Protein 8VL3 (pdb70)

Nearest PDB structures (foldseek):
  8vl3-assembly1_A  TM=9.322E-01  e=5.181E-13  synthetic construct
  8vl4-assembly1_A  TM=5.342E-01  e=2.304E-03  synthetic construct
  3eb8-assembly3_B-2  TM=5.459E-01  e=5.769E-01  Shigella flexneri
  6pnq-assembly1_A  TM=6.330E-01  e=2.896E+00  Mus musculus
  3sr2-assembly3_C  TM=3.954E-01  e=6.489E+00  Homo sapiens

Foldseek 3Di:
DVVLVVLVVVVVVVPDDPVRSCVVVVVVVVAWDWQDWDADVQWTWTWIDHDHWIWIWIDHDPDIDIGTCVVPDLVRQLVVVVVRPDDSVRSVVVVVSVVVD

Structure (mmCIF, N/CA/C/O backbone):
data_8VL3
#
_entry.id   8VL3
#
loop_
_atom_site.group_PDB
_atom_site.id
_atom_site.type_symbol
_atom_site.label_atom_id
_atom_site.label_alt_id
_atom_site.label_comp_id
_atom_site.label_asym_id
_atom_site.label_entity_id
_atom_site.label_seq_id
_atom_site.pdbx_PDB_ins_code
_atom_site.Cartn_x
_atom_site.Cartn_y
_atom_site.Cartn_z
_atom_site.occupancy
_atom_site.B_iso_or_equiv
_atom_site.auth_seq_id
_atom_site.auth_comp_id
_atom_site.auth_asym_id
_atom_site.auth_atom_id
_atom_site.pdbx_PDB_model_num
ATOM 1 N N . ASP A 1 1 ? 3.548 -4.214 -0.132 1.00 0.00 1 ASP A N 1
ATOM 2 C CA . ASP A 1 1 ? 3.550 -3.319 -1.284 1.00 0.00 1 ASP A CA 1
ATOM 3 C C . ASP A 1 1 ? 3.651 -1.863 -0.850 1.00 0.00 1 ASP A C 1
ATOM 4 O O . ASP A 1 1 ? 3.238 -0.958 -1.576 1.00 0.00 1 ASP A O 1
ATOM 15 N N . GLU A 1 2 ? 4.202 -1.642 0.339 1.00 0.00 2 GLU A N 1
ATOM 16 C CA . GLU A 1 2 ? 4.306 -0.299 0.897 1.00 0.00 2 GLU A CA 1
ATOM 17 C C . GLU A 1 2 ? 5.324 0.538 0.134 1.00 0.00 2 GLU A C 1
ATOM 18 O O . GLU A 1 2 ? 5.167 1.751 -0.003 1.00 0.00 2 GLU A O 1
ATOM 30 N N . ARG A 1 3 ? 6.369 -0.117 -0.361 1.00 0.00 3 ARG A N 1
ATOM 31 C CA . ARG A 1 3 ? 7.369 0.549 -1.187 1.00 0.00 3 ARG A CA 1
ATOM 32 C C . ARG A 1 3 ? 6.780 0.980 -2.524 1.00 0.00 3 ARG A C 1
ATOM 33 O O . ARG A 1 3 ? 7.115 2.042 -3.048 1.00 0.00 3 ARG A O 1
ATOM 54 N N . LYS A 1 4 ? 5.901 0.148 -3.073 1.00 0.00 4 LYS A N 1
ATOM 55 C CA . LYS A 1 4 ? 5.176 0.494 -4.290 1.00 0.00 4 LYS A CA 1
ATOM 56 C C . LYS A 1 4 ? 4.301 1.723 -4.080 1.00 0.00 4 LYS A C 1
ATOM 57 O O . LYS A 1 4 ? 4.183 2.571 -4.965 1.00 0.00 4 LYS A O 1
ATOM 76 N N . LYS A 1 5 ? 3.690 1.814 -2.904 1.00 0.00 5 LYS A N 1
ATOM 77 C CA . LYS A 1 5 ? 2.919 2.994 -2.531 1.00 0.00 5 LYS A CA 1
ATOM 78 C C . LYS A 1 5 ? 3.798 4.237 -2.489 1.00 0.00 5 LYS A C 1
ATOM 79 O O . LYS A 1 5 ? 3.388 5.314 -2.922 1.00 0.00 5 LYS A O 1
ATOM 98 N N . GLU A 1 6 ? 5.010 4.081 -1.966 1.00 0.00 6 GLU A N 1
ATOM 99 C CA . GLU A 1 6 ? 5.969 5.177 -1.915 1.00 0.00 6 GLU A CA 1
ATOM 100 C C . GLU A 1 6 ? 6.349 5.642 -3.315 1.00 0.00 6 GLU A C 1
ATOM 101 O O . GLU A 1 6 ? 6.483 6.840 -3.567 1.00 0.00 6 GLU A O 1
ATOM 113 N N . LEU A 1 7 ? 6.522 4.688 -4.223 1.00 0.00 7 LEU A N 1
ATOM 114 C CA . LEU A 1 7 ? 6.855 5.000 -5.608 1.00 0.00 7 LEU A CA 1
ATOM 115 C C . LEU A 1 7 ? 5.742 5.799 -6.275 1.00 0.00 7 LEU A C 1
ATOM 116 O O . LEU A 1 7 ? 6.003 6.758 -7.002 1.00 0.00 7 LEU A O 1
ATOM 132 N N . VAL A 1 8 ? 4.501 5.399 -6.023 1.00 0.00 8 VAL A N 1
ATOM 133 C CA . VAL A 1 8 ? 3.344 6.123 -6.535 1.00 0.00 8 VAL A CA 1
ATOM 134 C C . VAL A 1 8 ? 3.273 7.530 -5.955 1.00 0.00 8 VAL A C 1
ATOM 135 O O . VAL A 1 8 ? 3.000 8.494 -6.670 1.00 0.00 8 VAL A O 1
ATOM 148 N N . ALA A 1 9 ? 3.522 7.641 -4.655 1.00 0.00 9 ALA A N 1
ATOM 149 C CA . ALA A 1 9 ? 3.542 8.937 -3.987 1.00 0.00 9 ALA A CA 1
ATOM 150 C C . ALA A 1 9 ? 4.583 9.860 -4.608 1.00 0.00 9 ALA A C 1
ATOM 151 O O . ALA A 1 9 ? 4.345 11.057 -4.773 1.00 0.00 9 ALA A O 1
ATOM 158 N N . GLN A 1 10 ? 5.736 9.298 -4.950 1.00 0.00 10 GLN A N 1
ATOM 159 C CA . GLN A 1 10 ? 6.793 10.056 -5.610 1.00 0.00 10 GLN A CA 1
ATOM 160 C C . GLN A 1 10 ? 6.349 10.537 -6.985 1.00 0.00 10 GLN A C 1
ATOM 161 O O . GLN A 1 10 ? 6.633 11.668 -7.380 1.00 0.00 10 GLN A O 1
ATOM 175 N N . LEU A 1 11 ? 5.650 9.671 -7.712 1.00 0.00 11 LEU A N 1
ATOM 176 C CA . LEU A 1 11 ? 5.135 10.019 -9.031 1.00 0.00 11 LEU A CA 1
ATOM 177 C C . LEU A 1 11 ? 4.146 11.174 -8.949 1.00 0.00 11 LEU A C 1
ATOM 178 O O . LEU A 1 11 ? 4.105 12.033 -9.830 1.00 0.00 11 LEU A O 1
ATOM 194 N N . LYS A 1 12 ? 3.349 11.190 -7.886 1.00 0.00 12 LYS A N 1
ATOM 195 C CA . LYS A 1 12 ? 2.431 12.294 -7.633 1.00 0.00 12 LYS A CA 1
ATOM 196 C C . LYS A 1 12 ? 3.189 13.589 -7.365 1.00 0.00 12 LYS A C 1
ATOM 197 O O . LYS A 1 12 ? 2.763 14.666 -7.782 1.00 0.00 12 LYS A O 1
ATOM 216 N N . GLU A 1 13 ? 4.313 13.477 -6.667 1.00 0.00 13 GLU A N 1
ATOM 217 C CA . GLU A 1 13 ? 5.172 14.626 -6.407 1.00 0.00 13 GLU A CA 1
ATOM 218 C C . GLU A 1 13 ? 5.869 15.092 -7.679 1.00 0.00 13 GLU A C 1
ATOM 219 O O . GLU A 1 13 ? 6.106 16.285 -7.867 1.00 0.00 13 GLU A O 1
ATOM 231 N N . GLU A 1 14 ? 6.195 14.143 -8.550 1.00 0.00 14 GLU A N 1
ATOM 232 C CA . GLU A 1 14 ? 6.807 14.460 -9.834 1.00 0.00 14 GLU A CA 1
ATOM 233 C C . GLU A 1 14 ? 5.814 15.149 -10.762 1.00 0.00 14 GLU A C 1
ATOM 234 O O . GLU A 1 14 ? 6.192 15.997 -11.571 1.00 0.00 14 GLU A O 1
ATOM 246 N N . GLY A 1 15 ? 4.544 14.781 -10.640 1.00 0.00 15 GLY A N 1
ATOM 247 C CA . GLY A 1 15 ? 3.479 15.443 -11.383 1.00 0.00 15 GLY A CA 1
ATOM 248 C C . GLY A 1 15 ? 2.971 14.565 -12.519 1.00 0.00 15 GLY A C 1
ATOM 249 O O . GLY A 1 15 ? 2.609 15.060 -13.586 1.00 0.00 15 GLY A O 1
ATOM 253 N N . PHE A 1 16 ? 2.946 13.257 -12.283 1.00 0.00 16 PHE A N 1
ATOM 254 C CA . PHE A 1 16 ? 2.398 12.315 -13.251 1.00 0.00 16 PHE A CA 1
ATOM 255 C C . PHE A 1 16 ? 0.895 12.146 -13.066 1.00 0.00 16 PHE A C 1
ATOM 256 O O . PHE A 1 16 ? 0.392 12.163 -11.942 1.00 0.00 16 PHE A O 1
ATOM 273 N N . SER A 1 17 ? 0.182 11.984 -14.175 1.00 0.00 17 SER A N 1
ATOM 274 C CA . SER A 1 17 ? -1.266 11.814 -14.138 1.00 0.00 17 SER A CA 1
ATOM 275 C C . SER A 1 17 ? -1.644 10.409 -13.690 1.00 0.00 17 SER A C 1
ATOM 276 O O . SER A 1 17 ? -0.787 9.533 -13.571 1.00 0.00 17 SER A O 1
ATOM 284 N N . GLU A 1 18 ? -2.933 10.198 -13.443 1.00 0.00 18 GLU A N 1
ATOM 285 C CA . GLU A 1 18 ? -3.431 8.891 -13.034 1.00 0.00 18 GLU A CA 1
ATOM 286 C C . GLU A 1 18 ? -3.032 7.812 -14.033 1.00 0.00 18 GLU A C 1
ATOM 287 O O . GLU A 1 18 ? -2.580 6.733 -13.649 1.00 0.00 18 GLU A O 1
ATOM 299 N N . ARG A 1 19 ? -3.201 8.110 -15.317 1.00 0.00 19 ARG A N 1
ATOM 300 C CA . ARG A 1 19 ? -2.870 7.161 -16.373 1.00 0.00 19 ARG A CA 1
ATOM 301 C C . ARG A 1 19 ? -1.369 6.910 -16.438 1.00 0.00 19 ARG A C 1
ATOM 302 O O . ARG A 1 19 ? -0.928 5.779 -16.646 1.00 0.00 19 ARG A O 1
ATOM 323 N N . ASP A 1 20 ? -0.589 7.970 -16.259 1.00 0.00 20 ASP A N 1
ATOM 324 C CA . ASP A 1 20 ? 0.865 7.858 -16.249 1.00 0.00 20 ASP A CA 1
ATOM 325 C C . ASP A 1 20 ? 1.340 6.961 -15.112 1.00 0.00 20 ASP A C 1
ATOM 326 O O . ASP A 1 20 ? 2.203 6.105 -15.304 1.00 0.00 20 ASP A O 1
ATOM 335 N N . ILE A 1 21 ? 0.771 7.163 -13.929 1.00 0.00 21 ILE A N 1
ATOM 336 C CA . ILE A 1 21 ? 1.087 6.330 -12.775 1.00 0.00 21 ILE A CA 1
ATOM 337 C C . ILE A 1 21 ? 0.657 4.887 -13.003 1.00 0.00 21 ILE A C 1
ATOM 338 O O . ILE A 1 21 ? 1.378 3.952 -12.655 1.00 0.00 21 ILE A O 1
ATOM 354 N N . ALA A 1 22 ? -0.523 4.712 -13.589 1.00 0.00 22 ALA A N 1
ATOM 355 C CA . ALA A 1 22 ? -1.041 3.382 -13.884 1.00 0.00 22 ALA A CA 1
ATOM 356 C C . ALA A 1 22 ? -0.096 2.613 -14.798 1.00 0.00 22 ALA A C 1
ATOM 357 O O . ALA A 1 22 ? 0.113 1.412 -14.623 1.00 0.00 22 ALA A O 1
ATOM 364 N N . GLU A 1 23 ? 0.473 3.311 -15.775 1.00 0.00 23 GLU A N 1
ATOM 365 C CA . GLU A 1 23 ? 1.431 2.705 -16.692 1.00 0.00 23 GLU A CA 1
ATOM 366 C C . GLU A 1 23 ? 2.691 2.261 -15.960 1.00 0.00 23 GLU A C 1
ATOM 367 O O . GLU A 1 23 ? 3.155 1.134 -16.131 1.00 0.00 23 GLU A O 1
ATOM 379 N N . ILE A 1 24 ? 3.240 3.154 -15.144 1.00 0.00 24 ILE A N 1
ATOM 380 C CA . ILE A 1 24 ? 4.461 2.865 -14.402 1.00 0.00 24 ILE A CA 1
ATOM 381 C C . ILE A 1 24 ? 4.227 1.781 -13.358 1.00 0.00 24 ILE A C 1
ATOM 382 O O . ILE A 1 24 ? 4.978 0.809 -13.279 1.00 0.00 24 ILE A O 1
ATOM 398 N N . LEU A 1 25 ? 3.182 1.955 -12.556 1.00 0.00 25 LEU A N 1
ATOM 399 C CA . LEU A 1 25 ? 2.820 0.969 -11.545 1.00 0.00 25 LEU A CA 1
ATOM 400 C C . LEU A 1 25 ? 2.484 -0.374 -12.180 1.00 0.00 25 LEU A C 1
ATOM 401 O O . LEU A 1 25 ? 2.790 -1.429 -11.623 1.00 0.00 25 LEU A O 1
ATOM 417 N N . GLY A 1 26 ? 1.852 -0.329 -13.348 1.00 0.00 26 GLY A N 1
ATOM 418 C CA . GLY A 1 26 ? 1.550 -1.539 -14.103 1.00 0.00 26 GLY A CA 1
ATOM 419 C C . GLY A 1 26 ? 2.809 -2.357 -14.359 1.00 0.00 26 GLY A C 1
ATOM 420 O O . GLY A 1 26 ? 2.828 -3.569 -14.141 1.00 0.00 26 GLY A O 1
ATOM 424 N N . LYS A 1 27 ? 3.859 -1.689 -14.823 1.00 0.00 27 LYS A N 1
ATOM 425 C CA . LYS A 1 27 ? 5.135 -2.346 -15.075 1.00 0.00 27 LYS A CA 1
ATOM 426 C C . LYS A 1 27 ? 5.764 -2.844 -13.780 1.00 0.00 27 LYS A C 1
ATOM 427 O O . LYS A 1 27 ? 6.386 -3.906 -13.749 1.00 0.00 27 LYS A O 1
ATOM 446 N N . ILE A 1 28 ? 5.597 -2.072 -12.712 1.00 0.00 28 ILE A N 1
ATOM 447 C CA . ILE A 1 28 ? 6.068 -2.477 -11.393 1.00 0.00 28 ILE A CA 1
ATOM 448 C C . ILE A 1 28 ? 5.387 -3.760 -10.935 1.00 0.00 28 ILE A C 1
ATOM 449 O O . ILE A 1 28 ? 6.029 -4.649 -10.375 1.00 0.00 28 ILE A O 1
ATOM 465 N N . SER A 1 29 ? 4.084 -3.852 -11.177 1.00 0.00 29 SER A N 1
ATOM 466 C CA . SER A 1 29 ? 3.320 -5.041 -10.821 1.00 0.00 29 SER A CA 1
ATOM 467 C C . SER A 1 29 ? 3.708 -6.227 -11.695 1.00 0.00 29 SER A C 1
ATOM 468 O O . SER A 1 29 ? 3.496 -7.381 -11.321 1.00 0.00 29 SER A O 1
ATOM 476 N N . GLN A 1 30 ? 4.278 -5.937 -12.859 1.00 0.00 30 GLN A N 1
ATOM 477 C CA . GLN A 1 30 ? 4.791 -6.977 -13.742 1.00 0.00 30 GLN A CA 1
ATOM 478 C C . GLN A 1 30 ? 6.181 -7.429 -13.312 1.00 0.00 30 GLN A C 1
ATOM 479 O O . GLN A 1 30 ? 6.733 -8.381 -13.864 1.00 0.00 30 GLN A O 1
ATOM 493 N N . GLY A 1 31 ? 6.742 -6.741 -12.324 1.00 0.00 31 GLY A N 1
ATOM 494 C CA . GLY A 1 31 ? 8.032 -7.121 -11.761 1.00 0.00 31 GLY A CA 1
ATOM 495 C C . GLY A 1 31 ? 9.069 -6.025 -11.969 1.00 0.00 31 GLY A C 1
ATOM 496 O O . GLY A 1 31 ? 10.124 -6.027 -11.335 1.00 0.00 31 GLY A O 1
ATOM 500 N N . TYR A 1 32 ? 8.762 -5.090 -12.862 1.00 0.00 32 TYR A N 1
ATOM 501 C CA . TYR A 1 32 ? 9.707 -4.042 -13.229 1.00 0.00 32 TYR A CA 1
ATOM 502 C C . TYR A 1 32 ? 9.656 -2.884 -12.241 1.00 0.00 32 TYR A C 1
ATOM 503 O O . TYR A 1 32 ? 9.088 -1.831 -12.533 1.00 0.00 32 TYR A O 1
ATOM 521 N N . SER A 1 33 ? 10.254 -3.084 -11.071 1.00 0.00 33 SER A N 1
ATOM 522 C CA . SER A 1 33 ? 10.273 -2.057 -10.036 1.00 0.00 33 SER A CA 1
ATOM 523 C C . SER A 1 33 ? 10.943 -0.784 -10.534 1.00 0.00 33 SER A C 1
ATOM 524 O O . SER A 1 33 ? 11.979 -0.835 -11.197 1.00 0.00 33 SER A O 1
ATOM 532 N N . LEU A 1 34 ? 10.346 0.358 -10.212 1.00 0.00 34 LEU A N 1
ATOM 533 C CA . LEU A 1 34 ? 10.889 1.648 -10.620 1.00 0.00 34 LEU A CA 1
ATOM 534 C C . LEU A 1 34 ? 12.194 1.951 -9.897 1.00 0.00 34 LEU A C 1
ATOM 535 O O . LEU A 1 34 ? 12.236 2.006 -8.668 1.00 0.00 34 LEU A O 1
ATOM 551 N N . ILE A 1 35 ? 13.260 2.147 -10.666 1.00 0.00 35 ILE A N 1
ATOM 552 C CA . ILE A 1 35 ? 14.587 2.354 -10.099 1.00 0.00 35 ILE A CA 1
ATOM 553 C C . ILE A 1 35 ? 14.983 3.824 -10.145 1.00 0.00 35 ILE A C 1
ATOM 554 O O . ILE A 1 35 ? 15.392 4.398 -9.136 1.00 0.00 35 ILE A O 1
ATOM 570 N N . GLU A 1 36 ? 14.860 4.428 -11.322 1.00 0.00 36 GLU A N 1
ATOM 571 C CA . GLU A 1 36 ? 15.300 5.803 -11.527 1.00 0.00 36 GLU A CA 1
ATOM 572 C C . GLU A 1 36 ? 14.366 6.545 -12.474 1.00 0.00 36 GLU A C 1
ATOM 573 O O . GLU A 1 36 ? 13.803 5.955 -13.395 1.00 0.00 36 GLU A O 1
ATOM 585 N N . LEU A 1 37 ? 14.204 7.843 -12.240 1.00 0.00 37 LEU A N 1
ATOM 586 C CA . LEU A 1 37 ? 13.287 8.656 -13.030 1.00 0.00 37 LEU A CA 1
ATOM 587 C C . LEU A 1 37 ? 13.745 10.107 -13.087 1.00 0.00 37 LEU A C 1
ATOM 588 O O . LEU A 1 37 ? 13.819 10.786 -12.063 1.00 0.00 37 LEU A O 1
ATOM 604 N N . GLU A 1 38 ? 14.053 10.578 -14.291 1.00 0.00 38 GLU A N 1
ATOM 605 C CA . GLU A 1 38 ? 14.539 11.939 -14.480 1.00 0.00 38 GLU A CA 1
ATOM 606 C C . GLU A 1 38 ? 14.109 12.495 -15.831 1.00 0.00 38 GLU A C 1
ATOM 607 O O . GLU A 1 38 ? 14.213 11.817 -16.854 1.00 0.00 38 GLU A O 1
ATOM 619 N N . ARG A 1 39 ? 13.627 13.733 -15.830 1.00 0.00 39 ARG A N 1
ATOM 620 C CA . ARG A 1 39 ? 13.172 14.379 -17.056 1.00 0.00 39 ARG A CA 1
ATOM 621 C C . ARG A 1 39 ? 14.321 15.083 -17.766 1.00 0.00 39 ARG A C 1
ATOM 622 O O . ARG A 1 39 ? 14.995 15.934 -17.184 1.00 0.00 39 ARG A O 1
ATOM 643 N N . LEU A 1 40 ? 14.540 14.724 -19.026 1.00 0.00 40 LEU A N 1
ATOM 644 C CA . LEU A 1 40 ? 15.540 15.393 -19.851 1.00 0.00 40 LEU A CA 1
ATOM 645 C C . LEU A 1 40 ? 14.884 16.268 -20.911 1.00 0.00 40 LEU A C 1
ATOM 646 O O . LEU A 1 40 ? 14.456 15.779 -21.956 1.00 0.00 40 LEU A O 1
ATOM 662 N N . ASN A 1 41 ? 14.807 17.566 -20.635 1.00 0.00 41 ASN A N 1
ATOM 663 C CA . ASN A 1 41 ? 14.092 18.493 -21.504 1.00 0.00 41 ASN A CA 1
ATOM 664 C C . ASN A 1 41 ? 12.634 18.082 -21.666 1.00 0.00 41 ASN A C 1
ATOM 665 O O . ASN A 1 41 ? 11.872 18.067 -20.699 1.00 0.00 41 ASN A O 1
ATOM 676 N N . ASN A 1 42 ? 12.251 17.751 -22.895 1.00 0.00 42 ASN A N 1
ATOM 677 C CA . ASN A 1 42 ? 10.859 17.451 -23.209 1.00 0.00 42 ASN A CA 1
ATOM 678 C C . ASN A 1 42 ? 10.610 15.949 -23.225 1.00 0.00 42 ASN A C 1
ATOM 679 O O . ASN A 1 42 ? 9.532 15.493 -23.607 1.00 0.00 42 ASN A O 1
ATOM 690 N N . ALA A 1 43 ? 11.612 15.183 -22.807 1.00 0.00 43 ALA A N 1
ATOM 691 C CA . ALA A 1 43 ? 11.497 13.730 -22.756 1.00 0.00 43 ALA A CA 1
ATOM 692 C C . ALA A 1 43 ? 11.797 13.203 -21.359 1.00 0.00 43 ALA A C 1
ATOM 693 O O . ALA A 1 43 ? 12.886 13.414 -20.826 1.00 0.00 43 ALA A O 1
ATOM 700 N N . ILE A 1 44 ? 10.824 12.515 -20.770 1.00 0.00 44 ILE A N 1
ATOM 701 C CA . ILE A 1 44 ? 10.980 11.964 -19.429 1.00 0.00 44 ILE A CA 1
ATOM 702 C C . ILE A 1 44 ? 11.548 10.551 -19.477 1.00 0.00 44 ILE A C 1
ATOM 703 O O . ILE A 1 44 ? 11.005 9.676 -20.151 1.00 0.00 44 ILE A O 1
ATOM 719 N N . ILE A 1 45 ? 12.645 10.335 -18.759 1.00 0.00 45 ILE A N 1
ATOM 720 C CA . ILE A 1 45 ? 13.306 9.036 -18.741 1.00 0.00 45 ILE A CA 1
ATOM 721 C C . ILE A 1 45 ? 12.898 8.227 -17.516 1.00 0.00 45 ILE A C 1
ATOM 722 O O . ILE A 1 45 ? 13.227 8.587 -16.385 1.00 0.00 45 ILE A O 1
ATOM 738 N N . ILE A 1 46 ? 12.180 7.133 -17.747 1.00 0.00 46 ILE A N 1
ATOM 739 C CA . ILE A 1 46 ? 11.693 6.293 -16.660 1.00 0.00 46 ILE A CA 1
ATOM 740 C C . ILE A 1 46 ? 12.335 4.912 -16.701 1.00 0.00 46 ILE A C 1
ATOM 741 O O . ILE A 1 46 ? 12.077 4.124 -17.611 1.00 0.00 46 ILE A O 1
ATOM 757 N N . ILE A 1 47 ? 13.172 4.625 -15.710 1.00 0.00 47 ILE A N 1
ATOM 758 C CA . ILE A 1 47 ? 13.965 3.402 -15.707 1.00 0.00 47 ILE A CA 1
ATOM 759 C C . ILE A 1 47 ? 13.417 2.392 -14.707 1.00 0.00 47 ILE A C 1
ATOM 760 O O . ILE A 1 47 ? 13.330 2.673 -13.511 1.00 0.00 47 ILE A O 1
ATOM 776 N N . LEU A 1 48 ? 13.049 1.215 -15.202 1.00 0.00 48 LEU A N 1
ATOM 777 C CA . LEU A 1 48 ? 12.523 0.156 -14.350 1.00 0.00 48 LEU A CA 1
ATOM 778 C C . LEU A 1 48 ? 13.315 -1.133 -14.521 1.00 0.00 48 LEU A C 1
ATOM 779 O O . LEU A 1 48 ? 13.866 -1.398 -15.589 1.00 0.00 48 LEU A O 1
ATOM 795 N N . ARG A 1 49 ? 13.369 -1.933 -13.461 1.00 0.00 49 ARG A N 1
ATOM 796 C CA . ARG A 1 49 ? 14.221 -3.117 -13.438 1.00 0.00 49 ARG A CA 1
ATOM 797 C C . ARG A 1 49 ? 13.474 -4.322 -12.880 1.00 0.00 49 ARG A C 1
ATOM 798 O O . ARG A 1 49 ? 12.928 -4.270 -11.778 1.00 0.00 49 ARG A O 1
ATOM 819 N N . LYS A 1 50 ? 13.454 -5.406 -13.647 1.00 0.00 50 LYS A N 1
ATOM 820 C CA . LYS A 1 50 ? 12.978 -6.690 -13.146 1.00 0.00 50 LYS A CA 1
ATOM 821 C C . LYS A 1 50 ? 14.098 -7.723 -13.127 1.00 0.00 50 LYS A C 1
ATOM 822 O O . LYS A 1 50 ? 14.498 -8.239 -14.170 1.00 0.00 50 LYS A O 1
ATOM 841 N N . GLU A 1 51 ? 14.601 -8.020 -11.933 1.00 0.00 51 GLU A N 1
ATOM 842 C CA . GLU A 1 51 ? 15.750 -8.905 -11.785 1.00 0.00 51 GLU A CA 1
ATOM 843 C C . GLU A 1 51 ? 16.975 -8.341 -12.494 1.00 0.00 51 GLU A C 1
ATOM 844 O O . GLU A 1 51 ? 17.592 -7.386 -12.022 1.00 0.00 51 GLU A O 1
ATOM 856 N N . THR A 1 52 ? 17.321 -8.937 -13.630 1.00 0.00 52 THR A N 1
ATOM 857 C CA . THR A 1 52 ? 18.484 -8.507 -14.397 1.00 0.00 52 THR A CA 1
ATOM 858 C C . THR A 1 52 ? 18.068 -7.835 -15.699 1.00 0.00 52 THR A C 1
ATOM 859 O O . THR A 1 52 ? 18.912 -7.454 -16.510 1.00 0.00 52 THR A O 1
ATOM 870 N N . GLU A 1 53 ? 16.761 -7.693 -15.894 1.00 0.00 53 GLU A N 1
ATOM 871 C CA . GLU A 1 53 ? 16.230 -7.073 -17.101 1.00 0.00 53 GLU A CA 1
ATOM 872 C C . GLU A 1 53 ? 15.762 -5.649 -16.829 1.00 0.00 53 GLU A C 1
ATOM 873 O O . GLU A 1 53 ? 14.870 -5.425 -16.010 1.00 0.00 53 GLU A O 1
ATOM 885 N N . ILE A 1 54 ? 16.369 -4.690 -17.519 1.00 0.00 54 ILE A N 1
ATOM 886 C CA . ILE A 1 54 ? 16.046 -3.282 -17.320 1.00 0.00 54 ILE A CA 1
ATOM 887 C C . ILE A 1 54 ? 15.366 -2.693 -18.549 1.00 0.00 54 ILE A C 1
ATOM 888 O O . ILE A 1 54 ? 15.801 -2.918 -19.679 1.00 0.00 54 ILE A O 1
ATOM 904 N N . ILE A 1 55 ? 14.296 -1.939 -18.323 1.00 0.00 55 ILE A N 1
ATOM 905 C CA . ILE A 1 55 ? 13.587 -1.270 -19.407 1.00 0.00 55 ILE A CA 1
ATOM 906 C C . ILE A 1 55 ? 13.538 0.237 -19.186 1.00 0.00 55 ILE A C 1
ATOM 907 O O . ILE A 1 55 ? 13.508 0.706 -18.048 1.00 0.00 55 ILE A O 1
ATOM 923 N N . ILE A 1 56 ? 13.530 0.990 -20.280 1.00 0.00 56 ILE A N 1
ATOM 924 C CA . ILE A 1 56 ? 13.443 2.444 -20.208 1.00 0.00 56 ILE A CA 1
ATOM 925 C C . ILE A 1 56 ? 12.222 2.961 -20.958 1.00 0.00 56 ILE A C 1
ATOM 926 O O . ILE A 1 56 ? 12.112 2.794 -22.173 1.00 0.00 56 ILE A O 1
ATOM 942 N N . LEU A 1 57 ? 11.307 3.589 -20.228 1.00 0.00 57 LEU A N 1
ATOM 943 C CA . LEU A 1 57 ? 10.168 4.261 -20.840 1.00 0.00 57 LEU A CA 1
ATOM 944 C C . LEU A 1 57 ? 10.459 5.738 -21.071 1.00 0.00 57 LEU A C 1
ATOM 945 O O . LEU A 1 57 ? 10.641 6.501 -20.122 1.00 0.00 57 LEU A O 1
ATOM 961 N N . VAL A 1 58 ? 10.503 6.136 -22.338 1.00 0.00 58 VAL A N 1
ATOM 962 C CA . VAL A 1 58 ? 10.749 7.528 -22.696 1.00 0.00 58 VAL A CA 1
ATOM 963 C C . VAL A 1 58 ? 9.456 8.234 -23.084 1.00 0.00 58 VAL A C 1
ATOM 964 O O . VAL A 1 58 ? 8.824 7.887 -24.081 1.00 0.00 58 VAL A O 1
ATOM 977 N N . ALA A 1 59 ? 9.068 9.226 -22.290 1.00 0.00 59 ALA A N 1
ATOM 978 C CA . ALA A 1 59 ? 7.832 9.960 -22.529 1.00 0.00 59 ALA A CA 1
ATOM 979 C C . ALA A 1 59 ? 8.114 11.346 -23.095 1.00 0.00 59 ALA A C 1
ATOM 980 O O . ALA A 1 59 ? 8.318 12.302 -22.347 1.00 0.00 59 ALA A O 1
ATOM 987 N N . LYS A 1 60 ? 8.125 11.448 -24.420 1.00 0.00 60 LYS A N 1
ATOM 988 C CA . LYS A 1 60 ? 8.411 12.711 -25.088 1.00 0.00 60 LYS A CA 1
ATOM 989 C C . LYS A 1 60 ? 7.149 13.313 -25.693 1.00 0.00 60 LYS A C 1
ATOM 990 O O . LYS A 1 60 ? 6.832 13.072 -26.858 1.00 0.00 60 LYS A O 1
ATOM 1009 N N . GLY A 1 61 ? 6.432 14.096 -24.895 1.00 0.00 61 GLY A N 1
ATOM 1010 C CA . GLY A 1 61 ? 5.169 14.681 -25.329 1.00 0.00 61 GLY A CA 1
ATOM 1011 C C . GLY A 1 61 ? 4.088 13.617 -25.469 1.00 0.00 61 GLY A C 1
ATOM 1012 O O . GLY A 1 61 ? 3.638 13.041 -24.479 1.00 0.00 61 GLY A O 1
ATOM 1016 N N . GLU A 1 62 ? 3.675 13.360 -26.706 1.00 0.00 62 GLU A N 1
ATOM 1017 C CA . GLU A 1 62 ? 2.680 12.332 -26.983 1.00 0.00 62 GLU A CA 1
ATOM 1018 C C . GLU A 1 62 ? 3.340 11.029 -27.417 1.00 0.00 62 GLU A C 1
ATOM 1019 O O . GLU A 1 62 ? 2.663 10.029 -27.656 1.00 0.00 62 GLU A O 1
ATOM 1031 N N . LYS A 1 63 ? 4.665 11.048 -27.517 1.00 0.00 63 LYS A N 1
ATOM 1032 C CA . LYS A 1 63 ? 5.416 9.880 -27.962 1.00 0.00 63 LYS A CA 1
ATOM 1033 C C . LYS A 1 63 ? 5.987 9.109 -26.780 1.00 0.00 63 LYS A C 1
ATOM 1034 O O . LYS A 1 63 ? 6.849 9.610 -26.057 1.00 0.00 63 LYS A O 1
ATOM 1053 N N . LYS A 1 64 ? 5.503 7.887 -26.587 1.00 0.00 64 LYS A N 1
ATOM 1054 C CA . LYS A 1 64 ? 6.021 7.013 -25.541 1.00 0.00 64 LYS A CA 1
ATOM 1055 C C . LYS A 1 64 ? 6.607 5.736 -26.130 1.00 0.00 64 LYS A C 1
ATOM 1056 O O . LYS A 1 64 ? 5.953 5.043 -26.909 1.00 0.00 64 LYS A O 1
ATOM 1075 N N . ARG A 1 65 ? 7.844 5.431 -25.754 1.00 0.00 65 ARG A N 1
ATOM 1076 C CA . ARG A 1 65 ? 8.523 4.239 -26.248 1.00 0.00 65 ARG A CA 1
ATOM 1077 C C . ARG A 1 65 ? 9.263 3.521 -25.127 1.00 0.00 65 ARG A C 1
ATOM 1078 O O . ARG A 1 65 ? 9.818 4.156 -24.231 1.00 0.00 65 ARG A O 1
ATOM 1099 N N . ILE A 1 66 ? 9.267 2.193 -25.182 1.00 0.00 66 ILE A N 1
ATOM 1100 C CA . ILE A 1 66 ? 9.934 1.386 -24.168 1.00 0.00 66 ILE A CA 1
ATOM 1101 C C . ILE A 1 66 ? 11.108 0.617 -24.761 1.00 0.00 66 ILE A C 1
ATOM 1102 O O . ILE A 1 66 ? 10.946 -0.141 -25.717 1.00 0.00 66 ILE A O 1
ATOM 1118 N N . LEU A 1 67 ? 12.290 0.817 -24.188 1.00 0.00 67 LEU A N 1
ATOM 1119 C CA . LEU A 1 67 ? 13.490 0.126 -24.645 1.00 0.00 67 LEU A CA 1
ATOM 1120 C C . LEU A 1 67 ? 13.980 -0.872 -23.604 1.00 0.00 67 LEU A C 1
ATOM 1121 O O . LEU A 1 67 ? 14.360 -0.493 -22.497 1.00 0.00 67 LEU A O 1
ATOM 1137 N N . SER A 1 68 ? 13.970 -2.150 -23.967 1.00 0.00 68 SER A N 1
ATOM 1138 C CA . SER A 1 68 ? 14.612 -3.181 -23.160 1.00 0.00 68 SER A CA 1
ATOM 1139 C C . SER A 1 68 ? 16.121 -3.179 -23.362 1.00 0.00 68 SER A C 1
ATOM 1140 O O . SER A 1 68 ? 16.606 -3.076 -24.489 1.00 0.00 68 SER A O 1
ATOM 1148 N N . LEU A 1 69 ? 16.861 -3.294 -22.264 1.00 0.00 69 LEU A N 1
ATOM 1149 C CA . LEU A 1 69 ? 18.317 -3.240 -22.311 1.00 0.00 69 LEU A CA 1
ATOM 1150 C C . LEU A 1 69 ? 18.922 -4.637 -22.261 1.00 0.00 69 LEU A C 1
ATOM 1151 O O . LEU A 1 69 ? 20.143 -4.795 -22.268 1.00 0.00 69 LEU A O 1
ATOM 1167 N N . ARG A 1 70 ? 18.061 -5.647 -22.212 1.00 0.00 70 ARG A N 1
ATOM 1168 C CA . ARG A 1 70 ? 18.508 -7.028 -22.067 1.00 0.00 70 ARG A CA 1
ATOM 1169 C C . ARG A 1 70 ? 19.265 -7.494 -23.304 1.00 0.00 70 ARG A C 1
ATOM 1170 O O . ARG A 1 70 ? 18.663 -7.801 -24.333 1.00 0.00 70 ARG A O 1
ATOM 1191 N N . GLY A 1 71 ? 20.589 -7.545 -23.197 1.00 0.00 71 GLY A N 1
ATOM 1192 C CA . GLY A 1 71 ? 21.429 -8.000 -24.298 1.00 0.00 71 GLY A CA 1
ATOM 1193 C C . GLY A 1 71 ? 21.797 -6.846 -25.223 1.00 0.00 71 GLY A C 1
ATOM 1194 O O . GLY A 1 71 ? 22.274 -7.060 -26.337 1.00 0.00 71 GLY A O 1
ATOM 1198 N N . MET A 1 72 ? 21.571 -5.624 -24.755 1.00 0.00 72 MET A N 1
ATOM 1199 C CA . MET A 1 72 ? 21.860 -4.434 -25.546 1.00 0.00 72 MET A CA 1
ATOM 1200 C C . MET A 1 72 ? 23.148 -3.765 -25.084 1.00 0.00 72 MET A C 1
ATOM 1201 O O . MET A 1 72 ? 23.350 -3.542 -23.891 1.00 0.00 72 MET A O 1
ATOM 1215 N N . SER A 1 73 ? 24.019 -3.447 -26.037 1.00 0.00 73 SER A N 1
ATOM 1216 C CA . SER A 1 73 ? 25.223 -2.678 -25.749 1.00 0.00 73 SER A CA 1
ATOM 1217 C C . SER A 1 73 ? 24.927 -1.184 -25.714 1.00 0.00 73 SER A C 1
ATOM 1218 O O . SER A 1 73 ? 23.887 -0.736 -26.196 1.00 0.00 73 SER A O 1
ATOM 1226 N N . LYS A 1 74 ? 25.849 -0.417 -25.142 1.00 0.00 74 LYS A N 1
ATOM 1227 C CA . LYS A 1 74 ? 25.659 1.020 -24.985 1.00 0.00 74 LYS A CA 1
ATOM 1228 C C . LYS A 1 74 ? 25.508 1.708 -26.336 1.00 0.00 74 LYS A C 1
ATOM 1229 O O . LYS A 1 74 ? 24.774 2.687 -26.466 1.00 0.00 74 LYS A O 1
ATOM 1248 N N . LYS A 1 75 ? 26.208 1.189 -27.339 1.00 0.00 75 LYS A N 1
ATOM 1249 C CA . LYS A 1 75 ? 26.101 1.709 -28.697 1.00 0.00 75 LYS A CA 1
ATOM 1250 C C . LYS A 1 75 ? 24.734 1.407 -29.297 1.00 0.00 75 LYS A C 1
ATOM 1251 O O . LYS A 1 75 ? 24.123 2.263 -29.937 1.00 0.00 75 LYS A O 1
ATOM 1270 N N . GLU A 1 76 ? 24.259 0.184 -29.087 1.00 0.00 76 GLU A N 1
ATOM 1271 C CA . GLU A 1 76 ? 22.931 -0.210 -29.542 1.00 0.00 76 GLU A CA 1
ATOM 1272 C C . GLU A 1 76 ? 21.844 0.554 -28.798 1.00 0.00 76 GLU A C 1
ATOM 1273 O O . GLU A 1 76 ? 20.837 0.951 -29.385 1.00 0.00 76 GLU A O 1
ATOM 1285 N N . ILE A 1 77 ? 22.052 0.757 -27.501 1.00 0.00 77 ILE A N 1
ATOM 1286 C CA . ILE A 1 77 ? 21.129 1.541 -26.690 1.00 0.00 77 ILE A CA 1
ATOM 1287 C C . ILE A 1 77 ? 21.029 2.974 -27.198 1.00 0.00 77 ILE A C 1
ATOM 1288 O O . ILE A 1 77 ? 19.935 3.528 -27.310 1.00 0.00 77 ILE A O 1
ATOM 1304 N N . LYS A 1 78 ? 22.176 3.568 -27.505 1.00 0.00 78 LYS A N 1
ATOM 1305 C CA . LYS A 1 78 ? 22.215 4.900 -28.097 1.00 0.00 78 LYS A CA 1
ATOM 1306 C C . LYS A 1 78 ? 21.342 4.975 -29.344 1.00 0.00 78 LYS A C 1
ATOM 1307 O O . LYS A 1 78 ? 20.550 5.903 -29.504 1.00 0.00 78 LYS A O 1
ATOM 1326 N N . LYS A 1 79 ? 21.493 3.991 -30.224 1.00 0.00 79 LYS A N 1
ATOM 1327 C CA . LYS A 1 79 ? 20.746 3.963 -31.476 1.00 0.00 79 LYS A CA 1
ATOM 1328 C C . LYS A 1 79 ? 19.245 3.919 -31.221 1.00 0.00 79 LYS A C 1
ATOM 1329 O O . LYS A 1 79 ? 18.468 4.578 -31.913 1.00 0.00 79 LYS A O 1
ATOM 1348 N N . LYS A 1 80 ? 18.841 3.139 -30.224 1.00 0.00 80 LYS A N 1
ATOM 1349 C CA . LYS A 1 80 ? 17.427 2.940 -29.931 1.00 0.00 80 LYS A CA 1
ATOM 1350 C C . LYS A 1 80 ? 16.846 4.134 -29.184 1.00 0.00 80 LYS A C 1
ATOM 1351 O O . LYS A 1 80 ? 15.676 4.477 -29.357 1.00 0.00 80 LYS A O 1
ATOM 1370 N N . LEU A 1 81 ? 17.670 4.763 -28.353 1.00 0.00 81 LEU A N 1
ATOM 1371 C CA . LEU A 1 81 ? 17.275 5.986 -27.663 1.00 0.00 81 LEU A CA 1
ATOM 1372 C C . LEU A 1 81 ? 17.178 7.157 -28.631 1.00 0.00 81 LEU A C 1
ATOM 1373 O O . LEU A 1 81 ? 16.404 8.090 -28.416 1.00 0.00 81 LEU A O 1
ATOM 1389 N N . ARG A 1 82 ? 17.968 7.104 -29.698 1.00 0.00 82 ARG A N 1
ATOM 1390 C CA . ARG A 1 82 ? 17.857 8.072 -30.783 1.00 0.00 82 ARG A CA 1
ATOM 1391 C C . ARG A 1 82 ? 16.540 7.913 -31.531 1.00 0.00 82 ARG A C 1
ATOM 1392 O O . ARG A 1 82 ? 15.920 8.899 -31.932 1.00 0.00 82 ARG A O 1
ATOM 1413 N N . GLU A 1 83 ? 16.116 6.668 -31.715 1.00 0.00 83 GLU A N 1
ATOM 1414 C CA . GLU A 1 83 ? 14.802 6.381 -32.279 1.00 0.00 83 GLU A CA 1
ATOM 1415 C C . GLU A 1 83 ? 13.689 6.878 -31.365 1.00 0.00 83 GLU A C 1
ATOM 1416 O O . GLU A 1 83 ? 12.661 7.367 -31.833 1.00 0.00 83 GLU A O 1
ATOM 1428 N N . ALA A 1 84 ? 13.901 6.749 -30.060 1.00 0.00 84 ALA A N 1
ATOM 1429 C CA . ALA A 1 84 ? 12.969 7.288 -29.076 1.00 0.00 84 ALA A CA 1
ATOM 1430 C C . ALA A 1 84 ? 12.851 8.801 -29.201 1.00 0.00 84 ALA A C 1
ATOM 1431 O O . ALA A 1 84 ? 11.773 9.366 -29.017 1.00 0.00 84 ALA A O 1
ATOM 1438 N N . GLY A 1 85 ? 13.965 9.453 -29.516 1.00 0.00 85 GLY A N 1
ATOM 1439 C CA . GLY A 1 85 ? 13.957 10.876 -29.832 1.00 0.00 85 GLY A C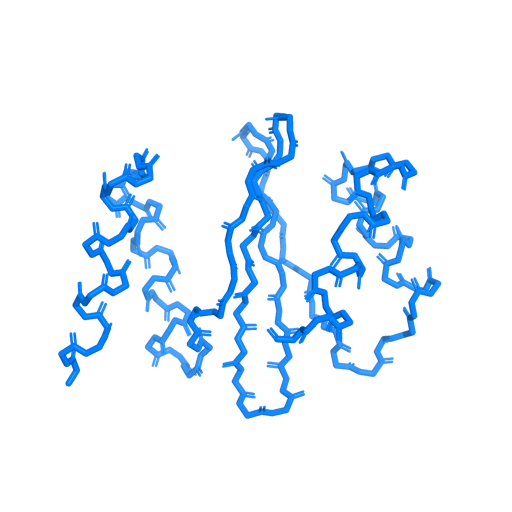A 1
ATOM 1440 C C . GLY A 1 85 ? 14.864 11.656 -28.889 1.00 0.00 85 GLY A C 1
ATOM 1441 O O . GLY A 1 85 ? 14.576 12.801 -28.540 1.00 0.00 85 GLY A O 1
ATOM 1445 N N . LEU A 1 86 ? 15.961 11.029 -28.478 1.00 0.00 86 LEU A N 1
ATOM 1446 C CA . LEU A 1 86 ? 16.958 11.694 -27.649 1.00 0.00 86 LEU A CA 1
ATOM 1447 C C . LEU A 1 86 ? 18.187 12.076 -28.464 1.00 0.00 86 LEU A C 1
ATOM 1448 O O . LEU A 1 86 ? 18.551 11.386 -29.416 1.00 0.00 86 LEU A O 1
ATOM 1464 N N . ASP A 1 87 ? 18.822 13.181 -28.086 1.00 0.00 87 ASP A N 1
ATOM 1465 C CA . ASP A 1 87 ? 20.037 13.632 -28.753 1.00 0.00 87 ASP A CA 1
ATOM 1466 C C . ASP A 1 87 ? 21.280 13.102 -28.048 1.00 0.00 87 ASP A C 1
ATOM 1467 O O . ASP A 1 87 ? 21.183 12.329 -27.095 1.00 0.00 87 ASP A O 1
ATOM 1476 N N . GLU A 1 88 ? 22.448 13.523 -28.523 1.00 0.00 88 GLU A N 1
ATOM 1477 C CA . GLU A 1 88 ? 23.712 12.992 -28.029 1.00 0.00 88 GLU A CA 1
ATOM 1478 C C . GLU A 1 88 ? 23.824 13.155 -26.518 1.00 0.00 88 GLU A C 1
ATOM 1479 O O . GLU A 1 88 ? 24.139 12.203 -25.803 1.00 0.00 88 GLU A O 1
ATOM 1491 N N . LYS A 1 89 ? 23.565 14.366 -26.038 1.00 0.00 89 LYS A N 1
ATOM 1492 C CA . LYS A 1 89 ? 23.740 14.684 -24.626 1.00 0.00 89 LYS A CA 1
ATOM 1493 C C . LYS A 1 89 ? 22.695 13.981 -23.769 1.00 0.00 89 LYS A C 1
ATOM 1494 O O . LYS A 1 89 ? 23.001 13.474 -22.690 1.00 0.00 89 LYS A O 1
ATOM 1513 N N . GLU A 1 90 ? 21.459 13.954 -24.256 1.00 0.00 90 GLU A N 1
ATOM 1514 C CA . GLU A 1 90 ? 20.365 13.315 -23.535 1.00 0.00 90 GLU A CA 1
ATOM 1515 C C . GLU A 1 90 ? 20.611 11.820 -23.374 1.00 0.00 90 GLU A C 1
ATOM 1516 O O . GLU A 1 90 ? 20.392 11.258 -22.301 1.00 0.00 90 GLU A O 1
ATOM 1528 N N . ILE A 1 91 ? 21.067 11.182 -24.446 1.00 0.00 91 ILE A N 1
ATOM 1529 C CA . ILE A 1 91 ? 21.393 9.761 -24.411 1.00 0.00 91 ILE A CA 1
ATOM 1530 C C . ILE A 1 91 ? 22.531 9.481 -23.438 1.00 0.00 91 ILE A C 1
ATOM 1531 O O . ILE A 1 91 ? 22.472 8.533 -22.655 1.00 0.00 91 ILE A O 1
ATOM 1547 N N . GLU A 1 92 ? 23.567 10.311 -23.493 1.00 0.00 92 GLU A N 1
ATOM 1548 C CA . GLU A 1 92 ? 24.683 10.205 -22.561 1.00 0.00 92 GLU A CA 1
ATOM 1549 C C . GLU A 1 92 ? 24.198 10.212 -21.117 1.00 0.00 92 GLU A C 1
ATOM 1550 O O . GLU A 1 92 ? 24.619 9.385 -20.307 1.00 0.00 92 GLU A O 1
ATOM 1562 N N . LYS A 1 93 ? 23.311 11.148 -20.800 1.00 0.00 93 LYS A N 1
ATOM 1563 C CA . LYS A 1 93 ? 22.776 11.272 -19.450 1.00 0.00 93 LYS A CA 1
ATOM 1564 C C . LYS A 1 93 ? 22.052 10.001 -19.025 1.00 0.00 93 LYS A C 1
ATOM 1565 O O . LYS A 1 93 ? 22.182 9.552 -17.887 1.00 0.00 93 LYS A O 1
ATOM 1584 N N . VAL A 1 94 ? 21.288 9.425 -19.948 1.00 0.00 94 VAL A N 1
ATOM 1585 C CA . VAL A 1 94 ? 20.595 8.169 -19.693 1.00 0.00 94 VAL A CA 1
ATOM 1586 C C . VAL A 1 94 ? 21.581 7.041 -19.416 1.00 0.00 94 VAL A C 1
ATOM 1587 O O . VAL A 1 94 ? 21.402 6.262 -18.480 1.00 0.00 94 VAL A O 1
ATOM 1600 N N . LEU A 1 95 ? 22.623 6.960 -20.236 1.00 0.00 95 LEU A N 1
ATOM 1601 C CA . LEU A 1 95 ? 23.645 5.932 -20.077 1.00 0.00 95 LEU A CA 1
ATOM 1602 C C . LEU A 1 95 ? 24.379 6.086 -18.751 1.00 0.00 95 LEU A C 1
ATOM 1603 O O . LEU A 1 95 ? 24.729 5.098 -18.105 1.00 0.00 95 LEU A O 1
ATOM 1619 N N . ARG A 1 96 ? 24.610 7.331 -18.349 1.00 0.00 96 ARG A N 1
ATOM 1620 C CA . ARG A 1 96 ? 25.250 7.618 -17.072 1.00 0.00 96 ARG A CA 1
ATOM 1621 C C . ARG A 1 96 ? 24.386 7.156 -15.906 1.00 0.00 96 ARG A C 1
ATOM 1622 O O . ARG A 1 96 ? 24.892 6.624 -14.918 1.00 0.00 96 ARG A O 1
ATOM 1643 N N . LEU A 1 97 ? 23.079 7.363 -16.027 1.00 0.00 97 LEU A N 1
ATOM 1644 C CA . LEU A 1 97 ? 22.131 6.879 -15.030 1.00 0.00 97 LEU A CA 1
ATOM 1645 C C . LEU A 1 97 ? 22.164 5.360 -14.931 1.00 0.00 97 LEU A C 1
ATOM 1646 O O . LEU A 1 97 ? 22.062 4.797 -13.841 1.00 0.00 97 LEU A O 1
ATOM 1662 N N . LEU A 1 98 ? 22.307 4.700 -16.075 1.00 0.00 98 LEU A N 1
ATOM 1663 C CA . LEU A 1 98 ? 22.409 3.246 -16.113 1.00 0.00 98 LEU A CA 1
ATOM 1664 C C . LEU A 1 98 ? 23.710 2.768 -15.483 1.00 0.00 98 LEU A C 1
ATOM 1665 O O . LEU A 1 98 ? 23.745 1.733 -14.816 1.00 0.00 98 LEU A O 1
ATOM 1681 N N . GLU A 1 99 ? 24.780 3.526 -15.698 1.00 0.00 99 GLU A N 1
ATOM 1682 C CA . GLU A 1 99 ? 26.071 3.218 -15.096 1.00 0.00 99 GLU A CA 1
ATOM 1683 C C . GLU A 1 99 ? 26.025 3.375 -13.582 1.00 0.00 99 GLU A C 1
ATOM 1684 O O . GLU A 1 99 ? 26.646 2.606 -12.849 1.00 0.00 99 GLU A O 1
ATOM 1696 N N . LYS A 1 100 ? 25.285 4.377 -13.119 1.00 0.00 100 LYS A N 1
ATOM 1697 C CA . LYS A 1 100 ? 25.068 4.572 -11.690 1.00 0.00 100 LYS A CA 1
ATOM 1698 C C . LYS A 1 100 ? 24.273 3.420 -11.090 1.00 0.00 100 LYS A C 1
ATOM 1699 O O . LYS A 1 100 ? 24.584 2.939 -10.001 1.00 0.00 100 LYS A O 1
ATOM 1718 N N . GLU A 1 101 ? 23.244 2.982 -11.808 1.00 0.00 101 GLU A N 1
ATOM 1719 C CA . GLU A 1 101 ? 22.450 1.834 -11.387 1.00 0.00 101 GLU A CA 1
ATOM 1720 C C . GLU A 1 101 ? 21.599 2.169 -10.169 1.00 0.00 101 GLU A C 1
ATOM 1721 O O . GLU A 1 101 ? 20.569 2.770 -10.304 1.00 0.00 101 GLU A O 1
ATOM 1733 N N . ASP A 1 1 ? 0.253 -1.260 -2.710 1.00 0.00 1 ASP A N 2
ATOM 1734 C CA . ASP A 1 1 ? 0.866 -0.968 -1.420 1.00 0.00 1 ASP A CA 2
ATOM 1735 C C . ASP A 1 1 ? 1.234 0.506 -1.307 1.00 0.00 1 ASP A C 2
ATOM 1736 O O . ASP A 1 1 ? 0.949 1.298 -2.205 1.00 0.00 1 ASP A O 2
ATOM 1747 N N . GLU A 1 2 ? 1.869 0.868 -0.197 1.00 0.00 2 GLU A N 2
ATOM 1748 C CA . GLU A 1 2 ? 2.164 2.266 0.095 1.00 0.00 2 GLU A CA 2
ATOM 1749 C C . GLU A 1 2 ? 3.231 2.811 -0.844 1.00 0.00 2 GLU A C 2
ATOM 1750 O O . GLU A 1 2 ? 3.243 4.001 -1.162 1.00 0.00 2 GLU A O 2
ATOM 1762 N N . ARG A 1 3 ? 4.128 1.935 -1.285 1.00 0.00 3 ARG A N 2
ATOM 1763 C CA . ARG A 1 3 ? 5.192 2.324 -2.202 1.00 0.00 3 ARG A CA 2
ATOM 1764 C C . ARG A 1 3 ? 4.632 2.703 -3.567 1.00 0.00 3 ARG A C 2
ATOM 1765 O O . ARG A 1 3 ? 5.093 3.656 -4.196 1.00 0.00 3 ARG A O 2
ATOM 1786 N N . LYS A 1 4 ? 3.636 1.951 -4.022 1.00 0.00 4 LYS A N 2
ATOM 1787 C CA . LYS A 1 4 ? 2.937 2.271 -5.260 1.00 0.00 4 LYS A CA 2
ATOM 1788 C C . LYS A 1 4 ? 2.204 3.602 -5.150 1.00 0.00 4 LYS A C 2
ATOM 1789 O O . LYS A 1 4 ? 2.160 4.379 -6.104 1.00 0.00 4 LYS A O 2
ATOM 1808 N N . LYS A 1 5 ? 1.628 3.860 -3.981 1.00 0.00 5 LYS A N 2
ATOM 1809 C CA . LYS A 1 5 ? 0.987 5.141 -3.708 1.00 0.00 5 LYS A CA 2
ATOM 1810 C C . LYS A 1 5 ? 1.973 6.293 -3.854 1.00 0.00 5 LYS A C 2
ATOM 1811 O O . LYS A 1 5 ? 1.632 7.352 -4.380 1.00 0.00 5 LYS A O 2
ATOM 1830 N N . GLU A 1 6 ? 3.198 6.079 -3.385 1.00 0.00 6 GLU A N 2
ATOM 1831 C CA . GLU A 1 6 ? 4.263 7.061 -3.549 1.00 0.00 6 GLU A CA 2
ATOM 1832 C C . GLU A 1 6 ? 4.593 7.274 -5.021 1.00 0.00 6 GLU A C 2
ATOM 1833 O O . GLU A 1 6 ? 4.822 8.402 -5.459 1.00 0.00 6 GLU A O 2
ATOM 1845 N N . LEU A 1 7 ? 4.615 6.184 -5.781 1.00 0.00 7 LEU A N 2
ATOM 1846 C CA . LEU A 1 7 ? 4.881 6.254 -7.213 1.00 0.00 7 LEU A CA 2
ATOM 1847 C C . LEU A 1 7 ? 3.799 7.045 -7.936 1.00 0.00 7 LEU A C 2
ATOM 1848 O O . LEU A 1 7 ? 4.089 7.839 -8.831 1.00 0.00 7 LEU A O 2
ATOM 1864 N N . VAL A 1 8 ? 2.549 6.823 -7.543 1.00 0.00 8 VAL A N 2
ATOM 1865 C CA . VAL A 1 8 ? 1.426 7.564 -8.106 1.00 0.00 8 VAL A CA 2
ATOM 1866 C C . VAL A 1 8 ? 1.581 9.061 -7.871 1.00 0.00 8 VAL A C 2
ATOM 1867 O O . VAL A 1 8 ? 1.408 9.865 -8.787 1.00 0.00 8 VAL A O 2
ATOM 1880 N N . ALA A 1 9 ? 1.908 9.431 -6.637 1.00 0.00 9 ALA A N 2
ATOM 1881 C CA . ALA A 1 9 ? 2.070 10.834 -6.275 1.00 0.00 9 ALA A CA 2
ATOM 1882 C C . ALA A 1 9 ? 3.200 11.480 -7.067 1.00 0.00 9 ALA A C 2
ATOM 1883 O O . ALA A 1 9 ? 3.052 12.585 -7.588 1.00 0.00 9 ALA A O 2
ATOM 1890 N N . GLN A 1 10 ? 4.328 10.784 -7.153 1.00 0.00 10 GLN A N 2
ATOM 1891 C CA . GLN A 1 10 ? 5.500 11.308 -7.844 1.00 0.00 10 GLN A CA 2
ATOM 1892 C C . GLN A 1 10 ? 5.235 11.467 -9.336 1.00 0.00 10 GLN A C 2
ATOM 1893 O O . GLN A 1 10 ? 5.549 12.501 -9.925 1.00 0.00 10 GLN A O 2
ATOM 1907 N N . LEU A 1 11 ? 4.654 10.437 -9.941 1.00 0.00 11 LEU A N 2
ATOM 1908 C CA . LEU A 1 11 ? 4.384 10.443 -11.374 1.00 0.00 11 LEU A CA 2
ATOM 1909 C C . LEU A 1 11 ? 3.346 11.498 -11.735 1.00 0.00 11 LEU A C 2
ATOM 1910 O O . LEU A 1 11 ? 3.411 12.106 -12.803 1.00 0.00 11 LEU A O 2
ATOM 1926 N N . LYS A 1 12 ? 2.390 11.712 -10.837 1.00 0.00 12 LYS A N 2
ATOM 1927 C CA . LYS A 1 12 ? 1.440 12.809 -10.976 1.00 0.00 12 LYS A CA 2
ATOM 1928 C C . LYS A 1 12 ? 2.155 14.153 -11.036 1.00 0.00 12 LYS A C 2
ATOM 1929 O O . LYS A 1 12 ? 1.818 15.010 -11.852 1.00 0.00 12 LYS A O 2
ATOM 1948 N N . GLU A 1 13 ? 3.143 14.330 -10.166 1.00 0.00 13 GLU A N 2
ATOM 1949 C CA . GLU A 1 13 ? 3.946 15.547 -10.156 1.00 0.00 13 GLU A CA 2
ATOM 1950 C C . GLU A 1 13 ? 4.802 15.652 -11.412 1.00 0.00 13 GLU A C 2
ATOM 1951 O O . GLU A 1 13 ? 5.036 16.746 -11.926 1.00 0.00 13 GLU A O 2
ATOM 1963 N N . GLU A 1 14 ? 5.268 14.508 -11.902 1.00 0.00 14 GLU A N 2
ATOM 1964 C CA . GLU A 1 14 ? 6.081 14.467 -13.111 1.00 0.00 14 GLU A CA 2
ATOM 1965 C C . GLU A 1 14 ? 5.271 14.881 -14.334 1.00 0.00 14 GLU A C 2
ATOM 1966 O O . GLU A 1 14 ? 5.781 15.553 -15.230 1.00 0.00 14 GLU A O 2
ATOM 1978 N N . GLY A 1 15 ? 4.006 14.475 -14.364 1.00 0.00 15 GLY A N 2
ATOM 1979 C CA . GLY A 1 15 ? 3.089 14.904 -15.413 1.00 0.00 15 GLY A CA 2
ATOM 1980 C C . GLY A 1 15 ? 2.538 13.712 -16.185 1.00 0.00 15 GLY A C 2
ATOM 1981 O O . GLY A 1 15 ? 2.331 13.786 -17.396 1.00 0.00 15 GLY A O 2
ATOM 1985 N N . PHE A 1 16 ? 2.301 12.613 -15.476 1.00 0.00 16 PHE A N 2
ATOM 1986 C CA . PHE A 1 16 ? 1.731 11.417 -16.084 1.00 0.00 16 PHE A CA 2
ATOM 1987 C C . PHE A 1 16 ? 0.242 11.302 -15.783 1.00 0.00 16 PHE A C 2
ATOM 1988 O O . PHE A 1 16 ? -0.209 11.658 -14.694 1.00 0.00 16 PHE A O 2
ATOM 2005 N N . SER A 1 17 ? -0.516 10.804 -16.753 1.00 0.00 17 SER A N 2
ATOM 2006 C CA . SER A 1 17 ? -1.952 10.614 -16.583 1.00 0.00 17 SER A CA 2
ATOM 2007 C C . SER A 1 17 ? -2.251 9.335 -15.812 1.00 0.00 17 SER A C 2
ATOM 2008 O O . SER A 1 17 ? -1.350 8.549 -15.521 1.00 0.00 17 SER A O 2
ATOM 2016 N N . GLU A 1 18 ? -3.522 9.132 -15.483 1.00 0.00 18 GLU A N 2
ATOM 2017 C CA . GLU A 1 18 ? -3.945 7.941 -14.757 1.00 0.00 18 GLU A CA 2
ATOM 2018 C C . GLU A 1 18 ? -3.516 6.672 -15.484 1.00 0.00 18 GLU A C 2
ATOM 2019 O O . GLU A 1 18 ? -2.933 5.769 -14.884 1.00 0.00 18 GLU A O 2
ATOM 2031 N N . ARG A 1 19 ? -3.809 6.610 -16.778 1.00 0.00 19 ARG A N 2
ATOM 2032 C CA . ARG A 1 19 ? -3.412 5.473 -17.600 1.00 0.00 19 ARG A CA 2
ATOM 2033 C C . ARG A 1 19 ? -1.899 5.298 -17.602 1.00 0.00 19 ARG A C 2
ATOM 2034 O O . ARG A 1 19 ? -1.392 4.190 -17.424 1.00 0.00 19 ARG A O 2
ATOM 2055 N N . ASP A 1 20 ? -1.181 6.397 -17.805 1.00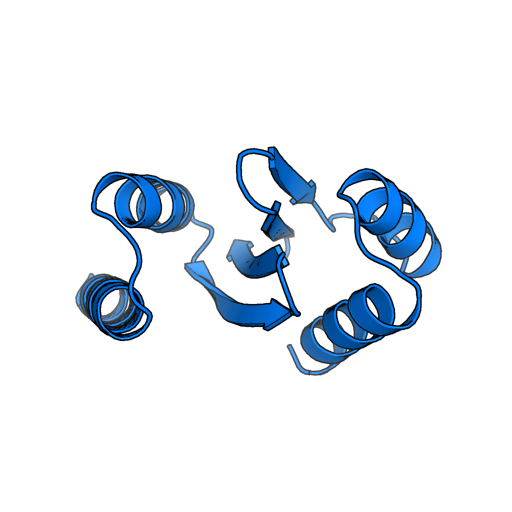 0.00 20 ASP A N 2
ATOM 2056 C CA . ASP A 1 20 ? 0.276 6.365 -17.841 1.00 0.00 20 ASP A CA 2
ATOM 2057 C C . ASP A 1 20 ? 0.846 5.778 -16.557 1.00 0.00 20 ASP A C 2
ATOM 2058 O O . ASP A 1 20 ? 1.733 4.925 -16.593 1.00 0.00 20 ASP A O 2
ATOM 2067 N N . ILE A 1 21 ? 0.332 6.239 -15.422 1.00 0.00 21 ILE A N 2
ATOM 2068 C CA . ILE A 1 21 ? 0.778 5.748 -14.123 1.00 0.00 21 ILE A CA 2
ATOM 2069 C C . ILE A 1 21 ? 0.486 4.262 -13.966 1.00 0.00 21 ILE A C 2
ATOM 2070 O O . ILE A 1 21 ? 1.330 3.500 -13.492 1.00 0.00 21 ILE A O 2
ATOM 2086 N N . ALA A 1 22 ? -0.713 3.854 -14.366 1.00 0.00 22 ALA A N 2
ATOM 2087 C CA . ALA A 1 22 ? -1.113 2.454 -14.286 1.00 0.00 22 ALA A CA 2
ATOM 2088 C C . ALA A 1 22 ? -0.181 1.568 -15.103 1.00 0.00 22 ALA A C 2
ATOM 2089 O O . ALA A 1 22 ? 0.187 0.474 -14.673 1.00 0.00 22 ALA A O 2
ATOM 2096 N N . GLU A 1 23 ? 0.199 2.046 -16.283 1.00 0.00 23 GLU A N 2
ATOM 2097 C CA . GLU A 1 23 ? 1.100 1.304 -17.156 1.00 0.00 23 GLU A CA 2
ATOM 2098 C C . GLU A 1 23 ? 2.494 1.201 -16.550 1.00 0.00 23 GLU A C 2
ATOM 2099 O O . GLU A 1 23 ? 3.140 0.156 -16.627 1.00 0.00 23 GLU A O 2
ATOM 2111 N N . ILE A 1 24 ? 2.953 2.292 -15.945 1.00 0.00 24 ILE A N 2
ATOM 2112 C CA . ILE A 1 24 ? 4.252 2.313 -15.285 1.00 0.00 24 ILE A CA 2
ATOM 2113 C C . ILE A 1 24 ? 4.278 1.371 -14.089 1.00 0.00 24 ILE A C 2
ATOM 2114 O O . ILE A 1 24 ? 5.209 0.582 -13.928 1.00 0.00 24 ILE A O 2
ATOM 2130 N N . LEU A 1 25 ? 3.250 1.458 -13.251 1.00 0.00 25 LEU A N 2
ATOM 2131 C CA . LEU A 1 25 ? 3.137 0.590 -12.085 1.00 0.00 25 LEU A CA 2
ATOM 2132 C C . LEU A 1 25 ? 2.817 -0.842 -12.492 1.00 0.00 25 LEU A C 2
ATOM 2133 O O . LEU A 1 25 ? 3.042 -1.780 -11.728 1.00 0.00 25 LEU A O 2
ATOM 2149 N N . GLY A 1 26 ? 2.292 -1.005 -13.702 1.00 0.00 26 GLY A N 2
ATOM 2150 C CA . GLY A 1 26 ? 2.152 -2.324 -14.306 1.00 0.00 26 GLY A CA 2
ATOM 2151 C C . GLY A 1 26 ? 3.501 -3.022 -14.423 1.00 0.00 26 GLY A C 2
ATOM 2152 O O . GLY A 1 26 ? 3.647 -4.182 -14.036 1.00 0.00 26 GLY A O 2
ATOM 2156 N N . LYS A 1 27 ? 4.486 -2.309 -14.959 1.00 0.00 27 LYS A N 2
ATOM 2157 C CA . LYS A 1 27 ? 5.840 -2.838 -15.075 1.00 0.00 27 LYS A CA 2
ATOM 2158 C C . LYS A 1 27 ? 6.448 -3.103 -13.704 1.00 0.00 27 LYS A C 2
ATOM 2159 O O . LYS A 1 27 ? 7.185 -4.071 -13.517 1.00 0.00 27 LYS A O 2
ATOM 2178 N N . ILE A 1 28 ? 6.134 -2.237 -12.746 1.00 0.00 28 ILE A N 2
ATOM 2179 C CA . ILE A 1 28 ? 6.550 -2.440 -11.364 1.00 0.00 28 ILE A CA 2
ATOM 2180 C C . ILE A 1 28 ? 6.044 -3.772 -10.826 1.00 0.00 28 ILE A C 2
ATOM 2181 O O . ILE A 1 28 ? 6.784 -4.512 -10.177 1.00 0.00 28 ILE A O 2
ATOM 2197 N N . SER A 1 29 ? 4.779 -4.073 -11.100 1.00 0.00 29 SER A N 2
ATOM 2198 C CA . SER A 1 29 ? 4.168 -5.312 -10.632 1.00 0.00 29 SER A CA 2
ATOM 2199 C C . SER A 1 29 ? 4.692 -6.512 -11.409 1.00 0.00 29 SER A C 2
ATOM 2200 O O . SER A 1 29 ? 4.620 -7.648 -10.939 1.00 0.00 29 SER A O 2
ATOM 2208 N N . GLN A 1 30 ? 5.220 -6.255 -12.601 1.00 0.00 30 GLN A N 2
ATOM 2209 C CA . GLN A 1 30 ? 5.804 -7.307 -13.424 1.00 0.00 30 GLN A CA 2
ATOM 2210 C C . GLN A 1 30 ? 7.210 -7.658 -12.952 1.00 0.00 30 GLN A C 2
ATOM 2211 O O . GLN A 1 30 ? 7.823 -8.604 -13.448 1.00 0.00 30 GLN A O 2
ATOM 2225 N N . GLY A 1 31 ? 7.715 -6.891 -11.992 1.00 0.00 31 GLY A N 2
ATOM 2226 C CA . GLY A 1 31 ? 8.972 -7.220 -11.331 1.00 0.00 31 GLY A CA 2
ATOM 2227 C C . GLY A 1 31 ? 10.103 -6.324 -11.820 1.00 0.00 31 GLY A C 2
ATOM 2228 O O . GLY A 1 31 ? 11.271 -6.559 -11.512 1.00 0.00 31 GLY A O 2
ATOM 2232 N N . TYR A 1 32 ? 9.749 -5.297 -12.584 1.00 0.00 32 TYR A N 2
ATOM 2233 C CA . TYR A 1 32 ? 10.724 -4.323 -13.059 1.00 0.00 32 TYR A CA 2
ATOM 2234 C C . TYR A 1 32 ? 10.925 -3.205 -12.043 1.00 0.00 32 TYR A C 2
ATOM 2235 O O . TYR A 1 32 ? 10.156 -2.245 -12.002 1.00 0.00 32 TYR A O 2
ATOM 2253 N N . SER A 1 33 ? 11.964 -3.335 -11.226 1.00 0.00 33 SER A N 2
ATOM 2254 C CA . SER A 1 33 ? 12.147 -2.461 -10.073 1.00 0.00 33 SER A CA 2
ATOM 2255 C C . SER A 1 33 ? 12.633 -1.081 -10.499 1.00 0.00 33 SER A C 2
ATOM 2256 O O . SER A 1 33 ? 13.376 -0.948 -11.472 1.00 0.00 33 SER A O 2
ATOM 2264 N N . LEU A 1 34 ? 12.209 -0.058 -9.766 1.00 0.00 34 LEU A N 2
ATOM 2265 C CA . LEU A 1 34 ? 12.649 1.307 -10.029 1.00 0.00 34 LEU A CA 2
ATOM 2266 C C . LEU A 1 34 ? 14.134 1.473 -9.735 1.00 0.00 34 LEU A C 2
ATOM 2267 O O . LEU A 1 34 ? 14.581 1.261 -8.607 1.00 0.00 34 LEU A O 2
ATOM 2283 N N . ILE A 1 35 ? 14.896 1.855 -10.754 1.00 0.00 35 ILE A N 2
ATOM 2284 C CA . ILE A 1 35 ? 16.340 2.003 -10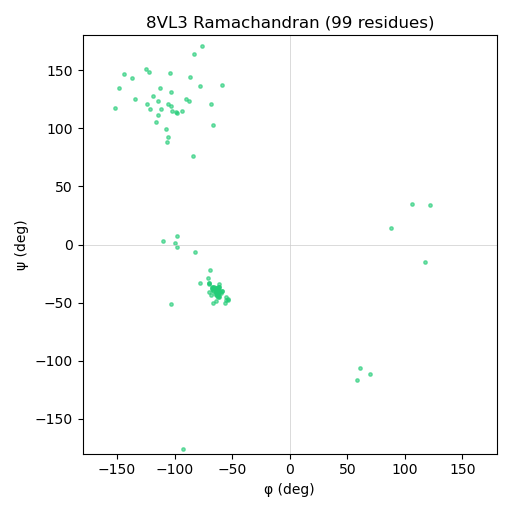.619 1.00 0.00 35 ILE A CA 2
ATOM 2285 C C . ILE A 1 35 ? 16.736 3.470 -10.513 1.00 0.00 35 ILE A C 2
ATOM 2286 O O . ILE A 1 35 ? 17.443 3.866 -9.586 1.00 0.00 35 ILE A O 2
ATOM 2302 N N . GLU A 1 36 ? 16.275 4.272 -11.466 1.00 0.00 36 GLU A N 2
ATOM 2303 C CA . GLU A 1 36 ? 16.626 5.686 -11.513 1.00 0.00 36 GLU A CA 2
ATOM 2304 C C . GLU A 1 36 ? 15.506 6.512 -12.132 1.00 0.00 36 GLU A C 2
ATOM 2305 O O . GLU A 1 36 ? 14.800 6.047 -13.026 1.00 0.00 36 GLU A O 2
ATOM 2317 N N . LEU A 1 37 ? 15.347 7.740 -11.650 1.00 0.00 37 LEU A N 2
ATOM 2318 C CA . LEU A 1 37 ? 14.296 8.625 -12.137 1.00 0.00 37 LEU A CA 2
ATOM 2319 C C . LEU A 1 37 ? 14.802 10.054 -12.284 1.00 0.00 37 LEU A C 2
ATOM 2320 O O . LEU A 1 37 ? 15.186 10.690 -11.302 1.00 0.00 37 LEU A O 2
ATOM 2336 N N . GLU A 1 38 ? 14.799 10.554 -13.515 1.00 0.00 38 GLU A N 2
ATOM 2337 C CA . GLU A 1 38 ? 15.247 11.914 -13.790 1.00 0.00 38 GLU A CA 2
ATOM 2338 C C . GLU A 1 38 ? 14.636 12.444 -15.080 1.00 0.00 38 GLU A C 2
ATOM 2339 O O . GLU A 1 38 ? 14.544 11.726 -16.076 1.00 0.00 38 GLU A O 2
ATOM 2351 N N . ARG A 1 39 ? 14.218 13.705 -15.057 1.00 0.00 39 ARG A N 2
ATOM 2352 C CA . ARG A 1 39 ? 13.692 14.361 -16.248 1.00 0.00 39 ARG A CA 2
ATOM 2353 C C . ARG A 1 39 ? 14.781 15.141 -16.974 1.00 0.00 39 ARG A C 2
ATOM 2354 O O . ARG A 1 39 ? 15.423 16.016 -16.392 1.00 0.00 39 ARG A O 2
ATOM 2375 N N . LEU A 1 40 ? 14.985 14.819 -18.247 1.00 0.00 40 LEU A N 2
ATOM 2376 C CA . LEU A 1 40 ? 15.960 15.525 -19.069 1.00 0.00 40 LEU A CA 2
ATOM 2377 C C . LEU A 1 40 ? 15.278 16.501 -20.018 1.00 0.00 40 LEU A C 2
ATOM 2378 O O . LEU A 1 40 ? 14.841 16.122 -21.105 1.00 0.00 40 LEU A O 2
ATOM 2394 N N . ASN A 1 41 ? 15.188 17.760 -19.601 1.00 0.00 41 ASN A N 2
ATOM 2395 C CA . ASN A 1 41 ? 14.507 18.781 -20.388 1.00 0.00 41 ASN A CA 2
ATOM 2396 C C . ASN A 1 41 ? 12.998 18.578 -20.366 1.00 0.00 41 ASN A C 2
ATOM 2397 O O . ASN A 1 41 ? 12.345 18.817 -19.351 1.00 0.00 41 ASN A O 2
ATOM 2408 N N . ASN A 1 42 ? 12.449 18.136 -21.492 1.00 0.00 42 ASN A N 2
ATOM 2409 C CA . ASN A 1 42 ? 11.040 17.768 -21.565 1.00 0.00 42 ASN A CA 2
ATOM 2410 C C . ASN A 1 42 ? 10.872 16.263 -21.728 1.00 0.00 42 ASN A C 2
ATOM 2411 O O . ASN A 1 42 ? 9.770 15.775 -21.982 1.00 0.00 42 ASN A O 2
ATOM 2422 N N . ALA A 1 43 ? 11.970 15.530 -21.580 1.00 0.00 43 ALA A N 2
ATOM 2423 C CA . ALA A 1 43 ? 11.951 14.080 -21.731 1.00 0.00 43 ALA A CA 2
ATOM 2424 C C . ALA A 1 43 ? 12.157 13.384 -20.393 1.00 0.00 43 ALA A C 2
ATOM 2425 O O . ALA A 1 43 ? 13.282 13.284 -19.901 1.00 0.00 43 ALA A O 2
ATOM 2432 N N . ILE A 1 44 ? 11.066 12.902 -19.807 1.00 0.00 44 ILE A N 2
ATOM 2433 C CA . ILE A 1 44 ? 11.123 12.232 -18.513 1.00 0.00 44 ILE A CA 2
ATOM 2434 C C . ILE A 1 44 ? 11.643 10.807 -18.653 1.00 0.00 44 ILE A C 2
ATOM 2435 O O . ILE A 1 44 ? 11.078 10.000 -19.391 1.00 0.00 44 ILE A O 2
ATOM 2451 N N . ILE A 1 45 ? 12.723 10.504 -17.940 1.00 0.00 45 ILE A N 2
ATOM 2452 C CA . ILE A 1 45 ? 13.372 9.203 -18.048 1.00 0.00 45 ILE A CA 2
ATOM 2453 C C . ILE A 1 45 ? 13.051 8.326 -16.845 1.00 0.00 45 ILE A C 2
ATOM 2454 O O . ILE A 1 45 ? 13.456 8.625 -15.721 1.00 0.00 45 ILE A O 2
ATOM 2470 N N . ILE A 1 46 ? 12.322 7.242 -17.087 1.00 0.00 46 ILE A N 2
ATOM 2471 C CA . ILE A 1 46 ? 12.074 6.240 -16.057 1.00 0.00 46 ILE A CA 2
ATOM 2472 C C . ILE A 1 46 ? 12.813 4.944 -16.360 1.00 0.00 46 ILE A C 2
ATOM 2473 O O . ILE A 1 46 ? 12.531 4.275 -17.354 1.00 0.00 46 ILE A O 2
ATOM 2489 N N . ILE A 1 47 ? 13.761 4.593 -15.498 1.00 0.00 47 ILE A N 2
ATOM 2490 C CA . ILE A 1 47 ? 14.581 3.405 -15.701 1.00 0.00 47 ILE A CA 2
ATOM 2491 C C . ILE A 1 47 ? 14.179 2.288 -14.746 1.00 0.00 47 ILE A C 2
ATOM 2492 O O . ILE A 1 47 ? 14.376 2.393 -13.535 1.00 0.00 47 ILE A O 2
ATOM 2508 N N . LEU A 1 48 ? 13.614 1.219 -15.297 1.00 0.00 48 LEU A N 2
ATOM 2509 C CA . LEU A 1 48 ? 13.334 0.016 -14.523 1.00 0.00 48 LEU A CA 2
ATOM 2510 C C . LEU A 1 48 ? 14.251 -1.129 -14.935 1.00 0.00 48 LEU A C 2
ATOM 2511 O O . LEU A 1 48 ? 14.826 -1.116 -16.023 1.00 0.00 48 LEU A O 2
ATOM 2527 N N . ARG A 1 49 ? 14.382 -2.119 -14.059 1.00 0.00 49 ARG A N 2
ATOM 2528 C CA . ARG A 1 49 ? 15.265 -3.253 -14.311 1.00 0.00 49 ARG A CA 2
ATOM 2529 C C . ARG A 1 49 ? 14.682 -4.541 -13.744 1.00 0.00 49 ARG A C 2
ATOM 2530 O O . ARG A 1 49 ? 14.190 -4.567 -12.616 1.00 0.00 49 ARG A O 2
ATOM 2551 N N . LYS A 1 50 ? 14.740 -5.608 -14.533 1.00 0.00 50 LYS A N 2
ATOM 2552 C CA . LYS A 1 50 ? 14.442 -6.946 -14.036 1.00 0.00 50 LYS A CA 2
ATOM 2553 C C . LYS A 1 50 ? 15.399 -7.977 -14.622 1.00 0.00 50 LYS A C 2
ATOM 2554 O O . LYS A 1 50 ? 15.438 -8.182 -15.835 1.00 0.00 50 LYS A O 2
ATOM 2573 N N . GLU A 1 51 ? 16.168 -8.623 -13.753 1.00 0.00 51 GLU A N 2
ATOM 2574 C CA . GLU A 1 51 ? 17.176 -9.583 -14.187 1.00 0.00 51 GLU A CA 2
ATOM 2575 C C . GLU A 1 51 ? 18.211 -8.924 -15.089 1.00 0.00 51 GLU A C 2
ATOM 2576 O O . GLU A 1 51 ? 19.064 -8.169 -14.623 1.00 0.00 51 GLU A O 2
ATOM 2588 N N . THR A 1 52 ? 18.132 -9.215 -16.383 1.00 0.00 52 THR A N 2
ATOM 2589 C CA . THR A 1 52 ? 19.096 -8.695 -17.346 1.00 0.00 52 THR A CA 2
ATOM 2590 C C . THR A 1 52 ? 18.423 -7.777 -18.358 1.00 0.00 52 THR A C 2
ATOM 2591 O O . THR A 1 52 ? 19.050 -7.330 -19.318 1.00 0.00 52 THR A O 2
ATOM 2602 N N . GLU A 1 53 ? 17.142 -7.500 -18.138 1.00 0.00 53 GLU A N 2
ATOM 2603 C CA . GLU A 1 53 ? 16.380 -6.639 -19.034 1.00 0.00 53 GLU A CA 2
ATOM 2604 C C . GLU A 1 53 ? 16.105 -5.284 -18.394 1.00 0.00 53 GLU A C 2
ATOM 2605 O O . GLU A 1 53 ? 15.589 -5.206 -17.279 1.00 0.00 53 GLU A O 2
ATOM 2617 N N . ILE A 1 54 ? 16.453 -4.217 -19.106 1.00 0.00 54 ILE A N 2
ATOM 2618 C CA . ILE A 1 54 ? 16.211 -2.862 -18.625 1.00 0.00 54 ILE A CA 2
ATOM 2619 C C . ILE A 1 54 ? 15.082 -2.196 -19.401 1.00 0.00 54 ILE A C 2
ATOM 2620 O O . ILE A 1 54 ? 15.085 -2.183 -20.632 1.00 0.00 54 ILE A O 2
ATOM 2636 N N . ILE A 1 55 ? 14.117 -1.643 -18.674 1.00 0.00 55 ILE A N 2
ATOM 2637 C CA . ILE A 1 55 ? 13.001 -0.938 -19.292 1.00 0.00 55 ILE A CA 2
ATOM 2638 C C . ILE A 1 55 ? 13.126 0.568 -19.098 1.00 0.00 55 ILE A C 2
ATOM 2639 O O . ILE A 1 55 ? 13.130 1.061 -17.970 1.00 0.00 55 ILE A O 2
ATOM 2655 N N . ILE A 1 56 ? 13.228 1.295 -20.206 1.00 0.00 56 ILE A N 2
ATOM 2656 C CA . ILE A 1 56 ? 13.355 2.747 -20.160 1.00 0.00 56 ILE A CA 2
ATOM 2657 C C . ILE A 1 56 ? 12.152 3.425 -20.803 1.00 0.00 56 ILE A C 2
ATOM 2658 O O . ILE A 1 56 ? 11.868 3.219 -21.983 1.00 0.00 56 ILE A O 2
ATOM 2674 N N . LEU A 1 57 ? 11.447 4.235 -20.020 1.00 0.00 57 LEU A N 2
ATOM 2675 C CA . LEU A 1 57 ? 10.301 4.982 -20.524 1.00 0.00 57 LEU A CA 2
ATOM 2676 C C . LEU A 1 57 ? 10.649 6.451 -20.728 1.00 0.00 57 LEU A C 2
ATOM 2677 O O . LEU A 1 57 ? 11.062 7.137 -19.793 1.00 0.00 57 LEU A O 2
ATOM 2693 N N . VAL A 1 58 ? 10.478 6.929 -21.956 1.00 0.00 58 VAL A N 2
ATOM 2694 C CA . VAL A 1 58 ? 10.770 8.320 -22.285 1.00 0.00 58 VAL A CA 2
ATOM 2695 C C . VAL A 1 58 ? 9.497 9.084 -22.626 1.00 0.00 58 VAL A C 2
ATOM 2696 O O . VAL A 1 58 ? 8.920 8.901 -23.697 1.00 0.00 58 VAL A O 2
ATOM 2709 N N . ALA A 1 59 ? 9.064 9.941 -21.708 1.00 0.00 59 ALA A N 2
ATOM 2710 C CA . ALA A 1 59 ? 7.823 10.687 -21.881 1.00 0.00 59 ALA A CA 2
ATOM 2711 C C . ALA A 1 59 ? 8.099 12.129 -22.289 1.00 0.00 59 ALA A C 2
ATOM 2712 O O . ALA A 1 59 ? 8.959 12.794 -21.711 1.00 0.00 59 ALA A O 2
ATOM 2719 N N . LYS A 1 60 ? 7.365 12.607 -23.288 1.00 0.00 60 LYS A N 2
ATOM 2720 C CA . LYS A 1 60 ? 7.529 13.971 -23.774 1.00 0.00 60 LYS A CA 2
ATOM 2721 C C . LYS A 1 60 ? 6.236 14.498 -24.384 1.00 0.00 60 LYS A C 2
ATOM 2722 O O . LYS A 1 60 ? 5.751 13.971 -25.386 1.00 0.00 60 LYS A O 2
ATOM 2741 N N . GLY A 1 61 ? 5.682 15.540 -23.774 1.00 0.00 61 GLY A N 2
ATOM 2742 C CA . GLY A 1 61 ? 4.418 16.109 -24.226 1.00 0.00 61 GLY A CA 2
ATOM 2743 C C . GLY A 1 61 ? 3.248 15.196 -23.881 1.00 0.00 61 GLY A C 2
ATOM 2744 O O . GLY A 1 61 ? 2.963 14.951 -22.709 1.00 0.00 61 GLY A O 2
ATOM 2748 N N . GLU A 1 62 ? 2.573 14.694 -24.910 1.00 0.00 62 GLU A N 2
ATOM 2749 C CA . GLU A 1 62 ? 1.432 13.807 -24.718 1.00 0.00 62 GLU A CA 2
ATOM 2750 C C . GLU A 1 62 ? 1.767 12.380 -25.135 1.00 0.00 62 GLU A C 2
ATOM 2751 O O . GLU A 1 62 ? 0.914 11.494 -25.091 1.00 0.00 62 GLU A O 2
ATOM 2763 N N . LYS A 1 63 ? 3.014 12.166 -25.541 1.00 0.00 63 LYS A N 2
ATOM 2764 C CA . LYS A 1 63 ? 3.445 10.864 -26.037 1.00 0.00 63 LYS A CA 2
ATOM 2765 C C . LYS A 1 63 ? 4.584 10.303 -25.195 1.00 0.00 63 LYS A C 2
ATOM 2766 O O . LYS A 1 63 ? 5.177 11.014 -24.384 1.00 0.00 63 LYS A O 2
ATOM 2785 N N . LYS A 1 64 ? 4.884 9.024 -25.393 1.00 0.00 64 LYS A N 2
ATOM 2786 C CA . LYS A 1 64 ? 6.000 8.385 -24.706 1.00 0.00 64 LYS A CA 2
ATOM 2787 C C . LYS A 1 64 ? 6.440 7.119 -25.430 1.00 0.00 64 LYS A C 2
ATOM 2788 O O . LYS A 1 64 ? 5.690 6.556 -26.228 1.00 0.00 64 LYS A O 2
ATOM 2807 N N . ARG A 1 65 ? 7.660 6.675 -25.147 1.00 0.00 65 ARG A N 2
ATOM 2808 C CA . ARG A 1 65 ? 8.177 5.437 -25.720 1.00 0.00 65 ARG A CA 2
ATOM 2809 C C . ARG A 1 65 ? 8.806 4.556 -24.649 1.00 0.00 65 ARG A C 2
ATOM 2810 O O . ARG A 1 65 ? 9.462 5.049 -23.731 1.00 0.00 65 ARG A O 2
ATOM 2831 N N . ILE A 1 66 ? 8.602 3.248 -24.771 1.00 0.00 66 ILE A N 2
ATOM 2832 C CA . ILE A 1 66 ? 9.139 2.296 -23.807 1.00 0.00 66 ILE A CA 2
ATOM 2833 C C . ILE A 1 66 ? 10.110 1.327 -24.472 1.00 0.00 66 ILE A C 2
ATOM 2834 O O . ILE A 1 66 ? 9.758 0.643 -25.433 1.00 0.00 66 ILE A O 2
ATOM 2850 N N . LEU A 1 67 ? 11.332 1.274 -23.954 1.00 0.00 67 LEU A N 2
ATOM 2851 C CA . LEU A 1 67 ? 12.375 0.437 -24.536 1.00 0.00 67 LEU A CA 2
ATOM 2852 C C . LEU A 1 67 ? 12.522 -0.872 -23.770 1.00 0.00 67 LEU A C 2
ATOM 2853 O O . LEU A 1 67 ? 12.533 -0.884 -22.539 1.00 0.00 67 LEU A O 2
ATOM 2869 N N . SER A 1 68 ? 12.634 -1.972 -24.506 1.00 0.00 68 SER A N 2
ATOM 2870 C CA . SER A 1 68 ? 12.965 -3.261 -23.911 1.00 0.00 68 SER A CA 2
ATOM 2871 C C . SER A 1 68 ? 14.414 -3.640 -24.187 1.00 0.00 68 SER A C 2
ATOM 2872 O O . SER A 1 68 ? 14.763 -4.027 -25.302 1.00 0.00 68 SER A O 2
ATOM 2880 N N . LEU A 1 69 ? 15.255 -3.527 -23.165 1.00 0.00 69 LEU A N 2
ATOM 2881 C CA . LEU A 1 69 ? 16.688 -3.747 -23.323 1.00 0.00 69 LEU A CA 2
ATOM 2882 C C . LEU A 1 69 ? 17.115 -5.066 -22.691 1.00 0.00 69 LEU A C 2
ATOM 2883 O O . LEU A 1 69 ? 17.784 -5.083 -21.658 1.00 0.00 69 LEU A O 2
ATOM 2899 N N . ARG A 1 70 ? 16.725 -6.171 -23.319 1.00 0.00 70 ARG A N 2
ATOM 2900 C CA . ARG A 1 70 ? 16.992 -7.496 -22.774 1.00 0.00 70 ARG A CA 2
ATOM 2901 C C . ARG A 1 70 ? 18.408 -7.952 -23.103 1.00 0.00 70 ARG A C 2
ATOM 2902 O O . ARG A 1 70 ? 18.631 -8.656 -24.087 1.00 0.00 70 ARG A O 2
ATOM 2923 N N . GLY A 1 71 ? 19.363 -7.546 -22.273 1.00 0.00 71 GLY A N 2
ATOM 2924 C CA . GLY A 1 71 ? 20.755 -7.939 -22.455 1.00 0.00 71 GLY A CA 2
ATOM 2925 C C . GLY A 1 71 ? 21.413 -7.136 -23.569 1.00 0.00 71 GLY A C 2
ATOM 2926 O O . GLY A 1 71 ? 22.325 -7.619 -24.240 1.00 0.00 71 GLY A O 2
ATOM 2930 N N . MET A 1 72 ? 20.944 -5.908 -23.763 1.00 0.00 72 MET A N 2
ATOM 2931 C CA . MET A 1 72 ? 21.479 -5.039 -24.804 1.00 0.00 72 MET A CA 2
ATOM 2932 C C . MET A 1 72 ? 22.773 -4.372 -24.355 1.00 0.00 72 MET A C 2
ATOM 2933 O O . MET A 1 72 ? 22.905 -3.966 -23.200 1.00 0.00 72 MET A O 2
ATOM 2947 N N . SER A 1 73 ? 23.726 -4.262 -25.274 1.00 0.00 73 SER A N 2
ATOM 2948 C CA . SER A 1 73 ? 24.984 -3.581 -24.995 1.00 0.00 73 SER A CA 2
ATOM 2949 C C . SER A 1 73 ? 24.807 -2.068 -25.007 1.00 0.00 73 SER A C 2
ATOM 2950 O O . SER A 1 73 ? 23.813 -1.554 -25.520 1.00 0.00 73 SER A O 2
ATOM 2958 N N . LYS A 1 74 ? 25.777 -1.359 -24.438 1.00 0.00 74 LYS A N 2
ATOM 2959 C CA . LYS A 1 74 ? 25.707 0.094 -24.340 1.00 0.00 74 LYS A CA 2
ATOM 2960 C C . LYS A 1 74 ? 25.497 0.729 -25.708 1.00 0.00 74 LYS A C 2
ATOM 2961 O O . LYS A 1 74 ? 24.717 1.671 -25.853 1.00 0.00 74 LYS A O 2
ATOM 2980 N N . LYS A 1 75 ? 26.197 0.208 -26.710 1.00 0.00 75 LYS A N 2
ATOM 2981 C CA . LYS A 1 75 ? 26.052 0.692 -28.078 1.00 0.00 75 LYS A CA 2
ATOM 2982 C C . LYS A 1 75 ? 24.630 0.489 -28.587 1.00 0.00 75 LYS A C 2
ATOM 2983 O O . LYS A 1 75 ? 24.032 1.397 -29.164 1.00 0.00 75 LYS A O 2
ATOM 3002 N N . GLU A 1 76 ? 24.095 -0.707 -28.369 1.00 0.00 76 GLU A N 2
ATOM 3003 C CA . GLU A 1 76 ? 22.731 -1.022 -28.780 1.00 0.00 76 GLU A CA 2
ATOM 3004 C C . GLU A 1 76 ? 21.720 -0.155 -28.042 1.00 0.00 76 GLU A C 2
ATOM 3005 O O . GLU A 1 76 ? 20.737 0.303 -28.626 1.00 0.00 76 GLU A O 2
ATOM 3017 N N . ILE A 1 77 ? 21.965 0.069 -26.756 1.00 0.00 77 ILE A N 2
ATOM 3018 C CA . ILE A 1 77 ? 21.093 0.909 -25.944 1.00 0.00 77 ILE A CA 2
ATOM 3019 C C . ILE A 1 77 ? 21.075 2.343 -26.458 1.00 0.00 77 ILE A C 2
ATOM 3020 O O . ILE A 1 77 ? 20.017 2.964 -26.557 1.00 0.00 77 ILE A O 2
ATOM 3036 N N . LYS A 1 78 ? 22.253 2.864 -26.784 1.00 0.00 78 LYS A N 2
ATOM 3037 C CA . LYS A 1 78 ? 22.366 4.189 -27.382 1.00 0.00 78 LYS A CA 2
ATOM 3038 C C . LYS A 1 78 ? 21.415 4.343 -28.562 1.00 0.00 78 LYS A C 2
ATOM 3039 O O . LYS A 1 78 ? 20.683 5.329 -28.657 1.00 0.00 78 LYS A O 2
ATOM 3058 N N . LYS A 1 79 ? 21.429 3.363 -29.459 1.00 0.00 79 LYS A N 2
ATOM 3059 C CA . LYS A 1 79 ? 20.545 3.374 -30.619 1.00 0.00 79 LYS A CA 2
ATOM 3060 C C . LYS A 1 79 ? 19.082 3.412 -30.197 1.00 0.00 79 LYS A C 2
ATOM 3061 O O . LYS A 1 79 ? 18.291 4.185 -30.737 1.00 0.00 79 LYS A O 2
ATOM 3080 N N . LYS A 1 80 ? 18.729 2.574 -29.228 1.00 0.00 80 LYS A N 2
ATOM 3081 C CA . LYS A 1 80 ? 17.347 2.462 -28.778 1.00 0.00 80 LYS A CA 2
ATOM 3082 C C . LYS A 1 80 ? 16.867 3.762 -28.145 1.00 0.00 80 LYS A C 2
ATOM 3083 O O . LYS A 1 80 ? 15.704 4.140 -28.287 1.00 0.00 80 LYS A O 2
ATOM 3102 N N . LEU A 1 81 ? 17.769 4.443 -27.447 1.00 0.00 81 LEU A N 2
ATOM 3103 C CA . LEU A 1 81 ? 17.450 5.721 -26.824 1.00 0.00 81 LEU A CA 2
ATOM 3104 C C . LEU A 1 81 ? 17.194 6.797 -27.872 1.00 0.00 81 LEU A C 2
ATOM 3105 O O . LEU A 1 81 ? 16.372 7.691 -27.670 1.00 0.00 81 LEU A O 2
ATOM 3121 N N . ARG A 1 82 ? 17.903 6.705 -28.992 1.00 0.00 82 ARG A N 2
ATOM 3122 C CA . ARG A 1 82 ? 17.647 7.574 -30.134 1.00 0.00 82 ARG A CA 2
ATOM 3123 C C . ARG A 1 82 ? 16.289 7.278 -30.757 1.00 0.00 82 ARG A C 2
ATOM 3124 O O . ARG A 1 82 ? 15.579 8.188 -31.184 1.00 0.00 82 ARG A O 2
ATOM 3145 N N . GLU A 1 83 ? 15.933 5.999 -30.807 1.00 0.00 83 GLU A N 2
ATOM 3146 C CA . GLU A 1 83 ? 14.622 5.587 -31.296 1.00 0.00 83 GLU A CA 2
ATOM 3147 C C . GLU A 1 83 ? 13.511 6.090 -30.383 1.00 0.00 83 GLU A C 2
ATOM 3148 O O . GLU A 1 83 ? 12.430 6.454 -30.847 1.00 0.00 83 GLU A O 2
ATOM 3160 N N . ALA A 1 84 ? 13.783 6.109 -29.083 1.00 0.00 84 ALA A N 2
ATOM 3161 C CA . ALA A 1 84 ? 12.838 6.643 -28.110 1.00 0.00 84 ALA A CA 2
ATOM 3162 C C . ALA A 1 84 ? 12.545 8.114 -28.376 1.00 0.00 84 ALA A C 2
ATOM 3163 O O . ALA A 1 84 ? 11.418 8.575 -28.193 1.00 0.00 84 ALA A O 2
ATOM 3170 N N . GLY A 1 85 ? 13.565 8.846 -28.809 1.00 0.00 85 GLY A N 2
ATOM 3171 C CA . GLY A 1 85 ? 13.392 10.233 -29.224 1.00 0.00 85 GLY A CA 2
ATOM 3172 C C . GLY A 1 85 ? 14.270 11.168 -28.403 1.00 0.00 85 GLY A C 2
ATOM 3173 O O . GLY A 1 85 ? 13.884 12.301 -28.111 1.00 0.00 85 GLY A O 2
ATOM 3177 N N . LEU A 1 86 ? 15.452 10.688 -28.031 1.00 0.00 86 LEU A N 2
ATOM 3178 C CA . LEU A 1 86 ? 16.430 11.515 -27.336 1.00 0.00 86 LEU A CA 2
ATOM 3179 C C . LEU A 1 86 ? 17.539 11.966 -28.277 1.00 0.00 86 LEU A C 2
ATOM 3180 O O . LEU A 1 86 ? 17.850 11.288 -29.256 1.00 0.00 86 LEU A O 2
ATOM 3196 N N . ASP A 1 87 ? 18.133 13.116 -27.976 1.00 0.00 87 ASP A N 2
ATOM 3197 C CA . ASP A 1 87 ? 19.273 13.612 -28.737 1.00 0.00 87 ASP A CA 2
ATOM 3198 C C . ASP A 1 87 ? 20.588 13.127 -28.140 1.00 0.00 87 ASP A C 2
ATOM 3199 O O . ASP A 1 87 ? 20.599 12.406 -27.142 1.00 0.00 87 ASP A O 2
ATOM 3208 N N . GLU A 1 88 ? 21.695 13.526 -28.757 1.00 0.00 88 GLU A N 2
ATOM 3209 C CA . GLU A 1 88 ? 23.003 12.979 -28.414 1.00 0.00 88 GLU A CA 2
ATOM 3210 C C . GLU A 1 88 ? 23.305 13.161 -26.933 1.00 0.00 88 GLU A C 2
ATOM 3211 O O . GLU A 1 88 ? 23.765 12.235 -26.264 1.00 0.00 88 GLU A O 2
ATOM 3223 N N . LYS A 1 89 ? 23.044 14.361 -26.424 1.00 0.00 89 LYS A N 2
ATOM 3224 C CA . LYS A 1 89 ? 23.347 14.687 -25.036 1.00 0.00 89 LYS A CA 2
ATOM 3225 C C . LYS A 1 89 ? 22.408 13.960 -24.082 1.00 0.00 89 LYS A C 2
ATOM 3226 O O . LYS A 1 89 ? 22.838 13.420 -23.062 1.00 0.00 89 LYS A O 2
ATOM 3245 N N . GLU A 1 90 ? 21.123 13.950 -24.418 1.00 0.00 90 GLU A N 2
ATOM 3246 C CA . GLU A 1 90 ? 20.122 13.277 -23.600 1.00 0.00 90 GLU A CA 2
ATOM 3247 C C . GLU A 1 90 ? 20.387 11.779 -23.527 1.00 0.00 90 GLU A C 2
ATOM 3248 O O . GLU A 1 90 ? 20.251 11.165 -22.468 1.00 0.00 90 GLU A O 2
ATOM 3260 N N . ILE A 1 91 ? 20.768 11.194 -24.658 1.00 0.00 91 ILE A N 2
ATOM 3261 C CA . ILE A 1 91 ? 21.114 9.779 -24.710 1.00 0.00 91 ILE A CA 2
ATOM 3262 C C . ILE A 1 91 ? 22.299 9.468 -23.805 1.00 0.00 91 ILE A C 2
ATOM 3263 O O . ILE A 1 91 ? 22.259 8.523 -23.017 1.00 0.00 91 ILE A O 2
ATOM 3279 N N . GLU A 1 92 ? 23.353 10.268 -23.923 1.00 0.00 92 GLU A N 2
ATOM 3280 C CA . GLU A 1 92 ? 24.536 10.105 -23.086 1.00 0.00 92 GLU A CA 2
ATOM 3281 C C . GLU A 1 92 ? 24.173 10.136 -21.607 1.00 0.00 92 GLU A C 2
ATOM 3282 O O . GLU A 1 92 ? 24.627 9.296 -20.830 1.00 0.00 92 GLU A O 2
ATOM 3294 N N . LYS A 1 93 ? 23.353 11.108 -21.224 1.00 0.00 93 LYS A N 2
ATOM 3295 C CA . LYS A 1 93 ? 22.972 11.283 -19.828 1.00 0.00 93 LYS A CA 2
ATOM 3296 C C . LYS A 1 93 ? 22.278 10.040 -19.287 1.00 0.00 93 LYS A C 2
ATOM 3297 O O . LYS A 1 93 ? 22.554 9.600 -18.171 1.00 0.00 93 LYS A O 2
ATOM 3316 N N . VAL A 1 94 ? 21.376 9.477 -20.084 1.00 0.00 94 VAL A N 2
ATOM 3317 C CA . VAL A 1 94 ? 20.669 8.260 -19.702 1.00 0.00 94 VAL A CA 2
ATOM 3318 C C . VAL A 1 94 ? 21.626 7.082 -19.580 1.00 0.00 94 VAL A C 2
ATOM 3319 O O . VAL A 1 94 ? 21.525 6.281 -18.651 1.00 0.00 94 VAL A O 2
ATOM 3332 N N . LEU A 1 95 ? 22.556 6.981 -20.524 1.00 0.00 95 LEU A N 2
ATOM 3333 C CA . LEU A 1 95 ? 23.578 5.943 -20.485 1.00 0.00 95 LEU A CA 2
ATOM 3334 C C . LEU A 1 95 ? 24.429 6.054 -19.226 1.00 0.00 95 LEU A C 2
ATOM 3335 O O . LEU A 1 95 ? 24.816 5.046 -18.635 1.00 0.00 95 LEU A O 2
ATOM 3351 N N . ARG A 1 96 ? 24.718 7.286 -18.821 1.00 0.00 96 ARG A N 2
ATOM 3352 C CA . ARG A 1 96 ? 25.464 7.533 -17.592 1.00 0.00 96 ARG A CA 2
ATOM 3353 C C . ARG A 1 96 ? 24.652 7.135 -16.366 1.00 0.00 96 ARG A C 2
ATOM 3354 O O . ARG A 1 96 ? 25.200 6.642 -15.380 1.00 0.00 96 ARG A O 2
ATOM 3375 N N . LEU A 1 97 ? 23.343 7.353 -16.433 1.00 0.00 97 LEU A N 2
ATOM 3376 C CA . LEU A 1 97 ? 22.444 6.950 -15.359 1.00 0.00 97 LEU A CA 2
ATOM 3377 C C . LEU A 1 97 ? 22.361 5.433 -15.249 1.00 0.00 97 LEU A C 2
ATOM 3378 O O . LEU A 1 97 ? 22.229 4.886 -14.154 1.00 0.00 97 LEU A O 2
ATOM 3394 N N . LEU A 1 98 ? 22.440 4.757 -16.390 1.00 0.00 98 LEU A N 2
ATOM 3395 C CA . LEU A 1 98 ? 22.460 3.299 -16.417 1.00 0.00 98 LEU A CA 2
ATOM 3396 C C . LEU A 1 98 ? 23.738 2.755 -15.793 1.00 0.00 98 LEU A C 2
ATOM 3397 O O . LEU A 1 98 ? 23.722 1.721 -15.124 1.00 0.00 98 LEU A O 2
ATOM 3413 N N . GLU A 1 99 ? 24.845 3.456 -16.015 1.00 0.00 99 GLU A N 2
ATOM 3414 C CA . GLU A 1 99 ? 26.109 3.116 -15.373 1.00 0.00 99 GLU A CA 2
ATOM 3415 C C . GLU A 1 99 ? 26.115 3.536 -13.909 1.00 0.00 99 GLU A C 2
ATOM 3416 O O . GLU A 1 99 ? 26.738 2.887 -13.069 1.00 0.00 99 GLU A O 2
ATOM 3428 N N . LYS A 1 100 ? 25.417 4.626 -13.609 1.00 0.00 100 LYS A N 2
ATOM 3429 C CA . LYS A 1 100 ? 25.294 5.104 -12.237 1.00 0.00 100 LYS A CA 2
ATOM 3430 C C . LYS A 1 100 ? 24.589 4.079 -11.358 1.00 0.00 100 LYS A C 2
ATOM 3431 O O . LYS A 1 100 ? 25.077 3.726 -10.285 1.00 0.00 100 LYS A O 2
ATOM 3450 N N . GLU A 1 101 ? 23.437 3.603 -11.820 1.00 0.00 101 GLU A N 2
ATOM 3451 C CA . GLU A 1 101 ? 22.625 2.674 -11.043 1.00 0.00 101 GLU A CA 2
ATOM 3452 C C . GLU A 1 101 ? 22.382 1.380 -11.809 1.00 0.00 101 GLU A C 2
ATOM 3453 O O . GLU A 1 101 ? 23.232 0.534 -11.841 1.00 0.00 101 GLU A O 2
ATOM 3465 N N . ASP A 1 1 ? -0.000 -0.000 0.000 1.00 0.00 1 ASP A N 3
ATOM 3466 C CA . ASP A 1 1 ? 1.458 -0.000 0.000 1.00 0.00 1 ASP A CA 3
ATOM 3467 C C . ASP A 1 1 ? 2.009 1.420 0.000 1.00 0.00 1 ASP A C 3
ATOM 3468 O O . ASP A 1 1 ? 1.782 2.184 -0.938 1.00 0.00 1 ASP A O 3
ATOM 3479 N N . GLU A 1 2 ? 2.734 1.768 1.057 1.00 0.00 2 GLU A N 3
ATOM 3480 C CA . GLU A 1 2 ? 3.267 3.116 1.211 1.00 0.00 2 GLU A CA 3
ATOM 3481 C C . GLU A 1 2 ? 4.333 3.410 0.163 1.00 0.00 2 GLU A C 3
ATOM 3482 O O . GLU A 1 2 ? 4.528 4.560 -0.232 1.00 0.00 2 GLU A O 3
ATOM 3494 N N . ARG A 1 3 ? 5.020 2.365 -0.284 1.00 0.00 3 ARG A N 3
ATOM 3495 C CA . ARG A 1 3 ? 6.058 2.507 -1.298 1.00 0.00 3 ARG A CA 3
ATOM 3496 C C . ARG A 1 3 ? 5.464 2.908 -2.642 1.00 0.00 3 ARG A C 3
ATOM 3497 O O . ARG A 1 3 ? 6.037 3.720 -3.368 1.00 0.00 3 ARG A O 3
ATOM 3518 N N . LYS A 1 4 ? 4.311 2.333 -2.969 1.00 0.00 4 LYS A N 3
ATOM 3519 C CA . LYS A 1 4 ? 3.585 2.706 -4.177 1.00 0.00 4 LYS A CA 3
ATOM 3520 C C . LYS A 1 4 ? 3.105 4.150 -4.108 1.00 0.00 4 LYS A C 3
ATOM 3521 O O . LYS A 1 4 ? 3.115 4.866 -5.110 1.00 0.00 4 LYS A O 3
ATOM 3540 N N . LYS A 1 5 ? 2.685 4.573 -2.921 1.00 0.00 5 LYS A N 3
ATOM 3541 C CA . LYS A 1 5 ? 2.302 5.961 -2.693 1.00 0.00 5 LYS A CA 3
ATOM 3542 C C . LYS A 1 5 ? 3.458 6.908 -2.991 1.00 0.00 5 LYS A C 3
ATOM 3543 O O . LYS A 1 5 ? 3.263 7.978 -3.567 1.00 0.00 5 LYS A O 3
ATOM 3562 N N . GLU A 1 6 ? 4.661 6.507 -2.595 1.00 0.00 6 GLU A N 3
ATOM 3563 C CA . GLU A 1 6 ? 5.863 7.272 -2.905 1.00 0.00 6 GLU A CA 3
ATOM 3564 C C . GLU A 1 6 ? 6.095 7.350 -4.408 1.00 0.00 6 GLU A C 3
ATOM 3565 O O . GLU A 1 6 ? 6.456 8.401 -4.937 1.00 0.00 6 GLU A O 3
ATOM 3577 N N . LEU A 1 7 ? 5.884 6.230 -5.093 1.00 0.00 7 LEU A N 3
ATOM 3578 C CA . LEU A 1 7 ? 6.049 6.176 -6.541 1.00 0.00 7 LEU A CA 3
ATOM 3579 C C . LEU A 1 7 ? 5.061 7.098 -7.243 1.00 0.00 7 LEU A C 3
ATOM 3580 O O . LEU A 1 7 ? 5.404 7.761 -8.222 1.00 0.00 7 LEU A O 3
ATOM 3596 N N . VAL A 1 8 ? 3.833 7.135 -6.738 1.00 0.00 8 VAL A N 3
ATOM 3597 C CA . VAL A 1 8 ? 2.818 8.045 -7.257 1.00 0.00 8 VAL A CA 3
ATOM 3598 C C . VAL A 1 8 ? 3.257 9.497 -7.116 1.00 0.00 8 VAL A C 3
ATOM 3599 O O . VAL A 1 8 ? 3.150 10.282 -8.059 1.00 0.00 8 VAL A O 3
ATOM 3612 N N . ALA A 1 9 ? 3.752 9.849 -5.935 1.00 0.00 9 ALA A N 3
ATOM 3613 C CA . ALA A 1 9 ? 4.206 11.209 -5.668 1.00 0.00 9 ALA A CA 3
ATOM 3614 C C . ALA A 1 9 ? 5.355 11.596 -6.590 1.00 0.00 9 ALA A C 3
ATOM 3615 O O . ALA A 1 9 ? 5.385 12.701 -7.131 1.00 0.00 9 ALA A O 3
ATOM 3622 N N . GLN A 1 10 ? 6.301 10.679 -6.765 1.00 0.00 10 GLN A N 3
ATOM 3623 C CA . GLN A 1 10 ? 7.458 10.925 -7.618 1.00 0.00 10 GLN A CA 3
ATOM 3624 C C . GLN A 1 10 ? 7.038 11.150 -9.065 1.00 0.00 10 GLN A C 3
ATOM 3625 O O . GLN A 1 10 ? 7.496 12.089 -9.715 1.00 0.00 10 GLN A O 3
ATOM 3639 N N . LEU A 1 11 ? 6.164 10.282 -9.563 1.00 0.00 11 LEU A N 3
ATOM 3640 C CA . LEU A 1 11 ? 5.700 10.369 -10.943 1.00 0.00 11 LEU A CA 3
ATOM 3641 C C . LEU A 1 11 ? 4.838 11.606 -11.157 1.00 0.00 11 LEU A C 3
ATOM 3642 O O . LEU A 1 11 ? 4.852 12.206 -12.232 1.00 0.00 11 LEU A O 3
ATOM 3658 N N . LYS A 1 12 ? 4.088 11.985 -10.128 1.00 0.00 12 LYS A N 3
ATOM 3659 C CA . LYS A 1 12 ? 3.336 13.234 -10.146 1.00 0.00 12 LYS A CA 3
ATOM 3660 C C . LYS A 1 12 ? 4.262 14.432 -10.311 1.00 0.00 12 LYS A C 3
ATOM 3661 O O . LYS A 1 12 ? 3.969 15.355 -11.071 1.00 0.00 12 LYS A O 3
ATOM 3680 N N . GLU A 1 13 ? 5.382 14.412 -9.595 1.00 0.00 13 GLU A N 3
ATOM 3681 C CA . GLU A 1 13 ? 6.380 15.468 -9.705 1.00 0.00 13 GLU A CA 3
ATOM 3682 C C . GLU A 1 13 ? 7.016 15.484 -11.089 1.00 0.00 13 GLU A C 3
ATOM 3683 O O . GLU A 1 13 ? 7.346 16.545 -11.619 1.00 0.00 13 GLU A O 3
ATOM 3695 N N . GLU A 1 14 ? 7.185 14.302 -11.670 1.00 0.00 14 GLU A N 3
ATOM 3696 C CA . GLU A 1 14 ? 7.715 14.182 -13.023 1.00 0.00 14 GLU A CA 3
ATOM 3697 C C . GLU A 1 14 ? 6.764 14.794 -14.043 1.00 0.00 14 GLU A C 3
ATOM 3698 O O . GLU A 1 14 ? 7.196 15.397 -15.026 1.00 0.00 14 GLU A O 3
ATOM 3710 N N . GLY A 1 15 ? 5.466 14.637 -13.804 1.00 0.00 15 GLY A N 3
ATOM 3711 C CA . GLY A 1 15 ? 4.452 15.304 -14.611 1.00 0.00 15 GLY A CA 3
ATOM 3712 C C . GLY A 1 15 ? 3.517 14.294 -15.265 1.00 0.00 15 GLY A C 3
ATOM 3713 O O . GLY A 1 15 ? 3.077 14.485 -16.399 1.00 0.00 15 GLY A O 3
ATOM 3717 N N . PHE A 1 16 ? 3.217 13.220 -14.543 1.00 0.00 16 PHE A N 3
ATOM 3718 C CA . PHE A 1 16 ? 2.313 12.190 -15.042 1.00 0.00 16 PHE A CA 3
ATOM 3719 C C . PHE A 1 16 ? 0.919 12.346 -14.447 1.00 0.00 16 PHE A C 3
ATOM 3720 O O . PHE A 1 16 ? 0.768 12.749 -13.293 1.00 0.00 16 PHE A O 3
ATOM 3737 N N . SER A 1 17 ? -0.097 12.025 -15.241 1.00 0.00 17 SER A N 3
ATOM 3738 C CA . SER A 1 17 ? -1.469 11.980 -14.749 1.00 0.00 17 SER A CA 3
ATOM 3739 C C . SER A 1 17 ? -1.745 10.680 -14.006 1.00 0.00 17 SER A C 3
ATOM 3740 O O . SER A 1 17 ? -0.917 9.769 -13.999 1.00 0.00 17 SER A O 3
ATOM 3748 N N . GLU A 1 18 ? -2.915 10.598 -13.381 1.00 0.00 18 GLU A N 3
ATOM 3749 C CA . GLU A 1 18 ? -3.322 9.391 -12.672 1.00 0.00 18 GLU A CA 3
ATOM 3750 C C . GLU A 1 18 ? -3.379 8.193 -13.611 1.00 0.00 18 GLU A C 3
ATOM 3751 O O . GLU A 1 18 ? -2.994 7.084 -13.242 1.00 0.00 18 GLU A O 3
ATOM 3763 N N . ARG A 1 19 ? -3.861 8.424 -14.828 1.00 0.00 19 ARG A N 3
ATOM 3764 C CA . ARG A 1 19 ? -3.845 7.399 -15.865 1.00 0.00 19 ARG A CA 3
ATOM 3765 C C . ARG A 1 19 ? -2.428 6.910 -16.134 1.00 0.00 19 ARG A C 3
ATOM 3766 O O . ARG A 1 19 ? -2.157 5.710 -16.090 1.00 0.00 19 ARG A O 3
ATOM 3787 N N . ASP A 1 20 ? -1.527 7.846 -16.413 1.00 0.00 20 ASP A N 3
ATOM 3788 C CA . ASP A 1 20 ? -0.152 7.507 -16.757 1.00 0.00 20 ASP A CA 3
ATOM 3789 C C . ASP A 1 20 ? 0.545 6.796 -15.604 1.00 0.00 20 ASP A C 3
ATOM 3790 O O . ASP A 1 20 ? 1.260 5.815 -15.809 1.00 0.00 20 ASP A O 3
ATOM 3799 N N . ILE A 1 21 ? 0.332 7.295 -14.391 1.00 0.00 21 ILE A N 3
ATOM 3800 C CA . ILE A 1 21 ? 0.930 6.701 -13.202 1.00 0.00 21 ILE A CA 3
ATOM 3801 C C . ILE A 1 21 ? 0.477 5.258 -13.019 1.00 0.00 21 ILE A C 3
ATOM 3802 O O . ILE A 1 21 ? 1.280 4.380 -12.706 1.00 0.00 21 ILE A O 3
ATOM 3818 N N . ALA A 1 22 ? -0.815 5.020 -13.217 1.00 0.00 22 ALA A N 3
ATOM 3819 C CA . ALA A 1 22 ? -1.377 3.681 -13.082 1.00 0.00 22 ALA A CA 3
ATOM 3820 C C . ALA A 1 22 ? -0.700 2.702 -14.033 1.00 0.00 22 ALA A C 3
ATOM 3821 O O . ALA A 1 22 ? -0.381 1.575 -13.655 1.00 0.00 22 ALA A O 3
ATOM 3828 N N . GLU A 1 23 ? -0.484 3.139 -15.269 1.00 0.00 23 GLU A N 3
ATOM 3829 C CA . GLU A 1 23 ? 0.157 2.302 -16.276 1.00 0.00 23 GLU A CA 3
ATOM 3830 C C . GLU A 1 23 ? 1.607 2.013 -15.910 1.00 0.00 23 GLU A C 3
ATOM 3831 O O . GLU A 1 23 ? 2.089 0.892 -16.079 1.00 0.00 23 GLU A O 3
ATOM 3843 N N . ILE A 1 24 ? 2.300 3.029 -15.407 1.00 0.00 24 ILE A N 3
ATOM 3844 C CA . ILE A 1 24 ? 3.689 2.879 -14.990 1.00 0.00 24 ILE A CA 3
ATOM 3845 C C . ILE A 1 24 ? 3.810 1.914 -13.817 1.00 0.00 24 ILE A C 3
ATOM 3846 O O . ILE A 1 24 ? 4.674 1.037 -13.810 1.00 0.00 24 ILE A O 3
ATOM 3862 N N . LEU A 1 25 ? 2.940 2.082 -12.827 1.00 0.00 25 LEU A N 3
ATOM 3863 C CA . LEU A 1 25 ? 2.907 1.186 -11.677 1.00 0.00 25 LEU A CA 3
ATOM 3864 C C . LEU A 1 25 ? 2.550 -0.234 -12.095 1.00 0.00 25 LEU A C 3
ATOM 3865 O O . LEU A 1 25 ? 3.034 -1.204 -11.511 1.00 0.00 25 LEU A O 3
ATOM 3881 N N . GLY A 1 26 ? 1.701 -0.351 -13.110 1.00 0.00 26 GLY A N 3
ATOM 3882 C CA . GLY A 1 26 ? 1.351 -1.651 -13.670 1.00 0.00 26 GLY A CA 3
ATOM 3883 C C . GLY A 1 26 ? 2.590 -2.394 -14.155 1.00 0.00 26 GLY A C 3
ATOM 3884 O O . GLY A 1 26 ? 2.783 -3.569 -13.843 1.00 0.00 26 GLY A O 3
ATOM 3888 N N . LYS A 1 27 ? 3.426 -1.701 -14.921 1.00 0.00 27 LYS A N 3
ATOM 3889 C CA . LYS A 1 27 ? 4.658 -2.288 -15.435 1.00 0.00 27 LYS A CA 3
ATOM 3890 C C . LYS A 1 27 ? 5.604 -2.666 -14.302 1.00 0.00 27 LYS A C 3
ATOM 3891 O O . LYS A 1 27 ? 6.269 -3.700 -14.355 1.00 0.00 27 LYS A O 3
ATOM 3910 N N . ILE A 1 28 ? 5.659 -1.821 -13.278 1.00 0.00 28 ILE A N 3
ATOM 3911 C CA . ILE A 1 28 ? 6.440 -2.116 -12.083 1.00 0.00 28 ILE A CA 3
ATOM 3912 C C . ILE A 1 28 ? 5.913 -3.356 -11.372 1.00 0.00 28 ILE A C 3
ATOM 3913 O O . ILE A 1 28 ? 6.686 -4.186 -10.896 1.00 0.00 28 ILE A O 3
ATOM 3929 N N . SER A 1 29 ? 4.591 -3.474 -11.303 1.00 0.00 29 SER A N 3
ATOM 3930 C CA . SER A 1 29 ? 3.957 -4.603 -10.633 1.00 0.00 29 SER A CA 3
ATOM 3931 C C . SER A 1 29 ? 4.162 -5.894 -11.415 1.00 0.00 29 SER A C 3
ATOM 3932 O O . SER A 1 29 ? 4.004 -6.990 -10.876 1.00 0.00 29 SER A O 3
ATOM 3940 N N . GLN A 1 30 ? 4.514 -5.758 -12.689 1.00 0.00 30 GLN A N 3
ATOM 3941 C CA . GLN A 1 30 ? 4.841 -6.911 -13.521 1.00 0.00 30 GLN A CA 3
ATOM 3942 C C . GLN A 1 30 ? 6.230 -7.446 -13.199 1.00 0.00 30 GLN A C 3
ATOM 3943 O O . GLN A 1 30 ? 6.637 -8.489 -13.709 1.00 0.00 30 GLN A O 3
ATOM 3957 N N . GLY A 1 31 ? 6.954 -6.724 -12.350 1.00 0.00 31 GLY A N 3
ATOM 3958 C CA . GLY A 1 31 ? 8.250 -7.184 -11.865 1.00 0.00 31 GLY A CA 3
ATOM 3959 C C . GLY A 1 31 ? 9.347 -6.178 -12.187 1.00 0.00 31 GLY A C 3
ATOM 3960 O O . GLY A 1 31 ? 10.477 -6.305 -11.715 1.00 0.00 31 GLY A O 3
ATOM 3964 N N . TYR A 1 32 ? 9.008 -5.177 -12.992 1.00 0.00 32 TYR A N 3
ATOM 3965 C CA . TYR A 1 32 ? 9.988 -4.204 -13.461 1.00 0.00 32 TYR A CA 3
ATOM 3966 C C . TYR A 1 32 ? 10.182 -3.085 -12.445 1.00 0.00 32 TYR A C 3
ATOM 3967 O O . TYR A 1 32 ? 9.705 -1.967 -12.640 1.00 0.00 32 TYR A O 3
ATOM 3985 N N . SER A 1 33 ? 10.885 -3.393 -11.361 1.00 0.00 33 SER A N 3
ATOM 3986 C CA . SER A 1 33 ? 11.070 -2.441 -10.272 1.00 0.00 33 SER A CA 3
ATOM 3987 C C . SER A 1 33 ? 11.807 -1.196 -10.747 1.00 0.00 33 SER A C 3
ATOM 3988 O O . SER A 1 33 ? 12.677 -1.271 -11.615 1.00 0.00 33 SER A O 3
ATOM 3996 N N . LEU A 1 34 ? 11.453 -0.051 -10.174 1.00 0.00 34 LEU A N 3
ATOM 3997 C CA . LEU A 1 34 ? 12.061 1.218 -10.558 1.00 0.00 34 LEU A CA 3
ATOM 3998 C C . LEU A 1 34 ? 13.520 1.282 -10.124 1.00 0.00 34 LEU A C 3
ATOM 3999 O O . LEU A 1 34 ? 13.837 1.100 -8.949 1.00 0.00 34 LEU A O 3
ATOM 4015 N N . ILE A 1 35 ? 14.405 1.543 -11.080 1.00 0.00 35 ILE A N 3
ATOM 4016 C CA . ILE A 1 35 ? 15.825 1.702 -10.788 1.00 0.00 35 ILE A CA 3
ATOM 4017 C C . ILE A 1 35 ? 16.205 3.174 -10.686 1.00 0.00 35 ILE A C 3
ATOM 4018 O O . ILE A 1 35 ? 16.863 3.590 -9.733 1.00 0.00 35 ILE A O 3
ATOM 4034 N N . GLU A 1 36 ? 15.786 3.957 -11.674 1.00 0.00 36 GLU A N 3
ATOM 4035 C CA . GLU A 1 36 ? 16.099 5.381 -11.708 1.00 0.00 36 GLU A CA 3
ATOM 4036 C C . GLU A 1 36 ? 14.989 6.173 -12.386 1.00 0.00 36 GLU A C 3
ATOM 4037 O O . GLU A 1 36 ? 14.351 5.690 -13.322 1.00 0.00 36 GLU A O 3
ATOM 4049 N N . LEU A 1 37 ? 14.762 7.392 -11.908 1.00 0.00 37 LEU A N 3
ATOM 4050 C CA . LEU A 1 37 ? 13.691 8.233 -12.431 1.00 0.00 37 LEU A CA 3
ATOM 4051 C C . LEU A 1 37 ? 14.125 9.691 -12.510 1.00 0.00 37 LEU A C 3
ATOM 4052 O O . LEU A 1 37 ? 14.391 10.326 -11.489 1.00 0.00 37 LEU A O 3
ATOM 4068 N N . GLU A 1 38 ? 14.195 10.217 -13.728 1.00 0.00 38 GLU A N 3
ATOM 4069 C CA . GLU A 1 38 ? 14.609 11.598 -13.943 1.00 0.00 38 GLU A CA 3
ATOM 4070 C C . GLU A 1 38 ? 14.057 12.140 -15.256 1.00 0.00 38 GLU A C 3
ATOM 4071 O O . GLU A 1 38 ? 14.057 11.447 -16.274 1.00 0.00 38 GLU A O 3
ATOM 4083 N N . ARG A 1 39 ? 13.587 13.383 -15.226 1.00 0.00 39 ARG A N 3
ATOM 4084 C CA . ARG A 1 39 ? 13.078 14.038 -16.425 1.00 0.00 39 ARG A CA 3
ATOM 4085 C C . ARG A 1 39 ? 14.170 14.840 -17.121 1.00 0.00 39 ARG A C 3
ATOM 4086 O O . ARG A 1 39 ? 14.807 15.699 -16.510 1.00 0.00 39 ARG A O 3
ATOM 4107 N N . LEU A 1 40 ? 14.381 14.556 -18.401 1.00 0.00 40 LEU A N 3
ATOM 4108 C CA . LEU A 1 40 ? 15.317 15.326 -19.212 1.00 0.00 40 LEU A CA 3
ATOM 4109 C C . LEU A 1 40 ? 14.581 16.217 -20.204 1.00 0.00 40 LEU A C 3
ATOM 4110 O O . LEU A 1 40 ? 14.051 15.741 -21.208 1.00 0.00 40 LEU A O 3
ATOM 4126 N N . ASN A 1 41 ? 14.553 17.515 -19.918 1.00 0.00 41 ASN A N 3
ATOM 4127 C CA . ASN A 1 41 ? 13.753 18.454 -20.696 1.00 0.00 41 ASN A CA 3
ATOM 4128 C C . ASN A 1 41 ? 12.284 18.051 -20.705 1.00 0.00 41 ASN A C 3
ATOM 4129 O O . ASN A 1 41 ? 11.633 18.020 -19.660 1.00 0.00 41 ASN A O 3
ATOM 4140 N N . ASN A 1 42 ? 11.768 17.742 -21.889 1.00 0.00 42 ASN A N 3
ATOM 4141 C CA . ASN A 1 42 ? 10.384 17.304 -22.031 1.00 0.00 42 ASN A CA 3
ATOM 4142 C C . ASN A 1 42 ? 10.305 15.805 -22.288 1.00 0.00 42 ASN A C 3
ATOM 4143 O O . ASN A 1 42 ? 9.285 15.298 -22.756 1.00 0.00 42 ASN A O 3
ATOM 4154 N N . ALA A 1 43 ? 11.387 15.099 -21.979 1.00 0.00 43 ALA A N 3
ATOM 4155 C CA . ALA A 1 43 ? 11.430 13.650 -22.143 1.00 0.00 43 ALA A CA 3
ATOM 4156 C C . ALA A 1 43 ? 11.736 12.955 -20.822 1.00 0.00 43 ALA A C 3
ATOM 4157 O O . ALA A 1 43 ? 12.886 12.904 -20.389 1.00 0.00 43 ALA A O 3
ATOM 4164 N N . ILE A 1 44 ? 10.698 12.421 -20.187 1.00 0.00 44 ILE A N 3
ATOM 4165 C CA . ILE A 1 44 ? 10.841 11.796 -18.878 1.00 0.00 44 ILE A CA 3
ATOM 4166 C C . ILE A 1 44 ? 11.424 10.393 -18.997 1.00 0.00 44 ILE A C 3
ATOM 4167 O O . ILE A 1 44 ? 10.903 9.555 -19.733 1.00 0.00 44 ILE A O 3
ATOM 4183 N N . ILE A 1 45 ? 12.507 10.144 -18.270 1.00 0.00 45 ILE A N 3
ATOM 4184 C CA . ILE A 1 45 ? 13.218 8.875 -18.364 1.00 0.00 45 ILE A CA 3
ATOM 4185 C C . ILE A 1 45 ? 12.857 7.954 -17.205 1.00 0.00 45 ILE A C 3
ATOM 4186 O O . ILE A 1 45 ? 13.204 8.223 -16.055 1.00 0.00 45 ILE A O 3
ATOM 4202 N N . ILE A 1 46 ? 12.159 6.867 -17.515 1.00 0.00 46 ILE A N 3
ATOM 4203 C CA . ILE A 1 46 ? 11.850 5.846 -16.521 1.00 0.00 46 ILE A CA 3
ATOM 4204 C C . ILE A 1 46 ? 12.668 4.583 -16.758 1.00 0.00 46 ILE A C 3
ATOM 4205 O O . ILE A 1 46 ? 12.445 3.860 -17.729 1.00 0.00 46 ILE A O 3
ATOM 4221 N N . ILE A 1 47 ? 13.616 4.322 -15.864 1.00 0.00 47 ILE A N 3
ATOM 4222 C CA . ILE A 1 47 ? 14.476 3.150 -15.979 1.00 0.00 47 ILE A CA 3
ATOM 4223 C C . ILE A 1 47 ? 14.022 2.039 -15.040 1.00 0.00 47 ILE A C 3
ATOM 4224 O O . ILE A 1 47 ? 14.129 2.163 -13.820 1.00 0.00 47 ILE A O 3
ATOM 4240 N N . LEU A 1 48 ? 13.516 0.955 -15.616 1.00 0.00 48 LEU A N 3
ATOM 4241 C CA . LEU A 1 48 ? 13.042 -0.179 -14.831 1.00 0.00 48 LEU A CA 3
ATOM 4242 C C . LEU A 1 48 ? 13.910 -1.410 -15.063 1.00 0.00 48 LEU A C 3
ATOM 4243 O O . LEU A 1 48 ? 14.618 -1.503 -16.066 1.00 0.00 48 LEU A O 3
ATOM 4259 N N . ARG A 1 49 ? 13.851 -2.353 -14.129 1.00 0.00 49 ARG A N 3
ATOM 4260 C CA . ARG A 1 49 ? 14.557 -3.621 -14.275 1.00 0.00 49 ARG A CA 3
ATOM 4261 C C . ARG A 1 49 ? 13.745 -4.773 -13.698 1.00 0.00 49 ARG A C 3
ATOM 4262 O O . ARG A 1 49 ? 13.320 -4.729 -12.544 1.00 0.00 49 ARG A O 3
ATOM 4283 N N . LYS A 1 50 ? 13.533 -5.804 -14.509 1.00 0.00 50 LYS A N 3
ATOM 4284 C CA . LYS A 1 50 ? 13.009 -7.072 -14.015 1.00 0.00 50 LYS A CA 3
ATOM 4285 C C . LYS A 1 50 ? 14.012 -8.200 -14.222 1.00 0.00 50 LYS A C 3
ATOM 4286 O O . LYS A 1 50 ? 14.197 -8.682 -15.339 1.00 0.00 50 LYS A O 3
ATOM 4305 N N . GLU A 1 51 ? 14.657 -8.618 -13.138 1.00 0.00 51 GLU A N 3
ATOM 4306 C CA . GLU A 1 51 ? 15.664 -9.670 -13.204 1.00 0.00 51 GLU A CA 3
ATOM 4307 C C . GLU A 1 51 ? 16.817 -9.273 -14.117 1.00 0.00 51 GLU A C 3
ATOM 4308 O O . GLU A 1 51 ? 17.648 -8.440 -13.756 1.00 0.00 51 GLU A O 3
ATOM 4320 N N . THR A 1 52 ? 16.861 -9.873 -15.301 1.00 0.00 52 THR A N 3
ATOM 4321 C CA . THR A 1 52 ? 17.977 -9.678 -16.218 1.00 0.00 52 THR A CA 3
ATOM 4322 C C . THR A 1 52 ? 17.660 -8.604 -17.251 1.00 0.00 52 THR A C 3
ATOM 4323 O O . THR A 1 52 ? 18.554 -8.098 -17.929 1.00 0.00 52 THR A O 3
ATOM 4334 N N . GLU A 1 53 ? 16.382 -8.260 -17.366 1.00 0.00 53 GLU A N 3
ATOM 4335 C CA . GLU A 1 53 ? 15.929 -7.327 -18.391 1.00 0.00 53 GLU A CA 3
ATOM 4336 C C . GLU A 1 53 ? 15.832 -5.910 -17.841 1.00 0.00 53 GLU A C 3
ATOM 4337 O O . GLU A 1 53 ? 15.096 -5.652 -16.888 1.00 0.00 53 GLU A O 3
ATOM 4349 N N . ILE A 1 54 ? 16.580 -4.993 -18.446 1.00 0.00 54 ILE A N 3
ATOM 4350 C CA . ILE A 1 54 ? 16.451 -3.574 -18.139 1.00 0.00 54 ILE A CA 3
ATOM 4351 C C . ILE A 1 54 ? 15.746 -2.829 -19.265 1.00 0.00 54 ILE A C 3
ATOM 4352 O O . ILE A 1 54 ? 16.148 -2.914 -20.425 1.00 0.00 54 ILE A O 3
ATOM 4368 N N . ILE A 1 55 ? 14.692 -2.099 -18.915 1.00 0.00 55 ILE A N 3
ATOM 4369 C CA . ILE A 1 55 ? 13.903 -1.371 -19.902 1.00 0.00 55 ILE A CA 3
ATOM 4370 C C . ILE A 1 55 ? 13.834 0.113 -19.566 1.00 0.00 55 ILE A C 3
ATOM 4371 O O . ILE A 1 55 ? 13.956 0.503 -18.405 1.00 0.00 55 ILE A O 3
ATOM 4387 N N . ILE A 1 56 ? 13.638 0.937 -20.590 1.00 0.00 56 ILE A N 3
ATOM 4388 C CA . ILE A 1 56 ? 13.527 2.379 -20.402 1.00 0.00 56 ILE A CA 3
ATOM 4389 C C . ILE A 1 56 ? 12.292 2.932 -21.102 1.00 0.00 56 ILE A C 3
ATOM 4390 O O . ILE A 1 56 ? 12.099 2.720 -22.299 1.00 0.00 56 ILE A O 3
ATOM 4406 N N . LEU A 1 57 ? 11.459 3.641 -20.349 1.00 0.00 57 LEU A N 3
ATOM 4407 C CA . LEU A 1 57 ? 10.281 4.290 -20.912 1.00 0.00 57 LEU A CA 3
ATOM 4408 C C . LEU A 1 57 ? 10.482 5.796 -21.024 1.00 0.00 57 LEU A C 3
ATOM 4409 O O . LEU A 1 57 ? 10.554 6.499 -20.016 1.00 0.00 57 LEU A O 3
ATOM 4425 N N . VAL A 1 58 ? 10.573 6.286 -22.256 1.00 0.00 58 VAL A N 3
ATOM 4426 C CA . VAL A 1 58 ? 10.756 7.711 -22.503 1.00 0.00 58 VAL A CA 3
ATOM 4427 C C . VAL A 1 58 ? 9.432 8.386 -22.839 1.00 0.00 58 VAL A C 3
ATOM 4428 O O . VAL A 1 58 ? 8.859 8.154 -23.903 1.00 0.00 58 VAL A O 3
ATOM 4441 N N . ALA A 1 59 ? 8.952 9.223 -21.925 1.00 0.00 59 ALA A N 3
ATOM 4442 C CA . ALA A 1 59 ? 7.632 9.828 -22.059 1.00 0.00 59 ALA A CA 3
ATOM 4443 C C . ALA A 1 59 ? 7.734 11.271 -22.536 1.00 0.00 59 ALA A C 3
ATOM 4444 O O . ALA A 1 59 ? 8.539 12.049 -22.024 1.00 0.00 59 ALA A O 3
ATOM 4451 N N . LYS A 1 60 ? 6.914 11.623 -23.520 1.00 0.00 60 LYS A N 3
ATOM 4452 C CA . LYS A 1 60 ? 6.875 12.987 -24.034 1.00 0.00 60 LYS A CA 3
ATOM 4453 C C . LYS A 1 60 ? 5.453 13.401 -24.393 1.00 0.00 60 LYS A C 3
ATOM 4454 O O . LYS A 1 60 ? 4.974 13.123 -25.492 1.00 0.00 60 LYS A O 3
ATOM 4473 N N . GLY A 1 61 ? 4.783 14.066 -23.458 1.00 0.00 61 GLY A N 3
ATOM 4474 C CA . GLY A 1 61 ? 3.395 14.469 -23.652 1.00 0.00 61 GLY A CA 3
ATOM 4475 C C . GLY A 1 61 ? 2.459 13.269 -23.589 1.00 0.00 61 GLY A C 3
ATOM 4476 O O . GLY A 1 61 ? 2.366 12.595 -22.563 1.00 0.00 61 GLY A O 3
ATOM 4480 N N . GLU A 1 62 ? 1.766 13.008 -24.692 1.00 0.00 62 GLU A N 3
ATOM 4481 C CA . GLU A 1 62 ? 0.864 11.865 -24.777 1.00 0.00 62 GLU A CA 3
ATOM 4482 C C . GLU A 1 62 ? 1.532 10.687 -25.475 1.00 0.00 62 GLU A C 3
ATOM 4483 O O . GLU A 1 62 ? 0.924 9.631 -25.650 1.00 0.00 62 GLU A O 3
ATOM 4495 N N . LYS A 1 63 ? 2.786 10.874 -25.872 1.00 0.00 63 LYS A N 3
ATOM 4496 C CA . LYS A 1 63 ? 3.544 9.823 -26.539 1.00 0.00 63 LYS A CA 3
ATOM 4497 C C . LYS A 1 63 ? 4.605 9.239 -25.615 1.00 0.00 63 LYS A C 3
ATOM 4498 O O . LYS A 1 63 ? 5.006 9.869 -24.637 1.00 0.00 63 LYS A O 3
ATOM 4517 N N . LYS A 1 64 ? 5.058 8.030 -25.932 1.00 0.00 64 LYS A N 3
ATOM 4518 C CA . LYS A 1 64 ? 6.102 7.375 -25.154 1.00 0.00 64 LYS A CA 3
ATOM 4519 C C . LYS A 1 64 ? 6.713 6.210 -25.922 1.00 0.00 64 LYS A C 3
ATOM 4520 O O . LYS A 1 64 ? 6.087 5.653 -26.824 1.00 0.00 64 LYS A O 3
ATOM 4539 N N . ARG A 1 65 ? 7.939 5.847 -25.560 1.00 0.00 65 ARG A N 3
ATOM 4540 C CA . ARG A 1 65 ? 8.615 4.712 -26.177 1.00 0.00 65 ARG A CA 3
ATOM 4541 C C . ARG A 1 65 ? 9.298 3.842 -25.129 1.00 0.00 65 ARG A C 3
ATOM 4542 O O . ARG A 1 65 ? 10.017 4.344 -24.265 1.00 0.00 65 ARG A O 3
ATOM 4563 N N . ILE A 1 66 ? 9.071 2.536 -25.212 1.00 0.00 66 ILE A N 3
ATOM 4564 C CA . ILE A 1 66 ? 9.643 1.596 -24.256 1.00 0.00 66 ILE A CA 3
ATOM 4565 C C . ILE A 1 66 ? 10.753 0.770 -24.892 1.00 0.00 66 ILE A C 3
ATOM 4566 O O . ILE A 1 66 ? 10.537 0.090 -25.895 1.00 0.00 66 ILE A O 3
ATOM 4582 N N . LEU A 1 67 ? 11.943 0.832 -24.303 1.00 0.00 67 LEU A N 3
ATOM 4583 C CA . LEU A 1 67 ? 13.100 0.123 -24.835 1.00 0.00 67 LEU A CA 3
ATOM 4584 C C . LEU A 1 67 ? 13.418 -1.113 -24.004 1.00 0.00 67 LEU A C 3
ATOM 4585 O O . LEU A 1 67 ? 13.343 -1.083 -22.775 1.00 0.00 67 LEU A O 3
ATOM 4601 N N . SER A 1 68 ? 13.775 -2.200 -24.680 1.00 0.00 68 SER A N 3
ATOM 4602 C CA . SER A 1 68 ? 14.314 -3.377 -24.010 1.00 0.00 68 SER A CA 3
ATOM 4603 C C . SER A 1 68 ? 15.797 -3.551 -24.311 1.00 0.00 68 SER A C 3
ATOM 4604 O O . SER A 1 68 ? 16.178 -3.885 -25.433 1.00 0.00 68 SER A O 3
ATOM 4612 N N . LEU A 1 69 ? 16.632 -3.322 -23.303 1.00 0.00 69 LEU A N 3
ATOM 4613 C CA . LEU A 1 69 ? 18.073 -3.239 -23.505 1.00 0.00 69 LEU A CA 3
ATOM 4614 C C . LEU A 1 69 ? 18.783 -4.448 -22.909 1.00 0.00 69 LEU A C 3
ATOM 4615 O O . LEU A 1 69 ? 19.961 -4.377 -22.556 1.00 0.00 69 LEU A O 3
ATOM 4631 N N . ARG A 1 70 ? 18.061 -5.558 -22.800 1.00 0.00 70 ARG A N 3
ATOM 4632 C CA . ARG A 1 70 ? 18.594 -6.760 -22.172 1.00 0.00 70 ARG A CA 3
ATOM 4633 C C . ARG A 1 70 ? 19.748 -7.339 -22.980 1.00 0.00 70 ARG A C 3
ATOM 4634 O O . ARG A 1 70 ? 19.536 -7.979 -24.011 1.00 0.00 70 ARG A O 3
ATOM 4655 N N . GLY A 1 71 ? 20.968 -7.112 -22.507 1.00 0.00 71 GLY A N 3
ATOM 4656 C CA . GLY A 1 71 ? 22.145 -7.750 -23.085 1.00 0.00 71 GLY A CA 3
ATOM 4657 C C . GLY A 1 71 ? 22.747 -6.896 -24.193 1.00 0.00 71 GLY A C 3
ATOM 4658 O O . GLY A 1 71 ? 23.640 -7.338 -24.915 1.00 0.00 71 GLY A O 3
ATOM 4662 N N . MET A 1 72 ? 22.252 -5.669 -24.322 1.00 0.00 72 MET A N 3
ATOM 4663 C CA . MET A 1 72 ? 22.748 -4.746 -25.336 1.00 0.00 72 MET A CA 3
ATOM 4664 C C . MET A 1 72 ? 23.979 -3.997 -24.843 1.00 0.00 72 MET A C 3
ATOM 4665 O O . MET A 1 72 ? 24.134 -3.757 -23.646 1.00 0.00 72 MET A O 3
ATOM 4679 N N . SER A 1 73 ? 24.853 -3.628 -25.774 1.00 0.00 73 SER A N 3
ATOM 4680 C CA . SER A 1 73 ? 26.025 -2.825 -25.449 1.00 0.00 73 SER A CA 3
ATOM 4681 C C . SER A 1 73 ? 25.666 -1.349 -25.330 1.00 0.00 73 SER A C 3
ATOM 4682 O O . SER A 1 73 ? 24.571 -0.935 -25.710 1.00 0.00 73 SER A O 3
ATOM 4690 N N . LYS A 1 74 ? 26.595 -0.560 -24.801 1.00 0.00 74 LYS A N 3
ATOM 4691 C CA . LYS A 1 74 ? 26.356 0.861 -24.578 1.00 0.00 74 LYS A CA 3
ATOM 4692 C C . LYS A 1 74 ? 26.086 1.586 -25.890 1.00 0.00 74 LYS A C 3
ATOM 4693 O O . LYS A 1 74 ? 25.270 2.507 -25.945 1.00 0.00 74 LYS A O 3
ATOM 4712 N N . LYS A 1 75 ? 26.775 1.166 -26.946 1.00 0.00 75 LYS A N 3
ATOM 4713 C CA . LYS A 1 75 ? 26.566 1.734 -28.272 1.00 0.00 75 LYS A CA 3
ATOM 4714 C C . LYS A 1 75 ? 25.174 1.410 -28.797 1.00 0.00 75 LYS A C 3
ATOM 4715 O O . LYS A 1 75 ? 24.510 2.260 -29.390 1.00 0.00 75 LYS A O 3
ATOM 4734 N N . GLU A 1 76 ? 24.736 0.175 -28.575 1.00 0.00 76 GLU A N 3
ATOM 4735 C CA . GLU A 1 76 ? 23.394 -0.243 -28.963 1.00 0.00 76 GLU A CA 3
ATOM 4736 C C . GLU A 1 76 ? 22.333 0.483 -28.147 1.00 0.00 76 GLU A C 3
ATOM 4737 O O . GLU A 1 76 ? 21.275 0.842 -28.665 1.00 0.00 76 GLU A O 3
ATOM 4749 N N . ILE A 1 77 ? 22.621 0.697 -26.868 1.00 0.00 77 ILE A N 3
ATOM 4750 C CA . ILE A 1 77 ? 21.737 1.468 -26.002 1.00 0.00 77 ILE A CA 3
ATOM 4751 C C . ILE A 1 77 ? 21.554 2.887 -26.524 1.00 0.00 77 ILE A C 3
ATOM 4752 O O . ILE A 1 77 ? 20.439 3.407 -26.556 1.00 0.00 77 ILE A O 3
ATOM 4768 N N . LYS A 1 78 ? 22.655 3.508 -26.933 1.00 0.00 78 LYS A N 3
ATOM 4769 C CA . LYS A 1 78 ? 22.608 4.838 -27.529 1.00 0.00 78 LYS A CA 3
ATOM 4770 C C . LYS A 1 78 ? 21.687 4.866 -28.742 1.00 0.00 78 LYS A C 3
ATOM 4771 O O . LYS A 1 78 ? 20.908 5.802 -28.921 1.00 0.00 78 LYS A O 3
ATOM 4790 N N . LYS A 1 79 ? 21.781 3.833 -29.573 1.00 0.00 79 LYS A N 3
ATOM 4791 C CA . LYS A 1 79 ? 20.957 3.739 -30.773 1.00 0.00 79 LYS A CA 3
ATOM 4792 C C . LYS A 1 79 ? 19.480 3.629 -30.419 1.00 0.00 79 LYS A C 3
ATOM 4793 O O . LYS A 1 79 ? 18.630 4.243 -31.065 1.00 0.00 79 LYS A O 3
ATOM 4812 N N . LYS A 1 80 ? 19.179 2.844 -29.391 1.00 0.00 80 LYS A N 3
ATOM 4813 C CA . LYS A 1 80 ? 17.801 2.635 -28.963 1.00 0.00 80 LYS A CA 3
ATOM 4814 C C . LYS A 1 80 ? 17.233 3.886 -28.306 1.00 0.00 80 LYS A C 3
ATOM 4815 O O . LYS A 1 80 ? 16.049 4.191 -28.449 1.00 0.00 80 LYS A O 3
ATOM 4834 N N . LEU A 1 81 ? 18.083 4.608 -27.585 1.00 0.00 81 LEU A N 3
ATOM 4835 C CA . LEU A 1 81 ? 17.685 5.863 -26.959 1.00 0.00 81 LEU A CA 3
ATOM 4836 C C . LEU A 1 81 ? 17.402 6.934 -28.005 1.00 0.00 81 LEU A C 3
ATOM 4837 O O . LEU A 1 81 ? 16.527 7.780 -27.820 1.00 0.00 81 LEU A O 3
ATOM 4853 N N . ARG A 1 82 ? 18.148 6.893 -29.103 1.00 0.00 82 ARG A N 3
ATOM 4854 C CA . ARG A 1 82 ? 17.882 7.762 -30.244 1.00 0.00 82 ARG A CA 3
ATOM 4855 C C . ARG A 1 82 ? 16.565 7.398 -30.917 1.00 0.00 82 ARG A C 3
ATOM 4856 O O . ARG A 1 82 ? 15.803 8.274 -31.327 1.00 0.00 82 ARG A O 3
ATOM 4877 N N . GLU A 1 83 ? 16.302 6.100 -31.029 1.00 0.00 83 GLU A N 3
ATOM 4878 C CA . GLU A 1 83 ? 15.019 5.618 -31.528 1.00 0.00 83 GLU A CA 3
ATOM 4879 C C . GLU A 1 83 ? 13.868 6.131 -30.672 1.00 0.00 83 GLU A C 3
ATOM 4880 O O . GLU A 1 83 ? 12.838 6.560 -31.193 1.00 0.00 83 GLU A O 3
ATOM 4892 N N . ALA A 1 84 ? 14.048 6.084 -29.357 1.00 0.00 84 ALA A N 3
ATOM 4893 C CA . ALA A 1 84 ? 13.047 6.593 -28.427 1.00 0.00 84 ALA A CA 3
ATOM 4894 C C . ALA A 1 84 ? 12.752 8.064 -28.687 1.00 0.00 84 ALA A C 3
ATOM 4895 O O . ALA A 1 84 ? 11.611 8.510 -28.561 1.00 0.00 84 ALA A O 3
ATOM 4902 N N . GLY A 1 85 ? 13.786 8.815 -29.050 1.00 0.00 85 GLY A N 3
ATOM 4903 C CA . GLY A 1 85 ? 13.616 10.198 -29.479 1.00 0.00 85 GLY A CA 3
ATOM 4904 C C . GLY A 1 85 ? 14.419 11.149 -28.601 1.00 0.00 85 GLY A C 3
ATOM 4905 O O . GLY A 1 85 ? 13.990 12.271 -28.331 1.00 0.00 85 GLY A O 3
ATOM 4909 N N . LEU A 1 86 ? 15.586 10.695 -28.158 1.00 0.00 86 LEU A N 3
ATOM 4910 C CA . LEU A 1 86 ? 16.490 11.534 -27.381 1.00 0.00 86 LEU A CA 3
ATOM 4911 C C . LEU A 1 86 ? 17.621 12.074 -28.247 1.00 0.00 86 LEU A C 3
ATOM 4912 O O . LEU A 1 86 ? 18.023 11.443 -29.225 1.00 0.00 86 LEU A O 3
ATOM 4928 N N . ASP A 1 87 ? 18.132 13.245 -27.882 1.00 0.00 87 ASP A N 3
ATOM 4929 C CA . ASP A 1 87 ? 19.250 13.850 -28.597 1.00 0.00 87 ASP A CA 3
ATOM 4930 C C . ASP A 1 87 ? 20.583 13.427 -27.994 1.00 0.00 87 ASP A C 3
ATOM 4931 O O . ASP A 1 87 ? 20.627 12.626 -27.060 1.00 0.00 87 ASP A O 3
ATOM 4940 N N . GLU A 1 88 ? 21.669 13.971 -28.533 1.00 0.00 88 GLU A N 3
ATOM 4941 C CA . GLU A 1 88 ? 23.010 13.539 -28.155 1.00 0.00 88 GLU A CA 3
ATOM 4942 C C . GLU A 1 88 ? 23.200 13.591 -26.645 1.00 0.00 88 GLU A C 3
ATOM 4943 O O . GLU A 1 88 ? 23.601 12.606 -26.026 1.00 0.00 88 GLU A O 3
ATOM 4955 N N . LYS A 1 89 ? 22.910 14.746 -26.056 1.00 0.00 89 LYS A N 3
ATOM 4956 C CA . LYS A 1 89 ? 23.141 14.961 -24.633 1.00 0.00 89 LYS A CA 3
ATOM 4957 C C . LYS A 1 89 ? 22.204 14.108 -23.788 1.00 0.00 89 LYS A C 3
ATOM 4958 O O . LYS A 1 89 ? 22.615 13.524 -22.785 1.00 0.00 89 LYS A O 3
ATOM 4977 N N . GLU A 1 90 ? 20.942 14.039 -24.199 1.00 0.00 90 GLU A N 3
ATOM 4978 C CA . GLU A 1 90 ? 19.942 13.264 -23.475 1.00 0.00 90 GLU A CA 3
ATOM 4979 C C . GLU A 1 90 ? 20.293 11.782 -23.466 1.00 0.00 90 GLU A C 3
ATOM 4980 O O . GLU A 1 90 ? 20.144 11.105 -22.449 1.00 0.00 90 GLU A O 3
ATOM 4992 N N . ILE A 1 91 ? 20.760 11.284 -24.605 1.00 0.00 91 ILE A N 3
ATOM 4993 C CA . ILE A 1 91 ? 21.194 9.896 -24.713 1.00 0.00 91 ILE A CA 3
ATOM 4994 C C . ILE A 1 91 ? 22.334 9.599 -23.747 1.00 0.00 91 ILE A C 3
ATOM 4995 O O . ILE A 1 91 ? 22.309 8.597 -23.032 1.00 0.00 91 ILE A O 3
ATOM 5011 N N . GLU A 1 92 ? 23.333 10.475 -23.731 1.00 0.00 92 GLU A N 3
ATOM 5012 C CA . GLU A 1 92 ? 24.466 10.328 -22.825 1.00 0.00 92 GLU A CA 3
ATOM 5013 C C . GLU A 1 92 ? 24.008 10.287 -21.372 1.00 0.00 92 GLU A C 3
ATOM 5014 O O . GLU A 1 92 ? 24.425 9.420 -20.604 1.00 0.00 92 GLU A O 3
ATOM 5026 N N . LYS A 1 93 ? 23.148 11.230 -21.001 1.00 0.00 93 LYS A N 3
ATOM 5027 C CA . LYS A 1 93 ? 22.696 11.354 -19.621 1.00 0.00 93 LYS A CA 3
ATOM 5028 C C . LYS A 1 93 ? 22.028 10.072 -19.142 1.00 0.00 93 LYS A C 3
ATOM 5029 O O . LYS A 1 93 ? 22.281 9.606 -18.031 1.00 0.00 93 LYS A O 3
ATOM 5048 N N . VAL A 1 94 ? 21.173 9.505 -19.987 1.00 0.00 94 VAL A N 3
ATOM 5049 C CA . VAL A 1 94 ? 20.454 8.283 -19.646 1.00 0.00 94 VAL A CA 3
ATOM 5050 C C . VAL A 1 94 ? 21.410 7.108 -19.491 1.00 0.00 94 VAL A C 3
ATOM 5051 O O . VAL A 1 94 ? 21.284 6.310 -18.562 1.00 0.00 94 VAL A O 3
ATOM 5064 N N . LEU A 1 95 ? 22.367 7.005 -20.407 1.00 0.00 95 LEU A N 3
ATOM 5065 C CA . LEU A 1 95 ? 23.389 5.967 -20.335 1.00 0.00 95 LEU A CA 3
ATOM 5066 C C . LEU A 1 95 ? 24.176 6.059 -19.034 1.00 0.00 95 LEU A C 3
ATOM 5067 O O . LEU A 1 95 ? 24.490 5.042 -18.415 1.00 0.00 95 LEU A O 3
ATOM 5083 N N . ARG A 1 96 ? 24.494 7.282 -18.626 1.00 0.00 96 ARG A N 3
ATOM 5084 C CA . ARG A 1 96 ? 25.185 7.513 -17.363 1.00 0.00 96 ARG A CA 3
ATOM 5085 C C . ARG A 1 96 ? 24.341 7.054 -16.181 1.00 0.00 96 ARG A C 3
ATOM 5086 O O . ARG A 1 96 ? 24.859 6.484 -15.220 1.00 0.00 96 ARG A O 3
ATOM 5107 N N . LEU A 1 97 ? 23.039 7.304 -16.257 1.00 0.00 97 LEU A N 3
ATOM 5108 C CA . LEU A 1 97 ? 22.110 6.857 -15.226 1.00 0.00 97 LEU A CA 3
ATOM 5109 C C . LEU A 1 97 ? 22.101 5.338 -15.115 1.00 0.00 97 LEU A C 3
ATOM 5110 O O . LEU A 1 97 ? 21.974 4.787 -14.021 1.00 0.00 97 LEU A O 3
ATOM 5126 N N . LEU A 1 98 ? 22.236 4.666 -16.252 1.00 0.00 98 LEU A N 3
ATOM 5127 C CA . LEU A 1 98 ? 22.380 3.215 -16.273 1.00 0.00 98 LEU A CA 3
ATOM 5128 C C . LEU A 1 98 ? 23.685 2.781 -15.617 1.00 0.00 98 LEU A C 3
ATOM 5129 O O . LEU A 1 98 ? 23.727 1.784 -14.896 1.00 0.00 98 LEU A O 3
ATOM 5145 N N . GLU A 1 99 ? 24.748 3.536 -15.871 1.00 0.00 99 GLU A N 3
ATOM 5146 C CA . GLU A 1 99 ? 26.053 3.241 -15.291 1.00 0.00 99 GLU A CA 3
ATOM 5147 C C . GLU A 1 99 ? 26.035 3.413 -13.778 1.00 0.00 99 GLU A C 3
ATOM 5148 O O . GLU A 1 99 ? 26.773 2.740 -13.058 1.00 0.00 99 GLU A O 3
ATOM 5160 N N . LYS A 1 100 ? 25.186 4.317 -13.300 1.00 0.00 100 LYS A N 3
ATOM 5161 C CA . LYS A 1 100 ? 25.081 4.589 -11.872 1.00 0.00 100 LYS A CA 3
ATOM 5162 C C . LYS A 1 100 ? 24.456 3.413 -11.132 1.00 0.00 100 LYS A C 3
ATOM 5163 O O . LYS A 1 100 ? 24.601 3.284 -9.916 1.00 0.00 100 LYS A O 3
ATOM 5182 N N . GLU A 1 101 ? 23.760 2.557 -11.873 1.00 0.00 101 GLU A N 3
ATOM 5183 C CA . GLU A 1 101 ? 23.091 1.403 -11.284 1.00 0.00 101 GLU A CA 3
ATOM 5184 C C . GLU A 1 101 ? 24.088 0.475 -10.603 1.00 0.00 101 GLU A C 3
ATOM 5185 O O . GLU A 1 101 ? 24.497 0.736 -9.505 1.00 0.00 101 GLU A O 3
ATOM 5197 N N . ASP A 1 1 ? 1.551 -0.750 -0.300 1.00 0.00 1 ASP A N 4
ATOM 5198 C CA . ASP A 1 1 ? 2.958 -0.375 -0.237 1.00 0.00 1 ASP A CA 4
ATOM 5199 C C . ASP A 1 1 ? 3.127 1.138 -0.264 1.00 0.00 1 ASP A C 4
ATOM 5200 O O . ASP A 1 1 ? 2.758 1.797 -1.236 1.00 0.00 1 ASP A O 4
ATOM 5211 N N . GLU A 1 2 ? 3.688 1.685 0.809 1.00 0.00 2 GLU A N 4
ATOM 5212 C CA . GLU A 1 2 ? 3.851 3.128 0.938 1.00 0.00 2 GLU A CA 4
ATOM 5213 C C . GLU A 1 2 ? 4.860 3.661 -0.071 1.00 0.00 2 GLU A C 4
ATOM 5214 O O . GLU A 1 2 ? 4.783 4.815 -0.491 1.00 0.00 2 GLU A O 4
ATOM 5226 N N . ARG A 1 3 ? 5.808 2.812 -0.457 1.00 0.00 3 ARG A N 4
ATOM 5227 C CA . ARG A 1 3 ? 6.827 3.192 -1.427 1.00 0.00 3 ARG A CA 4
ATOM 5228 C C . ARG A 1 3 ? 6.223 3.396 -2.810 1.00 0.00 3 ARG A C 4
ATOM 5229 O O . ARG A 1 3 ? 6.622 4.298 -3.547 1.00 0.00 3 ARG A O 4
ATOM 5250 N N . LYS A 1 4 ? 5.257 2.552 -3.159 1.00 0.00 4 LYS A N 4
ATOM 5251 C CA . LYS A 1 4 ? 4.514 2.709 -4.403 1.00 0.00 4 LYS A CA 4
ATOM 5252 C C . LYS A 1 4 ? 3.687 3.988 -4.394 1.00 0.00 4 LYS A C 4
ATOM 5253 O O . LYS A 1 4 ? 3.543 4.653 -5.420 1.00 0.00 4 LYS A O 4
ATOM 5272 N N . LYS A 1 5 ? 3.146 4.328 -3.229 1.00 0.00 5 LYS A N 4
ATOM 5273 C CA . LYS A 1 5 ? 2.436 5.590 -3.053 1.00 0.00 5 LYS A CA 4
ATOM 5274 C C . LYS A 1 5 ? 3.355 6.779 -3.302 1.00 0.00 5 LYS A C 4
ATOM 5275 O O . LYS A 1 5 ? 2.954 7.768 -3.915 1.00 0.00 5 LYS A O 4
ATOM 5294 N N . GLU A 1 6 ? 4.590 6.676 -2.821 1.00 0.00 6 GLU A N 4
ATOM 5295 C CA . GLU A 1 6 ? 5.590 7.712 -3.051 1.00 0.00 6 GLU A CA 4
ATOM 5296 C C . GLU A 1 6 ? 5.895 7.864 -4.535 1.00 0.00 6 GLU A C 4
ATOM 5297 O O . GLU A 1 6 ? 6.044 8.978 -5.038 1.00 0.00 6 GLU A O 4
ATOM 5309 N N . LEU A 1 7 ? 5.988 6.737 -5.233 1.00 0.00 7 LEU A N 4
ATOM 5310 C CA . LEU A 1 7 ? 6.196 6.744 -6.676 1.00 0.00 7 LEU A CA 4
ATOM 5311 C C . LEU A 1 7 ? 5.062 7.467 -7.392 1.00 0.00 7 LEU A C 4
ATOM 5312 O O . LEU A 1 7 ? 5.299 8.342 -8.225 1.00 0.00 7 LEU A O 4
ATOM 5328 N N . VAL A 1 8 ? 3.829 7.096 -7.063 1.00 0.00 8 VAL A N 4
ATOM 5329 C CA . VAL A 1 8 ? 2.656 7.730 -7.652 1.00 0.00 8 VAL A CA 4
ATOM 5330 C C . VAL A 1 8 ? 2.689 9.240 -7.455 1.00 0.00 8 VAL A C 4
ATOM 5331 O O . VAL A 1 8 ? 2.436 10.002 -8.388 1.00 0.00 8 VAL A O 4
ATOM 5344 N N . ALA A 1 9 ? 3.003 9.666 -6.237 1.00 0.00 9 ALA A N 4
ATOM 5345 C CA . ALA A 1 9 ? 3.101 11.087 -5.924 1.00 0.00 9 ALA A CA 4
ATOM 5346 C C . ALA A 1 9 ? 4.171 11.764 -6.771 1.00 0.00 9 ALA A C 4
ATOM 5347 O O . ALA A 1 9 ? 3.972 12.871 -7.271 1.00 0.00 9 ALA A O 4
ATOM 5354 N N . GLN A 1 10 ? 5.307 11.093 -6.928 1.00 0.00 10 GLN A N 4
ATOM 5355 C CA . GLN A 1 10 ? 6.400 11.615 -7.740 1.00 0.00 10 GLN A CA 4
ATOM 5356 C C . GLN A 1 10 ? 5.994 11.723 -9.205 1.00 0.00 10 GLN A C 4
ATOM 5357 O O . GLN A 1 10 ? 6.329 12.696 -9.881 1.00 0.00 10 GLN A O 4
ATOM 5371 N N . LEU A 1 11 ? 5.273 10.718 -9.689 1.00 0.00 11 LEU A N 4
ATOM 5372 C CA . LEU A 1 11 ? 4.835 10.690 -11.080 1.00 0.00 11 LEU A CA 4
ATOM 5373 C C . LEU A 1 11 ? 3.854 11.818 -11.372 1.00 0.00 11 LEU A C 4
ATOM 5374 O O . LEU A 1 11 ? 3.838 12.370 -12.472 1.00 0.00 11 LEU A O 4
ATOM 5390 N N . LYS A 1 12 ? 3.038 12.157 -10.380 1.00 0.00 12 LYS A N 4
ATOM 5391 C CA . LYS A 1 12 ? 2.168 13.323 -10.468 1.00 0.00 12 LYS A CA 4
ATOM 5392 C C . LYS A 1 12 ? 2.978 14.607 -10.593 1.00 0.00 12 LYS A C 4
ATOM 5393 O O . LYS A 1 12 ? 2.602 15.522 -11.325 1.00 0.00 12 LYS A O 4
ATOM 5412 N N . GLU A 1 13 ? 4.093 14.669 -9.873 1.00 0.00 13 GLU A N 4
ATOM 5413 C CA . GLU A 1 13 ? 4.998 15.809 -9.958 1.00 0.00 13 GLU A CA 4
ATOM 5414 C C . GLU A 1 13 ? 5.735 15.829 -11.291 1.00 0.00 13 GLU A C 4
ATOM 5415 O O . GLU A 1 13 ? 6.045 16.894 -11.824 1.00 0.00 13 GLU A O 4
ATOM 5427 N N . GLU A 1 14 ? 6.013 14.644 -11.825 1.00 0.00 14 GLU A N 4
ATOM 5428 C CA . GLU A 1 14 ? 6.669 14.524 -13.122 1.00 0.00 14 GLU A CA 4
ATOM 5429 C C . GLU A 1 14 ? 5.763 15.012 -14.245 1.00 0.00 14 GLU A C 4
ATOM 5430 O O . GLU A 1 14 ? 6.224 15.638 -15.199 1.00 0.00 14 GLU A O 4
ATOM 5442 N N . GLY A 1 15 ? 4.472 14.722 -14.125 1.00 0.00 15 GLY A N 4
ATOM 5443 C CA . GLY A 1 15 ? 3.480 15.242 -15.059 1.00 0.00 15 GLY A CA 4
ATOM 5444 C C . GLY A 1 15 ? 2.740 14.111 -15.762 1.00 0.00 15 GLY A C 4
ATOM 5445 O O . GLY A 1 15 ? 2.396 14.219 -16.939 1.00 0.00 15 GLY A O 4
ATOM 5449 N N . PHE A 1 16 ? 2.498 13.027 -15.034 1.00 0.00 16 PHE A N 4
ATOM 5450 C CA . PHE A 1 16 ? 1.784 11.879 -15.582 1.00 0.00 16 PHE A CA 4
ATOM 5451 C C . PHE A 1 16 ? 0.317 11.896 -15.174 1.00 0.00 16 PHE A C 4
ATOM 5452 O O . PHE A 1 16 ? -0.024 12.304 -14.063 1.00 0.00 16 PHE A O 4
ATOM 5469 N N . SER A 1 17 ? -0.549 11.452 -16.078 1.00 0.00 17 SER A N 4
ATOM 5470 C CA . SER A 1 17 ? -1.974 11.345 -15.787 1.00 0.00 17 SER A CA 4
ATOM 5471 C C . SER A 1 17 ? -2.282 10.075 -15.004 1.00 0.00 17 SER A C 4
ATOM 5472 O O . SER A 1 17 ? -1.404 9.240 -14.786 1.00 0.00 17 SER A O 4
ATOM 5480 N N . GLU A 1 18 ? -3.535 9.935 -14.583 1.00 0.00 18 GLU A N 4
ATOM 5481 C CA . GLU A 1 18 ? -3.963 8.763 -13.828 1.00 0.00 18 GLU A CA 4
ATOM 5482 C C . GLU A 1 18 ? -3.652 7.478 -14.584 1.00 0.00 18 GLU A C 4
ATOM 5483 O O . GLU A 1 18 ? -3.064 6.548 -14.031 1.00 0.00 18 GLU A O 4
ATOM 5495 N N . ARG A 1 19 ? -4.050 7.431 -15.850 1.00 0.00 19 ARG A N 4
ATOM 5496 C CA . ARG A 1 19 ? -3.784 6.272 -16.695 1.00 0.00 19 ARG A CA 4
ATOM 5497 C C . ARG A 1 19 ? -2.287 6.027 -16.837 1.00 0.00 19 ARG A C 4
ATOM 5498 O O . ARG A 1 19 ? -1.819 4.895 -16.715 1.00 0.00 19 ARG A O 4
ATOM 5519 N N . ASP A 1 20 ? -1.539 7.095 -17.096 1.00 0.00 20 ASP A N 4
ATOM 5520 C CA . ASP A 1 20 ? -0.094 6.996 -17.264 1.00 0.00 20 ASP A CA 4
ATOM 5521 C C . ASP A 1 20 ? 0.561 6.376 -16.036 1.00 0.00 20 ASP A C 4
ATOM 5522 O O . ASP A 1 20 ? 1.417 5.499 -16.154 1.00 0.00 20 ASP A O 4
ATOM 5531 N N . ILE A 1 21 ? 0.154 6.836 -14.858 1.00 0.00 21 ILE A N 4
ATOM 5532 C CA . ILE A 1 21 ? 0.664 6.291 -13.606 1.00 0.00 21 ILE A CA 4
ATOM 5533 C C . ILE A 1 21 ? 0.308 4.817 -13.460 1.00 0.00 21 ILE A C 4
ATOM 5534 O O . ILE A 1 21 ? 1.139 4.005 -13.055 1.00 0.00 21 ILE A O 4
ATOM 5550 N N . ALA A 1 22 ? -0.933 4.478 -13.793 1.00 0.00 22 ALA A N 4
ATOM 5551 C CA . ALA A 1 22 ? -1.393 3.096 -13.726 1.00 0.00 22 ALA A CA 4
ATOM 5552 C C . ALA A 1 22 ? -0.559 2.194 -14.626 1.00 0.00 22 ALA A C 4
ATOM 5553 O O . ALA A 1 22 ? -0.242 1.061 -14.264 1.00 0.00 22 ALA A O 4
ATOM 5560 N N . GLU A 1 23 ? -0.207 2.702 -15.802 1.00 0.00 23 GLU A N 4
ATOM 5561 C CA . GLU A 1 23 ? 0.622 1.957 -16.742 1.00 0.00 23 GLU A CA 4
ATOM 5562 C C . GLU A 1 23 ? 2.028 1.751 -16.194 1.00 0.00 23 GLU A C 4
ATOM 5563 O O . GLU A 1 23 ? 2.603 0.670 -16.325 1.00 0.00 23 GLU A O 4
ATOM 5575 N N . ILE A 1 24 ? 2.576 2.792 -15.578 1.00 0.00 24 ILE A N 4
ATOM 5576 C CA . ILE A 1 24 ? 3.906 2.719 -14.985 1.00 0.00 24 ILE A CA 4
ATOM 5577 C C . ILE A 1 24 ? 3.931 1.758 -13.804 1.00 0.00 24 ILE A C 4
ATOM 5578 O O . ILE A 1 24 ? 4.817 0.909 -13.701 1.00 0.00 24 ILE A O 4
ATOM 5594 N N . LEU A 1 25 ? 2.954 1.896 -12.914 1.00 0.00 25 LEU A N 4
ATOM 5595 C CA . LEU A 1 25 ? 2.828 1.001 -11.770 1.00 0.00 25 LEU A CA 4
ATOM 5596 C C . LEU A 1 25 ? 2.468 -0.411 -12.212 1.00 0.00 25 LEU A C 4
ATOM 5597 O O . LEU A 1 25 ? 2.768 -1.384 -11.520 1.00 0.00 25 LEU A O 4
ATOM 5613 N N . GLY A 1 26 ? 1.824 -0.517 -13.369 1.00 0.00 26 GLY A N 4
ATOM 5614 C CA . GLY A 1 26 ? 1.597 -1.810 -14.004 1.00 0.00 26 GLY A CA 4
ATOM 5615 C C . GLY A 1 26 ? 2.912 -2.536 -14.260 1.00 0.00 26 GLY A C 4
ATOM 5616 O O . GLY A 1 26 ? 3.051 -3.718 -13.946 1.00 0.00 26 GLY A O 4
ATOM 5620 N N . LYS A 1 27 ? 3.875 -1.821 -14.832 1.00 0.00 27 LYS A N 4
ATOM 5621 C CA . LYS A 1 27 ? 5.199 -2.379 -15.080 1.00 0.00 27 LYS A CA 4
ATOM 5622 C C . LYS A 1 27 ? 5.890 -2.758 -13.776 1.00 0.00 27 LYS A C 4
ATOM 5623 O O . LYS A 1 27 ? 6.600 -3.761 -13.708 1.00 0.00 27 LYS A O 4
ATOM 5642 N N . ILE A 1 28 ? 5.677 -1.951 -12.743 1.00 0.00 28 ILE A N 4
ATOM 5643 C CA . ILE A 1 28 ? 6.185 -2.260 -11.412 1.00 0.00 28 ILE A CA 4
ATOM 5644 C C . ILE A 1 28 ? 5.645 -3.594 -10.912 1.00 0.00 28 ILE A C 4
ATOM 5645 O O . ILE A 1 28 ? 6.387 -4.407 -10.361 1.00 0.00 28 ILE A O 4
ATOM 5661 N N . SER A 1 29 ? 4.349 -3.812 -11.108 1.00 0.00 29 SER A N 4
ATOM 5662 C CA . SER A 1 29 ? 3.704 -5.042 -10.663 1.00 0.00 29 SER A CA 4
ATOM 5663 C C . SER A 1 29 ? 4.120 -6.226 -11.527 1.00 0.00 29 SER A C 4
ATOM 5664 O O . SER A 1 29 ? 4.014 -7.379 -11.109 1.00 0.00 29 SER A O 4
ATOM 5672 N N . GLN A 1 30 ? 4.595 -5.934 -12.733 1.00 0.00 30 GLN A N 4
ATOM 5673 C CA . GLN A 1 30 ? 5.082 -6.970 -13.636 1.00 0.00 30 GLN A CA 4
ATOM 5674 C C . GLN A 1 30 ? 6.491 -7.409 -13.261 1.00 0.00 30 GLN A C 4
ATOM 5675 O O . GLN A 1 30 ? 7.027 -8.361 -13.830 1.00 0.00 30 GLN A O 4
ATOM 5689 N N . GLY A 1 31 ? 7.087 -6.711 -12.301 1.00 0.00 31 GLY A N 4
ATOM 5690 C CA . GLY A 1 31 ? 8.373 -7.116 -11.744 1.00 0.00 31 GLY A CA 4
ATOM 5691 C C . GLY A 1 31 ? 9.495 -6.208 -12.231 1.00 0.00 31 GLY A C 4
ATOM 5692 O O . GLY A 1 31 ? 10.670 -6.465 -11.972 1.00 0.00 31 GLY A O 4
ATOM 5696 N N . TYR A 1 32 ? 9.125 -5.145 -12.937 1.00 0.00 32 TYR A N 4
ATOM 5697 C CA . TYR A 1 32 ? 10.100 -4.198 -13.464 1.00 0.00 32 TYR A CA 4
ATOM 5698 C C . TYR A 1 32 ? 10.327 -3.045 -12.494 1.00 0.00 32 TYR A C 4
ATOM 5699 O O . TYR A 1 32 ? 9.731 -1.977 -12.634 1.00 0.00 32 TYR A O 4
ATOM 5717 N N . SER A 1 33 ? 11.193 -3.267 -11.512 1.00 0.00 33 SER A N 4
ATOM 5718 C CA . SER A 1 33 ? 11.372 -2.318 -10.419 1.00 0.00 33 SER A CA 4
ATOM 5719 C C . SER A 1 33 ? 12.096 -1.063 -10.893 1.00 0.00 33 SER A C 4
ATOM 5720 O O . SER A 1 33 ? 12.973 -1.129 -11.753 1.00 0.00 33 SER A O 4
ATOM 5728 N N . LEU A 1 34 ? 11.722 0.078 -10.325 1.00 0.00 34 LEU A N 4
ATOM 5729 C CA . LEU A 1 34 ? 12.339 1.350 -10.684 1.00 0.00 34 LEU A CA 4
ATOM 5730 C C . LEU A 1 34 ? 13.771 1.432 -10.171 1.00 0.00 34 LEU A C 4
ATOM 5731 O O . LEU A 1 34 ? 14.023 1.269 -8.978 1.00 0.00 34 LEU A O 4
ATOM 5747 N N . ILE A 1 35 ? 14.706 1.685 -11.081 1.00 0.00 35 ILE A N 4
ATOM 5748 C CA . ILE A 1 35 ? 16.107 1.853 -10.713 1.00 0.00 35 ILE A CA 4
ATOM 5749 C C . ILE A 1 35 ? 16.477 3.328 -10.612 1.00 0.00 35 ILE A C 4
ATOM 5750 O O . ILE A 1 35 ? 17.036 3.770 -9.609 1.00 0.00 35 ILE A O 4
ATOM 5766 N N . GLU A 1 36 ? 16.161 4.085 -11.658 1.00 0.00 36 GLU A N 4
ATOM 5767 C CA . GLU A 1 36 ? 16.420 5.519 -11.671 1.00 0.00 36 GLU A CA 4
ATOM 5768 C C . GLU A 1 36 ? 15.279 6.279 -12.335 1.00 0.00 36 GLU A C 4
ATOM 5769 O O . GLU A 1 36 ? 14.632 5.771 -13.250 1.00 0.00 36 GLU A O 4
ATOM 5781 N N . LEU A 1 37 ? 15.037 7.499 -11.867 1.00 0.00 37 LEU A N 4
ATOM 5782 C CA . LEU A 1 37 ? 13.976 8.334 -12.418 1.00 0.00 37 LEU A CA 4
ATOM 5783 C C . LEU A 1 37 ? 14.426 9.783 -12.546 1.00 0.00 37 LEU A C 4
ATOM 5784 O O . LEU A 1 37 ? 14.699 10.449 -11.548 1.00 0.00 37 LEU A O 4
ATOM 5800 N N . GLU A 1 38 ? 14.501 10.267 -13.782 1.00 0.00 38 GLU A N 4
ATOM 5801 C CA . GLU A 1 38 ? 14.941 11.632 -14.044 1.00 0.00 38 GLU A CA 4
ATOM 5802 C C . GLU A 1 38 ? 14.329 12.170 -15.331 1.00 0.00 38 GLU A C 4
ATOM 5803 O O . GLU A 1 38 ? 14.289 11.477 -16.348 1.00 0.00 38 GLU A O 4
ATOM 5815 N N . ARG A 1 39 ? 13.853 13.410 -15.281 1.00 0.00 39 ARG A N 4
ATOM 5816 C CA . ARG A 1 39 ? 13.310 14.070 -16.462 1.00 0.00 39 ARG A CA 4
ATOM 5817 C C . ARG A 1 39 ? 14.383 14.874 -17.185 1.00 0.00 39 ARG A C 4
ATOM 5818 O O . ARG A 1 39 ? 15.015 15.752 -16.599 1.00 0.00 39 ARG A O 4
ATOM 5839 N N . LEU A 1 40 ? 14.584 14.568 -18.463 1.00 0.00 40 LEU A N 4
ATOM 5840 C CA . LEU A 1 40 ? 15.542 15.297 -19.284 1.00 0.00 40 LEU A CA 4
ATOM 5841 C C . LEU A 1 40 ? 14.837 16.271 -20.219 1.00 0.00 40 LEU A C 4
ATOM 5842 O O . LEU A 1 40 ? 14.421 15.901 -21.317 1.00 0.00 40 LEU A O 4
ATOM 5858 N N . ASN A 1 41 ? 14.707 17.518 -19.778 1.00 0.00 41 ASN A N 4
ATOM 5859 C CA . ASN A 1 41 ? 13.996 18.532 -20.548 1.00 0.00 41 ASN A CA 4
ATOM 5860 C C . ASN A 1 41 ? 12.494 18.279 -20.539 1.00 0.00 41 ASN A C 4
ATOM 5861 O O . ASN A 1 41 ? 11.827 18.483 -19.525 1.00 0.00 41 ASN A O 4
ATOM 5872 N N . ASN A 1 42 ? 11.967 17.833 -21.674 1.00 0.00 42 ASN A N 4
ATOM 5873 C CA . ASN A 1 42 ? 10.567 17.438 -21.766 1.00 0.00 42 ASN A CA 4
ATOM 5874 C C . ASN A 1 42 ? 10.430 15.932 -21.949 1.00 0.00 42 ASN A C 4
ATOM 5875 O O . ASN A 1 42 ? 9.334 15.422 -22.182 1.00 0.00 42 ASN A O 4
ATOM 5886 N N . ALA A 1 43 ? 11.550 15.224 -21.844 1.00 0.00 43 ALA A N 4
ATOM 5887 C CA . ALA A 1 43 ? 11.560 13.776 -22.017 1.00 0.00 43 ALA A CA 4
ATOM 5888 C C . ALA A 1 43 ? 11.848 13.066 -20.700 1.00 0.00 43 ALA A C 4
ATOM 5889 O O . ALA A 1 43 ? 12.993 13.009 -20.252 1.00 0.00 43 ALA A O 4
ATOM 5896 N N . ILE A 1 44 ? 10.802 12.527 -20.084 1.00 0.00 44 ILE A N 4
ATOM 5897 C CA . ILE A 1 44 ? 10.935 11.847 -18.801 1.00 0.00 44 ILE A CA 4
ATOM 5898 C C . ILE A 1 44 ? 11.492 10.441 -18.978 1.00 0.00 44 ILE A C 4
ATOM 5899 O O . ILE A 1 44 ? 10.937 9.632 -19.722 1.00 0.00 44 ILE A O 4
ATOM 5915 N N . ILE A 1 45 ? 12.592 10.155 -18.290 1.00 0.00 45 ILE A N 4
ATOM 5916 C CA . ILE A 1 45 ? 13.253 8.860 -18.405 1.00 0.00 45 ILE A CA 4
ATOM 5917 C C . ILE A 1 45 ? 12.941 7.974 -17.205 1.00 0.00 45 ILE A C 4
ATOM 5918 O O . ILE A 1 45 ? 13.350 8.268 -16.082 1.00 0.00 45 ILE A O 4
ATOM 5934 N N . ILE A 1 46 ? 12.215 6.889 -17.449 1.00 0.00 46 ILE A N 4
ATOM 5935 C CA . ILE A 1 46 ? 11.935 5.905 -16.411 1.00 0.00 46 ILE A CA 4
ATOM 5936 C C . ILE A 1 46 ? 12.728 4.624 -16.637 1.00 0.00 46 ILE A C 4
ATOM 5937 O O . ILE A 1 46 ? 12.448 3.865 -17.564 1.00 0.00 46 ILE A O 4
ATOM 5953 N N . ILE A 1 47 ? 13.720 4.390 -15.784 1.00 0.00 47 ILE A N 4
ATOM 5954 C CA . ILE A 1 47 ? 14.594 3.232 -15.925 1.00 0.00 47 ILE A CA 4
ATOM 5955 C C . ILE A 1 47 ? 14.141 2.088 -15.027 1.00 0.00 47 ILE A C 4
ATOM 5956 O O . ILE A 1 47 ? 14.307 2.139 -13.808 1.00 0.00 47 ILE A O 4
ATOM 5972 N N . LEU A 1 48 ? 13.567 1.055 -15.636 1.00 0.00 48 LEU A N 4
ATOM 5973 C CA . LEU A 1 48 ? 13.092 -0.106 -14.893 1.00 0.00 48 LEU A CA 4
ATOM 5974 C C . LEU A 1 48 ? 13.994 -1.312 -15.121 1.00 0.00 48 LEU A C 4
ATOM 5975 O O . LEU A 1 48 ? 14.687 -1.399 -16.135 1.00 0.00 48 LEU A O 4
ATOM 5991 N N . ARG A 1 49 ? 13.980 -2.242 -14.172 1.00 0.00 49 ARG A N 4
ATOM 5992 C CA . ARG A 1 49 ? 14.751 -3.473 -14.295 1.00 0.00 49 ARG A CA 4
ATOM 5993 C C . ARG A 1 49 ? 14.003 -4.654 -13.690 1.00 0.00 49 ARG A C 4
ATOM 5994 O O . ARG A 1 49 ? 13.560 -4.600 -12.543 1.00 0.00 49 ARG A O 4
ATOM 6015 N N . LYS A 1 50 ? 13.865 -5.722 -14.469 1.00 0.00 50 LYS A N 4
ATOM 6016 C CA . LYS A 1 50 ? 13.430 -7.008 -13.937 1.00 0.00 50 LYS A CA 4
ATOM 6017 C C . LYS A 1 50 ? 14.497 -8.077 -14.137 1.00 0.00 50 LYS A C 4
ATOM 6018 O O . LYS A 1 50 ? 14.714 -8.550 -15.252 1.00 0.00 50 LYS A O 4
ATOM 6037 N N . GLU A 1 51 ? 15.161 -8.453 -13.049 1.00 0.00 51 GLU A N 4
ATOM 6038 C CA . GLU A 1 51 ? 16.302 -9.357 -13.123 1.00 0.00 51 GLU A CA 4
ATOM 6039 C C . GLU A 1 51 ? 17.424 -8.761 -13.964 1.00 0.00 51 GLU A C 4
ATOM 6040 O O . GLU A 1 51 ? 18.123 -7.847 -13.525 1.00 0.00 51 GLU A O 4
ATOM 6052 N N . THR A 1 52 ? 17.590 -9.282 -15.174 1.00 0.00 52 THR A N 4
ATOM 6053 C CA . THR A 1 52 ? 18.626 -8.800 -16.080 1.00 0.00 52 THR A CA 4
ATOM 6054 C C . THR A 1 52 ? 18.018 -8.090 -17.284 1.00 0.00 52 THR A C 4
ATOM 6055 O O . THR A 1 52 ? 18.721 -7.747 -18.234 1.00 0.00 52 THR A O 4
ATOM 6066 N N . GLU A 1 53 ? 16.708 -7.874 -17.237 1.00 0.00 53 GLU A N 4
ATOM 6067 C CA . GLU A 1 53 ? 16.003 -7.207 -18.325 1.00 0.00 53 GLU A CA 4
ATOM 6068 C C . GLU A 1 53 ? 15.748 -5.741 -17.999 1.00 0.00 53 GLU A C 4
ATOM 6069 O O . GLU A 1 53 ? 15.039 -5.421 -17.046 1.00 0.00 53 GLU A O 4
ATOM 6081 N N . ILE A 1 54 ? 16.331 -4.853 -18.798 1.00 0.00 54 ILE A N 4
ATOM 6082 C CA . ILE A 1 54 ? 16.198 -3.418 -18.575 1.00 0.00 54 ILE A CA 4
ATOM 6083 C C . ILE A 1 54 ? 15.153 -2.812 -19.502 1.00 0.00 54 ILE A C 4
ATOM 6084 O O . ILE A 1 54 ? 15.268 -2.900 -20.725 1.00 0.00 54 ILE A O 4
ATOM 6100 N N . ILE A 1 55 ? 14.133 -2.196 -18.914 1.00 0.00 55 ILE A N 4
ATOM 6101 C CA . ILE A 1 55 ? 13.064 -1.575 -19.687 1.00 0.00 55 ILE A CA 4
ATOM 6102 C C . ILE A 1 55 ? 13.023 -0.069 -19.459 1.00 0.00 55 ILE A C 4
ATOM 6103 O O . ILE A 1 55 ? 12.929 0.394 -18.322 1.00 0.00 55 ILE A O 4
ATOM 6119 N N . ILE A 1 56 ? 13.094 0.691 -20.546 1.00 0.00 56 ILE A N 4
ATOM 6120 C CA . ILE A 1 56 ? 13.091 2.147 -20.465 1.00 0.00 56 ILE A CA 4
ATOM 6121 C C . ILE A 1 56 ? 11.770 2.724 -20.958 1.00 0.00 56 ILE A C 4
ATOM 6122 O O . ILE A 1 56 ? 11.388 2.527 -22.112 1.00 0.00 56 ILE A O 4
ATOM 6138 N N . LEU A 1 57 ? 11.076 3.436 -20.078 1.00 0.00 57 LEU A N 4
ATOM 6139 C CA . LEU A 1 57 ? 9.867 4.157 -20.458 1.00 0.00 57 LEU A CA 4
ATOM 6140 C C . LEU A 1 57 ? 10.154 5.637 -20.676 1.00 0.00 57 LEU A C 4
ATOM 6141 O O . LEU A 1 57 ? 10.484 6.360 -19.736 1.00 0.00 57 LEU A O 4
ATOM 6157 N N . VAL A 1 58 ? 10.026 6.083 -21.921 1.00 0.00 58 VAL A N 4
ATOM 6158 C CA . VAL A 1 58 ? 10.294 7.473 -22.269 1.00 0.00 58 VAL A CA 4
ATOM 6159 C C . VAL A 1 58 ? 9.005 8.220 -22.585 1.00 0.00 58 VAL A C 4
ATOM 6160 O O . VAL A 1 58 ? 8.247 7.823 -23.470 1.00 0.00 58 VAL A O 4
ATOM 6173 N N . ALA A 1 59 ? 8.761 9.303 -21.855 1.00 0.00 59 ALA A N 4
ATOM 6174 C CA . ALA A 1 59 ? 7.539 10.081 -22.023 1.00 0.00 59 ALA A CA 4
ATOM 6175 C C . ALA A 1 59 ? 7.851 11.518 -22.422 1.00 0.00 59 ALA A C 4
ATOM 6176 O O . ALA A 1 59 ? 8.613 12.209 -21.745 1.00 0.00 59 ALA A O 4
ATOM 6183 N N . LYS A 1 60 ? 7.259 11.962 -23.525 1.00 0.00 60 LYS A N 4
ATOM 6184 C CA . LYS A 1 60 ? 7.433 13.333 -23.989 1.00 0.00 60 LYS A CA 4
ATOM 6185 C C . LYS A 1 60 ? 6.137 13.890 -24.564 1.00 0.00 60 LYS A C 4
ATOM 6186 O O . LYS A 1 60 ? 5.831 13.690 -25.739 1.00 0.00 60 LYS A O 4
ATOM 6205 N N . GLY A 1 61 ? 5.377 14.589 -23.727 1.00 0.00 61 GLY A N 4
ATOM 6206 C CA . GLY A 1 61 ? 4.066 15.090 -24.120 1.00 0.00 61 GLY A CA 4
ATOM 6207 C C . GLY A 1 61 ? 3.055 13.956 -24.236 1.00 0.00 61 GLY A C 4
ATOM 6208 O O . GLY A 1 61 ? 2.677 13.344 -23.237 1.00 0.00 61 GLY A O 4
ATOM 6212 N N . GLU A 1 62 ? 2.621 13.680 -25.461 1.00 0.00 62 GLU A N 4
ATOM 6213 C CA . GLU A 1 62 ? 1.725 12.561 -25.722 1.00 0.00 62 GLU A CA 4
ATOM 6214 C C . GLU A 1 62 ? 2.491 11.351 -26.241 1.00 0.00 62 GLU A C 4
ATOM 6215 O O . GLU A 1 62 ? 1.917 10.281 -26.445 1.00 0.00 62 GLU A O 4
ATOM 6227 N N . LYS A 1 63 ? 3.792 11.526 -26.451 1.00 0.00 63 LYS A N 4
ATOM 6228 C CA . LYS A 1 63 ? 4.630 10.464 -26.995 1.00 0.00 63 LYS A CA 4
ATOM 6229 C C . LYS A 1 63 ? 5.149 9.552 -25.891 1.00 0.00 63 LYS A C 4
ATOM 6230 O O . LYS A 1 63 ? 5.768 10.012 -24.932 1.00 0.00 63 LYS A O 4
ATOM 6249 N N . LYS A 1 64 ? 4.892 8.256 -26.032 1.00 0.00 64 LYS A N 4
ATOM 6250 C CA . LYS A 1 64 ? 5.406 7.266 -25.094 1.00 0.00 64 LYS A CA 4
ATOM 6251 C C . LYS A 1 64 ? 6.061 6.101 -25.825 1.00 0.00 64 LYS A C 4
ATOM 6252 O O . LYS A 1 64 ? 5.484 5.536 -26.754 1.00 0.00 64 LYS A O 4
ATOM 6271 N N . ARG A 1 65 ? 7.269 5.747 -25.401 1.00 0.00 65 ARG A N 4
ATOM 6272 C CA . ARG A 1 65 ? 8.008 4.652 -26.020 1.00 0.00 65 ARG A CA 4
ATOM 6273 C C . ARG A 1 65 ? 8.623 3.739 -24.967 1.00 0.00 65 ARG A C 4
ATOM 6274 O O . ARG A 1 65 ? 9.056 4.198 -23.910 1.00 0.00 65 ARG A O 4
ATOM 6295 N N . ILE A 1 66 ? 8.660 2.444 -25.263 1.00 0.00 66 ILE A N 4
ATOM 6296 C CA . ILE A 1 66 ? 9.237 1.466 -24.349 1.00 0.00 66 ILE A CA 4
ATOM 6297 C C . ILE A 1 66 ? 10.395 0.719 -25.000 1.00 0.00 66 ILE A C 4
ATOM 6298 O O . ILE A 1 66 ? 10.229 0.083 -26.041 1.00 0.00 66 ILE A O 4
ATOM 6314 N N . LEU A 1 67 ? 11.568 0.801 -24.381 1.00 0.00 67 LEU A N 4
ATOM 6315 C CA . LEU A 1 67 ? 12.772 0.199 -24.940 1.00 0.00 67 LEU A CA 4
ATOM 6316 C C . LEU A 1 67 ? 13.161 -1.063 -24.181 1.00 0.00 67 LEU A C 4
ATOM 6317 O O . LEU A 1 67 ? 13.086 -1.109 -22.953 1.00 0.00 67 LEU A O 4
ATOM 6333 N N . SER A 1 68 ? 13.577 -2.087 -24.919 1.00 0.00 68 SER A N 4
ATOM 6334 C CA . SER A 1 68 ? 14.123 -3.296 -24.314 1.00 0.00 68 SER A CA 4
ATOM 6335 C C . SER A 1 68 ? 15.637 -3.353 -24.469 1.00 0.00 68 SER A C 4
ATOM 6336 O O . SER A 1 68 ? 16.151 -3.582 -25.564 1.00 0.00 68 SER A O 4
ATOM 6344 N N . LEU A 1 69 ? 16.348 -3.143 -23.366 1.00 0.00 69 LEU A N 4
ATOM 6345 C CA . LEU A 1 69 ? 17.804 -3.061 -23.396 1.00 0.00 69 LEU A CA 4
ATOM 6346 C C . LEU A 1 69 ? 18.438 -4.291 -22.760 1.00 0.00 69 LEU A C 4
ATOM 6347 O O . LEU A 1 69 ? 19.554 -4.229 -22.244 1.00 0.00 69 LEU A O 4
ATOM 6363 N N . ARG A 1 70 ? 17.720 -5.409 -22.800 1.00 0.00 70 ARG A N 4
ATOM 6364 C CA . ARG A 1 70 ? 18.184 -6.640 -22.172 1.00 0.00 70 ARG A CA 4
ATOM 6365 C C . ARG A 1 70 ? 19.426 -7.180 -22.870 1.00 0.00 70 ARG A C 4
ATOM 6366 O O . ARG A 1 70 ? 19.331 -7.836 -23.907 1.00 0.00 70 ARG A O 4
ATOM 6387 N N . GLY A 1 71 ? 20.590 -6.900 -22.294 1.00 0.00 71 GLY A N 4
ATOM 6388 C CA . GLY A 1 71 ? 21.846 -7.438 -22.804 1.00 0.00 71 GLY A CA 4
ATOM 6389 C C . GLY A 1 71 ? 22.417 -6.553 -23.905 1.00 0.00 71 GLY A C 4
ATOM 6390 O O . GLY A 1 71 ? 23.324 -6.958 -24.632 1.00 0.00 71 GLY A O 4
ATOM 6394 N N . MET A 1 72 ? 21.880 -5.343 -24.023 1.00 0.00 72 MET A N 4
ATOM 6395 C CA . MET A 1 72 ? 22.327 -4.404 -25.045 1.00 0.00 72 MET A CA 4
ATOM 6396 C C . MET A 1 72 ? 23.531 -3.603 -24.568 1.00 0.00 72 MET A C 4
ATOM 6397 O O . MET A 1 72 ? 23.562 -3.125 -23.433 1.00 0.00 72 MET A O 4
ATOM 6411 N N . SER A 1 73 ? 24.523 -3.458 -25.440 1.00 0.00 73 SER A N 4
ATOM 6412 C CA . SER A 1 73 ? 25.672 -2.605 -25.160 1.00 0.00 73 SER A CA 4
ATOM 6413 C C . SER A 1 73 ? 25.287 -1.132 -25.205 1.00 0.00 73 SER A C 4
ATOM 6414 O O . SER A 1 73 ? 24.220 -0.774 -25.703 1.00 0.00 73 SER A O 4
ATOM 6422 N N . LYS A 1 74 ? 26.164 -0.281 -24.683 1.00 0.00 74 LYS A N 4
ATOM 6423 C CA . LYS A 1 74 ? 25.899 1.152 -24.625 1.00 0.00 74 LYS A CA 4
ATOM 6424 C C . LYS A 1 74 ? 25.694 1.731 -26.019 1.00 0.00 74 LYS A C 4
ATOM 6425 O O . LYS A 1 74 ? 24.952 2.698 -26.196 1.00 0.00 74 LYS A O 4
ATOM 6444 N N . LYS A 1 75 ? 26.355 1.136 -27.005 1.00 0.00 75 LYS A N 4
ATOM 6445 C CA . LYS A 1 75 ? 26.168 1.525 -28.397 1.00 0.00 75 LYS A CA 4
ATOM 6446 C C . LYS A 1 75 ? 24.766 1.179 -28.883 1.00 0.00 75 LYS A C 4
ATOM 6447 O O . LYS A 1 75 ? 24.115 1.980 -29.552 1.00 0.00 75 LYS A O 4
ATOM 6466 N N . GLU A 1 76 ? 24.307 -0.021 -28.542 1.00 0.00 76 GLU A N 4
ATOM 6467 C CA . GLU A 1 76 ? 22.964 -0.458 -28.903 1.00 0.00 76 GLU A CA 4
ATOM 6468 C C . GLU A 1 76 ? 21.907 0.292 -28.102 1.00 0.00 76 GLU A C 4
ATOM 6469 O O . GLU A 1 76 ? 20.816 0.569 -28.602 1.00 0.00 76 GLU A O 4
ATOM 6481 N N . ILE A 1 77 ? 22.236 0.618 -26.857 1.00 0.00 77 ILE A N 4
ATOM 6482 C CA . ILE A 1 77 ? 21.361 1.432 -26.021 1.00 0.00 77 ILE A CA 4
ATOM 6483 C C . ILE A 1 77 ? 21.182 2.827 -26.607 1.00 0.00 77 ILE A C 4
ATOM 6484 O O . ILE A 1 77 ? 20.070 3.354 -26.651 1.00 0.00 77 ILE A O 4
ATOM 6500 N N . LYS A 1 78 ? 22.283 3.420 -27.057 1.00 0.00 78 LYS A N 4
ATOM 6501 C CA . LYS A 1 78 ? 22.233 4.702 -27.750 1.00 0.00 78 LYS A CA 4
ATOM 6502 C C . LYS A 1 78 ? 21.274 4.652 -28.932 1.00 0.00 78 LYS A C 4
ATOM 6503 O O . LYS A 1 78 ? 20.490 5.576 -29.147 1.00 0.00 78 LYS A O 4
ATOM 6522 N N . LYS A 1 79 ? 21.342 3.568 -29.697 1.00 0.00 79 LYS A N 4
ATOM 6523 C CA . LYS A 1 79 ? 20.463 3.385 -30.846 1.00 0.00 79 LYS A CA 4
ATOM 6524 C C . LYS A 1 79 ? 18.998 3.406 -30.428 1.00 0.00 79 LYS A C 4
ATOM 6525 O O . LYS A 1 79 ? 18.162 4.019 -31.092 1.00 0.00 79 LYS A O 4
ATOM 6544 N N . LYS A 1 80 ? 18.693 2.733 -29.324 1.00 0.00 80 LYS A N 4
ATOM 6545 C CA . LYS A 1 80 ? 17.317 2.609 -28.857 1.00 0.00 80 LYS A CA 4
ATOM 6546 C C . LYS A 1 80 ? 16.830 3.908 -28.229 1.00 0.00 80 LYS A C 4
ATOM 6547 O O . LYS A 1 80 ? 15.667 4.284 -28.380 1.00 0.00 80 LYS A O 4
ATOM 6566 N N . LEU A 1 81 ? 17.725 4.591 -27.524 1.00 0.00 81 LEU A N 4
ATOM 6567 C CA . LEU A 1 81 ? 17.401 5.874 -26.910 1.00 0.00 81 LEU A CA 4
ATOM 6568 C C . LEU A 1 81 ? 17.187 6.951 -27.966 1.00 0.00 81 LEU A C 4
ATOM 6569 O O . LEU A 1 81 ? 16.362 7.848 -27.793 1.00 0.00 81 LEU A O 4
ATOM 6585 N N . ARG A 1 82 ? 17.935 6.856 -29.060 1.00 0.00 82 ARG A N 4
ATOM 6586 C CA . ARG A 1 82 ? 17.732 7.736 -30.205 1.00 0.00 82 ARG A CA 4
ATOM 6587 C C . ARG A 1 82 ? 16.409 7.440 -30.899 1.00 0.00 82 ARG A C 4
ATOM 6588 O O . ARG A 1 82 ? 15.710 8.353 -31.338 1.00 0.00 82 ARG A O 4
ATOM 6609 N N . GLU A 1 83 ? 16.071 6.159 -30.996 1.00 0.00 83 GLU A N 4
ATOM 6610 C CA . GLU A 1 83 ? 14.766 5.747 -31.498 1.00 0.00 83 GLU A CA 4
ATOM 6611 C C . GLU A 1 83 ? 13.640 6.360 -30.674 1.00 0.00 83 GLU A C 4
ATOM 6612 O O . GLU A 1 83 ? 12.655 6.855 -31.223 1.00 0.00 83 GLU A O 4
ATOM 6624 N N . ALA A 1 84 ? 13.792 6.324 -29.355 1.00 0.00 84 ALA A N 4
ATOM 6625 C CA . ALA A 1 84 ? 12.829 6.949 -28.455 1.00 0.00 84 ALA A CA 4
ATOM 6626 C C . ALA A 1 84 ? 12.689 8.437 -28.746 1.00 0.00 84 ALA A C 4
ATOM 6627 O O . ALA A 1 84 ? 11.594 8.994 -28.669 1.00 0.00 84 ALA A O 4
ATOM 6634 N N . GLY A 1 85 ? 13.805 9.077 -29.080 1.00 0.00 85 GLY A N 4
ATOM 6635 C CA . GLY A 1 85 ? 13.786 10.459 -29.543 1.00 0.00 85 GLY A CA 4
ATOM 6636 C C . GLY A 1 85 ? 14.638 11.352 -28.650 1.00 0.00 85 GLY A C 4
ATOM 6637 O O . GLY A 1 85 ? 14.306 12.515 -28.421 1.00 0.00 85 GLY A O 4
ATOM 6641 N N . LEU A 1 86 ? 15.737 10.801 -28.147 1.00 0.00 86 LEU A N 4
ATOM 6642 C CA . LEU A 1 86 ? 16.688 11.572 -27.356 1.00 0.00 86 LEU A CA 4
ATOM 6643 C C . LEU A 1 86 ? 17.876 12.016 -28.201 1.00 0.00 86 LEU A C 4
ATOM 6644 O O . LEU A 1 86 ? 18.263 11.335 -29.151 1.00 0.00 86 LEU A O 4
ATOM 6660 N N . ASP A 1 87 ? 18.451 13.160 -27.849 1.00 0.00 87 ASP A N 4
ATOM 6661 C CA . ASP A 1 87 ? 19.640 13.661 -28.529 1.00 0.00 87 ASP A CA 4
ATOM 6662 C C . ASP A 1 87 ? 20.911 13.169 -27.848 1.00 0.00 87 ASP A C 4
ATOM 6663 O O . ASP A 1 87 ? 20.856 12.404 -26.886 1.00 0.00 87 ASP A O 4
ATOM 6672 N N . GLU A 1 88 ? 22.057 13.613 -28.354 1.00 0.00 88 GLU A N 4
ATOM 6673 C CA . GLU A 1 88 ? 23.344 13.091 -27.911 1.00 0.00 88 GLU A CA 4
ATOM 6674 C C . GLU A 1 88 ? 23.526 13.275 -26.410 1.00 0.00 88 GLU A C 4
ATOM 6675 O O . GLU A 1 88 ? 23.946 12.355 -25.708 1.00 0.00 88 GLU A O 4
ATOM 6687 N N . LYS A 1 89 ? 23.208 14.470 -25.923 1.00 0.00 89 LYS A N 4
ATOM 6688 C CA . LYS A 1 89 ? 23.404 14.801 -24.517 1.00 0.00 89 LYS A CA 4
ATOM 6689 C C . LYS A 1 89 ? 22.420 14.047 -23.631 1.00 0.00 89 LYS A C 4
ATOM 6690 O O . LYS A 1 89 ? 22.788 13.538 -22.572 1.00 0.00 89 LYS A O 4
ATOM 6709 N N . GLU A 1 90 ? 21.168 13.978 -24.071 1.00 0.00 90 GLU A N 4
ATOM 6710 C CA . GLU A 1 90 ? 20.134 13.265 -23.331 1.00 0.00 90 GLU A CA 4
ATOM 6711 C C . GLU A 1 90 ? 20.455 11.779 -23.231 1.00 0.00 90 GLU A C 4
ATOM 6712 O O . GLU A 1 90 ? 20.282 11.167 -22.177 1.00 0.00 90 GLU A O 4
ATOM 6724 N N . ILE A 1 91 ? 20.922 11.204 -24.334 1.00 0.00 91 ILE A N 4
ATOM 6725 C CA . ILE A 1 91 ? 21.332 9.805 -24.353 1.00 0.00 91 ILE A CA 4
ATOM 6726 C C . ILE A 1 91 ? 22.474 9.552 -23.377 1.00 0.00 91 ILE A C 4
ATOM 6727 O O . ILE A 1 91 ? 22.446 8.589 -22.611 1.00 0.00 91 ILE A O 4
ATOM 6743 N N . GLU A 1 92 ? 23.478 10.422 -23.410 1.00 0.00 92 GLU A N 4
ATOM 6744 C CA . GLU A 1 92 ? 24.606 10.325 -22.492 1.00 0.00 92 GLU A CA 4
ATOM 6745 C C . GLU A 1 92 ? 24.136 10.291 -21.043 1.00 0.00 92 GLU A C 4
ATOM 6746 O O . GLU A 1 92 ? 24.586 9.461 -20.254 1.00 0.00 92 GLU A O 4
ATOM 6758 N N . LYS A 1 93 ? 23.229 11.199 -20.700 1.00 0.00 93 LYS A N 4
ATOM 6759 C CA . LYS A 1 93 ? 22.742 11.315 -19.330 1.00 0.00 93 LYS A CA 4
ATOM 6760 C C . LYS A 1 93 ? 22.062 10.029 -18.876 1.00 0.00 93 LYS A C 4
ATOM 6761 O O . LYS A 1 93 ? 22.217 9.604 -17.732 1.00 0.00 93 LYS A O 4
ATOM 6780 N N . VAL A 1 94 ? 21.309 9.413 -19.781 1.00 0.00 94 VAL A N 4
ATOM 6781 C CA . VAL A 1 94 ? 20.665 8.135 -19.500 1.00 0.00 94 VAL A CA 4
ATOM 6782 C C . VAL A 1 94 ? 21.694 7.028 -19.317 1.00 0.00 94 VAL A C 4
ATOM 6783 O O . VAL A 1 94 ? 21.570 6.193 -18.420 1.00 0.00 94 VAL A O 4
ATOM 6796 N N . LEU A 1 95 ? 22.712 7.025 -20.171 1.00 0.00 95 LEU A N 4
ATOM 6797 C CA . LEU A 1 95 ? 23.795 6.055 -20.070 1.00 0.00 95 LEU A CA 4
ATOM 6798 C C . LEU A 1 95 ? 24.547 6.205 -18.754 1.00 0.00 95 LEU A C 4
ATOM 6799 O O . LEU A 1 95 ? 25.008 5.220 -18.176 1.00 0.00 95 LEU A O 4
ATOM 6815 N N . ARG A 1 96 ? 24.669 7.442 -18.285 1.00 0.00 96 ARG A N 4
ATOM 6816 C CA . ARG A 1 96 ? 25.305 7.716 -17.002 1.00 0.00 96 ARG A CA 4
ATOM 6817 C C . ARG A 1 96 ? 24.475 7.168 -15.848 1.00 0.00 96 ARG A C 4
ATOM 6818 O O . ARG A 1 96 ? 25.019 6.668 -14.863 1.00 0.00 96 ARG A O 4
ATOM 6839 N N . LEU A 1 97 ? 23.156 7.265 -15.975 1.00 0.00 97 LEU A N 4
ATOM 6840 C CA . LEU A 1 97 ? 22.247 6.659 -15.011 1.00 0.00 97 LEU A CA 4
ATOM 6841 C C . LEU A 1 97 ? 22.362 5.140 -15.024 1.00 0.00 97 LEU A C 4
ATOM 6842 O O . LEU A 1 97 ? 22.312 4.495 -13.977 1.00 0.00 97 LEU A O 4
ATOM 6858 N N . LEU A 1 98 ? 22.516 4.574 -16.216 1.00 0.00 98 LEU A N 4
ATOM 6859 C CA . LEU A 1 98 ? 22.690 3.134 -16.364 1.00 0.00 98 LEU A CA 4
ATOM 6860 C C . LEU A 1 98 ? 24.071 2.695 -15.892 1.00 0.00 98 LEU A C 4
ATOM 6861 O O . LEU A 1 98 ? 24.253 1.564 -15.442 1.00 0.00 98 LEU A O 4
ATOM 6877 N N . GLU A 1 99 ? 25.041 3.597 -15.998 1.00 0.00 99 GLU A N 4
ATOM 6878 C CA . GLU A 1 99 ? 26.374 3.354 -15.461 1.00 0.00 99 GLU A CA 4
ATOM 6879 C C . GLU A 1 99 ? 26.366 3.369 -13.938 1.00 0.00 99 GLU A C 4
ATOM 6880 O O . GLU A 1 99 ? 27.025 2.551 -13.296 1.00 0.00 99 GLU A O 4
ATOM 6892 N N . LYS A 1 100 ? 25.616 4.303 -13.364 1.00 0.00 100 LYS A N 4
ATOM 6893 C CA . LYS A 1 100 ? 25.435 4.360 -11.919 1.00 0.00 100 LYS A CA 4
ATOM 6894 C C . LYS A 1 100 ? 24.925 3.032 -11.375 1.00 0.00 100 LYS A C 4
ATOM 6895 O O . LYS A 1 100 ? 25.478 2.489 -10.418 1.00 0.00 100 LYS A O 4
ATOM 6914 N N . GLU A 1 101 ? 23.868 2.513 -11.989 1.00 0.00 101 GLU A N 4
ATOM 6915 C CA . GLU A 1 101 ? 23.304 1.228 -11.592 1.00 0.00 101 GLU A CA 4
ATOM 6916 C C . GLU A 1 101 ? 22.500 0.606 -12.726 1.00 0.00 101 GLU A C 4
ATOM 6917 O O . GLU A 1 101 ? 23.063 0.029 -13.615 1.00 0.00 101 GLU A O 4
ATOM 6929 N N . ASP A 1 1 ? 1.855 -1.029 -1.346 1.00 0.00 1 ASP A N 5
ATOM 6930 C CA . ASP A 1 1 ? 3.136 -0.627 -0.779 1.00 0.00 1 ASP A CA 5
ATOM 6931 C C . ASP A 1 1 ? 3.211 0.884 -0.604 1.00 0.00 1 ASP A C 5
ATOM 6932 O O . ASP A 1 1 ? 2.794 1.642 -1.480 1.00 0.00 1 ASP A O 5
ATOM 6943 N N . GLU A 1 2 ? 3.745 1.318 0.533 1.00 0.00 2 GLU A N 5
ATOM 6944 C CA . GLU A 1 2 ? 3.828 2.739 0.848 1.00 0.00 2 GLU A CA 5
ATOM 6945 C C . GLU A 1 2 ? 4.853 3.440 -0.034 1.00 0.00 2 GLU A C 5
ATOM 6946 O O . GLU A 1 2 ? 4.706 4.618 -0.359 1.00 0.00 2 GLU A O 5
ATOM 6958 N N . ARG A 1 3 ? 5.894 2.708 -0.418 1.00 0.00 3 ARG A N 5
ATOM 6959 C CA . ARG A 1 3 ? 6.918 3.241 -1.309 1.00 0.00 3 ARG A CA 5
ATOM 6960 C C . ARG A 1 3 ? 6.360 3.484 -2.706 1.00 0.00 3 ARG A C 5
ATOM 6961 O O . ARG A 1 3 ? 6.732 4.449 -3.374 1.00 0.00 3 ARG A O 5
ATOM 6982 N N . LYS A 1 4 ? 5.465 2.604 -3.142 1.00 0.00 4 LYS A N 5
ATOM 6983 C CA . LYS A 1 4 ? 4.796 2.765 -4.427 1.00 0.00 4 LYS A CA 5
ATOM 6984 C C . LYS A 1 4 ? 3.832 3.944 -4.403 1.00 0.00 4 LYS A C 5
ATOM 6985 O O . LYS A 1 4 ? 3.642 4.624 -5.411 1.00 0.00 4 LYS A O 5
ATOM 7004 N N . LYS A 1 5 ? 3.225 4.181 -3.245 1.00 0.00 5 LYS A N 5
ATOM 7005 C CA . LYS A 1 5 ? 2.409 5.372 -3.038 1.00 0.00 5 LYS A CA 5
ATOM 7006 C C . LYS A 1 5 ? 3.238 6.641 -3.189 1.00 0.00 5 LYS A C 5
ATOM 7007 O O . LYS A 1 5 ? 2.785 7.623 -3.777 1.00 0.00 5 LYS A O 5
ATOM 7026 N N . GLU A 1 6 ? 4.455 6.614 -2.656 1.00 0.00 6 GLU A N 5
ATOM 7027 C CA . GLU A 1 6 ? 5.385 7.726 -2.813 1.00 0.00 6 GLU A CA 5
ATOM 7028 C C . GLU A 1 6 ? 5.751 7.936 -4.276 1.00 0.00 6 GLU A C 5
ATOM 7029 O O . GLU A 1 6 ? 5.858 9.070 -4.743 1.00 0.00 6 GLU A O 5
ATOM 7041 N N . LEU A 1 7 ? 5.941 6.836 -4.997 1.00 0.00 7 LEU A N 5
ATOM 7042 C CA . LEU A 1 7 ? 6.214 6.896 -6.428 1.00 0.00 7 LEU A CA 5
ATOM 7043 C C . LEU A 1 7 ? 5.077 7.580 -7.177 1.00 0.00 7 LEU A C 5
ATOM 7044 O O . LEU A 1 7 ? 5.305 8.490 -7.975 1.00 0.00 7 LEU A O 5
ATOM 7060 N N . VAL A 1 8 ? 3.852 7.137 -6.916 1.00 0.00 8 VAL A N 5
ATOM 7061 C CA . VAL A 1 8 ? 2.675 7.723 -7.546 1.00 0.00 8 VAL A CA 5
ATOM 7062 C C . VAL A 1 8 ? 2.626 9.230 -7.328 1.00 0.00 8 VAL A C 5
ATOM 7063 O O . VAL A 1 8 ? 2.370 9.993 -8.259 1.00 0.00 8 VAL A O 5
ATOM 7076 N N . ALA A 1 9 ? 2.873 9.652 -6.093 1.00 0.00 9 ALA A N 5
ATOM 7077 C CA . ALA A 1 9 ? 2.917 11.071 -5.763 1.00 0.00 9 ALA A CA 5
ATOM 7078 C C . ALA A 1 9 ? 3.989 11.792 -6.571 1.00 0.00 9 ALA A C 5
ATOM 7079 O O . ALA A 1 9 ? 3.766 12.894 -7.072 1.00 0.00 9 ALA A O 5
ATOM 7086 N N . GLN A 1 10 ? 5.153 11.163 -6.694 1.00 0.00 10 GLN A N 5
ATOM 7087 C CA . GLN A 1 10 ? 6.249 11.725 -7.473 1.00 0.00 10 GLN A CA 5
ATOM 7088 C C . GLN A 1 10 ? 5.886 11.817 -8.949 1.00 0.00 10 GLN A C 5
ATOM 7089 O O . GLN A 1 10 ? 6.204 12.801 -9.617 1.00 0.00 10 GLN A O 5
ATOM 7103 N N . LEU A 1 11 ? 5.218 10.785 -9.454 1.00 0.00 11 LEU A N 5
ATOM 7104 C CA . LEU A 1 11 ? 4.831 10.736 -10.859 1.00 0.00 11 LEU A CA 5
ATOM 7105 C C . LEU A 1 11 ? 3.824 11.829 -11.191 1.00 0.00 11 LEU A C 5
ATOM 7106 O O . LEU A 1 11 ? 3.834 12.382 -12.291 1.00 0.00 11 LEU A O 5
ATOM 7122 N N . LYS A 1 12 ? 2.955 12.137 -10.235 1.00 0.00 12 LYS A N 5
ATOM 7123 C CA . LYS A 1 12 ? 2.044 13.268 -10.362 1.00 0.00 12 LYS A CA 5
ATOM 7124 C C . LYS A 1 12 ? 2.807 14.584 -10.436 1.00 0.00 12 LYS A C 5
ATOM 7125 O O . LYS A 1 12 ? 2.428 15.492 -11.176 1.00 0.00 12 LYS A O 5
ATOM 7144 N N . GLU A 1 13 ? 3.883 14.682 -9.663 1.00 0.00 13 GLU A N 5
ATOM 7145 C CA . GLU A 1 13 ? 4.749 15.854 -9.701 1.00 0.00 13 GLU A CA 5
ATOM 7146 C C . GLU A 1 13 ? 5.543 15.911 -11.000 1.00 0.00 13 GLU A C 5
ATOM 7147 O O . GLU A 1 13 ? 5.839 16.991 -11.511 1.00 0.00 13 GLU A O 5
ATOM 7159 N N . GLU A 1 14 ? 5.886 14.742 -11.530 1.00 0.00 14 GLU A N 5
ATOM 7160 C CA . GLU A 1 14 ? 6.589 14.654 -12.804 1.00 0.00 14 GLU A CA 5
ATOM 7161 C C . GLU A 1 14 ? 5.704 15.119 -13.954 1.00 0.00 14 GLU A C 5
ATOM 7162 O O . GLU A 1 14 ? 6.174 15.771 -14.887 1.00 0.00 14 GLU A O 5
ATOM 7174 N N . GLY A 1 15 ? 4.421 14.782 -13.881 1.00 0.00 15 GLY A N 5
ATOM 7175 C CA . GLY A 1 15 ? 3.445 15.265 -14.850 1.00 0.00 15 GLY A CA 5
ATOM 7176 C C . GLY A 1 15 ? 2.767 14.109 -15.572 1.00 0.00 15 GLY A C 5
ATOM 7177 O O . GLY A 1 15 ? 2.457 14.202 -16.760 1.00 0.00 15 GLY A O 5
ATOM 7181 N N . PHE A 1 16 ? 2.537 13.019 -14.848 1.00 0.00 16 PHE A N 5
ATOM 7182 C CA . PHE A 1 16 ? 1.844 11.862 -15.403 1.00 0.00 16 PHE A CA 5
ATOM 7183 C C . PHE A 1 16 ? 0.381 11.842 -14.982 1.00 0.00 16 PHE A C 5
ATOM 7184 O O . PHE A 1 16 ? 0.043 12.214 -13.858 1.00 0.00 16 PHE A O 5
ATOM 7201 N N . SER A 1 17 ? -0.485 11.406 -15.890 1.00 0.00 17 SER A N 5
ATOM 7202 C CA . SER A 1 17 ? -1.899 11.233 -15.580 1.00 0.00 17 SER A CA 5
ATOM 7203 C C . SER A 1 17 ? -2.149 9.909 -14.869 1.00 0.00 17 SER A C 5
ATOM 7204 O O . SER A 1 17 ? -1.245 9.085 -14.735 1.00 0.00 17 SER A O 5
ATOM 7212 N N . GLU A 1 18 ? -3.382 9.711 -14.415 1.00 0.00 18 GLU A N 5
ATOM 7213 C CA . GLU A 1 18 ? -3.761 8.474 -13.742 1.00 0.00 18 GLU A CA 5
ATOM 7214 C C . GLU A 1 18 ? -3.458 7.260 -14.610 1.00 0.00 18 GLU A C 5
ATOM 7215 O O . GLU A 1 18 ? -2.895 6.272 -14.138 1.00 0.00 18 GLU A O 5
ATOM 7227 N N . ARG A 1 19 ? -3.834 7.339 -15.882 1.00 0.00 19 ARG A N 5
ATOM 7228 C CA . ARG A 1 19 ? -3.623 6.238 -16.814 1.00 0.00 19 ARG A CA 5
ATOM 7229 C C . ARG A 1 19 ? -2.139 6.019 -17.080 1.00 0.00 19 ARG A C 5
ATOM 7230 O O . ARG A 1 19 ? -1.681 4.882 -17.196 1.00 0.00 19 ARG A O 5
ATOM 7251 N N . ASP A 1 20 ? -1.392 7.113 -17.175 1.00 0.00 20 ASP A N 5
ATOM 7252 C CA . ASP A 1 20 ? 0.050 7.042 -17.377 1.00 0.00 20 ASP A CA 5
ATOM 7253 C C . ASP A 1 20 ? 0.737 6.355 -16.204 1.00 0.00 20 ASP A C 5
ATOM 7254 O O . ASP A 1 20 ? 1.607 5.504 -16.393 1.00 0.00 20 ASP A O 5
ATOM 7263 N N . ILE A 1 21 ? 0.342 6.729 -14.992 1.00 0.00 21 ILE A N 5
ATOM 7264 C CA . ILE A 1 21 ? 0.881 6.111 -13.786 1.00 0.00 21 ILE A CA 5
ATOM 7265 C C . ILE A 1 21 ? 0.541 4.627 -13.728 1.00 0.00 21 ILE A C 5
ATOM 7266 O O . ILE A 1 21 ? 1.371 3.805 -13.342 1.00 0.00 21 ILE A O 5
ATOM 7282 N N . ALA A 1 22 ? -0.685 4.291 -14.115 1.00 0.00 22 ALA A N 5
ATOM 7283 C CA . ALA A 1 22 ? -1.121 2.900 -14.156 1.00 0.00 22 ALA A CA 5
ATOM 7284 C C . ALA A 1 22 ? -0.238 2.074 -15.083 1.00 0.00 22 ALA A C 5
ATOM 7285 O O . ALA A 1 22 ? 0.120 0.939 -14.766 1.00 0.00 22 ALA A O 5
ATOM 7292 N N . GLU A 1 23 ? 0.110 2.649 -16.229 1.00 0.00 23 GLU A N 5
ATOM 7293 C CA . GLU A 1 23 ? 1.005 1.992 -17.175 1.00 0.00 23 GLU A CA 5
ATOM 7294 C C . GLU A 1 23 ? 2.387 1.783 -16.571 1.00 0.00 23 GLU A C 5
ATOM 7295 O O . GLU A 1 23 ? 2.993 0.724 -16.736 1.00 0.00 23 GLU A O 5
ATOM 7307 N N . ILE A 1 24 ? 2.882 2.798 -15.871 1.00 0.00 24 ILE A N 5
ATOM 7308 C CA . ILE A 1 24 ? 4.176 2.712 -15.206 1.00 0.00 24 ILE A CA 5
ATOM 7309 C C . ILE A 1 24 ? 4.174 1.629 -14.134 1.00 0.00 24 ILE A C 5
ATOM 7310 O O . ILE A 1 24 ? 5.086 0.806 -14.068 1.00 0.00 24 ILE A O 5
ATOM 7326 N N . LEU A 1 25 ? 3.142 1.635 -13.297 1.00 0.00 25 LEU A N 5
ATOM 7327 C CA . LEU A 1 25 ? 3.008 0.640 -12.239 1.00 0.00 25 LEU A CA 5
ATOM 7328 C C . LEU A 1 25 ? 2.775 -0.750 -12.816 1.00 0.00 25 LEU A C 5
ATOM 7329 O O . LEU A 1 25 ? 3.176 -1.753 -12.227 1.00 0.00 25 LEU A O 5
ATOM 7345 N 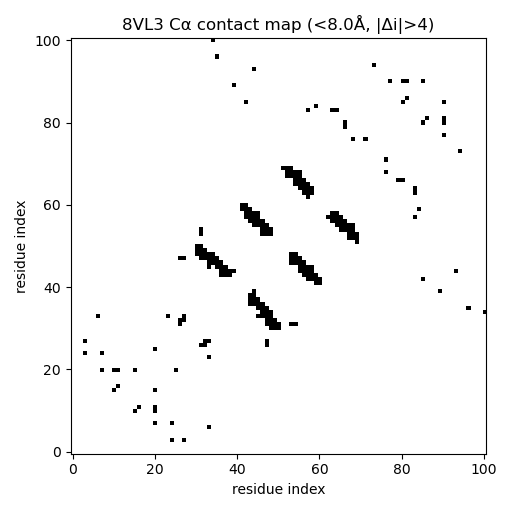N . GLY A 1 26 ? 2.123 -0.803 -13.973 1.00 0.00 26 GLY A N 5
ATOM 7346 C CA . GLY A 1 26 ? 1.873 -2.068 -14.654 1.00 0.00 26 GLY A CA 5
ATOM 7347 C C . GLY A 1 26 ? 3.176 -2.800 -14.953 1.00 0.00 26 GLY A C 5
ATOM 7348 O O . GLY A 1 26 ? 3.318 -3.983 -14.646 1.00 0.00 26 GLY A O 5
ATOM 7352 N N . LYS A 1 27 ? 4.124 -2.088 -15.552 1.00 0.00 27 LYS A N 5
ATOM 7353 C CA . LYS A 1 27 ? 5.424 -2.664 -15.875 1.00 0.00 27 LYS A CA 5
ATOM 7354 C C . LYS A 1 27 ? 6.184 -3.053 -14.614 1.00 0.00 27 LYS A C 5
ATOM 7355 O O . LYS A 1 27 ? 6.872 -4.073 -14.581 1.00 0.00 27 LYS A O 5
ATOM 7374 N N . ILE A 1 28 ? 6.055 -2.234 -13.575 1.00 0.00 28 ILE A N 5
ATOM 7375 C CA . ILE A 1 28 ? 6.648 -2.541 -12.279 1.00 0.00 28 ILE A CA 5
ATOM 7376 C C . ILE A 1 28 ? 6.046 -3.808 -11.685 1.00 0.00 28 ILE A C 5
ATOM 7377 O O . ILE A 1 28 ? 6.756 -4.636 -11.115 1.00 0.00 28 ILE A O 5
ATOM 7393 N N . SER A 1 29 ? 4.732 -3.953 -11.821 1.00 0.00 29 SER A N 5
ATOM 7394 C CA . SER A 1 29 ? 4.027 -5.104 -11.270 1.00 0.00 29 SER A CA 5
ATOM 7395 C C . SER A 1 29 ? 4.385 -6.380 -12.021 1.00 0.00 29 SER A C 5
ATOM 7396 O O . SER A 1 29 ? 4.179 -7.485 -11.520 1.00 0.00 29 SER A O 5
ATOM 7404 N N . GLN A 1 30 ? 4.923 -6.220 -13.225 1.00 0.00 30 GLN A N 5
ATOM 7405 C CA . GLN A 1 30 ? 5.402 -7.354 -14.007 1.00 0.00 30 GLN A CA 5
ATOM 7406 C C . GLN A 1 30 ? 6.738 -7.862 -13.479 1.00 0.00 30 GLN A C 5
ATOM 7407 O O . GLN A 1 30 ? 7.239 -8.896 -13.923 1.00 0.00 30 GLN A O 5
ATOM 7421 N N . GLY A 1 31 ? 7.310 -7.130 -12.530 1.00 0.00 31 GLY A N 5
ATOM 7422 C CA . GLY A 1 31 ? 8.499 -7.589 -11.821 1.00 0.00 31 GLY A CA 5
ATOM 7423 C C . GLY A 1 31 ? 9.701 -6.707 -12.133 1.00 0.00 31 GLY A C 5
ATOM 7424 O O . GLY A 1 31 ? 10.838 -7.056 -11.815 1.00 0.00 31 GLY A O 5
ATOM 7428 N N . TYR A 1 32 ? 9.443 -5.563 -12.757 1.00 0.00 32 TYR A N 5
ATOM 7429 C CA . TYR A 1 32 ? 10.506 -4.638 -13.131 1.00 0.00 32 TYR A CA 5
ATOM 7430 C C . TYR A 1 32 ? 10.691 -3.555 -12.075 1.00 0.00 32 TYR A C 5
ATOM 7431 O O . TYR A 1 32 ? 9.888 -2.627 -11.977 1.00 0.00 32 TYR A O 5
ATOM 7449 N N . SER A 1 33 ? 11.753 -3.680 -11.286 1.00 0.00 33 SER A N 5
ATOM 7450 C CA . SER A 1 33 ? 11.938 -2.835 -10.113 1.00 0.00 33 SER A CA 5
ATOM 7451 C C . SER A 1 33 ? 12.369 -1.429 -10.508 1.00 0.00 33 SER A C 5
ATOM 7452 O O . SER A 1 33 ? 13.074 -1.241 -11.500 1.00 0.00 33 SER A O 5
ATOM 7460 N N . LEU A 1 34 ? 11.940 -0.442 -9.728 1.00 0.00 34 LEU A N 5
ATOM 7461 C CA . LEU A 1 34 ? 12.324 0.944 -9.965 1.00 0.00 34 LEU A CA 5
ATOM 7462 C C . LEU A 1 34 ? 13.803 1.164 -9.671 1.00 0.00 34 LEU A C 5
ATOM 7463 O O . LEU A 1 34 ? 14.274 0.890 -8.567 1.00 0.00 34 LEU A O 5
ATOM 7479 N N . ILE A 1 35 ? 14.531 1.660 -10.665 1.00 0.00 35 ILE A N 5
ATOM 7480 C CA . ILE A 1 35 ? 15.967 1.870 -10.533 1.00 0.00 35 ILE A CA 5
ATOM 7481 C C . ILE A 1 35 ? 16.293 3.345 -10.335 1.00 0.00 35 ILE A C 5
ATOM 7482 O O . ILE A 1 35 ? 16.938 3.723 -9.357 1.00 0.00 35 ILE A O 5
ATOM 7498 N N . GLU A 1 36 ? 15.843 4.175 -11.270 1.00 0.00 36 GLU A N 5
ATOM 7499 C CA . GLU A 1 36 ? 16.250 5.574 -11.313 1.00 0.00 36 GLU A CA 5
ATOM 7500 C C . GLU A 1 36 ? 15.146 6.452 -11.888 1.00 0.00 36 GLU A C 5
ATOM 7501 O O . GLU A 1 36 ? 14.527 6.108 -12.894 1.00 0.00 36 GLU A O 5
ATOM 7513 N N . LEU A 1 37 ? 14.905 7.588 -11.243 1.00 0.00 37 LEU A N 5
ATOM 7514 C CA . LEU A 1 37 ? 14.015 8.606 -11.790 1.00 0.00 37 LEU A CA 5
ATOM 7515 C C . LEU A 1 37 ? 14.779 9.877 -12.136 1.00 0.00 37 LEU A C 5
ATOM 7516 O O . LEU A 1 37 ? 15.623 10.335 -11.366 1.00 0.00 37 LEU A O 5
ATOM 7532 N N . GLU A 1 38 ? 14.479 10.443 -13.300 1.00 0.00 38 GLU A N 5
ATOM 7533 C CA . GLU A 1 38 ? 15.055 11.721 -13.702 1.00 0.00 38 GLU A CA 5
ATOM 7534 C C . GLU A 1 38 ? 14.378 12.261 -14.955 1.00 0.00 38 GLU A C 5
ATOM 7535 O O . GLU A 1 38 ? 14.062 11.507 -15.875 1.00 0.00 38 GLU A O 5
ATOM 7547 N N . ARG A 1 39 ? 14.158 13.571 -14.985 1.00 0.00 39 ARG A N 5
ATOM 7548 C CA . ARG A 1 39 ? 13.561 14.222 -16.145 1.00 0.00 39 ARG A CA 5
ATOM 7549 C C . ARG A 1 39 ? 14.602 15.007 -16.932 1.00 0.00 39 ARG A C 5
ATOM 7550 O O . ARG A 1 39 ? 15.271 15.886 -16.390 1.00 0.00 39 ARG A O 5
ATOM 7571 N N . LEU A 1 40 ? 14.734 14.683 -18.215 1.00 0.00 40 LEU A N 5
ATOM 7572 C CA . LEU A 1 40 ? 15.671 15.381 -19.088 1.00 0.00 40 LEU A CA 5
ATOM 7573 C C . LEU A 1 40 ? 14.943 16.328 -20.033 1.00 0.00 40 LEU A C 5
ATOM 7574 O O . LEU A 1 40 ? 14.302 15.893 -20.990 1.00 0.00 40 LEU A O 5
ATOM 7590 N N . ASN A 1 41 ? 15.045 17.624 -19.758 1.00 0.00 41 ASN A N 5
ATOM 7591 C CA . ASN A 1 41 ? 14.260 18.622 -20.474 1.00 0.00 41 ASN A CA 5
ATOM 7592 C C . ASN A 1 41 ? 12.767 18.349 -20.343 1.00 0.00 41 ASN A C 5
ATOM 7593 O O . ASN A 1 41 ? 12.216 18.380 -19.243 1.00 0.00 41 ASN A O 5
ATOM 7604 N N . ASN A 1 42 ? 12.118 18.080 -21.470 1.00 0.00 42 ASN A N 5
ATOM 7605 C CA . ASN A 1 42 ? 10.714 17.687 -21.471 1.00 0.00 42 ASN A CA 5
ATOM 7606 C C . ASN A 1 42 ? 10.559 16.196 -21.743 1.00 0.00 42 ASN A C 5
ATOM 7607 O O . ASN A 1 42 ? 9.509 15.745 -22.200 1.00 0.00 42 ASN A O 5
ATOM 7618 N N . ALA A 1 43 ? 11.612 15.436 -21.460 1.00 0.00 43 ALA A N 5
ATOM 7619 C CA . ALA A 1 43 ? 11.586 13.991 -21.650 1.00 0.00 43 ALA A CA 5
ATOM 7620 C C . ALA A 1 43 ? 11.850 13.258 -20.340 1.00 0.00 43 ALA A C 5
ATOM 7621 O O . ALA A 1 43 ? 12.998 13.102 -19.926 1.00 0.00 43 ALA A O 5
ATOM 7628 N N . ILE A 1 44 ? 10.779 12.811 -19.692 1.00 0.00 44 ILE A N 5
ATOM 7629 C CA . ILE A 1 44 ? 10.889 12.145 -18.400 1.00 0.00 44 ILE A CA 5
ATOM 7630 C C . ILE A 1 44 ? 11.377 10.711 -18.559 1.00 0.00 44 ILE A C 5
ATOM 7631 O O . ILE A 1 44 ? 10.788 9.923 -19.299 1.00 0.00 44 ILE A O 5
ATOM 7647 N N . ILE A 1 45 ? 12.457 10.378 -17.861 1.00 0.00 45 ILE A N 5
ATOM 7648 C CA . ILE A 1 45 ? 13.063 9.056 -17.971 1.00 0.00 45 ILE A CA 5
ATOM 7649 C C . ILE A 1 45 ? 12.822 8.233 -16.712 1.00 0.00 45 ILE A C 5
ATOM 7650 O O . ILE A 1 45 ? 13.244 8.614 -15.620 1.00 0.00 45 ILE A O 5
ATOM 7666 N N . ILE A 1 46 ? 12.141 7.103 -16.871 1.00 0.00 46 ILE A N 5
ATOM 7667 C CA . ILE A 1 46 ? 11.969 6.153 -15.779 1.00 0.00 46 ILE A CA 5
ATOM 7668 C C . ILE A 1 46 ? 12.642 4.823 -16.095 1.00 0.00 46 ILE A C 5
ATOM 7669 O O . ILE A 1 46 ? 12.262 4.134 -17.042 1.00 0.00 46 ILE A O 5
ATOM 7685 N N . ILE A 1 47 ? 13.643 4.467 -15.297 1.00 0.00 47 ILE A N 5
ATOM 7686 C CA . ILE A 1 47 ? 14.436 3.270 -15.550 1.00 0.00 47 ILE A CA 5
ATOM 7687 C C . ILE A 1 47 ? 13.999 2.120 -14.651 1.00 0.00 47 ILE A C 5
ATOM 7688 O O . ILE A 1 47 ? 14.094 2.206 -13.426 1.00 0.00 47 ILE A O 5
ATOM 7704 N N . LEU A 1 48 ? 13.521 1.044 -15.266 1.00 0.00 48 LEU A N 5
ATOM 7705 C CA . LEU A 1 48 ? 13.188 -0.172 -14.534 1.00 0.00 48 LEU A CA 5
ATOM 7706 C C . LEU A 1 48 ? 14.112 -1.319 -14.923 1.00 0.00 48 LEU A C 5
ATOM 7707 O O . LEU A 1 48 ? 14.761 -1.279 -15.968 1.00 0.00 48 LEU A O 5
ATOM 7723 N N . ARG A 1 49 ? 14.166 -2.342 -14.077 1.00 0.00 49 ARG A N 5
ATOM 7724 C CA . ARG A 1 49 ? 15.000 -3.509 -14.338 1.00 0.00 49 ARG A CA 5
ATOM 7725 C C . ARG A 1 49 ? 14.341 -4.783 -13.824 1.00 0.00 49 ARG A C 5
ATOM 7726 O O . ARG A 1 49 ? 13.836 -4.823 -12.702 1.00 0.00 49 ARG A O 5
ATOM 7747 N N . LYS A 1 50 ? 14.349 -5.823 -14.652 1.00 0.00 50 LYS A N 5
ATOM 7748 C CA . LYS A 1 50 ? 14.030 -7.169 -14.193 1.00 0.00 50 LYS A CA 5
ATOM 7749 C C . LYS A 1 50 ? 15.045 -8.182 -14.709 1.00 0.00 50 LYS A C 5
ATOM 7750 O O . LYS A 1 50 ? 15.254 -8.305 -15.916 1.00 0.00 50 LYS A O 5
ATOM 7769 N N . GLU A 1 51 ? 15.673 -8.904 -13.788 1.00 0.00 51 GLU A N 5
ATOM 7770 C CA . GLU A 1 51 ? 16.768 -9.803 -14.136 1.00 0.00 51 GLU A CA 5
ATOM 7771 C C . GLU A 1 51 ? 17.928 -9.042 -14.762 1.00 0.00 51 GLU A C 5
ATOM 7772 O O . GLU A 1 51 ? 18.656 -8.325 -14.075 1.00 0.00 51 GLU A O 5
ATOM 7784 N N . THR A 1 52 ? 18.097 -9.202 -16.071 1.00 0.00 52 THR A N 5
ATOM 7785 C CA . THR A 1 52 ? 19.131 -8.482 -16.804 1.00 0.00 52 THR A CA 5
ATOM 7786 C C . THR A 1 52 ? 18.523 -7.557 -17.850 1.00 0.00 52 THR A C 5
ATOM 7787 O O . THR A 1 52 ? 19.237 -6.960 -18.655 1.00 0.00 52 THR A O 5
ATOM 7798 N N . GLU A 1 53 ? 17.199 -7.442 -17.832 1.00 0.00 53 GLU A N 5
ATOM 7799 C CA . GLU A 1 53 ? 16.490 -6.607 -18.795 1.00 0.00 53 GLU A CA 5
ATOM 7800 C C . GLU A 1 53 ? 16.233 -5.215 -18.232 1.00 0.00 53 GLU A C 5
ATOM 7801 O O . GLU A 1 53 ? 15.665 -5.068 -17.149 1.00 0.00 53 GLU A O 5
ATOM 7813 N N . ILE A 1 54 ? 16.654 -4.195 -18.972 1.00 0.00 54 ILE A N 5
ATOM 7814 C CA . ILE A 1 54 ? 16.411 -2.812 -18.581 1.00 0.00 54 ILE A CA 5
ATOM 7815 C C . ILE A 1 54 ? 15.290 -2.195 -19.407 1.00 0.00 54 ILE A C 5
ATOM 7816 O O . ILE A 1 54 ? 15.314 -2.243 -20.637 1.00 0.00 54 ILE A O 5
ATOM 7832 N N . ILE A 1 55 ? 14.309 -1.615 -18.724 1.00 0.00 55 ILE A N 5
ATOM 7833 C CA . ILE A 1 55 ? 13.210 -0.930 -19.394 1.00 0.00 55 ILE A CA 5
ATOM 7834 C C . ILE A 1 55 ? 13.341 0.582 -19.263 1.00 0.00 55 ILE A C 5
ATOM 7835 O O . ILE A 1 55 ? 13.327 1.122 -18.157 1.00 0.00 55 ILE A O 5
ATOM 7851 N N . ILE A 1 56 ? 13.467 1.260 -20.399 1.00 0.00 56 ILE A N 5
ATOM 7852 C CA . ILE A 1 56 ? 13.496 2.718 -20.421 1.00 0.00 56 ILE A CA 5
ATOM 7853 C C . ILE A 1 56 ? 12.145 3.289 -20.832 1.00 0.00 56 ILE A C 5
ATOM 7854 O O . ILE A 1 56 ? 11.709 3.120 -21.971 1.00 0.00 56 ILE A O 5
ATOM 7870 N N . LEU A 1 57 ? 11.486 3.966 -19.898 1.00 0.00 57 LEU A N 5
ATOM 7871 C CA . LEU A 1 57 ? 10.225 4.640 -20.186 1.00 0.00 57 LEU A CA 5
ATOM 7872 C C . LEU A 1 57 ? 10.450 6.108 -20.522 1.00 0.00 57 LEU A C 5
ATOM 7873 O O . LEU A 1 57 ? 10.797 6.908 -19.653 1.00 0.00 57 LEU A O 5
ATOM 7889 N N . VAL A 1 58 ? 10.251 6.457 -21.789 1.00 0.00 58 VAL A N 5
ATOM 7890 C CA .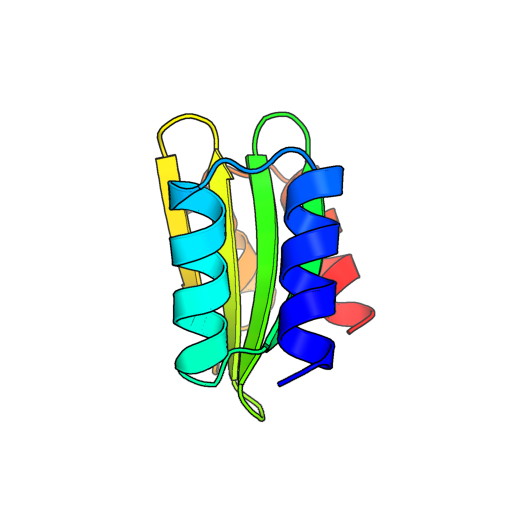 VAL A 1 58 ? 10.490 7.818 -22.255 1.00 0.00 58 VAL A CA 5
ATOM 7891 C C . VAL A 1 58 ? 9.180 8.566 -22.466 1.00 0.00 58 VAL A C 5
ATOM 7892 O O . VAL A 1 58 ? 8.375 8.198 -23.322 1.00 0.00 58 VAL A O 5
ATOM 7905 N N . ALA A 1 59 ? 8.972 9.617 -21.681 1.00 0.00 59 ALA A N 5
ATOM 7906 C CA . ALA A 1 59 ? 7.821 10.494 -21.864 1.00 0.00 59 ALA A CA 5
ATOM 7907 C C . ALA A 1 59 ? 8.248 11.867 -22.367 1.00 0.00 59 ALA A C 5
ATOM 7908 O O . ALA A 1 59 ? 8.479 12.783 -21.578 1.00 0.00 59 ALA A O 5
ATOM 7915 N N . LYS A 1 60 ? 8.352 12.003 -23.684 1.00 0.00 60 LYS A N 5
ATOM 7916 C CA . LYS A 1 60 ? 8.873 13.222 -24.290 1.00 0.00 60 LYS A CA 5
ATOM 7917 C C . LYS A 1 60 ? 7.792 13.952 -25.077 1.00 0.00 60 LYS A C 5
ATOM 7918 O O . LYS A 1 60 ? 7.399 13.518 -26.159 1.00 0.00 60 LYS A O 5
ATOM 7937 N N . GLY A 1 61 ? 7.316 15.064 -24.526 1.00 0.00 61 GLY A N 5
ATOM 7938 C CA . GLY A 1 61 ? 6.197 15.791 -25.114 1.00 0.00 61 GLY A CA 5
ATOM 7939 C C . GLY A 1 61 ? 4.906 14.988 -25.018 1.00 0.00 61 GLY A C 5
ATOM 7940 O O . GLY A 1 61 ? 4.395 14.745 -23.925 1.00 0.00 61 GLY A O 5
ATOM 7944 N N . GLU A 1 62 ? 4.384 14.576 -26.168 1.00 0.00 62 GLU A N 5
ATOM 7945 C CA . GLU A 1 62 ? 3.195 13.734 -26.212 1.00 0.00 62 GLU A CA 5
ATOM 7946 C C . GLU A 1 62 ? 3.538 12.320 -26.665 1.00 0.00 62 GLU A C 5
ATOM 7947 O O . GLU A 1 62 ? 2.651 11.492 -26.870 1.00 0.00 62 GLU A O 5
ATOM 7959 N N . LYS A 1 63 ? 4.830 12.051 -26.821 1.00 0.00 63 LYS A N 5
ATOM 7960 C CA . LYS A 1 63 ? 5.288 10.767 -27.336 1.00 0.00 63 LYS A CA 5
ATOM 7961 C C . LYS A 1 63 ? 5.835 9.888 -26.219 1.00 0.00 63 LYS A C 5
ATOM 7962 O O . LYS A 1 63 ? 6.816 10.239 -25.564 1.00 0.00 63 LYS A O 5
ATOM 7981 N N . LYS A 1 64 ? 5.193 8.744 -26.005 1.00 0.00 64 LYS A N 5
ATOM 7982 C CA . LYS A 1 64 ? 5.678 7.762 -25.043 1.00 0.00 64 LYS A CA 5
ATOM 7983 C C . LYS A 1 64 ? 6.346 6.587 -25.744 1.00 0.00 64 LYS A C 5
ATOM 7984 O O . LYS A 1 64 ? 5.843 6.082 -26.748 1.00 0.00 64 LYS A O 5
ATOM 8003 N N . ARG A 1 65 ? 7.484 6.155 -25.210 1.00 0.00 65 ARG A N 5
ATOM 8004 C CA . ARG A 1 65 ? 8.227 5.041 -25.787 1.00 0.00 65 ARG A CA 5
ATOM 8005 C C . ARG A 1 65 ? 8.713 4.084 -24.707 1.00 0.00 65 ARG A C 5
ATOM 8006 O O . ARG A 1 65 ? 9.079 4.504 -23.610 1.00 0.00 65 ARG A O 5
ATOM 8027 N N . ILE A 1 66 ? 8.713 2.793 -25.024 1.00 0.00 66 ILE A N 5
ATOM 8028 C CA . ILE A 1 66 ? 9.207 1.778 -24.102 1.00 0.00 66 ILE A CA 5
ATOM 8029 C C . ILE A 1 66 ? 10.308 0.942 -24.742 1.00 0.00 66 ILE A C 5
ATOM 8030 O O . ILE A 1 66 ? 10.078 0.250 -25.734 1.00 0.00 66 ILE A O 5
ATOM 8046 N N . LEU A 1 67 ? 11.505 1.011 -24.169 1.00 0.00 67 LEU A N 5
ATOM 8047 C CA . LEU A 1 67 ? 12.655 0.296 -24.710 1.00 0.00 67 LEU A CA 5
ATOM 8048 C C . LEU A 1 67 ? 12.958 -0.956 -23.896 1.00 0.00 67 LEU A C 5
ATOM 8049 O O . LEU A 1 67 ? 13.331 -0.872 -22.726 1.00 0.00 67 LEU A O 5
ATOM 8065 N N . SER A 1 68 ? 12.794 -2.116 -24.523 1.00 0.00 68 SER A N 5
ATOM 8066 C CA . SER A 1 68 ? 13.239 -3.374 -23.934 1.00 0.00 68 SER A CA 5
ATOM 8067 C C . SER A 1 68 ? 14.702 -3.646 -24.255 1.00 0.00 68 SER A C 5
ATOM 8068 O O . SER A 1 68 ? 15.049 -3.965 -25.393 1.00 0.00 68 SER A O 5
ATOM 8076 N N . LEU A 1 69 ? 15.558 -3.517 -23.247 1.00 0.00 69 LEU A N 5
ATOM 8077 C CA . LEU A 1 69 ? 17.000 -3.589 -23.452 1.00 0.00 69 LEU A CA 5
ATOM 8078 C C . LEU A 1 69 ? 17.566 -4.902 -22.928 1.00 0.00 69 LEU A C 5
ATOM 8079 O O . LEU A 1 69 ? 18.656 -4.936 -22.357 1.00 0.00 69 LEU A O 5
ATOM 8095 N N . ARG A 1 70 ? 16.820 -5.983 -23.127 1.00 0.00 70 ARG A N 5
ATOM 8096 C CA . ARG A 1 70 ? 17.206 -7.288 -22.601 1.00 0.00 70 ARG A CA 5
ATOM 8097 C C . ARG A 1 70 ? 18.460 -7.809 -23.290 1.00 0.00 70 ARG A C 5
ATOM 8098 O O . ARG A 1 70 ? 18.391 -8.377 -24.380 1.00 0.00 70 ARG A O 5
ATOM 8119 N N . GLY A 1 71 ? 19.607 -7.614 -22.647 1.00 0.00 71 GLY A N 5
ATOM 8120 C CA . GLY A 1 71 ? 20.867 -8.147 -23.149 1.00 0.00 71 GLY A CA 5
ATOM 8121 C C . GLY A 1 71 ? 21.525 -7.181 -24.125 1.00 0.00 71 GLY A C 5
ATOM 8122 O O . GLY A 1 71 ? 22.431 -7.556 -24.870 1.00 0.00 71 GLY A O 5
ATOM 8126 N N . MET A 1 72 ? 21.064 -5.935 -24.117 1.00 0.00 72 MET A N 5
ATOM 8127 C CA . MET A 1 72 ? 21.604 -4.912 -25.006 1.00 0.00 72 MET A CA 5
ATOM 8128 C C . MET A 1 72 ? 22.848 -4.267 -24.410 1.00 0.00 72 MET A C 5
ATOM 8129 O O . MET A 1 72 ? 22.872 -3.910 -23.233 1.00 0.00 72 MET A O 5
ATOM 8143 N N . SER A 1 73 ? 23.883 -4.120 -25.232 1.00 0.00 73 SER A N 5
ATOM 8144 C CA . SER A 1 73 ? 25.096 -3.426 -24.818 1.00 0.00 73 SER A CA 5
ATOM 8145 C C . SER A 1 73 ? 24.889 -1.917 -24.801 1.00 0.00 73 SER A C 5
ATOM 8146 O O . SER A 1 73 ? 23.894 -1.412 -25.319 1.00 0.00 73 SER A O 5
ATOM 8154 N N . LYS A 1 74 ? 25.836 -1.202 -24.202 1.00 0.00 74 LYS A N 5
ATOM 8155 C CA . LYS A 1 74 ? 25.744 0.249 -24.090 1.00 0.00 74 LYS A CA 5
ATOM 8156 C C . LYS A 1 74 ? 25.540 0.895 -25.455 1.00 0.00 74 LYS A C 5
ATOM 8157 O O . LYS A 1 74 ? 24.760 1.837 -25.596 1.00 0.00 74 LYS A O 5
ATOM 8176 N N . LYS A 1 75 ? 26.245 0.382 -26.458 1.00 0.00 75 LYS A N 5
ATOM 8177 C CA . LYS A 1 75 ? 26.133 0.901 -27.816 1.00 0.00 75 LYS A CA 5
ATOM 8178 C C . LYS A 1 75 ? 24.758 0.614 -28.404 1.00 0.00 75 LYS A C 5
ATOM 8179 O O . LYS A 1 75 ? 24.167 1.465 -29.070 1.00 0.00 75 LYS A O 5
ATOM 8198 N N . GLU A 1 76 ? 24.253 -0.589 -28.155 1.00 0.00 76 GLU A N 5
ATOM 8199 C CA . GLU A 1 76 ? 22.921 -0.970 -28.610 1.00 0.00 76 GLU A CA 5
ATOM 8200 C C . GLU A 1 76 ? 21.843 -0.165 -27.896 1.00 0.00 76 GLU A C 5
ATOM 8201 O O . GLU A 1 76 ? 20.833 0.205 -28.494 1.00 0.00 76 GLU A O 5
ATOM 8213 N N . ILE A 1 77 ? 22.065 0.106 -26.614 1.00 0.00 77 ILE A N 5
ATOM 8214 C CA . ILE A 1 77 ? 21.160 0.946 -25.841 1.00 0.00 77 ILE A CA 5
ATOM 8215 C C . ILE A 1 77 ? 21.144 2.374 -26.372 1.00 0.00 77 ILE A C 5
ATOM 8216 O O . ILE A 1 77 ? 20.081 2.972 -26.540 1.00 0.00 77 ILE A O 5
ATOM 8232 N N . LYS A 1 78 ? 22.328 2.914 -26.637 1.00 0.00 78 LYS A N 5
ATOM 8233 C CA . LYS A 1 78 ? 22.449 4.230 -27.254 1.00 0.00 78 LYS A CA 5
ATOM 8234 C C . LYS A 1 78 ? 21.557 4.346 -28.483 1.00 0.00 78 LYS A C 5
ATOM 8235 O O . LYS A 1 78 ? 20.807 5.311 -28.629 1.00 0.00 78 LYS A O 5
ATOM 8254 N N . LYS A 1 79 ? 21.642 3.356 -29.366 1.00 0.00 79 LYS A N 5
ATOM 8255 C CA . LYS A 1 79 ? 20.821 3.330 -30.570 1.00 0.00 79 LYS A CA 5
ATOM 8256 C C . LYS A 1 79 ? 19.337 3.343 -30.225 1.00 0.00 79 LYS A C 5
ATOM 8257 O O . LYS A 1 79 ? 18.558 4.086 -30.821 1.00 0.00 79 LYS A O 5
ATOM 8276 N N . LYS A 1 80 ? 18.952 2.516 -29.258 1.00 0.00 80 LYS A N 5
ATOM 8277 C CA . LYS A 1 80 ? 17.554 2.397 -28.864 1.00 0.00 80 LYS A CA 5
ATOM 8278 C C . LYS A 1 80 ? 17.028 3.707 -28.293 1.00 0.00 80 LYS A C 5
ATOM 8279 O O . LYS A 1 80 ? 15.869 4.066 -28.501 1.00 0.00 80 LYS A O 5
ATOM 8298 N N . LEU A 1 81 ? 17.887 4.420 -27.572 1.00 0.00 81 LEU A N 5
ATOM 8299 C CA . LEU A 1 81 ? 17.525 5.714 -27.006 1.00 0.00 81 LEU A CA 5
ATOM 8300 C C . LEU A 1 81 ? 17.282 6.745 -28.101 1.00 0.00 81 LEU A C 5
ATOM 8301 O O . LEU A 1 81 ? 16.420 7.614 -27.968 1.00 0.00 81 LEU A O 5
ATOM 8317 N N . ARG A 1 82 ? 18.046 6.643 -29.183 1.00 0.00 82 ARG A N 5
ATOM 8318 C CA . ARG A 1 82 ? 17.827 7.480 -30.357 1.00 0.00 82 ARG A CA 5
ATOM 8319 C C . ARG A 1 82 ? 16.536 7.101 -31.071 1.00 0.00 82 ARG A C 5
ATOM 8320 O O . ARG A 1 82 ? 15.820 7.965 -31.578 1.00 0.00 82 ARG A O 5
ATOM 8341 N N . GLU A 1 83 ? 16.244 5.806 -31.107 1.00 0.00 83 GLU A N 5
ATOM 8342 C CA . GLU A 1 83 ? 15.003 5.316 -31.695 1.00 0.00 83 GLU A CA 5
ATOM 8343 C C . GLU A 1 83 ? 13.791 5.824 -30.925 1.00 0.00 83 GLU A C 5
ATOM 8344 O O . GLU A 1 83 ? 12.754 6.130 -31.513 1.00 0.00 83 GLU A O 5
ATOM 8356 N N . ALA A 1 84 ? 13.928 5.910 -29.606 1.00 0.00 84 ALA A N 5
ATOM 8357 C CA . ALA A 1 84 ? 12.894 6.501 -28.765 1.00 0.00 84 ALA A CA 5
ATOM 8358 C C . ALA A 1 84 ? 12.642 7.955 -29.142 1.00 0.00 84 ALA A C 5
ATOM 8359 O O . ALA A 1 84 ? 11.501 8.418 -29.141 1.00 0.00 84 ALA A O 5
ATOM 8366 N N . GLY A 1 85 ? 13.713 8.672 -29.464 1.00 0.00 85 GLY A N 5
ATOM 8367 C CA . GLY A 1 85 ? 13.599 10.030 -29.982 1.00 0.00 85 GLY A CA 5
ATOM 8368 C C . GLY A 1 85 ? 14.336 11.023 -29.092 1.00 0.00 85 GLY A C 5
ATOM 8369 O O . GLY A 1 85 ? 13.930 12.178 -28.965 1.00 0.00 85 GLY A O 5
ATOM 8373 N N . LEU A 1 86 ? 15.421 10.566 -28.476 1.00 0.00 86 LEU A N 5
ATOM 8374 C CA . LEU A 1 86 ? 16.265 11.434 -27.664 1.00 0.00 86 LEU A CA 5
ATOM 8375 C C . LEU A 1 86 ? 17.429 11.987 -28.476 1.00 0.00 86 LEU A C 5
ATOM 8376 O O . LEU A 1 86 ? 17.886 11.358 -29.432 1.00 0.00 86 LEU A O 5
ATOM 8392 N N . ASP A 1 87 ? 17.907 13.165 -28.091 1.00 0.00 87 ASP A N 5
ATOM 8393 C CA . ASP A 1 87 ? 19.031 13.797 -28.772 1.00 0.00 87 ASP A CA 5
ATOM 8394 C C . ASP A 1 87 ? 20.356 13.389 -28.142 1.00 0.00 87 ASP A C 5
ATOM 8395 O O . ASP A 1 87 ? 20.391 12.578 -27.216 1.00 0.00 87 ASP A O 5
ATOM 8404 N N . GLU A 1 88 ? 21.446 13.955 -28.649 1.00 0.00 88 GLU A N 5
ATOM 8405 C CA . GLU A 1 88 ? 22.784 13.538 -28.247 1.00 0.00 88 GLU A CA 5
ATOM 8406 C C . GLU A 1 88 ? 22.941 13.579 -26.732 1.00 0.00 88 GLU A C 5
ATOM 8407 O O . GLU A 1 88 ? 23.342 12.593 -26.114 1.00 0.00 88 GLU A O 5
ATOM 8419 N N . LYS A 1 89 ? 22.623 14.725 -26.140 1.00 0.00 89 LYS A N 5
ATOM 8420 C CA . LYS A 1 89 ? 22.822 14.929 -24.710 1.00 0.00 89 LYS A CA 5
ATOM 8421 C C . LYS A 1 89 ? 21.867 14.069 -23.893 1.00 0.00 89 LYS A C 5
ATOM 8422 O O . LYS A 1 89 ? 22.257 13.474 -22.888 1.00 0.00 89 LYS A O 5
ATOM 8441 N N . GLU A 1 90 ? 20.614 14.006 -24.329 1.00 0.00 90 GLU A N 5
ATOM 8442 C CA . GLU A 1 90 ? 19.596 13.234 -23.628 1.00 0.00 90 GLU A CA 5
ATOM 8443 C C . GLU A 1 90 ? 19.951 11.753 -23.596 1.00 0.00 90 GLU A C 5
ATOM 8444 O O . GLU A 1 90 ? 19.782 11.086 -22.576 1.00 0.00 90 GLU A O 5
ATOM 8456 N N . ILE A 1 91 ? 20.444 11.245 -24.721 1.00 0.00 91 ILE A N 5
ATOM 8457 C CA . ILE A 1 91 ? 20.888 9.858 -24.804 1.00 0.00 91 ILE A CA 5
ATOM 8458 C C . ILE A 1 91 ? 22.035 9.588 -23.840 1.00 0.00 91 ILE A C 5
ATOM 8459 O O . ILE A 1 91 ? 22.004 8.620 -23.079 1.00 0.00 91 ILE A O 5
ATOM 8475 N N . GLU A 1 92 ? 23.047 10.448 -23.875 1.00 0.00 92 GLU A N 5
ATOM 8476 C CA . GLU A 1 92 ? 24.211 10.299 -23.010 1.00 0.00 92 GLU A CA 5
ATOM 8477 C C . GLU A 1 92 ? 23.805 10.270 -21.542 1.00 0.00 92 GLU A C 5
ATOM 8478 O O . GLU A 1 92 ? 24.264 9.421 -20.778 1.00 0.00 92 GLU A O 5
ATOM 8490 N N . LYS A 1 93 ? 22.942 11.202 -21.153 1.00 0.00 93 LYS A N 5
ATOM 8491 C CA . LYS A 1 93 ? 22.561 11.358 -19.754 1.00 0.00 93 LYS A CA 5
ATOM 8492 C C . LYS A 1 93 ? 21.869 10.107 -19.229 1.00 0.00 93 LYS A C 5
ATOM 8493 O O . LYS A 1 93 ? 22.107 9.682 -18.098 1.00 0.00 93 LYS A O 5
ATOM 8512 N N . VAL A 1 94 ? 21.011 9.520 -20.057 1.00 0.00 94 VAL A N 5
ATOM 8513 C CA . VAL A 1 94 ? 20.336 8.276 -19.705 1.00 0.00 94 VAL A CA 5
ATOM 8514 C C . VAL A 1 94 ? 21.335 7.140 -19.525 1.00 0.00 94 VAL A C 5
ATOM 8515 O O . VAL A 1 94 ? 21.225 6.346 -18.591 1.00 0.00 94 VAL A O 5
ATOM 8528 N N . LEU A 1 95 ? 22.310 7.067 -20.425 1.00 0.00 95 LEU A N 5
ATOM 8529 C CA . LEU A 1 95 ? 23.372 6.074 -20.325 1.00 0.00 95 LEU A CA 5
ATOM 8530 C C . LEU A 1 95 ? 24.172 6.250 -19.041 1.00 0.00 95 LEU A C 5
ATOM 8531 O O . LEU A 1 95 ? 24.591 5.272 -18.420 1.00 0.00 95 LEU A O 5
ATOM 8547 N N . ARG A 1 96 ? 24.380 7.501 -18.646 1.00 0.00 96 ARG A N 5
ATOM 8548 C CA . ARG A 1 96 ? 25.075 7.806 -17.401 1.00 0.00 96 ARG A CA 5
ATOM 8549 C C . ARG A 1 96 ? 24.247 7.389 -16.192 1.00 0.00 96 ARG A C 5
ATOM 8550 O O . ARG A 1 96 ? 24.790 6.952 -15.177 1.00 0.00 96 ARG A O 5
ATOM 8571 N N . LEU A 1 97 ? 22.931 7.527 -16.307 1.00 0.00 97 LEU A N 5
ATOM 8572 C CA . LEU A 1 97 ? 22.020 7.079 -15.261 1.00 0.00 97 LEU A CA 5
ATOM 8573 C C . LEU A 1 97 ? 22.038 5.561 -15.127 1.00 0.00 97 LEU A C 5
ATOM 8574 O O . LEU A 1 97 ? 21.893 5.023 -14.030 1.00 0.00 97 LEU A O 5
ATOM 8590 N N . LEU A 1 98 ? 22.217 4.876 -16.251 1.00 0.00 98 LEU A N 5
ATOM 8591 C CA . LEU A 1 98 ? 22.356 3.424 -16.249 1.00 0.00 98 LEU A CA 5
ATOM 8592 C C . LEU A 1 98 ? 23.677 2.998 -15.623 1.00 0.00 98 LEU A C 5
ATOM 8593 O O . LEU A 1 98 ? 23.759 1.956 -14.973 1.00 0.00 98 LEU A O 5
ATOM 8609 N N . GLU A 1 99 ? 24.710 3.810 -15.822 1.00 0.00 99 GLU A N 5
ATOM 8610 C CA . GLU A 1 99 ? 25.995 3.588 -15.171 1.00 0.00 99 GLU A CA 5
ATOM 8611 C C . GLU A 1 99 ? 25.943 3.984 -13.700 1.00 0.00 99 GLU A C 5
ATOM 8612 O O . GLU A 1 99 ? 26.653 3.416 -12.870 1.00 0.00 99 GLU A O 5
ATOM 8624 N N . LYS A 1 100 ? 25.098 4.960 -13.385 1.00 0.00 100 LYS A N 5
ATOM 8625 C CA . LYS A 1 100 ? 24.869 5.357 -12.001 1.00 0.00 100 LYS A CA 5
ATOM 8626 C C . LYS A 1 100 ? 24.370 4.184 -11.167 1.00 0.00 100 LYS A C 5
ATOM 8627 O O . LYS A 1 100 ? 24.825 3.972 -10.043 1.00 0.00 100 LYS A O 5
ATOM 8646 N N . GLU A 1 101 ? 23.432 3.425 -11.723 1.00 0.00 101 GLU A N 5
ATOM 8647 C CA . GLU A 1 101 ? 22.926 2.227 -11.065 1.00 0.00 101 GLU A CA 5
ATOM 8648 C C . GLU A 1 101 ? 24.058 1.421 -10.442 1.00 0.00 101 GLU A C 5
ATOM 8649 O O . GLU A 1 101 ? 24.517 1.749 -9.383 1.00 0.00 101 GLU A O 5
ATOM 8661 N N . ASP A 1 1 ? 1.295 -0.260 -1.323 1.00 0.00 1 ASP A N 6
ATOM 8662 C CA . ASP A 1 1 ? 1.734 0.248 -0.029 1.00 0.00 1 ASP A CA 6
ATOM 8663 C C . ASP A 1 1 ? 1.950 1.755 -0.073 1.00 0.00 1 ASP A C 6
ATOM 8664 O O . ASP A 1 1 ? 1.695 2.399 -1.091 1.00 0.00 1 ASP A O 6
ATOM 8675 N N . GLU A 1 2 ? 2.423 2.312 1.037 1.00 0.00 2 GLU A N 6
ATOM 8676 C CA . GLU A 1 2 ? 2.554 3.758 1.172 1.00 0.00 2 GLU A CA 6
ATOM 8677 C C . GLU A 1 2 ? 3.663 4.297 0.278 1.00 0.00 2 GLU A C 6
ATOM 8678 O O . GLU A 1 2 ? 3.602 5.435 -0.187 1.00 0.00 2 GLU A O 6
ATOM 8690 N N . ARG A 1 3 ? 4.678 3.472 0.040 1.00 0.00 3 ARG A N 6
ATOM 8691 C CA . ARG A 1 3 ? 5.795 3.858 -0.813 1.00 0.00 3 ARG A CA 6
ATOM 8692 C C . ARG A 1 3 ? 5.357 4.005 -2.264 1.00 0.00 3 ARG A C 6
ATOM 8693 O O . ARG A 1 3 ? 5.808 4.906 -2.971 1.00 0.00 3 ARG A O 6
ATOM 8714 N N . LYS A 1 4 ? 4.474 3.113 -2.703 1.00 0.00 4 LYS A N 6
ATOM 8715 C CA . LYS A 1 4 ? 3.887 3.208 -4.034 1.00 0.00 4 LYS A CA 6
ATOM 8716 C C . LYS A 1 4 ? 3.014 4.450 -4.163 1.00 0.00 4 LYS A C 6
ATOM 8717 O O . LYS A 1 4 ? 2.969 5.082 -5.219 1.00 0.00 4 LYS A O 6
ATOM 8736 N N . LYS A 1 5 ? 2.321 4.795 -3.083 1.00 0.00 5 LYS A N 6
ATOM 8737 C CA . LYS A 1 5 ? 1.543 6.027 -3.033 1.00 0.00 5 LYS A CA 6
ATOM 8738 C C . LYS A 1 5 ? 2.435 7.249 -3.212 1.00 0.00 5 LYS A C 6
ATOM 8739 O O . LYS A 1 5 ? 2.065 8.204 -3.895 1.00 0.00 5 LYS A O 6
ATOM 8758 N N . GLU A 1 6 ? 3.610 7.213 -2.594 1.00 0.00 6 GLU A N 6
ATOM 8759 C CA . GLU A 1 6 ? 4.592 8.279 -2.752 1.00 0.00 6 GLU A CA 6
ATOM 8760 C C . GLU A 1 6 ? 5.059 8.388 -4.198 1.00 0.00 6 GLU A C 6
ATOM 8761 O O . GLU A 1 6 ? 5.223 9.488 -4.726 1.00 0.00 6 GLU A O 6
ATOM 8773 N N . LEU A 1 7 ? 5.271 7.241 -4.834 1.00 0.00 7 LEU A N 6
ATOM 8774 C CA . LEU A 1 7 ? 5.647 7.205 -6.242 1.00 0.00 7 LEU A CA 6
ATOM 8775 C C . LEU A 1 7 ? 4.580 7.855 -7.114 1.00 0.00 7 LEU A C 6
ATOM 8776 O O . LEU A 1 7 ? 4.884 8.692 -7.964 1.00 0.00 7 LEU A O 6
ATOM 8792 N N . VAL A 1 8 ? 3.328 7.465 -6.898 1.00 0.00 8 VAL A N 6
ATOM 8793 C CA . VAL A 1 8 ? 2.209 8.036 -7.637 1.00 0.00 8 VAL A CA 6
ATOM 8794 C C . VAL A 1 8 ? 2.190 9.555 -7.521 1.00 0.00 8 VAL A C 6
ATOM 8795 O O . VAL A 1 8 ? 2.031 10.261 -8.517 1.00 0.00 8 VAL A O 6
ATOM 8808 N N . ALA A 1 9 ? 2.352 10.052 -6.300 1.00 0.00 9 ALA A N 6
ATOM 8809 C CA . ALA A 1 9 ? 2.402 11.489 -6.058 1.00 0.00 9 ALA A CA 6
ATOM 8810 C C . ALA A 1 9 ? 3.554 12.136 -6.815 1.00 0.00 9 ALA A C 6
ATOM 8811 O O . ALA A 1 9 ? 3.403 13.212 -7.393 1.00 0.00 9 ALA A O 6
ATOM 8818 N N . GLN A 1 10 ? 4.705 11.473 -6.809 1.00 0.00 10 GLN A N 6
ATOM 8819 C CA . GLN A 1 10 ? 5.879 11.969 -7.518 1.00 0.00 10 GLN A CA 6
ATOM 8820 C C . GLN A 1 10 ? 5.647 11.989 -9.023 1.00 0.00 10 GLN A C 6
ATOM 8821 O O . GLN A 1 10 ? 6.042 12.932 -9.709 1.00 0.00 10 GLN A O 6
ATOM 8835 N N . LEU A 1 11 ? 5.004 10.944 -9.531 1.00 0.00 11 LEU A N 6
ATOM 8836 C CA . LEU A 1 11 ? 4.727 10.834 -10.958 1.00 0.00 11 LEU A CA 6
ATOM 8837 C C . LEU A 1 11 ? 3.776 11.930 -11.421 1.00 0.00 11 LEU A C 6
ATOM 8838 O O . LEU A 1 11 ? 3.886 12.428 -12.541 1.00 0.00 11 LEU A O 6
ATOM 8854 N N . LYS A 1 12 ? 2.842 12.301 -10.553 1.00 0.00 12 LYS A N 6
ATOM 8855 C CA . LYS A 1 12 ? 1.976 13.447 -10.802 1.00 0.00 12 LYS A CA 6
ATOM 8856 C C . LYS A 1 12 ? 2.780 14.738 -10.882 1.00 0.00 12 LYS A C 6
ATOM 8857 O O . LYS A 1 12 ? 2.487 15.613 -11.697 1.00 0.00 12 LYS A O 6
ATOM 8876 N N . GLU A 1 13 ? 3.795 14.851 -10.032 1.00 0.00 13 GLU A N 6
ATOM 8877 C CA . GLU A 1 13 ? 4.690 16.001 -10.055 1.00 0.00 13 GLU A CA 6
ATOM 8878 C C . GLU A 1 13 ? 5.576 15.985 -11.294 1.00 0.00 13 GLU A C 6
ATOM 8879 O O . GLU A 1 13 ? 5.938 17.035 -11.825 1.00 0.00 13 GLU A O 6
ATOM 8891 N N . GLU A 1 14 ? 5.922 14.786 -11.752 1.00 0.00 14 GLU A N 6
ATOM 8892 C CA . GLU A 1 14 ? 6.705 14.629 -12.971 1.00 0.00 14 GLU A CA 6
ATOM 8893 C C . GLU A 1 14 ? 5.909 15.060 -14.197 1.00 0.00 14 GLU A C 6
ATOM 8894 O O . GLU A 1 14 ? 6.459 15.640 -15.133 1.00 0.00 14 GLU A O 6
ATOM 8906 N N . GLY A 1 15 ? 4.612 14.773 -14.184 1.00 0.00 15 GLY A N 6
ATOM 8907 C CA . GLY A 1 15 ? 3.713 15.243 -15.231 1.00 0.00 15 GLY A CA 6
ATOM 8908 C C . GLY A 1 15 ? 3.023 14.079 -15.929 1.00 0.00 15 GLY A C 6
ATOM 8909 O O . GLY A 1 15 ? 2.789 14.118 -17.137 1.00 0.00 15 GLY A O 6
ATOM 8913 N N . PHE A 1 16 ? 2.700 13.043 -15.163 1.00 0.00 16 PHE A N 6
ATOM 8914 C CA . PHE A 1 16 ? 1.965 11.899 -15.690 1.00 0.00 16 PHE A CA 6
ATOM 8915 C C . PHE A 1 16 ? 0.488 11.980 -15.327 1.00 0.00 16 PHE A C 6
ATOM 8916 O O . PHE A 1 16 ? 0.129 12.445 -14.245 1.00 0.00 16 PHE A O 6
ATOM 8933 N N . SER A 1 17 ? -0.366 11.524 -16.237 1.00 0.00 17 SER A N 6
ATOM 8934 C CA . SER A 1 17 ? -1.794 11.417 -15.963 1.00 0.00 17 SER A CA 6
ATOM 8935 C C . SER A 1 17 ? -2.114 10.138 -15.200 1.00 0.00 17 SER A C 6
ATOM 8936 O O . SER A 1 17 ? -1.245 9.289 -15.002 1.00 0.00 17 SER A O 6
ATOM 8944 N N . GLU A 1 18 ? -3.365 10.007 -14.774 1.00 0.00 18 GLU A N 6
ATOM 8945 C CA . GLU A 1 18 ? -3.813 8.812 -14.069 1.00 0.00 18 GLU A CA 6
ATOM 8946 C C . GLU A 1 18 ? -3.539 7.555 -14.885 1.00 0.00 18 GLU A C 6
ATOM 8947 O O . GLU A 1 18 ? -3.037 6.560 -14.361 1.00 0.00 18 GLU A O 6
ATOM 8959 N N . ARG A 1 19 ? -3.870 7.606 -16.171 1.00 0.00 19 ARG A N 6
ATOM 8960 C CA . ARG A 1 19 ? -3.683 6.464 -17.056 1.00 0.00 19 ARG A CA 6
ATOM 8961 C C . ARG A 1 19 ? -2.203 6.168 -17.268 1.00 0.00 19 ARG A C 6
ATOM 8962 O O . ARG A 1 19 ? -1.796 5.008 -17.334 1.00 0.00 19 ARG A O 6
ATOM 8983 N N . ASP A 1 20 ? -1.403 7.223 -17.374 1.00 0.00 20 ASP A N 6
ATOM 8984 C CA . ASP A 1 20 ? 0.039 7.078 -17.535 1.00 0.00 20 ASP A CA 6
ATOM 8985 C C . ASP A 1 20 ? 0.663 6.402 -16.322 1.00 0.00 20 ASP A C 6
ATOM 8986 O O . ASP A 1 20 ? 1.497 5.506 -16.460 1.00 0.00 20 ASP A O 6
ATOM 8995 N N . ILE A 1 21 ? 0.256 6.835 -15.134 1.00 0.00 21 ILE A N 6
ATOM 8996 C CA . ILE A 1 21 ? 0.738 6.238 -13.894 1.00 0.00 21 ILE A CA 6
ATOM 8997 C C . ILE A 1 21 ? 0.325 4.775 -13.791 1.00 0.00 21 ILE A C 6
ATOM 8998 O O . ILE A 1 21 ? 1.105 3.930 -13.351 1.00 0.00 21 ILE A O 6
ATOM 9014 N N . ALA A 1 22 ? -0.905 4.482 -14.198 1.00 0.00 22 ALA A N 6
ATOM 9015 C CA . ALA A 1 22 ? -1.401 3.111 -14.215 1.00 0.00 22 ALA A CA 6
ATOM 9016 C C . ALA A 1 22 ? -0.531 2.222 -15.094 1.00 0.00 22 ALA A C 6
ATOM 9017 O O . ALA A 1 22 ? -0.239 1.079 -14.741 1.00 0.00 22 ALA A O 6
ATOM 9024 N N . GLU A 1 23 ? -0.120 2.752 -16.241 1.00 0.00 23 GLU A N 6
ATOM 9025 C CA . GLU A 1 23 ? 0.771 2.032 -17.142 1.00 0.00 23 GLU A CA 6
ATOM 9026 C C . GLU A 1 23 ? 2.132 1.798 -16.500 1.00 0.00 23 GLU A C 6
ATOM 9027 O O . GLU A 1 23 ? 2.706 0.715 -16.615 1.00 0.00 23 GLU A O 6
ATOM 9039 N N . ILE A 1 24 ? 2.645 2.820 -15.823 1.00 0.00 24 ILE A N 6
ATOM 9040 C CA . ILE A 1 24 ? 3.925 2.717 -15.133 1.00 0.00 24 ILE A CA 6
ATOM 9041 C C . ILE A 1 24 ? 3.881 1.652 -14.045 1.00 0.00 24 ILE A C 6
ATOM 9042 O O . ILE A 1 24 ? 4.757 0.789 -13.972 1.00 0.00 24 ILE A O 6
ATOM 9058 N N . LEU A 1 25 ? 2.857 1.717 -13.202 1.00 0.00 25 LEU A N 6
ATOM 9059 C CA . LEU A 1 25 ? 2.689 0.748 -12.125 1.00 0.00 25 LEU A CA 6
ATOM 9060 C C . LEU A 1 25 ? 2.389 -0.640 -12.675 1.00 0.00 25 LEU A C 6
ATOM 9061 O O . LEU A 1 25 ? 2.792 -1.649 -12.095 1.00 0.00 25 LEU A O 6
ATOM 9077 N N . GLY A 1 26 ? 1.679 -0.686 -13.797 1.00 0.00 26 GLY A N 6
ATOM 9078 C CA . GLY A 1 26 ? 1.358 -1.950 -14.450 1.00 0.00 26 GLY A CA 6
ATOM 9079 C C . GLY A 1 26 ? 2.622 -2.721 -14.808 1.00 0.00 26 GLY A C 6
ATOM 9080 O O . GLY A 1 26 ? 2.724 -3.920 -14.548 1.00 0.00 26 GLY A O 6
ATOM 9084 N N . LYS A 1 27 ? 3.583 -2.027 -15.407 1.00 0.00 27 LYS A N 6
ATOM 9085 C CA . LYS A 1 27 ? 4.863 -2.632 -15.754 1.00 0.00 27 LYS A CA 6
ATOM 9086 C C . LYS A 1 27 ? 5.639 -3.035 -14.506 1.00 0.00 27 LYS A C 6
ATOM 9087 O O . LYS A 1 27 ? 6.230 -4.113 -14.452 1.00 0.00 27 LYS A O 6
ATOM 9106 N N . ILE A 1 28 ? 5.633 -2.161 -13.505 1.00 0.00 28 ILE A N 6
ATOM 9107 C CA . ILE A 1 28 ? 6.302 -2.442 -12.240 1.00 0.00 28 ILE A CA 6
ATOM 9108 C C . ILE A 1 28 ? 5.736 -3.695 -11.584 1.00 0.00 28 ILE A C 6
ATOM 9109 O O . ILE A 1 28 ? 6.476 -4.496 -11.014 1.00 0.00 28 ILE A O 6
ATOM 9125 N N . SER A 1 29 ? 4.420 -3.858 -11.668 1.00 0.00 29 SER A N 6
ATOM 9126 C CA . SER A 1 29 ? 3.740 -4.959 -10.997 1.00 0.00 29 SER A CA 6
ATOM 9127 C C . SER A 1 29 ? 4.119 -6.299 -11.615 1.00 0.00 29 SER A C 6
ATOM 9128 O O . SER A 1 29 ? 3.846 -7.355 -11.045 1.00 0.00 29 SER A O 6
ATOM 9136 N N . GLN A 1 30 ? 4.749 -6.248 -12.784 1.00 0.00 30 GLN A N 6
ATOM 9137 C CA . GLN A 1 30 ? 5.195 -7.457 -13.466 1.00 0.00 30 GLN A CA 6
ATOM 9138 C C . GLN A 1 30 ? 6.512 -7.961 -12.889 1.00 0.00 30 GLN A C 6
ATOM 9139 O O . GLN A 1 30 ? 7.006 -9.020 -13.277 1.00 0.00 30 GLN A O 6
ATOM 9153 N N . GLY A 1 31 ? 7.077 -7.197 -11.961 1.00 0.00 31 GLY A N 6
ATOM 9154 C CA . GLY A 1 31 ? 8.302 -7.597 -11.280 1.00 0.00 31 GLY A CA 6
ATOM 9155 C C . GLY A 1 31 ? 9.455 -6.663 -11.625 1.00 0.00 31 GLY A C 6
ATOM 9156 O O . GLY A 1 31 ? 10.623 -7.027 -11.491 1.00 0.00 31 GLY A O 6
ATOM 9160 N N . TYR A 1 32 ? 9.119 -5.457 -12.071 1.00 0.00 32 TYR A N 6
ATOM 9161 C CA . TYR A 1 32 ? 10.122 -4.505 -12.532 1.00 0.00 32 TYR A CA 6
ATOM 9162 C C . TYR A 1 32 ? 10.295 -3.363 -11.539 1.00 0.00 32 TYR A C 6
ATOM 9163 O O . TYR A 1 32 ? 9.507 -2.418 -11.521 1.00 0.00 32 TYR A O 6
ATOM 9181 N N . SER A 1 33 ? 11.332 -3.456 -10.713 1.00 0.00 33 SER A N 6
ATOM 9182 C CA . SER A 1 33 ? 11.527 -2.512 -9.619 1.00 0.00 33 SER A CA 6
ATOM 9183 C C . SER A 1 33 ? 12.085 -1.189 -10.126 1.00 0.00 33 SER A C 6
ATOM 9184 O O . SER A 1 33 ? 12.896 -1.160 -11.051 1.00 0.00 33 SER A O 6
ATOM 9192 N N . LEU A 1 34 ? 11.647 -0.094 -9.513 1.00 0.00 34 LEU A N 6
ATOM 9193 C CA . LEU A 1 34 ? 12.120 1.234 -9.886 1.00 0.00 34 LEU A CA 6
ATOM 9194 C C . LEU A 1 34 ? 13.571 1.438 -9.469 1.00 0.00 34 LEU A C 6
ATOM 9195 O O . LEU A 1 34 ? 13.911 1.321 -8.292 1.00 0.00 34 LEU A O 6
ATOM 9211 N N . ILE A 1 35 ? 14.422 1.746 -10.442 1.00 0.00 35 ILE A N 6
ATOM 9212 C CA . ILE A 1 35 ? 15.837 1.977 -10.176 1.00 0.00 35 ILE A CA 6
ATOM 9213 C C . ILE A 1 35 ? 16.170 3.463 -10.221 1.00 0.00 35 ILE A C 6
ATOM 9214 O O . ILE A 1 35 ? 16.729 4.012 -9.272 1.00 0.00 35 ILE A O 6
ATOM 9230 N N . GLU A 1 36 ? 15.822 4.109 -11.329 1.00 0.00 36 GLU A N 6
ATOM 9231 C CA . GLU A 1 36 ? 16.072 5.536 -11.494 1.00 0.00 36 GLU A CA 6
ATOM 9232 C C . GLU A 1 36 ? 14.792 6.283 -11.845 1.00 0.00 36 GLU A C 6
ATOM 9233 O O . GLU A 1 36 ? 13.923 5.754 -12.538 1.00 0.00 36 GLU A O 6
ATOM 9245 N N . LEU A 1 37 ? 14.680 7.515 -11.361 1.00 0.00 37 LEU A N 6
ATOM 9246 C CA . LEU A 1 37 ? 13.523 8.352 -11.655 1.00 0.00 37 LEU A CA 6
ATOM 9247 C C . LEU A 1 37 ? 13.921 9.816 -11.786 1.00 0.00 37 LEU A C 6
ATOM 9248 O O . LEU A 1 37 ? 14.006 10.538 -10.792 1.00 0.00 37 LEU A O 6
ATOM 9264 N N . GLU A 1 38 ? 14.164 10.250 -13.018 1.00 0.00 38 GLU A N 6
ATOM 9265 C CA . GLU A 1 38 ? 14.651 11.600 -13.273 1.00 0.00 38 GLU A CA 6
ATOM 9266 C C . GLU A 1 38 ? 14.152 12.122 -14.614 1.00 0.00 38 GLU A C 6
ATOM 9267 O O . GLU A 1 38 ? 14.161 11.402 -15.613 1.00 0.00 38 GLU A O 6
ATOM 9279 N N . ARG A 1 39 ? 13.718 13.377 -14.630 1.00 0.00 39 ARG A N 6
ATOM 9280 C CA . ARG A 1 39 ? 13.241 14.007 -15.856 1.00 0.00 39 ARG A CA 6
ATOM 9281 C C . ARG A 1 39 ? 14.355 14.787 -16.543 1.00 0.00 39 ARG A C 6
ATOM 9282 O O . ARG A 1 39 ? 14.965 15.674 -15.945 1.00 0.00 39 ARG A O 6
ATOM 9303 N N . LEU A 1 40 ? 14.615 14.452 -17.802 1.00 0.00 40 LEU A N 6
ATOM 9304 C CA . LEU A 1 40 ? 15.614 15.161 -18.593 1.00 0.00 40 LEU A CA 6
ATOM 9305 C C . LEU A 1 40 ? 14.957 16.094 -19.602 1.00 0.00 40 LEU A C 6
ATOM 9306 O O . LEU A 1 40 ? 14.404 15.646 -20.607 1.00 0.00 40 LEU A O 6
ATOM 9322 N N . ASN A 1 41 ? 15.021 17.392 -19.330 1.00 0.00 41 ASN A N 6
ATOM 9323 C CA . ASN A 1 41 ? 14.270 18.375 -20.102 1.00 0.00 41 ASN A CA 6
ATOM 9324 C C . ASN A 1 41 ? 12.777 18.074 -20.074 1.00 0.00 41 ASN A C 6
ATOM 9325 O O . ASN A 1 41 ? 12.149 18.101 -19.016 1.00 0.00 41 ASN A O 6
ATOM 9336 N N . ASN A 1 42 ? 12.215 17.787 -21.243 1.00 0.00 42 ASN A N 6
ATOM 9337 C CA . ASN A 1 42 ? 10.812 17.403 -21.344 1.00 0.00 42 ASN A CA 6
ATOM 9338 C C . ASN A 1 42 ? 10.666 15.902 -21.562 1.00 0.00 42 ASN A C 6
ATOM 9339 O O . ASN A 1 42 ? 9.601 15.423 -21.952 1.00 0.00 42 ASN A O 6
ATOM 9350 N N . ALA A 1 43 ? 11.741 15.165 -21.307 1.00 0.00 43 ALA A N 6
ATOM 9351 C CA . ALA A 1 43 ? 11.742 13.720 -21.495 1.00 0.00 43 ALA A CA 6
ATOM 9352 C C . ALA A 1 43 ? 11.984 12.993 -20.179 1.00 0.00 43 ALA A C 6
ATOM 9353 O O . ALA A 1 43 ? 13.117 12.910 -19.704 1.00 0.00 43 ALA A O 6
ATOM 9360 N N . ILE A 1 44 ? 10.914 12.467 -19.593 1.00 0.00 44 ILE A N 6
ATOM 9361 C CA . ILE A 1 44 ? 11.000 11.794 -18.302 1.00 0.00 44 ILE A CA 6
ATOM 9362 C C . ILE A 1 44 ? 11.565 10.388 -18.450 1.00 0.00 44 ILE A C 6
ATOM 9363 O O . ILE A 1 44 ? 11.053 9.581 -19.226 1.00 0.00 44 ILE A O 6
ATOM 9379 N N . ILE A 1 45 ? 12.624 10.099 -17.701 1.00 0.00 45 ILE A N 6
ATOM 9380 C CA . ILE A 1 45 ? 13.300 8.811 -17.794 1.00 0.00 45 ILE A CA 6
ATOM 9381 C C . ILE A 1 45 ? 12.991 7.938 -16.584 1.00 0.00 45 ILE A C 6
ATOM 9382 O O . ILE A 1 45 ? 13.373 8.261 -15.460 1.00 0.00 45 ILE A O 6
ATOM 9398 N N . ILE A 1 46 ? 12.298 6.830 -16.823 1.00 0.00 46 ILE A N 6
ATOM 9399 C CA . ILE A 1 46 ? 12.022 5.858 -15.771 1.00 0.00 46 ILE A CA 6
ATOM 9400 C C . ILE A 1 46 ? 12.694 4.523 -16.065 1.00 0.00 46 ILE A C 6
ATOM 9401 O O . ILE A 1 46 ? 12.369 3.857 -17.048 1.00 0.00 46 ILE A O 6
ATOM 9417 N N . ILE A 1 47 ? 13.632 4.137 -15.207 1.00 0.00 47 ILE A N 6
ATOM 9418 C CA . ILE A 1 47 ? 14.404 2.917 -15.413 1.00 0.00 47 ILE A CA 6
ATOM 9419 C C . ILE A 1 47 ? 14.001 1.836 -14.418 1.00 0.00 47 ILE A C 6
ATOM 9420 O O . ILE A 1 47 ? 14.134 2.013 -13.207 1.00 0.00 47 ILE A O 6
ATOM 9436 N N . LEU A 1 48 ? 13.508 0.716 -14.936 1.00 0.00 48 LEU A N 6
ATOM 9437 C CA . LEU A 1 48 ? 13.110 -0.407 -14.095 1.00 0.00 48 LEU A CA 6
ATOM 9438 C C . LEU A 1 48 ? 14.056 -1.588 -14.269 1.00 0.00 48 LEU A C 6
ATOM 9439 O O . LEU A 1 48 ? 14.807 -1.657 -15.242 1.00 0.00 48 LEU A O 6
ATOM 9455 N N . ARG A 1 49 ? 14.014 -2.517 -13.320 1.00 0.00 49 ARG A N 6
ATOM 9456 C CA . ARG A 1 49 ? 14.868 -3.698 -13.365 1.00 0.00 49 ARG A CA 6
ATOM 9457 C C . ARG A 1 49 ? 14.101 -4.949 -12.956 1.00 0.00 49 ARG A C 6
ATOM 9458 O O . ARG A 1 49 ? 13.436 -4.970 -11.920 1.00 0.00 49 ARG A O 6
ATOM 9479 N N . LYS A 1 50 ? 14.196 -5.990 -13.776 1.00 0.00 50 LYS A N 6
ATOM 9480 C CA . LYS A 1 50 ? 13.752 -7.321 -13.379 1.00 0.00 50 LYS A CA 6
ATOM 9481 C C . LYS A 1 50 ? 14.767 -8.383 -13.783 1.00 0.00 50 LYS A C 6
ATOM 9482 O O . LYS A 1 50 ? 15.026 -8.588 -14.969 1.00 0.00 50 LYS A O 6
ATOM 9501 N N . GLU A 1 51 ? 15.338 -9.056 -12.790 1.00 0.00 51 GLU A N 6
ATOM 9502 C CA . GLU A 1 51 ? 16.355 -10.071 -13.038 1.00 0.00 51 GLU A CA 6
ATOM 9503 C C . GLU A 1 51 ? 17.563 -9.477 -13.753 1.00 0.00 51 GLU A C 6
ATOM 9504 O O . GLU A 1 51 ? 18.360 -8.758 -13.151 1.00 0.00 51 GLU A O 6
ATOM 9516 N N . THR A 1 52 ? 17.692 -9.782 -15.040 1.00 0.00 52 THR A N 6
ATOM 9517 C CA . THR A 1 52 ? 18.813 -9.295 -15.834 1.00 0.00 52 THR A CA 6
ATOM 9518 C C . THR A 1 52 ? 18.341 -8.351 -16.932 1.00 0.00 52 THR A C 6
ATOM 9519 O O . THR A 1 52 ? 19.130 -7.916 -17.771 1.00 0.00 52 THR A O 6
ATOM 9530 N N . GLU A 1 53 ? 17.050 -8.035 -16.920 1.00 0.00 53 GLU A N 6
ATOM 9531 C CA . GLU A 1 53 ? 16.469 -7.148 -17.920 1.00 0.00 53 GLU A CA 6
ATOM 9532 C C . GLU A 1 53 ? 16.251 -5.750 -17.356 1.00 0.00 53 GLU A C 6
ATOM 9533 O O . GLU A 1 53 ? 15.713 -5.589 -16.260 1.00 0.00 53 GLU A O 6
ATOM 9545 N N . ILE A 1 54 ? 16.672 -4.741 -18.111 1.00 0.00 54 ILE A N 6
ATOM 9546 C CA . ILE A 1 54 ? 16.458 -3.352 -17.722 1.00 0.00 54 ILE A CA 6
ATOM 9547 C C . ILE A 1 54 ? 15.497 -2.655 -18.676 1.00 0.00 54 ILE A C 6
ATOM 9548 O O . ILE A 1 54 ? 15.663 -2.717 -19.895 1.00 0.00 54 ILE A O 6
ATOM 9564 N N . ILE A 1 55 ? 14.491 -1.991 -18.116 1.00 0.00 55 ILE A N 6
ATOM 9565 C CA . ILE A 1 55 ? 13.492 -1.295 -18.917 1.00 0.00 55 ILE A CA 6
ATOM 9566 C C . ILE A 1 55 ? 13.602 0.214 -18.747 1.00 0.00 55 ILE A C 6
ATOM 9567 O O . ILE A 1 55 ? 13.629 0.722 -17.625 1.00 0.00 55 ILE A O 6
ATOM 9583 N N . ILE A 1 56 ? 13.666 0.928 -19.866 1.00 0.00 56 ILE A N 6
ATOM 9584 C CA . ILE A 1 56 ? 13.687 2.386 -19.844 1.00 0.00 56 ILE A CA 6
ATOM 9585 C C . ILE A 1 56 ? 12.448 2.965 -20.514 1.00 0.00 56 ILE A C 6
ATOM 9586 O O . ILE A 1 56 ? 12.248 2.803 -21.718 1.00 0.00 56 ILE A O 6
ATOM 9602 N N . LEU A 1 57 ? 11.617 3.640 -19.727 1.00 0.00 57 LEU A N 6
ATOM 9603 C CA . LEU A 1 57 ? 10.458 4.344 -20.261 1.00 0.00 57 LEU A CA 6
ATOM 9604 C C . LEU A 1 57 ? 10.770 5.816 -20.502 1.00 0.00 57 LEU A C 6
ATOM 9605 O O . LEU A 1 57 ? 11.073 6.557 -19.567 1.00 0.00 57 LEU A O 6
ATOM 9621 N N . VAL A 1 58 ? 10.693 6.233 -21.761 1.00 0.00 58 VAL A N 6
ATOM 9622 C CA . VAL A 1 58 ? 10.942 7.623 -22.123 1.00 0.00 58 VAL A CA 6
ATOM 9623 C C . VAL A 1 58 ? 9.645 8.347 -22.460 1.00 0.00 58 VAL A C 6
ATOM 9624 O O . VAL A 1 58 ? 8.978 8.021 -23.442 1.00 0.00 58 VAL A O 6
ATOM 9637 N N . ALA A 1 59 ? 9.291 9.330 -21.640 1.00 0.00 59 ALA A N 6
ATOM 9638 C CA . ALA A 1 59 ? 8.087 10.120 -21.865 1.00 0.00 59 ALA A CA 6
ATOM 9639 C C . ALA A 1 59 ? 8.432 11.535 -22.312 1.00 0.00 59 ALA A C 6
ATOM 9640 O O . ALA A 1 59 ? 8.602 12.433 -21.487 1.00 0.00 59 ALA A O 6
ATOM 9647 N N . LYS A 1 60 ? 8.535 11.727 -23.623 1.00 0.00 60 LYS A N 6
ATOM 9648 C CA . LYS A 1 60 ? 8.932 13.015 -24.179 1.00 0.00 60 LYS A CA 6
ATOM 9649 C C . LYS A 1 60 ? 7.803 13.636 -24.991 1.00 0.00 60 LYS A C 6
ATOM 9650 O O . LYS A 1 60 ? 7.516 13.203 -26.107 1.00 0.00 60 LYS A O 6
ATOM 9669 N N . GLY A 1 61 ? 7.164 14.654 -24.424 1.00 0.00 61 GLY A N 6
ATOM 9670 C CA . GLY A 1 61 ? 6.010 15.282 -25.057 1.00 0.00 61 GLY A CA 6
ATOM 9671 C C . GLY A 1 61 ? 4.799 14.359 -25.036 1.00 0.00 61 GLY A C 6
ATOM 9672 O O . GLY A 1 61 ? 4.270 14.037 -23.972 1.00 0.00 61 GLY A O 6
ATOM 9676 N N . GLU A 1 62 ? 4.364 13.935 -26.218 1.00 0.00 62 GLU A N 6
ATOM 9677 C CA . GLU A 1 62 ? 3.259 12.991 -26.334 1.00 0.00 62 GLU A CA 6
ATOM 9678 C C . GLU A 1 62 ? 3.752 11.615 -26.763 1.00 0.00 62 GLU A C 6
ATOM 9679 O O . GLU A 1 62 ? 2.956 10.710 -27.013 1.00 0.00 62 GLU A O 6
ATOM 9691 N N . LYS A 1 63 ? 5.070 11.464 -26.847 1.00 0.00 63 LYS A N 6
ATOM 9692 C CA . LYS A 1 63 ? 5.670 10.222 -27.320 1.00 0.00 63 LYS A CA 6
ATOM 9693 C C . LYS A 1 63 ? 6.238 9.410 -26.163 1.00 0.00 63 LYS A C 6
ATOM 9694 O O . LYS A 1 63 ? 7.172 9.844 -25.487 1.00 0.00 63 LYS A O 6
ATOM 9713 N N . LYS A 1 64 ? 5.671 8.230 -25.941 1.00 0.00 64 LYS A N 6
ATOM 9714 C CA . LYS A 1 64 ? 6.198 7.301 -24.948 1.00 0.00 64 LYS A CA 6
ATOM 9715 C C . LYS A 1 64 ? 6.916 6.134 -25.612 1.00 0.00 64 LYS A C 6
ATOM 9716 O O . LYS A 1 64 ? 6.420 5.557 -26.580 1.00 0.00 64 LYS A O 6
ATOM 9735 N N . ARG A 1 65 ? 8.087 5.790 -25.087 1.00 0.00 65 ARG A N 6
ATOM 9736 C CA . ARG A 1 65 ? 8.906 4.732 -25.667 1.00 0.00 65 ARG A CA 6
ATOM 9737 C C . ARG A 1 65 ? 9.448 3.802 -24.590 1.00 0.00 65 ARG A C 6
ATOM 9738 O O . ARG A 1 65 ? 9.844 4.247 -23.513 1.00 0.00 65 ARG A O 6
ATOM 9759 N N . ILE A 1 66 ? 9.464 2.507 -24.887 1.00 0.00 66 ILE A N 6
ATOM 9760 C CA . ILE A 1 66 ? 9.957 1.510 -23.944 1.00 0.00 66 ILE A CA 6
ATOM 9761 C C . ILE A 1 66 ? 11.152 0.756 -24.514 1.00 0.00 66 ILE A C 6
ATOM 9762 O O . ILE A 1 66 ? 11.050 0.110 -25.556 1.00 0.00 66 ILE A O 6
ATOM 9778 N N . LEU A 1 67 ? 12.283 0.843 -23.823 1.00 0.00 67 LEU A N 6
ATOM 9779 C CA . LEU A 1 67 ? 13.510 0.201 -24.279 1.00 0.00 67 LEU A CA 6
ATOM 9780 C C . LEU A 1 67 ? 13.943 -0.903 -23.324 1.00 0.00 67 LEU A C 6
ATOM 9781 O O . LEU A 1 67 ? 14.203 -0.652 -22.147 1.00 0.00 67 LEU A O 6
ATOM 9797 N N . SER A 1 68 ? 14.019 -2.126 -23.837 1.00 0.00 68 SER A N 6
ATOM 9798 C CA . SER A 1 68 ? 14.587 -3.239 -23.084 1.00 0.00 68 SER A CA 6
ATOM 9799 C C . SER A 1 68 ? 16.059 -3.436 -23.421 1.00 0.00 68 SER A C 6
ATOM 9800 O O . SER A 1 68 ? 16.455 -3.370 -24.585 1.00 0.00 68 SER A O 6
ATOM 9808 N N . LEU A 1 69 ? 16.868 -3.677 -22.394 1.00 0.00 69 LEU A N 6
ATOM 9809 C CA . LEU A 1 69 ? 18.307 -3.835 -22.573 1.00 0.00 69 LEU A CA 6
ATOM 9810 C C . LEU A 1 69 ? 18.702 -5.306 -22.584 1.00 0.00 69 LEU A C 6
ATOM 9811 O O . LEU A 1 69 ? 19.878 -5.644 -22.448 1.00 0.00 69 LEU A O 6
ATOM 9827 N N . ARG A 1 70 ? 17.713 -6.179 -22.746 1.00 0.00 70 ARG A N 6
ATOM 9828 C CA . ARG A 1 70 ? 17.953 -7.617 -22.751 1.00 0.00 70 ARG A CA 6
ATOM 9829 C C . ARG A 1 70 ? 18.857 -8.020 -23.909 1.00 0.00 70 ARG A C 6
ATOM 9830 O O . ARG A 1 70 ? 18.396 -8.198 -25.036 1.00 0.00 70 ARG A O 6
ATOM 9851 N N . GLY A 1 71 ? 20.147 -8.161 -23.624 1.00 0.00 71 GLY A N 6
ATOM 9852 C CA . GLY A 1 71 ? 21.108 -8.612 -24.624 1.00 0.00 71 GLY A CA 6
ATOM 9853 C C . GLY A 1 71 ? 21.512 -7.474 -25.552 1.00 0.00 71 GLY A C 6
ATOM 9854 O O . GLY A 1 71 ? 21.960 -7.705 -26.675 1.00 0.00 71 GLY A O 6
ATOM 9858 N N . MET A 1 72 ? 21.351 -6.244 -25.076 1.00 0.00 72 MET A N 6
ATOM 9859 C CA . MET A 1 72 ? 21.649 -5.065 -25.881 1.00 0.00 72 MET A CA 6
ATOM 9860 C C . MET A 1 72 ? 22.931 -4.388 -25.412 1.00 0.00 72 MET A C 6
ATOM 9861 O O . MET A 1 72 ? 23.160 -4.233 -24.213 1.00 0.00 72 MET A O 6
ATOM 9875 N N . SER A 1 73 ? 23.764 -3.985 -26.366 1.00 0.00 73 SER A N 6
ATOM 9876 C CA . SER A 1 73 ? 25.029 -3.332 -26.052 1.00 0.00 73 SER A CA 6
ATOM 9877 C C . SER A 1 73 ? 24.857 -1.822 -25.941 1.00 0.00 73 SER A C 6
ATOM 9878 O O . SER A 1 73 ? 23.854 -1.267 -26.389 1.00 0.00 73 SER A O 6
ATOM 9886 N N . LYS A 1 74 ? 25.842 -1.162 -25.341 1.00 0.00 74 LYS A N 6
ATOM 9887 C CA . LYS A 1 74 ? 25.778 0.278 -25.122 1.00 0.00 74 LYS A CA 6
ATOM 9888 C C . LYS A 1 74 ? 25.627 1.029 -26.439 1.00 0.00 74 LYS A C 6
ATOM 9889 O O . LYS A 1 74 ? 24.856 1.984 -26.535 1.00 0.00 74 LYS A O 6
ATOM 9908 N N . LYS A 1 75 ? 26.368 0.592 -27.451 1.00 0.00 75 LYS A N 6
ATOM 9909 C CA . LYS A 1 75 ? 26.302 1.208 -28.771 1.00 0.00 75 LYS A CA 6
ATOM 9910 C C . LYS A 1 75 ? 24.905 1.087 -29.366 1.00 0.00 75 LYS A C 6
ATOM 9911 O O . LYS A 1 75 ? 24.397 2.026 -29.979 1.00 0.00 75 LYS A O 6
ATOM 9930 N N . GLU A 1 76 ? 24.287 -0.075 -29.182 1.00 0.00 76 GLU A N 6
ATOM 9931 C CA . GLU A 1 76 ? 22.921 -0.298 -29.640 1.00 0.00 76 GLU A CA 6
ATOM 9932 C C . GLU A 1 76 ? 21.934 0.569 -28.869 1.00 0.00 76 GLU A C 6
ATOM 9933 O O . GLU A 1 76 ? 20.976 1.093 -29.439 1.00 0.00 76 GLU A O 6
ATOM 9945 N N . ILE A 1 77 ? 22.172 0.718 -27.571 1.00 0.00 77 ILE A N 6
ATOM 9946 C CA . ILE A 1 77 ? 21.319 1.544 -26.725 1.00 0.00 77 ILE A CA 6
ATOM 9947 C C . ILE A 1 77 ? 21.293 2.987 -27.211 1.00 0.00 77 ILE A C 6
ATOM 9948 O O . ILE A 1 77 ? 20.229 3.597 -27.320 1.00 0.00 77 ILE A O 6
ATOM 9964 N N . LYS A 1 78 ? 22.471 3.529 -27.502 1.00 0.00 78 LYS A N 6
ATOM 9965 C CA . LYS A 1 78 ? 22.579 4.870 -28.065 1.00 0.00 78 LYS A CA 6
ATOM 9966 C C . LYS A 1 78 ? 21.684 5.028 -29.287 1.00 0.00 78 LYS A C 6
ATOM 9967 O O . LYS A 1 78 ? 20.964 6.018 -29.418 1.00 0.00 78 LYS A O 6
ATOM 9986 N N . LYS A 1 79 ? 21.735 4.047 -30.182 1.00 0.00 79 LYS A N 6
ATOM 9987 C CA . LYS A 1 79 ? 20.940 4.083 -31.404 1.00 0.00 79 LYS A CA 6
ATOM 9988 C C . LYS A 1 79 ? 19.449 4.056 -31.092 1.00 0.00 79 LYS A C 6
ATOM 9989 O O . LYS A 1 79 ? 18.662 4.767 -31.716 1.00 0.00 79 LYS A O 6
ATOM 10008 N N . LYS A 1 80 ? 19.067 3.232 -30.122 1.00 0.00 80 LYS A N 6
ATOM 10009 C CA . LYS A 1 80 ? 17.661 3.043 -29.787 1.00 0.00 80 LYS A CA 6
ATOM 10010 C C . LYS A 1 80 ? 17.101 4.256 -29.055 1.00 0.00 80 LYS A C 6
ATOM 10011 O O . LYS A 1 80 ? 15.932 4.605 -29.217 1.00 0.00 80 LYS A O 6
ATOM 10030 N N . LEU A 1 81 ? 17.942 4.894 -28.249 1.00 0.00 81 LEU A N 6
ATOM 10031 C CA . LEU A 1 81 ? 17.553 6.110 -27.544 1.00 0.00 81 LEU A CA 6
ATOM 10032 C C . LEU A 1 81 ? 17.372 7.273 -28.510 1.00 0.00 81 LEU A C 6
ATOM 10033 O O . LEU A 1 81 ? 16.533 8.148 -28.293 1.00 0.00 81 LEU A O 6
ATOM 10049 N N . ARG A 1 82 ? 18.164 7.279 -29.576 1.00 0.00 82 ARG A N 6
ATOM 10050 C CA . ARG A 1 82 ? 17.954 8.206 -30.682 1.00 0.00 82 ARG A CA 6
ATOM 10051 C C . ARG A 1 82 ? 16.607 7.966 -31.353 1.00 0.00 82 ARG A C 6
ATOM 10052 O O . ARG A 1 82 ? 15.875 8.909 -31.653 1.00 0.00 82 ARG A O 6
ATOM 10073 N N . GLU A 1 83 ? 16.286 6.698 -31.587 1.00 0.00 83 GLU A N 6
ATOM 10074 C CA . GLU A 1 83 ? 14.996 6.327 -32.157 1.00 0.00 83 GLU A CA 6
ATOM 10075 C C . GLU A 1 83 ? 13.852 6.720 -31.232 1.00 0.00 83 GLU A C 6
ATOM 10076 O O . GLU A 1 83 ? 12.750 7.026 -31.688 1.00 0.00 83 GLU A O 6
ATOM 10088 N N . ALA A 1 84 ? 14.119 6.708 -29.931 1.00 0.00 84 ALA A N 6
ATOM 10089 C CA . ALA A 1 84 ? 13.126 7.109 -28.941 1.00 0.00 84 ALA A CA 6
ATOM 10090 C C . ALA A 1 84 ? 12.760 8.580 -29.093 1.00 0.00 84 ALA A C 6
ATOM 10091 O O . ALA A 1 84 ? 11.697 9.014 -28.649 1.00 0.00 84 ALA A O 6
ATOM 10098 N N . GLY A 1 85 ? 13.647 9.343 -29.722 1.00 0.00 85 GLY A N 6
ATOM 10099 C CA . GLY A 1 85 ? 13.396 10.757 -29.979 1.00 0.00 85 GLY A CA 6
ATOM 10100 C C . GLY A 1 85 ? 14.280 11.640 -29.109 1.00 0.00 85 GLY A C 6
ATOM 10101 O O . GLY A 1 85 ? 14.037 12.840 -28.977 1.00 0.00 85 GLY A O 6
ATOM 10105 N N . LEU A 1 86 ? 15.307 11.040 -28.517 1.00 0.00 86 LEU A N 6
ATOM 10106 C CA . LEU A 1 86 ? 16.244 11.777 -27.676 1.00 0.00 86 LEU A CA 6
ATOM 10107 C C . LEU A 1 86 ? 17.426 12.291 -28.488 1.00 0.00 86 LEU A C 6
ATOM 10108 O O . LEU A 1 86 ? 17.853 11.654 -29.452 1.00 0.00 86 LEU A O 6
ATOM 10124 N N . ASP A 1 87 ? 17.950 13.446 -28.094 1.00 0.00 87 ASP A N 6
ATOM 10125 C CA . ASP A 1 87 ? 19.132 14.009 -28.735 1.00 0.00 87 ASP A CA 6
ATOM 10126 C C . ASP A 1 87 ? 20.409 13.525 -28.059 1.00 0.00 87 ASP A C 6
ATOM 10127 O O . ASP A 1 87 ? 20.361 12.744 -27.109 1.00 0.00 87 ASP A O 6
ATOM 10136 N N . GLU A 1 88 ? 21.549 13.992 -28.556 1.00 0.00 88 GLU A N 6
ATOM 10137 C CA . GLU A 1 88 ? 22.839 13.429 -28.175 1.00 0.00 88 GLU A CA 6
ATOM 10138 C C . GLU A 1 88 ? 23.105 13.622 -26.687 1.00 0.00 88 GLU A C 6
ATOM 10139 O O . GLU A 1 88 ? 23.669 12.747 -26.029 1.00 0.00 88 GLU A O 6
ATOM 10151 N N . LYS A 1 89 ? 22.698 14.772 -26.162 1.00 0.00 89 LYS A N 6
ATOM 10152 C CA . LYS A 1 89 ? 22.888 15.080 -24.750 1.00 0.00 89 LYS A CA 6
ATOM 10153 C C . LYS A 1 89 ? 21.950 14.258 -23.876 1.00 0.00 89 LYS A C 6
ATOM 10154 O O . LYS A 1 89 ? 22.355 13.728 -22.841 1.00 0.00 89 LYS A O 6
ATOM 10173 N N . GLU A 1 90 ? 20.694 14.155 -24.298 1.00 0.00 90 GLU A N 6
ATOM 10174 C CA . GLU A 1 90 ? 19.701 13.377 -23.567 1.00 0.00 90 GLU A CA 6
ATOM 10175 C C . GLU A 1 90 ? 20.054 11.895 -23.566 1.00 0.00 90 GLU A C 6
ATOM 10176 O O . GLU A 1 90 ? 19.889 11.208 -22.558 1.00 0.00 90 GLU A O 6
ATOM 10188 N N . ILE A 1 91 ? 20.540 11.407 -24.702 1.00 0.00 91 ILE A N 6
ATOM 10189 C CA . ILE A 1 91 ? 20.988 10.024 -24.813 1.00 0.00 91 ILE A CA 6
ATOM 10190 C C . ILE A 1 91 ? 22.131 9.736 -23.848 1.00 0.00 91 ILE A C 6
ATOM 10191 O O . ILE A 1 91 ? 22.106 8.744 -23.120 1.00 0.00 91 ILE A O 6
ATOM 10207 N N . GLU A 1 92 ? 23.132 10.610 -23.847 1.00 0.00 92 GLU A N 6
ATOM 10208 C CA . GLU A 1 92 ? 24.274 10.465 -22.952 1.00 0.00 92 GLU A CA 6
ATOM 10209 C C . GLU A 1 92 ? 23.827 10.379 -21.498 1.00 0.00 92 GLU A C 6
ATOM 10210 O O . GLU A 1 92 ? 24.281 9.514 -20.749 1.00 0.00 92 GLU A O 6
ATOM 10222 N N . LYS A 1 93 ? 22.934 11.281 -21.105 1.00 0.00 93 LYS A N 6
ATOM 10223 C CA . LYS A 1 93 ? 22.484 11.360 -19.720 1.00 0.00 93 LYS A CA 6
ATOM 10224 C C . LYS A 1 93 ? 21.777 10.078 -19.297 1.00 0.00 93 LYS A C 6
ATOM 10225 O O . LYS A 1 93 ? 21.951 9.603 -18.175 1.00 0.00 93 LYS A O 6
ATOM 10244 N N . VAL A 1 94 ? 20.979 9.522 -20.203 1.00 0.00 94 VAL A N 6
ATOM 10245 C CA . VAL A 1 94 ? 20.325 8.242 -19.964 1.00 0.00 94 VAL A CA 6
ATOM 10246 C C . VAL A 1 94 ? 21.345 7.120 -19.819 1.00 0.00 94 VAL A C 6
ATOM 10247 O O . VAL A 1 94 ? 21.223 6.266 -18.941 1.00 0.00 94 VAL A O 6
ATOM 10260 N N . LEU A 1 95 ? 22.351 7.127 -20.687 1.00 0.00 95 LEU A N 6
ATOM 10261 C CA . LEU A 1 95 ? 23.437 6.157 -20.609 1.00 0.00 95 LEU A CA 6
ATOM 10262 C C . LEU A 1 95 ? 24.181 6.269 -19.284 1.00 0.00 95 LEU A C 6
ATOM 10263 O O . LEU A 1 95 ? 24.597 5.263 -18.708 1.00 0.00 95 LEU A O 6
ATOM 10279 N N . ARG A 1 96 ? 24.346 7.497 -18.806 1.00 0.00 96 ARG A N 6
ATOM 10280 C CA . ARG A 1 96 ? 24.993 7.739 -17.522 1.00 0.00 96 ARG A CA 6
ATOM 10281 C C . ARG A 1 96 ? 24.153 7.196 -16.372 1.00 0.00 96 ARG A C 6
ATOM 10282 O O . ARG A 1 96 ? 24.688 6.689 -15.386 1.00 0.00 96 ARG A O 6
ATOM 10303 N N . LEU A 1 97 ? 22.836 7.305 -16.505 1.00 0.00 97 LEU A N 6
ATOM 10304 C CA . LEU A 1 97 ? 21.917 6.734 -15.527 1.00 0.00 97 LEU A CA 6
ATOM 10305 C C . LEU A 1 97 ? 21.985 5.213 -15.530 1.00 0.00 97 LEU A C 6
ATOM 10306 O O . LEU A 1 97 ? 21.863 4.574 -14.484 1.00 0.00 97 LEU A O 6
ATOM 10322 N N . LEU A 1 98 ? 22.180 4.636 -16.711 1.00 0.00 98 LEU A N 6
ATOM 10323 C CA . LEU A 1 98 ? 22.304 3.190 -16.846 1.00 0.00 98 LEU A CA 6
ATOM 10324 C C . LEU A 1 98 ? 23.621 2.693 -16.265 1.00 0.00 98 LEU A C 6
ATOM 10325 O O . LEU A 1 98 ? 23.689 1.601 -15.700 1.00 0.00 98 LEU A O 6
ATOM 10341 N N . GLU A 1 99 ? 24.666 3.500 -16.406 1.00 0.00 99 GLU A N 6
ATOM 10342 C CA . GLU A 1 99 ? 25.959 3.192 -15.806 1.00 0.00 99 GLU A CA 6
ATOM 10343 C C . GLU A 1 99 ? 25.965 3.511 -14.317 1.00 0.00 99 GLU A C 6
ATOM 10344 O O . GLU A 1 99 ? 26.684 2.881 -13.541 1.00 0.00 99 GLU A O 6
ATOM 10356 N N . LYS A 1 100 ? 25.160 4.491 -13.923 1.00 0.00 100 LYS A N 6
ATOM 10357 C CA . LYS A 1 100 ? 24.962 4.801 -12.512 1.00 0.00 100 LYS A CA 6
ATOM 10358 C C . LYS A 1 100 ? 24.478 3.578 -11.743 1.00 0.00 100 LYS A C 6
ATOM 10359 O O . LYS A 1 100 ? 25.066 3.195 -10.732 1.00 0.00 100 LYS A O 6
ATOM 10378 N N . GLU A 1 101 ? 23.401 2.969 -12.228 1.00 0.00 101 GLU A N 6
ATOM 10379 C CA . GLU A 1 101 ? 22.862 1.762 -11.614 1.00 0.00 101 GLU A CA 6
ATOM 10380 C C . GLU A 1 101 ? 21.944 1.017 -12.575 1.00 0.00 101 GLU A C 6
ATOM 10381 O O . GLU A 1 101 ? 22.412 0.315 -13.428 1.00 0.00 101 GLU A O 6
ATOM 10393 N N . ASP A 1 1 ? -1.015 -0.504 -0.884 1.00 0.00 1 ASP A N 7
ATOM 10394 C CA . ASP A 1 1 ? 0.440 -0.569 -0.928 1.00 0.00 1 ASP A CA 7
ATOM 10395 C C . ASP A 1 1 ? 1.057 0.822 -0.854 1.00 0.00 1 ASP A C 7
ATOM 10396 O O . ASP A 1 1 ? 0.870 1.643 -1.752 1.00 0.00 1 ASP A O 7
ATOM 10407 N N . GLU A 1 2 ? 1.792 1.081 0.222 1.00 0.00 2 GLU A N 7
ATOM 10408 C CA . GLU A 1 2 ? 2.412 2.384 0.431 1.00 0.00 2 GLU A CA 7
ATOM 10409 C C . GLU A 1 2 ? 3.494 2.652 -0.607 1.00 0.00 2 GL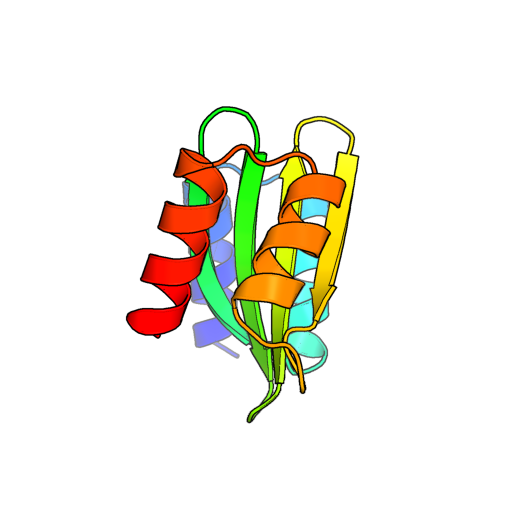U A C 7
ATOM 10410 O O . GLU A 1 2 ? 3.739 3.799 -0.981 1.00 0.00 2 GLU A O 7
ATOM 10422 N N . ARG A 1 3 ? 4.139 1.587 -1.071 1.00 0.00 3 ARG A N 7
ATOM 10423 C CA . ARG A 1 3 ? 5.127 1.693 -2.138 1.00 0.00 3 ARG A CA 7
ATOM 10424 C C . ARG A 1 3 ? 4.518 2.304 -3.393 1.00 0.00 3 ARG A C 7
ATOM 10425 O O . ARG A 1 3 ? 5.101 3.198 -4.006 1.00 0.00 3 ARG A O 7
ATOM 10446 N N . LYS A 1 4 ? 3.342 1.816 -3.772 1.00 0.00 4 LYS A N 7
ATOM 10447 C CA . LYS A 1 4 ? 2.640 2.329 -4.943 1.00 0.00 4 LYS A CA 7
ATOM 10448 C C . LYS A 1 4 ? 2.250 3.789 -4.755 1.00 0.00 4 LYS A C 7
ATOM 10449 O O . LYS A 1 4 ? 2.334 4.589 -5.687 1.00 0.00 4 LYS A O 7
ATOM 10468 N N . LYS A 1 5 ? 1.822 4.131 -3.544 1.00 0.00 5 LYS A N 7
ATOM 10469 C CA . LYS A 1 5 ? 1.484 5.510 -3.212 1.00 0.00 5 LYS A CA 7
ATOM 10470 C C . LYS A 1 5 ? 2.668 6.439 -3.446 1.00 0.00 5 LYS A C 7
ATOM 10471 O O . LYS A 1 5 ? 2.507 7.552 -3.947 1.00 0.00 5 LYS A O 7
ATOM 10490 N N . GLU A 1 6 ? 3.859 5.975 -3.080 1.00 0.00 6 GLU A N 7
ATOM 10491 C CA . GLU A 1 6 ? 5.079 6.742 -3.299 1.00 0.00 6 GLU A CA 7
ATOM 10492 C C . GLU A 1 6 ? 5.396 6.862 -4.784 1.00 0.00 6 GLU A C 7
ATOM 10493 O O . GLU A 1 6 ? 5.808 7.921 -5.258 1.00 0.00 6 GLU A O 7
ATOM 10505 N N . LEU A 1 7 ? 5.201 5.770 -5.516 1.00 0.00 7 LEU A N 7
ATOM 10506 C CA . LEU A 1 7 ? 5.422 5.763 -6.957 1.00 0.00 7 LEU A CA 7
ATOM 10507 C C . LEU A 1 7 ? 4.501 6.751 -7.660 1.00 0.00 7 LEU A C 7
ATOM 10508 O O . LEU A 1 7 ? 4.919 7.461 -8.575 1.00 0.00 7 LEU A O 7
ATOM 10524 N N . VAL A 1 8 ? 3.246 6.793 -7.228 1.00 0.00 8 VAL A N 7
ATOM 10525 C CA . VAL A 1 8 ? 2.285 7.754 -7.757 1.00 0.00 8 VAL A CA 7
ATOM 10526 C C . VAL A 1 8 ? 2.736 9.185 -7.496 1.00 0.00 8 VAL A C 7
ATOM 10527 O O . VAL A 1 8 ? 2.710 10.028 -8.392 1.00 0.00 8 VAL A O 7
ATOM 10540 N N . ALA A 1 9 ? 3.151 9.453 -6.262 1.00 0.00 9 ALA A N 7
ATOM 10541 C CA . ALA A 1 9 ? 3.566 10.795 -5.868 1.00 0.00 9 ALA A CA 7
ATOM 10542 C C . ALA A 1 9 ? 4.753 11.269 -6.697 1.00 0.00 9 ALA A C 7
ATOM 10543 O O . ALA A 1 9 ? 4.764 12.395 -7.195 1.00 0.00 9 ALA A O 7
ATOM 10550 N N . GLN A 1 10 ? 5.752 10.405 -6.840 1.00 0.00 10 GLN A N 7
ATOM 10551 C CA . GLN A 1 10 ? 6.975 10.758 -7.551 1.00 0.00 10 GLN A CA 7
ATOM 10552 C C . GLN A 1 10 ? 6.700 11.012 -9.027 1.00 0.00 10 GLN A C 7
ATOM 10553 O O . GLN A 1 10 ? 7.194 11.983 -9.602 1.00 0.00 10 GLN A O 7
ATOM 10567 N N . LEU A 1 11 ? 5.910 10.135 -9.636 1.00 0.00 11 LEU A N 7
ATOM 10568 C CA . LEU A 1 11 ? 5.574 10.259 -11.050 1.00 0.00 11 LEU A CA 7
ATOM 10569 C C . LEU A 1 11 ? 4.711 11.488 -11.305 1.00 0.00 11 LEU A C 7
ATOM 10570 O O . LEU A 1 11 ? 4.832 12.139 -12.343 1.00 0.00 11 LEU A O 7
ATOM 10586 N N . LYS A 1 12 ? 3.839 11.800 -10.353 1.00 0.00 12 LYS A N 7
ATOM 10587 C CA . LYS A 1 12 ? 3.052 13.026 -10.407 1.00 0.00 12 LYS A CA 7
ATOM 10588 C C . LYS A 1 12 ? 3.948 14.258 -10.408 1.00 0.00 12 LYS A C 7
ATOM 10589 O O . LYS A 1 12 ? 3.710 15.210 -11.150 1.00 0.00 12 LYS A O 7
ATOM 10608 N N . GLU A 1 13 ? 4.980 14.232 -9.571 1.00 0.00 13 GLU A N 7
ATOM 10609 C CA . GLU A 1 13 ? 5.942 15.326 -9.507 1.00 0.00 13 GLU A CA 7
ATOM 10610 C C . GLU A 1 13 ? 6.711 15.461 -10.815 1.00 0.00 13 GLU A C 7
ATOM 10611 O O . GLU A 1 13 ? 7.050 16.567 -11.236 1.00 0.00 13 GLU A O 7
ATOM 10623 N N . GLU A 1 14 ? 6.985 14.328 -11.454 1.00 0.00 14 GLU A N 7
ATOM 10624 C CA . GLU A 1 14 ? 7.652 14.322 -12.750 1.00 0.00 14 GLU A CA 7
ATOM 10625 C C . GLU A 1 14 ? 6.782 14.968 -13.821 1.00 0.00 14 GLU A C 7
ATOM 10626 O O . GLU A 1 14 ? 7.288 15.615 -14.738 1.00 0.00 14 GLU A O 7
ATOM 10638 N N . GLY A 1 15 ? 5.472 14.789 -13.699 1.00 0.00 15 GLY A N 7
ATOM 10639 C CA . GLY A 1 15 ? 4.521 15.476 -14.564 1.00 0.00 15 GLY A CA 7
ATOM 10640 C C . GLY A 1 15 ? 3.650 14.483 -15.324 1.00 0.00 15 GLY A C 7
ATOM 10641 O O . GLY A 1 15 ? 3.294 14.713 -16.480 1.00 0.00 15 GLY A O 7
ATOM 10645 N N . PHE A 1 16 ? 3.312 13.378 -14.668 1.00 0.00 16 PHE A N 7
ATOM 10646 C CA . PHE A 1 16 ? 2.412 12.388 -15.249 1.00 0.00 16 PHE A CA 7
ATOM 10647 C C . PHE A 1 16 ? 0.994 12.555 -14.719 1.00 0.00 16 PHE A C 7
ATOM 10648 O O . PHE A 1 16 ? 0.793 12.909 -13.557 1.00 0.00 16 PHE A O 7
ATOM 10665 N N . SER A 1 17 ? 0.013 12.298 -15.577 1.00 0.00 17 SER A N 7
ATOM 10666 C CA . SER A 1 17 ? -1.383 12.264 -15.158 1.00 0.00 17 SER A CA 7
ATOM 10667 C C . SER A 1 17 ? -1.728 10.934 -14.500 1.00 0.00 17 SER A C 7
ATOM 10668 O O . SER A 1 17 ? -0.907 10.019 -14.460 1.00 0.00 17 SER A O 7
ATOM 10676 N N . GLU A 1 18 ? -2.949 10.834 -13.985 1.00 0.00 18 GLU A N 7
ATOM 10677 C CA . GLU A 1 18 ? -3.411 9.610 -13.341 1.00 0.00 18 GLU A CA 7
ATOM 10678 C C . GLU A 1 18 ? -3.383 8.435 -14.309 1.00 0.00 18 GLU A C 7
ATOM 10679 O O . GLU A 1 18 ? -3.037 7.315 -13.932 1.00 0.00 18 GLU A O 7
ATOM 10691 N N . ARG A 1 19 ? -3.749 8.695 -15.560 1.00 0.00 19 ARG A N 7
ATOM 10692 C CA . ARG A 1 19 ? -3.739 7.665 -16.592 1.00 0.00 19 ARG A CA 7
ATOM 10693 C C . ARG A 1 19 ? -2.315 7.276 -16.968 1.00 0.00 19 ARG A C 7
ATOM 10694 O O . ARG A 1 19 ? -2.023 6.104 -17.205 1.00 0.00 19 ARG A O 7
ATOM 10715 N N . ASP A 1 20 ? -1.432 8.267 -17.022 1.00 0.00 20 ASP A N 7
ATOM 10716 C CA . ASP A 1 20 ? -0.029 8.026 -17.338 1.00 0.00 20 ASP A CA 7
ATOM 10717 C C . ASP A 1 20 ? 0.652 7.217 -16.242 1.00 0.00 20 ASP A C 7
ATOM 10718 O O . ASP A 1 20 ? 1.410 6.288 -16.522 1.00 0.00 20 ASP A O 7
ATOM 10727 N N . ILE A 1 21 ? 0.376 7.574 -14.992 1.00 0.00 21 ILE A N 7
ATOM 10728 C CA . ILE A 1 21 ? 0.927 6.854 -13.850 1.00 0.00 21 ILE A CA 7
ATOM 10729 C C . ILE A 1 21 ? 0.441 5.411 -13.823 1.00 0.00 21 ILE A C 7
ATOM 10730 O O . ILE A 1 21 ? 1.213 4.490 -13.557 1.00 0.00 21 ILE A O 7
ATOM 10746 N N . ALA A 1 22 ? -0.845 5.220 -14.098 1.00 0.00 22 ALA A N 7
ATOM 10747 C CA . ALA A 1 22 ? -1.433 3.886 -14.124 1.00 0.00 22 ALA A CA 7
ATOM 10748 C C . ALA A 1 22 ? -0.720 2.989 -15.127 1.00 0.00 22 ALA A C 7
ATOM 10749 O O . ALA A 1 22 ? -0.444 1.823 -14.844 1.00 0.00 22 ALA A O 7
ATOM 10756 N N . GLU A 1 23 ? -0.424 3.539 -16.299 1.00 0.00 23 GLU A N 7
ATOM 10757 C CA . GLU A 1 23 ? 0.289 2.800 -17.334 1.00 0.00 23 GLU A CA 7
ATOM 10758 C C . GLU A 1 23 ? 1.678 2.392 -16.862 1.00 0.00 23 GLU A C 7
ATOM 10759 O O . GLU A 1 23 ? 2.106 1.256 -17.069 1.00 0.00 23 GLU A O 7
ATOM 10771 N N . ILE A 1 24 ? 2.379 3.325 -16.227 1.00 0.00 24 ILE A N 7
ATOM 10772 C CA . ILE A 1 24 ? 3.718 3.060 -15.713 1.00 0.00 24 ILE A CA 7
ATOM 10773 C C . ILE A 1 24 ? 3.687 2.011 -14.609 1.00 0.00 24 ILE A C 7
ATOM 10774 O O . ILE A 1 24 ? 4.516 1.102 -14.581 1.00 0.00 24 ILE A O 7
ATOM 10790 N N . LEU A 1 25 ? 2.727 2.144 -13.701 1.00 0.00 25 LEU A N 7
ATOM 10791 C CA . LEU A 1 25 ? 2.547 1.173 -12.628 1.00 0.00 25 LEU A CA 7
ATOM 10792 C C . LEU A 1 25 ? 2.213 -0.206 -13.184 1.00 0.00 25 LEU A C 7
ATOM 10793 O O . LEU A 1 25 ? 2.610 -1.225 -12.621 1.00 0.00 25 LEU A O 7
ATOM 10809 N N . GLY A 1 26 ? 1.480 -0.230 -14.292 1.00 0.00 26 GLY A N 7
ATOM 10810 C CA . GLY A 1 26 ? 1.149 -1.480 -14.965 1.00 0.00 26 GLY A CA 7
ATOM 10811 C C . GLY A 1 26 ? 2.406 -2.262 -15.324 1.00 0.00 26 GLY A C 7
ATOM 10812 O O . GLY A 1 26 ? 2.489 -3.467 -15.086 1.00 0.00 26 GLY A O 7
ATOM 10816 N N . LYS A 1 27 ? 3.384 -1.569 -15.898 1.00 0.00 27 LYS A N 7
ATOM 10817 C CA . LYS A 1 27 ? 4.667 -2.180 -16.224 1.00 0.00 27 LYS A CA 7
ATOM 10818 C C . LYS A 1 27 ? 5.428 -2.571 -14.964 1.00 0.00 27 LYS A C 7
ATOM 10819 O O . LYS A 1 27 ? 6.017 -3.649 -14.892 1.00 0.00 27 LYS A O 7
ATOM 10838 N N . ILE A 1 28 ? 5.411 -1.688 -13.971 1.00 0.00 28 ILE A N 7
ATOM 10839 C CA . ILE A 1 28 ? 6.072 -1.953 -12.699 1.00 0.00 28 ILE A CA 7
ATOM 10840 C C . ILE A 1 28 ? 5.500 -3.196 -12.030 1.00 0.00 28 ILE A C 7
ATOM 10841 O O . ILE A 1 28 ? 6.228 -3.966 -11.402 1.00 0.00 28 ILE A O 7
ATOM 10857 N N . SER A 1 29 ? 4.192 -3.388 -12.168 1.00 0.00 29 SER A N 7
ATOM 10858 C CA . SER A 1 29 ? 3.498 -4.465 -11.473 1.00 0.00 29 SER A CA 7
ATOM 10859 C C . SER A 1 29 ? 3.906 -5.827 -12.021 1.00 0.00 29 SER A C 7
ATOM 10860 O O . SER A 1 29 ? 3.583 -6.863 -11.439 1.00 0.00 29 SER A O 7
ATOM 10868 N N . GLN A 1 30 ? 4.616 -5.819 -13.144 1.00 0.00 30 GLN A N 7
ATOM 10869 C CA . GLN A 1 30 ? 5.089 -7.052 -13.760 1.00 0.00 30 GLN A CA 7
ATOM 10870 C C . GLN A 1 30 ? 6.274 -7.630 -12.996 1.00 0.00 30 GLN A C 7
ATOM 10871 O O . GLN A 1 30 ? 6.694 -8.760 -13.245 1.00 0.00 30 GLN A O 7
ATOM 10885 N N . GLY A 1 31 ? 6.810 -6.848 -12.065 1.00 0.00 31 GLY A N 7
ATOM 10886 C CA . GLY A 1 31 ? 7.866 -7.324 -11.180 1.00 0.00 31 GLY A CA 7
ATOM 10887 C C . GLY A 1 31 ? 9.128 -6.483 -11.327 1.00 0.00 31 GLY A C 7
ATOM 10888 O O . GLY A 1 31 ? 10.242 -6.996 -11.223 1.00 0.00 31 GLY A O 7
ATOM 10892 N N . TYR A 1 32 ? 8.946 -5.190 -11.571 1.00 0.00 32 TYR A N 7
ATOM 10893 C CA . TYR A 1 32 ? 10.068 -4.290 -11.811 1.00 0.00 32 TYR A CA 7
ATOM 10894 C C . TYR A 1 32 ? 10.228 -3.293 -10.672 1.00 0.00 32 TYR A C 7
ATOM 10895 O O . TYR A 1 32 ? 9.243 -2.800 -10.122 1.00 0.00 32 TYR A O 7
ATOM 10913 N N . SER A 1 33 ? 11.476 -2.998 -10.320 1.00 0.00 33 SER A N 7
ATOM 10914 C CA . SER A 1 33 ? 11.769 -1.995 -9.304 1.00 0.00 33 SER A CA 7
ATOM 10915 C C . SER A 1 33 ? 12.264 -0.700 -9.936 1.00 0.00 33 SER A C 7
ATOM 10916 O O . SER A 1 33 ? 13.015 -0.721 -10.911 1.00 0.00 33 SER A O 7
ATOM 10924 N N . LEU A 1 34 ? 11.838 0.427 -9.374 1.00 0.00 34 LEU A N 7
ATOM 10925 C CA . LEU A 1 34 ? 12.292 1.733 -9.838 1.00 0.00 34 LEU A CA 7
ATOM 10926 C C . LEU A 1 34 ? 13.721 2.011 -9.389 1.00 0.00 34 LEU A C 7
ATOM 10927 O O . LEU A 1 34 ? 14.011 2.046 -8.193 1.00 0.00 34 LEU A O 7
ATOM 10943 N N . ILE A 1 35 ? 14.611 2.207 -10.356 1.00 0.00 35 ILE A N 7
ATOM 10944 C CA . ILE A 1 35 ? 16.020 2.441 -10.064 1.00 0.00 35 ILE A CA 7
ATOM 10945 C C . ILE A 1 35 ? 16.360 3.924 -10.141 1.00 0.00 35 ILE A C 7
ATOM 10946 O O . ILE A 1 35 ? 16.947 4.485 -9.216 1.00 0.00 35 ILE A O 7
ATOM 10962 N N . GLU A 1 36 ? 15.988 4.554 -11.250 1.00 0.00 36 GLU A N 7
ATOM 10963 C CA . GLU A 1 36 ? 16.216 5.982 -11.433 1.00 0.00 36 GLU A CA 7
ATOM 10964 C C . GLU A 1 36 ? 14.984 6.668 -12.010 1.00 0.00 36 GLU A C 7
ATOM 10965 O O . GLU A 1 36 ? 14.219 6.062 -12.760 1.00 0.00 36 GLU A O 7
ATOM 10977 N N . LEU A 1 37 ? 14.796 7.934 -11.654 1.00 0.00 37 LEU A N 7
ATOM 10978 C CA . LEU A 1 37 ? 13.652 8.702 -12.129 1.00 0.00 37 LEU A CA 7
ATOM 10979 C C . LEU A 1 37 ? 13.987 10.185 -12.230 1.00 0.00 37 LEU A C 7
ATOM 10980 O O . LEU A 1 37 ? 14.255 10.840 -11.223 1.00 0.00 37 LEU A O 7
ATOM 10996 N N . GLU A 1 38 ? 13.969 10.708 -13.451 1.00 0.00 38 GLU A N 7
ATOM 10997 C CA . GLU A 1 38 ? 14.311 12.105 -13.690 1.00 0.00 38 GLU A CA 7
ATOM 10998 C C . GLU A 1 38 ? 13.765 12.584 -15.029 1.00 0.00 38 GLU A C 7
ATOM 10999 O O . GLU A 1 38 ? 13.797 11.855 -16.020 1.00 0.00 38 GLU A O 7
ATOM 11011 N N . ARG A 1 39 ? 13.263 13.814 -15.052 1.00 0.00 39 ARG A N 7
ATOM 11012 C CA . ARG A 1 39 ? 12.720 14.398 -16.272 1.00 0.00 39 ARG A CA 7
ATOM 11013 C C . ARG A 1 39 ? 13.792 15.160 -17.042 1.00 0.00 39 ARG A C 7
ATOM 11014 O O . ARG A 1 39 ? 14.427 16.068 -16.507 1.00 0.00 39 ARG A O 7
ATOM 11035 N N . LEU A 1 40 ? 13.988 14.784 -18.302 1.00 0.00 40 LEU A N 7
ATOM 11036 C CA . LEU A 1 40 ? 14.893 15.508 -19.185 1.00 0.00 40 LEU A CA 7
ATOM 11037 C C . LEU A 1 40 ? 14.123 16.330 -20.210 1.00 0.00 40 LEU A C 7
ATOM 11038 O O . LEU A 1 40 ? 13.655 15.802 -21.219 1.00 0.00 40 LEU A O 7
ATOM 11054 N N . ASN A 1 41 ? 13.993 17.626 -19.946 1.00 0.00 41 ASN A N 7
ATOM 11055 C CA . ASN A 1 41 ? 13.125 18.487 -20.741 1.00 0.00 41 ASN A CA 7
ATOM 11056 C C . ASN A 1 41 ? 11.690 17.976 -20.738 1.00 0.00 41 ASN A C 7
ATOM 11057 O O . ASN A 1 41 ? 11.042 17.924 -19.693 1.00 0.00 41 ASN A O 7
ATOM 11068 N N . ASN A 1 42 ? 11.199 17.600 -21.914 1.00 0.00 42 ASN A N 7
ATOM 11069 C CA . ASN A 1 42 ? 9.844 17.080 -22.047 1.00 0.00 42 ASN A CA 7
ATOM 11070 C C . ASN A 1 42 ? 9.848 15.564 -22.198 1.00 0.00 42 ASN A C 7
ATOM 11071 O O . ASN A 1 42 ? 8.835 14.964 -22.557 1.00 0.00 42 ASN A O 7
ATOM 11082 N N . ALA A 1 43 ? 10.993 14.950 -21.922 1.00 0.00 43 ALA A N 7
ATOM 11083 C CA . ALA A 1 43 ? 11.126 13.501 -22.008 1.00 0.00 43 ALA A CA 7
ATOM 11084 C C . ALA A 1 43 ? 11.527 12.904 -20.665 1.00 0.00 43 ALA A C 7
ATOM 11085 O O . ALA A 1 43 ? 12.694 12.955 -20.276 1.00 0.00 43 ALA A O 7
ATOM 11092 N N . ILE A 1 44 ? 10.553 12.337 -19.961 1.00 0.00 44 ILE A N 7
ATOM 11093 C CA . ILE A 1 44 ? 10.787 11.795 -18.628 1.00 0.00 44 ILE A CA 7
ATOM 11094 C C . ILE A 1 44 ? 11.375 10.391 -18.700 1.00 0.00 44 ILE A C 7
ATOM 11095 O O . ILE A 1 44 ? 10.841 9.519 -19.385 1.00 0.00 44 ILE A O 7
ATOM 11111 N N . ILE A 1 45 ? 12.477 10.180 -17.989 1.00 0.00 45 ILE A N 7
ATOM 11112 C CA . ILE A 1 45 ? 13.191 8.910 -18.042 1.00 0.00 45 ILE A CA 7
ATOM 11113 C C . ILE A 1 45 ? 12.896 8.061 -16.812 1.00 0.00 45 ILE A C 7
ATOM 11114 O O . ILE A 1 45 ? 13.120 8.491 -15.680 1.00 0.00 45 ILE A O 7
ATOM 11130 N N . ILE A 1 46 ? 12.393 6.852 -17.040 1.00 0.00 46 ILE A N 7
ATOM 11131 C CA . ILE A 1 46 ? 12.120 5.918 -15.954 1.00 0.00 46 ILE A CA 7
ATOM 11132 C C . ILE A 1 46 ? 12.922 4.634 -16.118 1.00 0.00 46 ILE A C 7
ATOM 11133 O O . ILE A 1 46 ? 12.721 3.882 -17.072 1.00 0.00 46 ILE A O 7
ATOM 11149 N N . ILE A 1 47 ? 13.832 4.387 -15.182 1.00 0.00 47 ILE A N 7
ATOM 11150 C CA . ILE A 1 47 ? 14.696 3.213 -15.243 1.00 0.00 47 ILE A CA 7
ATOM 11151 C C . ILE A 1 47 ? 14.175 2.099 -14.345 1.00 0.00 47 ILE A C 7
ATOM 11152 O O . ILE A 1 47 ? 14.102 2.254 -13.126 1.00 0.00 47 ILE A O 7
ATOM 11168 N N . LEU A 1 48 ? 13.813 0.975 -14.954 1.00 0.00 48 LEU A N 7
ATOM 11169 C CA . LEU A 1 48 ? 13.260 -0.154 -14.215 1.00 0.00 48 LEU A CA 7
ATOM 11170 C C . LEU A 1 48 ? 14.199 -1.352 -14.255 1.00 0.00 48 LEU A C 7
ATOM 11171 O O . LEU A 1 48 ? 14.947 -1.536 -15.216 1.00 0.00 48 LEU A O 7
ATOM 11187 N N . ARG A 1 49 ? 14.156 -2.166 -13.206 1.00 0.00 49 ARG A N 7
ATOM 11188 C CA . ARG A 1 49 ? 14.988 -3.361 -13.129 1.00 0.00 49 ARG A CA 7
ATOM 11189 C C . ARG A 1 49 ? 14.181 -4.564 -12.658 1.00 0.00 49 ARG A C 7
ATOM 11190 O O . ARG A 1 49 ? 13.457 -4.488 -11.664 1.00 0.00 49 ARG A O 7
ATOM 11211 N N . LYS A 1 50 ? 14.309 -5.675 -13.376 1.00 0.00 50 LYS A N 7
ATOM 11212 C CA . LYS A 1 50 ? 13.837 -6.964 -12.885 1.00 0.00 50 LYS A CA 7
ATOM 11213 C C . LYS A 1 50 ? 14.904 -8.039 -13.049 1.00 0.00 50 LYS A C 7
ATOM 11214 O O . LYS A 1 50 ? 15.261 -8.407 -14.168 1.00 0.00 50 LYS A O 7
ATOM 11233 N N . GLU A 1 51 ? 15.409 -8.540 -11.927 1.00 0.00 51 GLU A N 7
ATOM 11234 C CA . GLU A 1 51 ? 16.533 -9.468 -11.940 1.00 0.00 51 GLU A CA 7
ATOM 11235 C C . GLU A 1 51 ? 17.762 -8.836 -12.581 1.00 0.00 51 GLU A C 7
ATOM 11236 O O . GLU A 1 51 ? 18.412 -7.978 -11.985 1.00 0.00 51 GLU A O 7
ATOM 11248 N N . THR A 1 52 ? 18.075 -9.266 -13.798 1.00 0.00 52 THR A N 7
ATOM 11249 C CA . THR A 1 52 ? 19.221 -8.736 -14.527 1.00 0.00 52 THR A CA 7
ATOM 11250 C C . THR A 1 52 ? 18.778 -7.961 -15.761 1.00 0.00 52 THR A C 7
ATOM 11251 O O . THR A 1 52 ? 19.602 -7.564 -16.585 1.00 0.00 52 THR A O 7
ATOM 11262 N N . GLU A 1 53 ? 17.473 -7.749 -15.884 1.00 0.00 53 GLU A N 7
ATOM 11263 C CA . GLU A 1 53 ? 16.915 -7.048 -17.034 1.00 0.00 53 GLU A CA 7
ATOM 11264 C C . GLU A 1 53 ? 16.669 -5.578 -16.718 1.00 0.00 53 GLU A C 7
ATOM 11265 O O . GLU A 1 53 ? 15.910 -5.249 -15.806 1.00 0.00 53 GLU A O 7
ATOM 11277 N N . ILE A 1 54 ? 17.314 -4.699 -17.475 1.00 0.00 54 ILE A N 7
ATOM 11278 C CA . ILE A 1 54 ? 17.110 -3.263 -17.326 1.00 0.00 54 ILE A CA 7
ATOM 11279 C C . ILE A 1 54 ? 16.286 -2.701 -18.477 1.00 0.00 54 ILE A C 7
ATOM 11280 O O . ILE A 1 54 ? 16.530 -3.019 -19.641 1.00 0.00 54 ILE A O 7
ATOM 11296 N N . ILE A 1 55 ? 15.309 -1.864 -18.146 1.00 0.00 55 ILE A N 7
ATOM 11297 C CA . ILE A 1 55 ? 14.472 -1.225 -19.154 1.00 0.00 55 ILE A CA 7
ATOM 11298 C C . ILE A 1 55 ? 14.510 0.292 -19.022 1.00 0.00 55 ILE A C 7
ATOM 11299 O O . ILE A 1 55 ? 14.376 0.833 -17.925 1.00 0.00 55 ILE A O 7
ATOM 11315 N N . ILE A 1 56 ? 14.695 0.974 -20.148 1.00 0.00 56 ILE A N 7
ATOM 11316 C CA . ILE A 1 56 ? 14.598 2.428 -20.187 1.00 0.00 56 ILE A CA 7
ATOM 11317 C C . ILE A 1 56 ? 13.271 2.876 -20.785 1.00 0.00 56 ILE A C 7
ATOM 11318 O O . ILE A 1 56 ? 13.018 2.680 -21.974 1.00 0.00 56 ILE A O 7
ATOM 11334 N N . LEU A 1 57 ? 12.427 3.478 -19.955 1.00 0.00 57 LEU A N 7
ATOM 11335 C CA . LEU A 1 57 ? 11.157 4.025 -20.417 1.00 0.00 57 LEU A CA 7
ATOM 11336 C C . LEU A 1 57 ? 11.265 5.521 -20.683 1.00 0.00 57 LEU A C 7
ATOM 11337 O O . LEU A 1 57 ? 11.491 6.309 -19.765 1.00 0.00 57 LEU A O 7
ATOM 11353 N N . VAL A 1 58 ? 11.101 5.906 -21.944 1.00 0.00 58 VAL A N 7
ATOM 11354 C CA . VAL A 1 58 ? 11.181 7.309 -22.333 1.00 0.00 58 VAL A CA 7
ATOM 11355 C C . VAL A 1 58 ? 9.799 7.882 -22.617 1.00 0.00 58 VAL A C 7
ATOM 11356 O O . VAL A 1 58 ? 9.128 7.469 -23.563 1.00 0.00 58 VAL A O 7
ATOM 11369 N N . ALA A 1 59 ? 9.378 8.835 -21.792 1.00 0.00 59 ALA A N 7
ATOM 11370 C CA . ALA A 1 59 ? 8.068 9.456 -21.945 1.00 0.00 59 ALA A CA 7
ATOM 11371 C C . ALA A 1 59 ? 8.189 10.861 -22.522 1.00 0.00 59 ALA A C 7
ATOM 11372 O O . ALA A 1 59 ? 8.212 11.846 -21.783 1.00 0.00 59 ALA A O 7
ATOM 11379 N N . LYS A 1 60 ? 8.265 10.947 -23.845 1.00 0.00 60 LYS A N 7
ATOM 11380 C CA . LYS A 1 60 ? 8.426 12.229 -24.522 1.00 0.00 60 LYS A CA 7
ATOM 11381 C C . LYS A 1 60 ? 7.075 12.830 -24.891 1.00 0.00 60 LYS A C 7
ATOM 11382 O O . LYS A 1 60 ? 6.464 12.442 -25.887 1.00 0.00 60 LYS A O 7
ATOM 11401 N N . GLY A 1 61 ? 6.614 13.778 -24.083 1.00 0.00 61 GLY A N 7
ATOM 11402 C CA . GLY A 1 61 ? 5.287 14.355 -24.258 1.00 0.00 61 GLY A CA 7
ATOM 11403 C C . GLY A 1 61 ? 4.198 13.335 -23.954 1.00 0.00 61 GLY A C 7
ATOM 11404 O O . GLY A 1 61 ? 4.009 12.939 -22.804 1.00 0.00 61 GLY A O 7
ATOM 11408 N N . GLU A 1 62 ? 3.483 12.912 -24.992 1.00 0.00 62 GLU A N 7
ATOM 11409 C CA . GLU A 1 62 ? 2.448 11.896 -24.846 1.00 0.00 62 GLU A CA 7
ATOM 11410 C C . GLU A 1 62 ? 2.908 10.557 -25.409 1.00 0.00 62 GLU A C 7
ATOM 11411 O O . GLU A 1 62 ? 2.160 9.579 -25.399 1.00 0.00 62 GLU A O 7
ATOM 11423 N N . LYS A 1 63 ? 4.141 10.520 -25.901 1.00 0.00 63 LYS A N 7
ATOM 11424 C CA . LYS A 1 63 ? 4.677 9.322 -26.537 1.00 0.00 63 LYS A CA 7
ATOM 11425 C C . LYS A 1 63 ? 5.638 8.589 -25.609 1.00 0.00 63 LYS A C 7
ATOM 11426 O O . LYS A 1 63 ? 6.696 9.111 -25.258 1.00 0.00 63 LYS A O 7
ATOM 11445 N N . LYS A 1 64 ? 5.263 7.377 -25.215 1.00 0.00 64 LYS A N 7
ATOM 11446 C CA . LYS A 1 64 ? 6.110 6.553 -24.360 1.00 0.00 64 LYS A CA 7
ATOM 11447 C C . LYS A 1 64 ? 6.811 5.465 -25.164 1.00 0.00 64 LYS A C 7
ATOM 11448 O O . LYS A 1 64 ? 6.233 4.894 -26.089 1.00 0.00 64 LYS A O 7
ATOM 11467 N N . ARG A 1 65 ? 8.058 5.182 -24.805 1.00 0.00 65 ARG A N 7
ATOM 11468 C CA . ARG A 1 65 ? 8.839 4.160 -25.491 1.00 0.00 65 ARG A CA 7
ATOM 11469 C C . ARG A 1 65 ? 9.536 3.240 -24.498 1.00 0.00 65 ARG A C 7
ATOM 11470 O O . ARG A 1 65 ? 10.333 3.689 -23.674 1.00 0.00 65 ARG A O 7
ATOM 11491 N N . ILE A 1 66 ? 9.231 1.949 -24.580 1.00 0.00 66 ILE A N 7
ATOM 11492 C CA . ILE A 1 66 ? 9.836 0.961 -23.695 1.00 0.00 66 ILE A CA 7
ATOM 11493 C C . ILE A 1 66 ? 11.048 0.307 -24.346 1.00 0.00 66 ILE A C 7
ATOM 11494 O O . ILE A 1 66 ? 10.918 -0.428 -25.325 1.00 0.00 66 ILE A O 7
ATOM 11510 N N . LEU A 1 67 ? 12.227 0.579 -23.797 1.00 0.00 67 LEU A N 7
ATOM 11511 C CA . LEU A 1 67 ? 13.471 0.066 -24.359 1.00 0.00 67 LEU A CA 7
ATOM 11512 C C . LEU A 1 67 ? 14.069 -1.019 -23.473 1.00 0.00 67 LEU A C 7
ATOM 11513 O O . LEU A 1 67 ? 14.783 -0.727 -22.513 1.00 0.00 67 LEU A O 7
ATOM 11529 N N . SER A 1 68 ? 13.774 -2.273 -23.800 1.00 0.00 68 SER A N 7
ATOM 11530 C CA . SER A 1 68 ? 14.420 -3.407 -23.150 1.00 0.00 68 SER A CA 7
ATOM 11531 C C . SER A 1 68 ? 15.878 -3.528 -23.573 1.00 0.00 68 SER A C 7
ATOM 11532 O O . SER A 1 68 ? 16.183 -3.639 -24.760 1.00 0.00 68 SER A O 7
ATOM 11540 N N . LEU A 1 69 ? 16.777 -3.505 -22.595 1.00 0.00 69 LEU A N 7
ATOM 11541 C CA . LEU A 1 69 ? 18.207 -3.433 -22.869 1.00 0.00 69 LEU A CA 7
ATOM 11542 C C . LEU A 1 69 ? 18.823 -4.824 -22.946 1.00 0.00 69 LEU A C 7
ATOM 11543 O O . LEU A 1 69 ? 19.886 -5.011 -23.539 1.00 0.00 69 LEU A O 7
ATOM 11559 N N . ARG A 1 70 ? 18.149 -5.798 -22.344 1.00 0.00 70 ARG A N 7
ATOM 11560 C CA . ARG A 1 70 ? 18.674 -7.156 -22.263 1.00 0.00 70 ARG A CA 7
ATOM 11561 C C . ARG A 1 70 ? 18.802 -7.781 -23.646 1.00 0.00 70 ARG A C 7
ATOM 11562 O O . ARG A 1 70 ? 17.820 -7.891 -24.381 1.00 0.00 70 ARG A O 7
ATOM 11583 N N . GLY A 1 71 ? 20.017 -8.190 -23.996 1.00 0.00 71 GLY A N 7
ATOM 11584 C CA . GLY A 1 71 ? 20.275 -8.802 -25.293 1.00 0.00 71 GLY A CA 7
ATOM 11585 C C . GLY A 1 71 ? 20.845 -7.788 -26.277 1.00 0.00 71 GLY A C 7
ATOM 11586 O O . GLY A 1 71 ? 21.287 -8.148 -27.368 1.00 0.00 71 GLY A O 7
ATOM 11590 N N . MET A 1 72 ? 20.831 -6.519 -25.885 1.00 0.00 72 MET A N 7
ATOM 11591 C CA . MET A 1 72 ? 21.307 -5.445 -26.749 1.00 0.00 72 MET A CA 7
ATOM 11592 C C . MET A 1 72 ? 22.665 -4.931 -26.291 1.00 0.00 72 MET A C 7
ATOM 11593 O O . MET A 1 72 ? 22.979 -4.952 -25.101 1.00 0.00 72 MET A O 7
ATOM 11607 N N . SER A 1 73 ? 23.469 -4.468 -27.243 1.00 0.00 73 SER A N 7
ATOM 11608 C CA . SER A 1 73 ? 24.757 -3.861 -26.930 1.00 0.00 73 SER A CA 7
ATOM 11609 C C . SER A 1 73 ? 24.600 -2.386 -26.583 1.00 0.00 73 SER A C 7
ATOM 11610 O O . SER A 1 73 ? 23.592 -1.763 -26.917 1.00 0.00 73 SER A O 7
ATOM 11618 N N . LYS A 1 74 ? 25.603 -1.832 -25.910 1.00 0.00 74 LYS A N 7
ATOM 11619 C CA . LYS A 1 74 ? 25.553 -0.444 -25.466 1.00 0.00 74 LYS A CA 7
ATOM 11620 C C . LYS A 1 74 ? 25.413 0.507 -26.647 1.00 0.00 74 LYS A C 7
ATOM 11621 O O . LYS A 1 74 ? 24.696 1.505 -26.571 1.00 0.00 74 LYS A O 7
ATOM 11640 N N . LYS A 1 75 ? 26.102 0.193 -27.738 1.00 0.00 75 LYS A N 7
ATOM 11641 C CA . LYS A 1 75 ? 25.997 0.977 -28.963 1.00 0.00 75 LYS A CA 7
ATOM 11642 C C . LYS A 1 75 ? 24.567 0.989 -29.488 1.00 0.00 75 LYS A C 7
ATOM 11643 O O . LYS A 1 75 ? 24.038 2.039 -29.853 1.00 0.00 75 LYS A O 7
ATOM 11662 N N . GLU A 1 76 ? 23.945 -0.185 -29.523 1.00 0.00 76 GLU A N 7
ATOM 11663 C CA . GLU A 1 76 ? 22.562 -0.306 -29.969 1.00 0.00 76 GLU A CA 7
ATOM 11664 C C . GLU A 1 76 ? 21.612 0.415 -29.021 1.00 0.00 76 GLU A C 7
ATOM 11665 O O . GLU A 1 76 ? 20.634 1.025 -29.453 1.00 0.00 76 GLU A O 7
ATOM 11677 N N . ILE A 1 77 ? 21.905 0.340 -27.727 1.00 0.00 77 ILE A N 7
ATOM 11678 C CA . ILE A 1 77 ? 21.109 1.030 -26.720 1.00 0.00 77 ILE A CA 7
ATOM 11679 C C . ILE A 1 77 ? 21.144 2.539 -26.928 1.00 0.00 77 ILE A C 7
ATOM 11680 O O . ILE A 1 77 ? 20.111 3.207 -26.875 1.00 0.00 77 ILE A O 7
ATOM 11696 N N . LYS A 1 78 ? 22.338 3.070 -27.166 1.00 0.00 78 LYS A N 7
ATOM 11697 C CA . LYS A 1 78 ? 22.496 4.480 -27.503 1.00 0.00 78 LYS A CA 7
ATOM 11698 C C . LYS A 1 78 ? 21.632 4.861 -28.699 1.00 0.00 78 LYS A C 7
ATOM 11699 O O . LYS A 1 78 ? 20.946 5.882 -28.681 1.00 0.00 78 LYS A O 7
ATOM 11718 N N . LYS A 1 79 ? 21.672 4.033 -29.738 1.00 0.00 79 LYS A N 7
ATOM 11719 C CA . LYS A 1 79 ? 20.849 4.250 -30.921 1.00 0.00 79 LYS A CA 7
ATOM 11720 C C . LYS A 1 79 ? 19.366 4.236 -30.572 1.00 0.00 79 LYS A C 7
ATOM 11721 O O . LYS A 1 79 ? 18.593 5.053 -31.073 1.00 0.00 79 LYS A O 7
ATOM 11740 N N . LYS A 1 80 ? 18.975 3.305 -29.709 1.00 0.00 80 LYS A N 7
ATOM 11741 C CA . LYS A 1 80 ? 17.576 3.148 -29.332 1.00 0.00 80 LYS A CA 7
ATOM 11742 C C . LYS A 1 80 ? 17.078 4.357 -28.550 1.00 0.00 80 LYS A C 7
ATOM 11743 O O . LYS A 1 80 ? 15.904 4.720 -28.630 1.00 0.00 80 LYS A O 7
ATOM 11762 N N . LEU A 1 81 ? 17.977 4.978 -27.794 1.00 0.00 81 LEU A N 7
ATOM 11763 C CA . LEU A 1 81 ? 17.665 6.218 -27.095 1.00 0.00 81 LEU A CA 7
ATOM 11764 C C . LEU A 1 81 ? 17.408 7.355 -28.076 1.00 0.00 81 LEU A C 7
ATOM 11765 O O . LEU A 1 81 ? 16.552 8.208 -27.844 1.00 0.00 81 LEU A O 7
ATOM 11781 N N . ARG A 1 82 ? 18.156 7.361 -29.175 1.00 0.00 82 ARG A N 7
ATOM 11782 C CA . ARG A 1 82 ? 17.926 8.315 -30.253 1.00 0.00 82 ARG A CA 7
ATOM 11783 C C . ARG A 1 82 ? 16.623 8.018 -30.983 1.00 0.00 82 ARG A C 7
ATOM 11784 O O . ARG A 1 82 ? 15.895 8.932 -31.370 1.00 0.00 82 ARG A O 7
ATOM 11805 N N . GLU A 1 83 ? 16.335 6.734 -31.169 1.00 0.00 83 GLU A N 7
ATOM 11806 C CA . GLU A 1 83 ? 15.085 6.312 -31.789 1.00 0.00 83 GLU A CA 7
ATOM 11807 C C . GLU A 1 83 ? 13.887 6.679 -30.922 1.00 0.00 83 GLU A C 7
ATOM 11808 O O . GLU A 1 83 ? 12.821 7.021 -31.432 1.00 0.00 83 GLU A O 7
ATOM 11820 N N . ALA A 1 84 ? 14.071 6.606 -29.608 1.00 0.00 84 ALA A N 7
ATOM 11821 C CA . ALA A 1 84 ? 13.055 7.060 -28.666 1.00 0.00 84 ALA A CA 7
ATOM 11822 C C . ALA A 1 84 ? 12.769 8.547 -28.839 1.00 0.00 84 ALA A C 7
ATOM 11823 O O . ALA A 1 84 ? 11.628 8.989 -28.702 1.00 0.00 84 ALA A O 7
ATOM 11830 N N . GLY A 1 85 ? 13.812 9.313 -29.140 1.00 0.00 85 GLY A N 7
ATOM 11831 C CA . GLY A 1 85 ? 13.652 10.719 -29.493 1.00 0.00 85 GLY A CA 7
ATOM 11832 C C . GLY A 1 85 ? 14.438 11.617 -28.547 1.00 0.00 85 GLY A C 7
ATOM 11833 O O . GLY A 1 85 ? 14.025 12.740 -28.257 1.00 0.00 85 GLY A O 7
ATOM 11837 N N . LEU A 1 86 ? 15.571 11.117 -28.068 1.00 0.00 86 LEU A N 7
ATOM 11838 C CA . LEU A 1 86 ? 16.454 11.900 -27.212 1.00 0.00 86 LEU A CA 7
ATOM 11839 C C . LEU A 1 86 ? 17.597 12.512 -28.011 1.00 0.00 86 LEU A C 7
ATOM 11840 O O . LEU A 1 86 ? 18.052 11.938 -29.000 1.00 0.00 86 LEU A O 7
ATOM 11856 N N . ASP A 1 87 ? 18.057 13.680 -27.577 1.00 0.00 87 ASP A N 7
ATOM 11857 C CA . ASP A 1 87 ? 19.173 14.355 -28.230 1.00 0.00 87 ASP A CA 7
ATOM 11858 C C . ASP A 1 87 ? 20.502 13.953 -27.604 1.00 0.00 87 ASP A C 7
ATOM 11859 O O . ASP A 1 87 ? 20.548 13.101 -26.716 1.00 0.00 87 ASP A O 7
ATOM 11868 N N . GLU A 1 88 ? 21.581 14.571 -28.071 1.00 0.00 88 GLU A N 7
ATOM 11869 C CA . GLU A 1 88 ? 22.925 14.179 -27.664 1.00 0.00 88 GLU A CA 7
ATOM 11870 C C . GLU A 1 88 ? 23.059 14.169 -26.146 1.00 0.00 88 GLU A C 7
ATOM 11871 O O . GLU A 1 88 ? 23.481 13.173 -25.558 1.00 0.00 88 GLU A O 7
ATOM 11883 N N . LYS A 1 89 ? 22.698 15.282 -25.518 1.00 0.00 89 LYS A N 7
ATOM 11884 C CA . LYS A 1 89 ? 22.868 15.439 -24.078 1.00 0.00 89 LYS A CA 7
ATOM 11885 C C . LYS A 1 89 ? 21.934 14.513 -23.309 1.00 0.00 89 LYS A C 7
ATOM 11886 O O . LYS A 1 89 ? 22.328 13.906 -22.313 1.00 0.00 89 LYS A O 7
ATOM 11905 N N . GLU A 1 90 ? 20.695 14.408 -23.777 1.00 0.00 90 GLU A N 7
ATOM 11906 C CA . GLU A 1 90 ? 19.702 13.556 -23.134 1.00 0.00 90 GLU A CA 7
ATOM 11907 C C . GLU A 1 90 ? 20.124 12.093 -23.173 1.00 0.00 90 GLU A C 7
ATOM 11908 O O . GLU A 1 90 ? 19.997 11.374 -22.182 1.00 0.00 90 GLU A O 7
ATOM 11920 N N . ILE A 1 91 ? 20.627 11.658 -24.323 1.00 0.00 91 ILE A N 7
ATOM 11921 C CA . ILE A 1 91 ? 21.125 10.296 -24.475 1.00 0.00 91 ILE A CA 7
ATOM 11922 C C . ILE A 1 91 ? 22.279 10.021 -23.520 1.00 0.00 91 ILE A C 7
ATOM 11923 O O . ILE A 1 91 ? 22.306 8.994 -22.841 1.00 0.00 91 ILE A O 7
ATOM 11939 N N . GLU A 1 92 ? 23.233 10.945 -23.472 1.00 0.00 92 GLU A N 7
ATOM 11940 C CA . GLU A 1 92 ? 24.391 10.806 -22.596 1.00 0.00 92 GLU A CA 7
ATOM 11941 C C . GLU A 1 92 ? 23.965 10.629 -21.144 1.00 0.00 92 GLU A C 7
ATOM 11942 O O . GLU A 1 92 ? 24.472 9.755 -20.441 1.00 0.00 92 GLU A O 7
ATOM 11954 N N . LYS A 1 93 ? 23.032 11.464 -20.701 1.00 0.00 93 LYS A N 7
ATOM 11955 C CA . LYS A 1 93 ? 22.572 11.434 -19.317 1.00 0.00 93 LYS A CA 7
ATOM 11956 C C . LYS A 1 93 ? 21.958 10.084 -18.970 1.00 0.00 93 LYS A C 7
ATOM 11957 O O . LYS A 1 93 ? 22.211 9.534 -17.898 1.00 0.00 93 LYS A O 7
ATOM 11976 N N . VAL A 1 94 ? 21.150 9.555 -19.882 1.00 0.00 94 VAL A N 7
ATOM 11977 C CA . VAL A 1 94 ? 20.491 8.272 -19.670 1.00 0.00 94 VAL A CA 7
ATOM 11978 C C . VAL A 1 94 ? 21.499 7.129 -19.661 1.00 0.00 94 VAL A C 7
ATOM 11979 O O . VAL A 1 94 ? 21.386 6.196 -18.866 1.00 0.00 94 VAL A O 7
ATOM 11992 N N . LEU A 1 95 ? 22.484 7.209 -20.549 1.00 0.00 95 LEU A N 7
ATOM 11993 C CA . LEU A 1 95 ? 23.550 6.217 -20.601 1.00 0.00 95 LEU A CA 7
ATOM 11994 C C . LEU A 1 95 ? 24.348 6.196 -19.303 1.00 0.00 95 LEU A C 7
ATOM 11995 O O . LEU A 1 95 ? 24.778 5.138 -18.844 1.00 0.00 95 LEU A O 7
ATOM 12011 N N . ARG A 1 96 ? 24.541 7.372 -18.715 1.00 0.00 96 ARG A N 7
ATOM 12012 C CA . ARG A 1 96 ? 25.228 7.484 -17.434 1.00 0.00 96 ARG A CA 7
ATOM 12013 C C . ARG A 1 96 ? 24.419 6.840 -16.316 1.00 0.00 96 ARG A C 7
ATOM 12014 O O . ARG A 1 96 ? 24.977 6.228 -15.405 1.00 0.00 96 ARG A O 7
ATOM 12035 N N . LEU A 1 97 ? 23.100 6.981 -16.390 1.00 0.00 97 LEU A N 7
ATOM 12036 C CA . LEU A 1 97 ? 22.203 6.312 -15.455 1.00 0.00 97 LEU A CA 7
ATOM 12037 C C . LEU A 1 97 ? 22.293 4.798 -15.594 1.00 0.00 97 LEU A C 7
ATOM 12038 O O . LEU A 1 97 ? 22.234 4.069 -14.603 1.00 0.00 97 LEU A O 7
ATOM 12054 N N . LEU A 1 98 ? 22.436 4.329 -16.829 1.00 0.00 98 LEU A N 7
ATOM 12055 C CA . LEU A 1 98 ? 22.641 2.910 -17.091 1.00 0.00 98 LEU A CA 7
ATOM 12056 C C . LEU A 1 98 ? 23.976 2.433 -16.533 1.00 0.00 98 LEU A C 7
ATOM 12057 O O . LEU A 1 98 ? 24.061 1.367 -15.923 1.00 0.00 98 LEU A O 7
ATOM 12073 N N . GLU A 1 99 ? 25.018 3.230 -16.745 1.00 0.00 99 GLU A N 7
ATOM 12074 C CA . GLU A 1 99 ? 26.343 2.914 -16.225 1.00 0.00 99 GLU A CA 7
ATOM 12075 C C . GLU A 1 99 ? 26.327 2.807 -14.706 1.00 0.00 99 GLU A C 7
ATOM 12076 O O . GLU A 1 99 ? 27.013 1.964 -14.126 1.00 0.00 99 GLU A O 7
ATOM 12088 N N . LYS A 1 100 ? 25.541 3.665 -14.065 1.00 0.00 100 LYS A N 7
ATOM 12089 C CA . LYS A 1 100 ? 25.321 3.577 -12.627 1.00 0.00 100 LYS A CA 7
ATOM 12090 C C . LYS A 1 100 ? 24.643 2.265 -12.253 1.00 0.00 100 LYS A C 7
ATOM 12091 O O . LYS A 1 100 ? 25.155 1.501 -11.434 1.00 0.00 100 LYS A O 7
ATOM 12110 N N . GLU A 1 101 ? 23.488 2.008 -12.858 1.00 0.00 101 GLU A N 7
ATOM 12111 C CA . GLU A 1 101 ? 22.753 0.773 -12.613 1.00 0.00 101 GLU A CA 7
ATOM 12112 C C . GLU A 1 101 ? 21.653 0.572 -13.648 1.00 0.00 101 GLU A C 7
ATOM 12113 O O . GLU A 1 101 ? 21.923 0.139 -14.734 1.00 0.00 101 GLU A O 7
ATOM 12125 N N . ASP A 1 1 ? -2.671 -2.291 -2.131 1.00 0.00 1 ASP A N 8
ATOM 12126 C CA . ASP A 1 1 ? -1.225 -2.107 -2.114 1.00 0.00 1 ASP A CA 8
ATOM 12127 C C . ASP A 1 1 ? -0.854 -0.699 -1.664 1.00 0.00 1 ASP A C 8
ATOM 12128 O O . ASP A 1 1 ? -0.943 0.254 -2.438 1.00 0.00 1 ASP A O 8
ATOM 12139 N N . GLU A 1 2 ? -0.437 -0.576 -0.409 1.00 0.00 2 GLU A N 8
ATOM 12140 C CA . GLU A 1 2 ? -0.153 0.728 0.179 1.00 0.00 2 GLU A CA 8
ATOM 12141 C C . GLU A 1 2 ? 1.120 1.330 -0.403 1.00 0.00 2 GLU A C 8
ATOM 12142 O O . GLU A 1 2 ? 1.252 2.550 -0.501 1.00 0.00 2 GLU A O 8
ATOM 12154 N N . ARG A 1 3 ? 2.053 0.467 -0.789 1.00 0.00 3 ARG A N 8
ATOM 12155 C CA . ARG A 1 3 ? 3.299 0.910 -1.403 1.00 0.00 3 ARG A CA 8
ATOM 12156 C C . ARG A 1 3 ? 3.048 1.538 -2.768 1.00 0.00 3 ARG A C 8
ATOM 12157 O O . ARG A 1 3 ? 3.681 2.528 -3.133 1.00 0.00 3 ARG A O 8
ATOM 12178 N N . LYS A 1 4 ? 2.119 0.956 -3.519 1.00 0.00 4 LYS A N 8
ATOM 12179 C CA . LYS A 1 4 ? 1.662 1.550 -4.770 1.00 0.00 4 LYS A CA 8
ATOM 12180 C C . LYS A 1 4 ? 1.121 2.956 -4.546 1.00 0.00 4 LYS A C 8
ATOM 12181 O O . LYS A 1 4 ? 1.420 3.875 -5.308 1.00 0.00 4 LYS A O 8
ATOM 12200 N N . LYS A 1 5 ? 0.323 3.118 -3.496 1.00 0.00 5 LYS A N 8
ATOM 12201 C CA . LYS A 1 5 ? -0.203 4.427 -3.128 1.00 0.00 5 LYS A CA 8
ATOM 12202 C C . LYS A 1 5 ? 0.922 5.416 -2.856 1.00 0.00 5 LYS A C 8
ATOM 12203 O O . LYS A 1 5 ? 0.847 6.580 -3.250 1.00 0.00 5 LYS A O 8
ATOM 12222 N N . GLU A 1 6 ? 1.966 4.947 -2.181 1.00 0.00 6 GLU A N 8
ATOM 12223 C CA . GLU A 1 6 ? 3.134 5.774 -1.904 1.00 0.00 6 GLU A CA 8
ATOM 12224 C C . GLU A 1 6 ? 3.834 6.189 -3.192 1.00 0.00 6 GLU A C 8
ATOM 12225 O O . GLU A 1 6 ? 4.276 7.329 -3.330 1.00 0.00 6 GLU A O 8
ATOM 12237 N N . LEU A 1 7 ? 3.931 5.256 -4.133 1.00 0.00 7 LEU A N 8
ATOM 12238 C CA . LEU A 1 7 ? 4.552 5.531 -5.423 1.00 0.00 7 LEU A CA 8
ATOM 12239 C C . LEU A 1 7 ? 3.777 6.592 -6.193 1.00 0.00 7 LEU A C 8
ATOM 12240 O O . LEU A 1 7 ? 4.367 7.467 -6.827 1.00 0.00 7 LEU A O 8
ATOM 12256 N N . VAL A 1 8 ? 2.452 6.509 -6.134 1.00 0.00 8 VAL A N 8
ATOM 12257 C CA . VAL A 1 8 ? 1.594 7.513 -6.752 1.00 0.00 8 VAL A CA 8
ATOM 12258 C C . VAL A 1 8 ? 1.852 8.895 -6.166 1.00 0.00 8 VAL A C 8
ATOM 12259 O O . VAL A 1 8 ? 2.060 9.862 -6.900 1.00 0.00 8 VAL A O 8
ATOM 12272 N N . ALA A 1 9 ? 1.837 8.982 -4.840 1.00 0.00 9 ALA A N 8
ATOM 12273 C CA . ALA A 1 9 ? 2.031 10.254 -4.154 1.00 0.00 9 ALA A CA 8
ATOM 12274 C C . ALA A 1 9 ? 3.402 10.842 -4.461 1.00 0.00 9 ALA A C 8
ATOM 12275 O O . ALA A 1 9 ? 3.534 12.043 -4.701 1.00 0.00 9 ALA A O 8
ATOM 12282 N N . GLN A 1 10 ? 4.422 9.990 -4.453 1.00 0.00 10 GLN A N 8
ATOM 12283 C CA . GLN A 1 10 ? 5.791 10.430 -4.692 1.00 0.00 10 GLN A CA 8
ATOM 12284 C C . GLN A 1 10 ? 5.955 10.975 -6.105 1.00 0.00 10 GLN A C 8
ATOM 12285 O O . GLN A 1 10 ? 6.566 12.024 -6.310 1.00 0.00 10 GLN A O 8
ATOM 12299 N N . LEU A 1 11 ? 5.405 10.257 -7.078 1.00 0.00 11 LEU A N 8
ATOM 12300 C CA . LEU A 1 11 ? 5.503 10.658 -8.477 1.00 0.00 11 LEU A CA 8
ATOM 12301 C C . LEU A 1 11 ? 4.795 11.985 -8.720 1.00 0.00 11 LEU A C 8
ATOM 12302 O O . LEU A 1 11 ? 5.249 12.805 -9.518 1.00 0.00 11 LEU A O 8
ATOM 12318 N N . LYS A 1 12 ? 3.679 12.190 -8.028 1.00 0.00 12 LYS A N 8
ATOM 12319 C CA . LYS A 1 12 ? 2.975 13.465 -8.070 1.00 0.00 12 LYS A CA 8
ATOM 12320 C C . LYS A 1 12 ? 3.846 14.594 -7.535 1.00 0.00 12 LYS A C 8
ATOM 12321 O O . LYS A 1 12 ? 3.842 15.702 -8.071 1.00 0.00 12 LYS A O 8
ATOM 12340 N N . GLU A 1 13 ? 4.594 14.306 -6.475 1.00 0.00 13 GLU A N 8
ATOM 12341 C CA . GLU A 1 13 ? 5.510 15.282 -5.896 1.00 0.00 13 GLU A CA 8
ATOM 12342 C C . GLU A 1 13 ? 6.700 15.532 -6.812 1.00 0.00 13 GLU A C 8
ATOM 12343 O O . GLU A 1 13 ? 7.227 16.643 -6.873 1.00 0.00 13 GLU A O 8
ATOM 12355 N N . GLU A 1 14 ? 7.121 14.492 -7.524 1.00 0.00 14 GLU A N 8
ATOM 12356 C CA . GLU A 1 14 ? 8.238 14.602 -8.455 1.00 0.00 14 GLU A CA 8
ATOM 12357 C C . GLU A 1 14 ? 7.863 15.440 -9.670 1.00 0.00 14 GLU A C 8
ATOM 12358 O O . GLU A 1 14 ? 8.686 16.186 -10.200 1.00 0.00 14 GLU A O 8
ATOM 12370 N N . GLY A 1 15 ? 6.615 15.313 -10.107 1.00 0.00 15 GLY A N 8
ATOM 12371 C CA . GLY A 1 15 ? 6.099 16.127 -11.201 1.00 0.00 15 GLY A CA 8
ATOM 12372 C C . GLY A 1 15 ? 5.623 15.258 -12.358 1.00 0.00 15 GLY A C 8
ATOM 12373 O O . GLY A 1 15 ? 5.779 15.620 -13.524 1.00 0.00 15 GLY A O 8
ATOM 12377 N N . PHE A 1 16 ? 5.042 14.109 -12.029 1.00 0.00 16 PHE A N 8
ATOM 12378 C CA . PHE A 1 16 ? 4.526 13.194 -13.040 1.00 0.00 16 PHE A CA 8
ATOM 12379 C C . PHE A 1 16 ? 3.016 13.332 -13.187 1.00 0.00 16 PHE A C 8
ATOM 12380 O O . PHE A 1 16 ? 2.307 13.576 -12.211 1.00 0.00 16 PHE A O 8
ATOM 12397 N N . SER A 1 17 ? 2.530 13.173 -14.414 1.00 0.00 17 SER A N 8
ATOM 12398 C CA . SER A 1 17 ? 1.099 13.237 -14.684 1.00 0.00 17 SER A CA 8
ATOM 12399 C C . SER A 1 17 ? 0.410 11.928 -14.320 1.00 0.00 17 SER A C 8
ATOM 12400 O O . SER A 1 17 ? 1.068 10.935 -14.008 1.00 0.00 17 SER A O 8
ATOM 12408 N N . GLU A 1 18 ? -0.918 11.932 -14.363 1.00 0.00 18 GLU A N 8
ATOM 12409 C CA . GLU A 1 18 ? -1.698 10.740 -14.053 1.00 0.00 18 GLU A CA 8
ATOM 12410 C C . GLU A 1 18 ? -1.394 9.613 -15.031 1.00 0.00 18 GLU A C 8
ATOM 12411 O O . GLU A 1 18 ? -1.304 8.448 -14.643 1.00 0.00 18 GLU A O 8
ATOM 12423 N N . ARG A 1 19 ? -1.236 9.966 -16.302 1.00 0.00 19 ARG A N 8
ATOM 12424 C CA . ARG A 1 19 ? -0.863 8.997 -17.326 1.00 0.00 19 ARG A CA 8
ATOM 12425 C C . ARG A 1 19 ? 0.541 8.456 -17.087 1.00 0.00 19 ARG A C 8
ATOM 12426 O O . ARG A 1 19 ? 0.780 7.253 -17.195 1.00 0.00 19 ARG A O 8
ATOM 12447 N N . ASP A 1 20 ? 1.467 9.352 -16.763 1.00 0.00 20 ASP A N 8
ATOM 12448 C CA . ASP A 1 20 ? 2.839 8.960 -16.463 1.00 0.00 20 ASP A CA 8
ATOM 12449 C C . ASP A 1 20 ? 2.888 7.953 -15.321 1.00 0.00 20 ASP A C 8
ATOM 12450 O O . ASP A 1 20 ? 3.587 6.943 -15.401 1.00 0.00 20 ASP A O 8
ATOM 12459 N N . ILE A 1 21 ? 2.142 8.235 -14.259 1.00 0.00 21 ILE A N 8
ATOM 12460 C CA . ILE A 1 21 ? 2.092 7.350 -13.101 1.00 0.00 21 ILE A CA 8
ATOM 12461 C C . ILE A 1 21 ? 1.540 5.981 -13.477 1.00 0.00 21 ILE A C 8
ATOM 12462 O O . ILE A 1 21 ? 2.085 4.951 -13.080 1.00 0.00 21 ILE A O 8
ATOM 12478 N N . ALA A 1 22 ? 0.456 5.977 -14.245 1.00 0.00 22 ALA A N 8
ATOM 12479 C CA . ALA A 1 22 ? -0.185 4.734 -14.657 1.00 0.00 22 ALA A CA 8
ATOM 12480 C C . ALA A 1 22 ? 0.771 3.859 -15.458 1.00 0.00 22 ALA A C 8
ATOM 12481 O O . ALA A 1 22 ? 0.819 2.643 -15.271 1.00 0.00 22 ALA A O 8
ATOM 12488 N N . GLU A 1 23 ? 1.532 4.485 -16.349 1.00 0.00 23 GLU A N 8
ATOM 12489 C CA . GLU A 1 23 ? 2.442 3.758 -17.226 1.00 0.00 23 GLU A CA 8
ATOM 12490 C C . GLU A 1 23 ? 3.610 3.172 -16.443 1.00 0.00 23 GLU A C 8
ATOM 12491 O O . GLU A 1 23 ? 4.035 2.044 -16.696 1.00 0.00 23 GLU A O 8
ATOM 12503 N N . ILE A 1 24 ? 4.125 3.944 -15.493 1.00 0.00 24 ILE A N 8
ATOM 12504 C CA . ILE A 1 24 ? 5.224 3.489 -14.649 1.00 0.00 24 ILE A CA 8
ATOM 12505 C C . ILE A 1 24 ? 4.798 2.319 -13.771 1.00 0.00 24 ILE A C 8
ATOM 12506 O O . ILE A 1 24 ? 5.476 1.294 -13.715 1.00 0.00 24 ILE A O 8
ATOM 12522 N N . LEU A 1 25 ? 3.670 2.480 -13.087 1.00 0.00 25 LEU A N 8
ATOM 12523 C CA . LEU A 1 25 ? 3.155 1.440 -12.205 1.00 0.00 25 LEU A CA 8
ATOM 12524 C C . LEU A 1 25 ? 2.752 0.199 -12.992 1.00 0.00 25 LEU A C 8
ATOM 12525 O O . LEU A 1 25 ? 2.863 -0.923 -12.500 1.00 0.00 25 LEU A O 8
ATOM 12541 N N . GLY A 1 26 ? 2.282 0.409 -14.217 1.00 0.00 26 GLY A N 8
ATOM 12542 C CA . GLY A 1 26 ? 1.921 -0.695 -15.098 1.00 0.00 26 GLY A CA 8
ATOM 12543 C C . GLY A 1 26 ? 3.103 -1.629 -15.323 1.00 0.00 26 GLY A C 8
ATOM 12544 O O . GLY A 1 26 ? 2.965 -2.850 -15.245 1.00 0.00 26 GLY A O 8
ATOM 12548 N N . LYS A 1 27 ? 4.265 -1.049 -15.601 1.00 0.00 27 LYS A N 8
ATOM 12549 C CA . LYS A 1 27 ? 5.473 -1.829 -15.840 1.00 0.00 27 LYS A CA 8
ATOM 12550 C C . LYS A 1 27 ? 6.003 -2.434 -14.546 1.00 0.00 27 LYS A C 8
ATOM 12551 O O . LYS A 1 27 ? 6.540 -3.541 -14.542 1.00 0.00 27 LYS A O 8
ATOM 12570 N N . ILE A 1 28 ? 5.850 -1.700 -13.449 1.00 0.00 28 ILE A N 8
ATOM 12571 C CA . ILE A 1 28 ? 6.235 -2.197 -12.134 1.00 0.00 28 ILE A CA 8
ATOM 12572 C C . ILE A 1 28 ? 5.436 -3.438 -11.759 1.00 0.00 28 ILE A C 8
ATOM 12573 O O . ILE A 1 28 ? 5.974 -4.384 -11.184 1.00 0.00 28 ILE A O 8
ATOM 12589 N N . SER A 1 29 ? 4.149 -3.429 -12.087 1.00 0.00 29 SER A N 8
ATOM 12590 C CA . SER A 1 29 ? 3.280 -4.568 -11.816 1.00 0.00 29 SER A CA 8
ATOM 12591 C C . SER A 1 29 ? 3.681 -5.777 -12.652 1.00 0.00 29 SER A C 8
ATOM 12592 O O . SER A 1 29 ? 3.328 -6.911 -12.329 1.00 0.00 29 SER A O 8
ATOM 12600 N N . GLN A 1 30 ? 4.419 -5.528 -13.728 1.00 0.00 30 GLN A N 8
ATOM 12601 C CA . GLN A 1 30 ? 4.924 -6.601 -14.576 1.00 0.00 30 GLN A CA 8
ATOM 12602 C C . GLN A 1 30 ? 6.231 -7.164 -14.031 1.00 0.00 30 GLN A C 8
ATOM 12603 O O . GLN A 1 30 ? 6.745 -8.163 -14.535 1.00 0.00 30 GLN A O 8
ATOM 12617 N N . GLY A 1 31 ? 6.763 -6.519 -12.999 1.00 0.00 31 GLY A N 8
ATOM 12618 C CA . GLY A 1 31 ? 7.944 -7.021 -12.307 1.00 0.00 31 GLY A CA 8
ATOM 12619 C C . GLY A 1 31 ? 9.125 -6.075 -12.475 1.00 0.00 31 GLY A C 8
ATOM 12620 O O . GLY A 1 31 ? 10.210 -6.321 -11.948 1.00 0.00 31 GLY A O 8
ATOM 12624 N N . TYR A 1 32 ? 8.908 -4.990 -13.211 1.00 0.00 32 TYR A N 8
ATOM 12625 C CA . TYR A 1 32 ? 9.976 -4.046 -13.518 1.00 0.00 32 TYR A CA 8
ATOM 12626 C C . TYR A 1 32 ? 10.040 -2.931 -12.483 1.00 0.00 32 TYR A C 8
ATOM 12627 O O . TYR A 1 32 ? 9.426 -1.877 -12.653 1.00 0.00 32 TYR A O 8
ATOM 12645 N N . SER A 1 33 ? 10.787 -3.168 -11.410 1.00 0.00 33 SER A N 8
ATOM 12646 C CA . SER A 1 33 ? 10.792 -2.265 -10.265 1.00 0.00 33 SER A CA 8
ATOM 12647 C C . SER A 1 33 ? 11.448 -0.936 -10.615 1.00 0.00 33 SER A C 8
ATOM 12648 O O . SER A 1 33 ? 12.367 -0.882 -11.432 1.00 0.00 33 SER A O 8
ATOM 12656 N N . LEU A 1 34 ? 10.970 0.136 -9.991 1.00 0.00 34 LEU A N 8
ATOM 12657 C CA . LEU A 1 34 ? 11.495 1.471 -10.252 1.00 0.00 34 LEU A CA 8
ATOM 12658 C C . LEU A 1 34 ? 12.905 1.627 -9.697 1.00 0.00 34 LEU A C 8
ATOM 12659 O O . LEU A 1 34 ? 13.144 1.399 -8.511 1.00 0.00 34 LEU A O 8
ATOM 12675 N N . ILE A 1 35 ? 13.835 2.018 -10.561 1.00 0.00 35 ILE A N 8
ATOM 12676 C CA . ILE A 1 35 ? 15.225 2.199 -10.160 1.00 0.00 35 ILE A CA 8
ATOM 12677 C C . ILE A 1 35 ? 15.584 3.677 -10.071 1.00 0.00 35 ILE A C 8
ATOM 12678 O O . ILE A 1 35 ? 16.041 4.153 -9.031 1.00 0.00 35 ILE A O 8
ATOM 12694 N N . GLU A 1 36 ? 15.375 4.399 -11.166 1.00 0.00 36 GLU A N 8
ATOM 12695 C CA . GLU A 1 36 ? 15.874 5.762 -11.293 1.00 0.00 36 GLU A CA 8
ATOM 12696 C C . GLU A 1 36 ? 14.933 6.619 -12.129 1.00 0.00 36 GLU A C 8
ATOM 12697 O O . GLU A 1 36 ? 14.447 6.185 -13.174 1.00 0.00 36 GLU A O 8
ATOM 12709 N N . LEU A 1 37 ? 14.679 7.837 -11.664 1.00 0.00 37 LEU A N 8
ATOM 12710 C CA . LEU A 1 37 ? 13.915 8.809 -12.438 1.00 0.00 37 LEU A CA 8
ATOM 12711 C C . LEU A 1 37 ? 14.766 10.021 -12.794 1.00 0.00 37 LEU A C 8
ATOM 12712 O O . LEU A 1 37 ? 15.581 10.476 -11.992 1.00 0.00 37 LEU A O 8
ATOM 12728 N N . GLU A 1 38 ? 14.571 10.540 -14.001 1.00 0.00 38 GLU A N 8
ATOM 12729 C CA . GLU A 1 38 ? 15.249 11.758 -14.430 1.00 0.00 38 GLU A CA 8
ATOM 12730 C C . GLU A 1 38 ? 14.555 12.379 -15.636 1.00 0.00 38 GLU A C 8
ATOM 12731 O O . GLU A 1 38 ? 14.534 11.795 -16.720 1.00 0.00 38 GLU A O 8
ATOM 12743 N N . ARG A 1 39 ? 13.989 13.564 -15.441 1.00 0.00 39 ARG A N 8
ATOM 12744 C CA . ARG A 1 39 ? 13.352 14.298 -16.529 1.00 0.00 39 ARG A CA 8
ATOM 12745 C C . ARG A 1 39 ? 14.387 15.000 -17.399 1.00 0.00 39 ARG A C 8
ATOM 12746 O O . ARG A 1 39 ? 15.162 15.824 -16.915 1.00 0.00 39 ARG A O 8
ATOM 12767 N N . LEU A 1 40 ? 14.393 14.669 -18.686 1.00 0.00 40 LEU A N 8
ATOM 12768 C CA . LEU A 1 40 ? 15.269 15.333 -19.643 1.00 0.00 40 LEU A CA 8
ATOM 12769 C C . LEU A 1 40 ? 14.472 16.188 -20.619 1.00 0.00 40 LEU A C 8
ATOM 12770 O O . LEU A 1 40 ? 13.957 15.689 -21.620 1.00 0.00 40 LEU A O 8
ATOM 12786 N N . ASN A 1 41 ? 14.372 17.479 -20.322 1.00 0.00 41 ASN A N 8
ATOM 12787 C CA . ASN A 1 41 ? 13.641 18.408 -21.176 1.00 0.00 41 ASN A CA 8
ATOM 12788 C C . ASN A 1 41 ? 12.184 17.988 -21.326 1.00 0.00 41 ASN A C 8
ATOM 12789 O O . ASN A 1 41 ? 11.433 17.959 -20.351 1.00 0.00 41 ASN A O 8
ATOM 12800 N N . ASN A 1 42 ? 11.790 17.663 -22.552 1.00 0.00 42 ASN A N 8
ATOM 12801 C CA . ASN A 1 42 ? 10.386 17.433 -22.870 1.00 0.00 42 ASN A CA 8
ATOM 12802 C C . ASN A 1 42 ? 10.045 15.949 -22.817 1.00 0.00 42 ASN A C 8
ATOM 12803 O O . ASN A 1 42 ? 8.989 15.528 -23.289 1.00 0.00 42 ASN A O 8
ATOM 12814 N N . ALA A 1 43 ? 10.946 15.161 -22.241 1.00 0.00 43 ALA A N 8
ATOM 12815 C CA . ALA A 1 43 ? 10.698 13.740 -22.031 1.00 0.00 43 ALA A CA 8
ATOM 12816 C C . ALA A 1 43 ? 11.321 13.258 -20.727 1.00 0.00 43 ALA A C 8
ATOM 12817 O O . ALA A 1 43 ? 12.386 13.728 -20.326 1.00 0.00 43 ALA A O 8
ATOM 12824 N N . ILE A 1 44 ? 10.651 12.319 -20.069 1.00 0.00 44 ILE A N 8
ATOM 12825 C CA . ILE A 1 44 ? 11.101 11.820 -18.775 1.00 0.00 44 ILE A CA 8
ATOM 12826 C C . ILE A 1 44 ? 11.686 10.419 -18.897 1.00 0.00 44 ILE A C 8
ATOM 12827 O O . ILE A 1 44 ? 11.081 9.534 -19.502 1.00 0.00 44 ILE A O 8
ATOM 12843 N N . ILE A 1 45 ? 12.866 10.224 -18.319 1.00 0.00 45 ILE A N 8
ATOM 12844 C CA . ILE A 1 45 ? 13.518 8.919 -18.329 1.00 0.00 45 ILE A CA 8
ATOM 12845 C C . ILE A 1 45 ? 13.165 8.118 -17.082 1.00 0.00 45 ILE A C 8
ATOM 12846 O O . ILE A 1 45 ? 13.437 8.545 -15.960 1.00 0.00 45 ILE A O 8
ATOM 12862 N N . ILE A 1 46 ? 12.557 6.954 -17.286 1.00 0.00 46 ILE A N 8
ATOM 12863 C CA . ILE A 1 46 ? 12.259 6.043 -16.187 1.00 0.00 46 ILE A CA 8
ATOM 12864 C C . ILE A 1 46 ? 12.986 4.716 -16.358 1.00 0.00 46 ILE A C 8
ATOM 12865 O O . ILE A 1 46 ? 12.685 3.945 -17.269 1.00 0.00 46 ILE A O 8
ATOM 12881 N N . ILE A 1 47 ? 13.946 4.455 -15.477 1.00 0.00 47 ILE A N 8
ATOM 12882 C CA . ILE A 1 47 ? 14.724 3.224 -15.534 1.00 0.00 47 ILE A CA 8
ATOM 12883 C C . ILE A 1 47 ? 14.122 2.149 -14.639 1.00 0.00 47 ILE A C 8
ATOM 12884 O O . ILE A 1 47 ? 13.999 2.333 -13.428 1.00 0.00 47 ILE A O 8
ATOM 12900 N N . LEU A 1 48 ? 13.746 1.026 -15.242 1.00 0.00 48 LEU A N 8
ATOM 12901 C CA . LEU A 1 48 ? 13.108 -0.061 -14.509 1.00 0.00 48 LEU A CA 8
ATOM 12902 C C . LEU A 1 48 ? 13.926 -1.343 -14.601 1.00 0.00 48 LEU A C 8
ATOM 12903 O O . LEU A 1 48 ? 14.650 -1.560 -15.573 1.00 0.00 48 LEU A O 8
ATOM 12919 N N . ARG A 1 49 ? 13.807 -2.189 -13.583 1.00 0.00 49 ARG A N 8
ATOM 12920 C CA . ARG A 1 49 ? 14.591 -3.416 -13.512 1.00 0.00 49 ARG A CA 8
ATOM 12921 C C . ARG A 1 49 ? 13.738 -4.588 -13.044 1.00 0.00 49 ARG A C 8
ATOM 12922 O O . ARG A 1 49 ? 13.129 -4.538 -11.976 1.00 0.00 49 ARG A O 8
ATOM 12943 N N . LYS A 1 50 ? 13.698 -5.643 -13.851 1.00 0.00 50 LYS A N 8
ATOM 12944 C CA . LYS A 1 50 ? 13.104 -6.906 -13.431 1.00 0.00 50 LYS A CA 8
ATOM 12945 C C . LYS A 1 50 ? 14.151 -8.011 -13.360 1.00 0.00 50 LYS A C 8
ATOM 12946 O O . LYS A 1 50 ? 14.614 -8.508 -14.386 1.00 0.00 50 LYS A O 8
ATOM 12965 N N . GLU A 1 51 ? 14.520 -8.390 -12.141 1.00 0.00 51 GLU A N 8
ATOM 12966 C CA . GLU A 1 51 ? 15.616 -9.329 -11.931 1.00 0.00 51 GLU A CA 8
ATOM 12967 C C . GLU A 1 51 ? 16.926 -8.778 -12.478 1.00 0.00 51 GLU A C 8
ATOM 12968 O O . GLU A 1 51 ? 17.526 -7.877 -11.891 1.00 0.00 51 GLU A O 8
ATOM 12980 N N . THR A 1 52 ? 17.366 -9.323 -13.607 1.00 0.00 52 THR A N 8
ATOM 12981 C CA . THR A 1 52 ? 18.594 -8.872 -14.249 1.00 0.00 52 THR A CA 8
ATOM 12982 C C . THR A 1 52 ? 18.301 -8.172 -15.570 1.00 0.00 52 THR A C 8
ATOM 12983 O O . THR A 1 52 ? 19.216 -7.829 -16.318 1.00 0.00 52 THR A O 8
ATOM 12994 N N . GLU A 1 53 ? 17.019 -7.962 -15.850 1.00 0.00 53 GLU A N 8
ATOM 12995 C CA . GLU A 1 53 ? 16.602 -7.309 -17.085 1.00 0.00 53 GLU A CA 8
ATOM 12996 C C . GLU A 1 53 ? 16.233 -5.852 -16.841 1.00 0.00 53 GLU A C 8
ATOM 12997 O O . GLU A 1 53 ? 15.310 -5.554 -16.083 1.00 0.00 53 GLU A O 8
ATOM 13009 N N . ILE A 1 54 ? 16.960 -4.946 -17.487 1.00 0.00 54 ILE A N 8
ATOM 13010 C CA . ILE A 1 54 ? 16.724 -3.517 -17.325 1.00 0.00 54 ILE A CA 8
ATOM 13011 C C . ILE A 1 54 ? 16.157 -2.904 -18.599 1.00 0.00 54 ILE A C 8
ATOM 13012 O O . ILE A 1 54 ? 16.632 -3.186 -19.699 1.00 0.00 54 ILE A O 8
ATOM 13028 N N . ILE A 1 55 ? 15.139 -2.065 -18.444 1.00 0.00 55 ILE A N 8
ATOM 13029 C CA . ILE A 1 55 ? 14.495 -1.422 -19.583 1.00 0.00 55 ILE A CA 8
ATOM 13030 C C . ILE A 1 55 ? 14.447 0.091 -19.408 1.00 0.00 55 ILE A C 8
ATOM 13031 O O . ILE A 1 55 ? 14.468 0.596 -18.285 1.00 0.00 55 ILE A O 8
ATOM 13047 N N . ILE A 1 56 ? 14.382 0.809 -20.524 1.00 0.00 56 ILE A N 8
ATOM 13048 C CA . ILE A 1 56 ? 14.206 2.256 -20.494 1.00 0.00 56 ILE A CA 8
ATOM 13049 C C . ILE A 1 56 ? 12.785 2.646 -20.877 1.00 0.00 56 ILE A C 8
ATOM 13050 O O . ILE A 1 56 ? 12.313 2.318 -21.966 1.00 0.00 56 ILE A O 8
ATOM 13066 N N . LEU A 1 57 ? 12.106 3.348 -19.976 1.00 0.00 57 LEU A N 8
ATOM 13067 C CA . LEU A 1 57 ? 10.786 3.894 -20.267 1.00 0.00 57 LEU A CA 8
ATOM 13068 C C . LEU A 1 57 ? 10.840 5.407 -20.436 1.00 0.00 57 LEU A C 8
ATOM 13069 O O . LEU A 1 57 ? 11.134 6.137 -19.489 1.00 0.00 57 LEU A O 8
ATOM 13085 N N . VAL A 1 58 ? 10.555 5.873 -21.647 1.00 0.00 58 VAL A N 8
ATOM 13086 C CA . VAL A 1 58 ? 10.557 7.301 -21.939 1.00 0.00 58 VAL A CA 8
ATOM 13087 C C . VAL A 1 58 ? 9.138 7.847 -22.024 1.00 0.00 58 VAL A C 8
ATOM 13088 O O . VAL A 1 58 ? 8.355 7.438 -22.881 1.00 0.00 58 VAL A O 8
ATOM 13101 N N . ALA A 1 59 ? 8.811 8.775 -21.130 1.00 0.00 59 ALA A N 8
ATOM 13102 C CA . ALA A 1 59 ? 7.472 9.348 -21.075 1.00 0.00 59 ALA A CA 8
ATOM 13103 C C . ALA A 1 59 ? 7.422 10.699 -21.776 1.00 0.00 59 ALA A C 8
ATOM 13104 O O . ALA A 1 59 ? 8.227 11.586 -21.493 1.00 0.00 59 ALA A O 8
ATOM 13111 N N . LYS A 1 60 ? 6.472 10.850 -22.693 1.00 0.00 60 LYS A N 8
ATOM 13112 C CA . LYS A 1 60 ? 6.272 12.115 -23.389 1.00 0.00 60 LYS A CA 8
ATOM 13113 C C . LYS A 1 60 ? 4.793 12.377 -23.643 1.00 0.00 60 LYS A C 8
ATOM 13114 O O . LYS A 1 60 ? 4.246 11.964 -24.665 1.00 0.00 60 LYS A O 8
ATOM 13133 N N . GLY A 1 61 ? 4.149 13.065 -22.706 1.00 0.00 61 GLY A N 8
ATOM 13134 C CA . GLY A 1 61 ? 2.723 13.349 -22.807 1.00 0.00 61 GLY A CA 8
ATOM 13135 C C . GLY A 1 61 ? 1.896 12.079 -22.657 1.00 0.00 61 GLY A C 8
ATOM 13136 O O . GLY A 1 61 ? 1.927 11.426 -21.614 1.00 0.00 61 GLY A O 8
ATOM 13140 N N . GLU A 1 62 ? 1.158 11.732 -23.706 1.00 0.00 62 GLU A N 8
ATOM 13141 C CA . GLU A 1 62 ? 0.357 10.513 -23.711 1.00 0.00 62 GLU A CA 8
ATOM 13142 C C . GLU A 1 62 ? 1.077 9.384 -24.437 1.00 0.00 62 GLU A C 8
ATOM 13143 O O . GLU A 1 62 ? 0.539 8.287 -24.586 1.00 0.00 62 GLU A O 8
ATOM 13155 N N . LYS A 1 63 ? 2.295 9.660 -24.889 1.00 0.00 63 LYS A N 8
ATOM 13156 C CA . LYS A 1 63 ? 3.087 8.672 -25.612 1.00 0.00 63 LYS A CA 8
ATOM 13157 C C . LYS A 1 63 ? 4.199 8.109 -24.737 1.00 0.00 63 LYS A C 8
ATOM 13158 O O . LYS A 1 63 ? 4.572 8.709 -23.728 1.00 0.00 63 LYS A O 8
ATOM 13177 N N . LYS A 1 64 ? 4.727 6.954 -25.128 1.00 0.00 64 LYS A N 8
ATOM 13178 C CA . LYS A 1 64 ? 5.809 6.317 -24.388 1.00 0.00 64 LYS A CA 8
ATOM 13179 C C . LYS A 1 64 ? 6.724 5.531 -25.318 1.00 0.00 64 LYS A C 8
ATOM 13180 O O . LYS A 1 64 ? 6.319 5.130 -26.410 1.00 0.00 64 LYS A O 8
ATOM 13199 N N . ARG A 1 65 ? 7.959 5.312 -24.880 1.00 0.00 65 ARG A N 8
ATOM 13200 C CA . ARG A 1 65 ? 8.882 4.438 -25.594 1.00 0.00 65 ARG A CA 8
ATOM 13201 C C . ARG A 1 65 ? 9.586 3.483 -24.638 1.00 0.00 65 ARG A C 8
ATOM 13202 O O . ARG A 1 65 ? 10.185 3.908 -23.650 1.00 0.00 65 ARG A O 8
ATOM 13223 N N . ILE A 1 66 ? 9.511 2.191 -24.939 1.00 0.00 66 ILE A N 8
ATOM 13224 C CA . ILE A 1 66 ? 10.103 1.170 -24.083 1.00 0.00 66 ILE A CA 8
ATOM 13225 C C . ILE A 1 66 ? 11.227 0.434 -24.801 1.00 0.00 66 ILE A C 8
ATOM 13226 O O . ILE A 1 66 ? 11.009 -0.191 -25.839 1.00 0.00 66 ILE A O 8
ATOM 13242 N N . LEU A 1 67 ? 12.430 0.511 -24.242 1.00 0.00 67 LEU A N 8
ATOM 13243 C CA . LEU A 1 67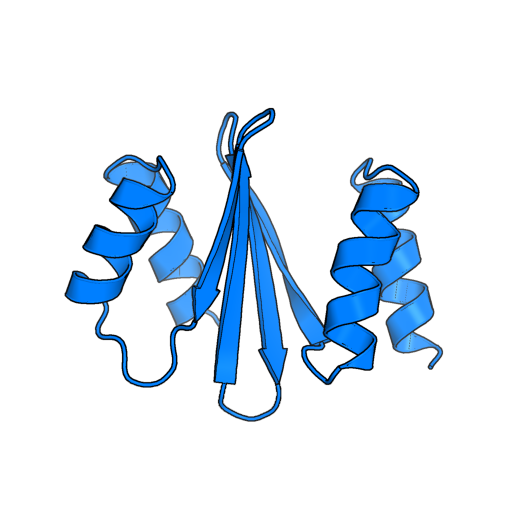 ? 13.592 -0.145 -24.831 1.00 0.00 67 LEU A CA 8
ATOM 13244 C C . LEU A 1 67 ? 14.176 -1.185 -23.884 1.00 0.00 67 LEU A C 8
ATOM 13245 O O . LEU A 1 67 ? 14.536 -0.873 -22.749 1.00 0.00 67 LEU A O 8
ATOM 13261 N N . SER A 1 68 ? 14.267 -2.423 -24.358 1.00 0.00 68 SER A N 8
ATOM 13262 C CA . SER A 1 68 ? 14.951 -3.478 -23.619 1.00 0.00 68 SER A CA 8
ATOM 13263 C C . SER A 1 68 ? 16.462 -3.377 -23.787 1.00 0.00 68 SER A C 8
ATOM 13264 O O . SER A 1 68 ? 16.965 -3.254 -24.903 1.00 0.00 68 SER A O 8
ATOM 13272 N N . LEU A 1 69 ? 17.181 -3.429 -22.671 1.00 0.00 69 LEU A N 8
ATOM 13273 C CA . LEU A 1 69 ? 18.635 -3.325 -22.691 1.00 0.00 69 LEU A CA 8
ATOM 13274 C C . LEU A 1 69 ? 19.287 -4.698 -22.581 1.00 0.00 69 LEU A C 8
ATOM 13275 O O . LEU A 1 69 ? 20.513 -4.816 -22.585 1.00 0.00 69 LEU A O 8
ATOM 13291 N N . ARG A 1 70 ? 18.461 -5.733 -22.483 1.00 0.00 70 ARG A N 8
ATOM 13292 C CA . ARG A 1 70 ? 18.947 -7.077 -22.193 1.00 0.00 70 ARG A CA 8
ATOM 13293 C C . ARG A 1 70 ? 19.796 -7.614 -23.338 1.00 0.00 70 ARG A C 8
ATOM 13294 O O . ARG A 1 70 ? 19.271 -8.032 -24.370 1.00 0.00 70 ARG A O 8
ATOM 13315 N N . GLY A 1 71 ? 21.111 -7.601 -23.150 1.00 0.00 71 GLY A N 8
ATOM 13316 C CA . GLY A 1 71 ? 22.033 -8.140 -24.142 1.00 0.00 71 GLY A CA 8
ATOM 13317 C C . GLY A 1 71 ? 22.347 -7.110 -25.220 1.00 0.00 71 GLY A C 8
ATOM 13318 O O . GLY A 1 71 ? 22.882 -7.446 -26.276 1.00 0.00 71 GLY A O 8
ATOM 13322 N N . MET A 1 72 ? 22.010 -5.854 -24.946 1.00 0.00 72 MET A N 8
ATOM 13323 C CA . MET A 1 72 ? 22.229 -4.777 -25.904 1.00 0.00 72 MET A CA 8
ATOM 13324 C C . MET A 1 72 ? 23.400 -3.897 -25.484 1.00 0.00 72 MET A C 8
ATOM 13325 O O . MET A 1 72 ? 23.494 -3.481 -24.330 1.00 0.00 72 MET A O 8
ATOM 13339 N N . SER A 1 73 ? 24.291 -3.617 -26.429 1.00 0.00 73 SER A N 8
ATOM 13340 C CA . SER A 1 73 ? 25.463 -2.793 -26.158 1.00 0.00 73 SER A CA 8
ATOM 13341 C C . SER A 1 73 ? 25.097 -1.316 -26.104 1.00 0.00 73 SER A C 8
ATOM 13342 O O . SER A 1 73 ? 24.050 -0.907 -26.607 1.00 0.00 73 SER A O 8
ATOM 13350 N N . LYS A 1 74 ? 25.965 -0.518 -25.492 1.00 0.00 74 LYS A N 8
ATOM 13351 C CA . LYS A 1 74 ? 25.697 0.903 -25.300 1.00 0.00 74 LYS A CA 8
ATOM 13352 C C . LYS A 1 74 ? 25.570 1.624 -26.636 1.00 0.00 74 LYS A C 8
ATOM 13353 O O . LYS A 1 74 ? 24.803 2.578 -26.766 1.00 0.00 74 LYS A O 8
ATOM 13372 N N . LYS A 1 75 ? 26.326 1.162 -27.626 1.00 0.00 75 LYS A N 8
ATOM 13373 C CA . LYS A 1 75 ? 26.243 1.713 -28.974 1.00 0.00 75 LYS A CA 8
ATOM 13374 C C . LYS A 1 75 ? 24.887 1.424 -29.605 1.00 0.00 75 LYS A C 8
ATOM 13375 O O . LYS A 1 75 ? 24.292 2.291 -30.244 1.00 0.00 75 LYS A O 8
ATOM 13394 N N . GLU A 1 76 ? 24.403 0.200 -29.421 1.00 0.00 76 GLU A N 8
ATOM 13395 C CA . GLU A 1 76 ? 23.076 -0.178 -29.892 1.00 0.00 76 GLU A CA 8
ATOM 13396 C C . GLU A 1 76 ? 21.988 0.558 -29.121 1.00 0.00 76 GLU A C 8
ATOM 13397 O O . GLU A 1 76 ? 20.982 0.976 -29.695 1.00 0.00 76 GLU A O 8
ATOM 13409 N N . ILE A 1 77 ? 22.195 0.714 -27.818 1.00 0.00 77 ILE A N 8
ATOM 13410 C CA . ILE A 1 77 ? 21.266 1.461 -26.979 1.00 0.00 77 ILE A CA 8
ATOM 13411 C C . ILE A 1 77 ? 21.130 2.902 -27.454 1.00 0.00 77 ILE A C 8
ATOM 13412 O O . ILE A 1 77 ? 20.024 3.433 -27.550 1.00 0.00 77 ILE A O 8
ATOM 13428 N N . LYS A 1 78 ? 22.263 3.531 -27.750 1.00 0.00 78 LYS A N 8
ATOM 13429 C CA . LYS A 1 78 ? 22.268 4.883 -28.294 1.00 0.00 78 LYS A CA 8
ATOM 13430 C C . LYS A 1 78 ? 21.387 4.983 -29.532 1.00 0.00 78 LYS A C 8
ATOM 13431 O O . LYS A 1 78 ? 20.541 5.871 -29.635 1.00 0.00 78 LYS A O 8
ATOM 13450 N N . LYS A 1 79 ? 21.590 4.065 -30.471 1.00 0.00 79 LYS A N 8
ATOM 13451 C CA . LYS A 1 79 ? 20.805 4.040 -31.700 1.00 0.00 79 LYS A CA 8
ATOM 13452 C C . LYS A 1 79 ? 19.314 3.954 -31.399 1.00 0.00 79 LYS A C 8
ATOM 13453 O O . LYS A 1 79 ? 18.514 4.703 -31.960 1.00 0.00 79 LYS A O 8
ATOM 13472 N N . LYS A 1 80 ? 18.946 3.037 -30.511 1.00 0.00 80 LYS A N 8
ATOM 13473 C CA . LYS A 1 80 ? 17.542 2.749 -30.244 1.00 0.00 80 LYS A CA 8
ATOM 13474 C C . LYS A 1 80 ? 16.881 3.888 -29.479 1.00 0.00 80 LYS A C 8
ATOM 13475 O O . LYS A 1 80 ? 15.703 4.182 -29.680 1.00 0.00 80 LYS A O 8
ATOM 13494 N N . LEU A 1 81 ? 17.647 4.528 -28.602 1.00 0.00 81 LEU A N 8
ATOM 13495 C CA . LEU A 1 81 ? 17.155 5.676 -27.849 1.00 0.00 81 LEU A CA 8
ATOM 13496 C C . LEU A 1 81 ? 16.978 6.891 -28.751 1.00 0.00 81 LEU A C 8
ATOM 13497 O O . LEU A 1 81 ? 16.107 7.728 -28.517 1.00 0.00 81 LEU A O 8
ATOM 13513 N N . ARG A 1 82 ? 17.810 6.981 -29.783 1.00 0.00 82 ARG A N 8
ATOM 13514 C CA . ARG A 1 82 ? 17.650 8.005 -30.809 1.00 0.00 82 ARG A CA 8
ATOM 13515 C C . ARG A 1 82 ? 16.398 7.758 -31.641 1.00 0.00 82 ARG A C 8
ATOM 13516 O O . ARG A 1 82 ? 15.701 8.698 -32.025 1.00 0.00 82 ARG A O 8
ATOM 13537 N N . GLU A 1 83 ? 16.116 6.489 -31.916 1.00 0.00 83 GLU A N 8
ATOM 13538 C CA . GLU A 1 83 ? 14.871 6.105 -32.570 1.00 0.00 83 GLU A CA 8
ATOM 13539 C C . GLU A 1 83 ? 13.667 6.417 -31.690 1.00 0.00 83 GLU A C 8
ATOM 13540 O O . GLU A 1 83 ? 12.615 6.823 -32.183 1.00 0.00 83 GLU A O 8
ATOM 13552 N N . ALA A 1 84 ? 13.829 6.226 -30.386 1.00 0.00 84 ALA A N 8
ATOM 13553 C CA . ALA A 1 84 ? 12.797 6.592 -29.424 1.00 0.00 84 ALA A CA 8
ATOM 13554 C C . ALA A 1 84 ? 12.506 8.086 -29.470 1.00 0.00 84 ALA A C 8
ATOM 13555 O O . ALA A 1 84 ? 11.358 8.510 -29.334 1.00 0.00 84 ALA A O 8
ATOM 13562 N N . GLY A 1 85 ? 13.552 8.882 -29.663 1.00 0.00 85 GLY A N 8
ATOM 13563 C CA . GLY A 1 85 ? 13.395 10.315 -29.881 1.00 0.00 85 GLY A CA 8
ATOM 13564 C C . GLY A 1 85 ? 14.148 11.118 -28.828 1.00 0.00 85 GLY A C 8
ATOM 13565 O O . GLY A 1 85 ? 13.698 12.183 -28.407 1.00 0.00 85 GLY A O 8
ATOM 13569 N N . LEU A 1 86 ? 15.298 10.602 -28.407 1.00 0.00 86 LEU A N 8
ATOM 13570 C CA . LEU A 1 86 ? 16.170 11.322 -27.488 1.00 0.00 86 LEU A CA 8
ATOM 13571 C C . LEU A 1 86 ? 17.364 11.924 -28.218 1.00 0.00 86 LEU A C 8
ATOM 13572 O O . LEU A 1 86 ? 17.874 11.344 -29.177 1.00 0.00 86 LEU A O 8
ATOM 13588 N N . ASP A 1 87 ? 17.805 13.090 -27.759 1.00 0.00 87 ASP A N 8
ATOM 13589 C CA . ASP A 1 87 ? 18.992 13.731 -28.312 1.00 0.00 87 ASP A CA 8
ATOM 13590 C C . ASP A 1 87 ? 20.264 13.049 -27.825 1.00 0.00 87 ASP A C 8
ATOM 13591 O O . ASP A 1 87 ? 20.267 12.389 -26.786 1.00 0.00 87 ASP A O 8
ATOM 13600 N N . GLU A 1 88 ? 21.344 13.211 -28.583 1.00 0.00 88 GLU A N 8
ATOM 13601 C CA . GLU A 1 88 ? 22.607 12.556 -28.266 1.00 0.00 88 GLU A CA 8
ATOM 13602 C C . GLU A 1 88 ? 23.032 12.842 -26.832 1.00 0.00 88 GLU A C 8
ATOM 13603 O O . GLU A 1 88 ? 23.459 11.941 -26.109 1.00 0.00 88 GLU A O 8
ATOM 13615 N N . LYS A 1 89 ? 22.912 14.101 -26.424 1.00 0.00 89 LYS A N 8
ATOM 13616 C CA . LYS A 1 89 ? 23.262 14.504 -25.068 1.00 0.00 89 LYS A CA 8
ATOM 13617 C C . LYS A 1 89 ? 22.343 13.851 -24.044 1.00 0.00 89 LYS A C 8
ATOM 13618 O O . LYS A 1 89 ? 22.788 13.424 -22.979 1.00 0.00 89 LYS A O 8
ATOM 13637 N N . GLU A 1 90 ? 21.058 13.776 -24.373 1.00 0.00 90 GLU A N 8
ATOM 13638 C CA . GLU A 1 90 ? 20.083 13.117 -23.512 1.00 0.00 90 GLU A CA 8
ATOM 13639 C C . GLU A 1 90 ? 20.381 11.629 -23.383 1.00 0.00 90 GLU A C 8
ATOM 13640 O O . GLU A 1 90 ? 20.251 11.051 -22.303 1.00 0.00 90 GLU A O 8
ATOM 13652 N N . ILE A 1 91 ? 20.781 11.012 -24.489 1.00 0.00 91 ILE A N 8
ATOM 13653 C CA . ILE A 1 91 ? 21.136 9.598 -24.493 1.00 0.00 91 ILE A CA 8
ATOM 13654 C C . ILE A 1 91 ? 22.326 9.326 -23.582 1.00 0.00 91 ILE A C 8
ATOM 13655 O O . ILE A 1 91 ? 22.316 8.378 -22.797 1.00 0.00 91 ILE A O 8
ATOM 13671 N N . GLU A 1 92 ? 23.351 10.165 -23.691 1.00 0.00 92 GLU A N 8
ATOM 13672 C CA . GLU A 1 92 ? 24.514 10.072 -22.815 1.00 0.00 92 GLU A CA 8
ATOM 13673 C C . GLU A 1 92 ? 24.100 10.078 -21.349 1.00 0.00 92 GLU A C 8
ATOM 13674 O O . GLU A 1 92 ? 24.588 9.276 -20.553 1.00 0.00 92 GLU A O 8
ATOM 13686 N N . LYS A 1 93 ? 23.198 10.988 -20.998 1.00 0.00 93 LYS A N 8
ATOM 13687 C CA . LYS A 1 93 ? 22.713 11.096 -19.627 1.00 0.00 93 LYS A CA 8
ATOM 13688 C C . LYS A 1 93 ? 22.034 9.808 -19.180 1.00 0.00 93 LYS A C 8
ATOM 13689 O O . LYS A 1 93 ? 22.227 9.353 -18.052 1.00 0.00 93 LYS A O 8
ATOM 13708 N N . VAL A 1 94 ? 21.240 9.224 -20.070 1.00 0.00 94 VAL A N 8
ATOM 13709 C CA . VAL A 1 94 ? 20.585 7.950 -19.793 1.00 0.00 94 VAL A CA 8
ATOM 13710 C C . VAL A 1 94 ? 21.606 6.853 -19.523 1.00 0.00 94 VAL A C 8
ATOM 13711 O O . VAL A 1 94 ? 21.462 6.076 -18.579 1.00 0.00 94 VAL A O 8
ATOM 13724 N N . LEU A 1 95 ? 22.639 6.795 -20.356 1.00 0.00 95 LEU A N 8
ATOM 13725 C CA . LEU A 1 95 ? 23.695 5.801 -20.201 1.00 0.00 95 LEU A CA 8
ATOM 13726 C C . LEU A 1 95 ? 24.452 6.001 -18.894 1.00 0.00 95 LEU A C 8
ATOM 13727 O O . LEU A 1 95 ? 24.843 5.036 -18.238 1.00 0.00 95 LEU A O 8
ATOM 13743 N N . ARG A 1 96 ? 24.655 7.260 -18.521 1.00 0.00 96 ARG A N 8
ATOM 13744 C CA . ARG A 1 96 ? 25.316 7.590 -17.264 1.00 0.00 96 ARG A CA 8
ATOM 13745 C C . ARG A 1 96 ? 24.473 7.163 -16.070 1.00 0.00 96 ARG A C 8
ATOM 13746 O O . ARG A 1 96 ? 25.003 6.720 -15.050 1.00 0.00 96 ARG A O 8
ATOM 13767 N N . LEU A 1 97 ? 23.158 7.298 -16.202 1.00 0.00 97 LEU A N 8
ATOM 13768 C CA . LEU A 1 97 ? 22.234 6.849 -15.167 1.00 0.00 97 LEU A CA 8
ATOM 13769 C C . LEU A 1 97 ? 22.254 5.332 -15.032 1.00 0.00 97 LEU A C 8
ATOM 13770 O O . LEU A 1 97 ? 22.119 4.795 -13.932 1.00 0.00 97 LEU A O 8
ATOM 13786 N N . LEU A 1 98 ? 22.424 4.644 -16.156 1.00 0.00 98 LEU A N 8
ATOM 13787 C CA . LEU A 1 98 ? 22.561 3.193 -16.153 1.00 0.00 98 LEU A CA 8
ATOM 13788 C C . LEU A 1 98 ? 23.871 2.764 -15.505 1.00 0.00 98 LEU A C 8
ATOM 13789 O O . LEU A 1 98 ? 23.933 1.736 -14.830 1.00 0.00 98 LEU A O 8
ATOM 13805 N N . GLU A 1 99 ? 24.916 3.558 -15.713 1.00 0.00 99 GLU A N 8
ATOM 13806 C CA . GLU A 1 99 ? 26.191 3.337 -15.041 1.00 0.00 99 GLU A CA 8
ATOM 13807 C C . GLU A 1 99 ? 26.091 3.648 -13.553 1.00 0.00 99 GLU A C 8
ATOM 13808 O O . GLU A 1 99 ? 26.724 2.990 -12.728 1.00 0.00 99 GLU A O 8
ATOM 13820 N N . LYS A 1 100 ? 25.293 4.656 -13.217 1.00 0.00 100 LYS A N 8
ATOM 13821 C CA . LYS A 1 100 ? 25.002 4.970 -11.823 1.00 0.00 100 LYS A CA 8
ATOM 13822 C C . LYS A 1 100 ? 24.361 3.784 -11.113 1.00 0.00 100 LYS A C 8
ATOM 13823 O O . LYS A 1 100 ? 24.799 3.384 -10.034 1.00 0.00 100 LYS A O 8
ATOM 13842 N N . GLU A 1 101 ? 23.322 3.226 -11.724 1.00 0.00 101 GLU A N 8
ATOM 13843 C CA . GLU A 1 101 ? 22.650 2.054 -11.177 1.00 0.00 101 GLU A CA 8
ATOM 13844 C C . GLU A 1 101 ? 21.744 1.404 -12.214 1.00 0.00 101 GLU A C 8
ATOM 13845 O O . GLU A 1 101 ? 22.211 0.684 -13.053 1.00 0.00 101 GLU A O 8
ATOM 13857 N N . ASP A 1 1 ? 1.221 -1.132 -1.162 1.00 0.00 1 ASP A N 9
ATOM 13858 C CA . ASP A 1 1 ? 2.675 -1.230 -1.103 1.00 0.00 1 ASP A CA 9
ATOM 13859 C C . ASP A 1 1 ? 3.301 0.101 -0.707 1.00 0.00 1 ASP A C 9
ATOM 13860 O O . ASP A 1 1 ? 3.197 1.088 -1.435 1.00 0.00 1 ASP A O 9
ATOM 13871 N N . GLU A 1 2 ? 3.953 0.121 0.451 1.00 0.00 2 GLU A N 9
ATOM 13872 C CA . GLU A 1 2 ? 4.546 1.346 0.974 1.00 0.00 2 GLU A CA 9
ATOM 13873 C C . GLU A 1 2 ? 5.722 1.798 0.118 1.00 0.00 2 GLU A C 9
ATOM 13874 O O . GLU A 1 2 ? 6.007 2.991 0.017 1.00 0.00 2 GLU A O 9
ATOM 13886 N N . ARG A 1 3 ? 6.403 0.837 -0.497 1.00 0.00 3 ARG A N 9
ATOM 13887 C CA . ARG A 1 3 ? 7.522 1.137 -1.383 1.00 0.00 3 ARG A CA 9
ATOM 13888 C C . ARG A 1 3 ? 7.048 1.839 -2.649 1.00 0.00 3 ARG A C 9
ATOM 13889 O O . ARG A 1 3 ? 7.700 2.761 -3.140 1.00 0.00 3 ARG A O 9
ATOM 13910 N N . LYS A 1 4 ? 5.911 1.397 -3.174 1.00 0.00 4 LYS A N 9
ATOM 13911 C CA . LYS A 1 4 ? 5.282 2.062 -4.310 1.00 0.00 4 LYS A CA 9
ATOM 13912 C C . LYS A 1 4 ? 4.926 3.505 -3.975 1.00 0.00 4 LYS A C 9
ATOM 13913 O O . LYS A 1 4 ? 5.105 4.405 -4.795 1.00 0.00 4 LYS A O 9
ATOM 13932 N N . LYS A 1 5 ? 4.420 3.719 -2.765 1.00 0.00 5 LYS A N 9
ATOM 13933 C CA . LYS A 1 5 ? 4.113 5.062 -2.289 1.00 0.00 5 LYS A CA 9
ATOM 13934 C C . LYS A 1 5 ? 5.349 5.952 -2.317 1.00 0.00 5 LYS A C 9
ATOM 13935 O O . LYS A 1 5 ? 5.273 7.126 -2.678 1.00 0.00 5 LYS A O 9
ATOM 13954 N N . GLU A 1 6 ? 6.488 5.386 -1.932 1.00 0.00 6 GLU A N 9
ATOM 13955 C CA . GLU A 1 6 ? 7.759 6.096 -2.004 1.00 0.00 6 GLU A CA 9
ATOM 13956 C C . GLU A 1 6 ? 8.121 6.434 -3.445 1.00 0.00 6 GLU A C 9
ATOM 13957 O O . GLU A 1 6 ? 8.624 7.520 -3.730 1.00 0.00 6 GLU A O 9
ATOM 13969 N N . LEU A 1 7 ? 7.863 5.496 -4.349 1.00 0.00 7 LEU A N 9
ATOM 13970 C CA . LEU A 1 7 ? 8.122 5.708 -5.768 1.00 0.00 7 LEU A CA 9
ATOM 13971 C C . LEU A 1 7 ? 7.243 6.818 -6.329 1.00 0.00 7 LEU A C 9
ATOM 13972 O O . LEU A 1 7 ? 7.685 7.613 -7.159 1.00 0.00 7 LEU A O 9
ATOM 13988 N N . VAL A 1 8 ? 5.997 6.867 -5.871 1.00 0.00 8 VAL A N 9
ATOM 13989 C CA . VAL A 1 8 ? 5.087 7.945 -6.241 1.00 0.00 8 VAL A CA 9
ATOM 13990 C C . VAL A 1 8 ? 5.637 9.301 -5.817 1.00 0.00 8 VAL A C 9
ATOM 13991 O O . VAL A 1 8 ? 5.627 10.256 -6.594 1.00 0.00 8 VAL A O 9
ATOM 14004 N N . ALA A 1 9 ? 6.117 9.378 -4.581 1.00 0.00 9 ALA A N 9
ATOM 14005 C CA . ALA A 1 9 ? 6.682 10.615 -4.055 1.00 0.00 9 ALA A CA 9
ATOM 14006 C C . ALA A 1 9 ? 7.860 11.085 -4.899 1.00 0.00 9 ALA A C 9
ATOM 14007 O O . ALA A 1 9 ? 7.981 12.270 -5.208 1.00 0.00 9 ALA A O 9
ATOM 14014 N N . GLN A 1 10 ? 8.727 10.148 -5.269 1.00 0.00 10 GLN A N 9
ATOM 14015 C CA . GLN A 1 10 ? 9.894 10.464 -6.083 1.00 0.00 10 GLN A CA 9
ATOM 14016 C C . GLN A 1 10 ? 9.485 10.993 -7.452 1.00 0.00 10 GLN A C 9
ATOM 14017 O O . GLN A 1 10 ? 10.093 11.928 -7.974 1.00 0.00 10 GLN A O 9
ATOM 14031 N N . LEU A 1 11 ? 8.451 10.389 -8.029 1.00 0.00 11 LEU A N 9
ATOM 14032 C CA . LEU A 1 11 ? 7.919 10.839 -9.309 1.00 0.00 11 LEU A CA 9
ATOM 14033 C C . LEU A 1 11 ? 7.350 12.248 -9.205 1.00 0.00 11 LEU A C 9
ATOM 14034 O O . LEU A 1 11 ? 7.480 13.050 -10.130 1.00 0.00 11 LEU A O 9
ATOM 14050 N N . LYS A 1 12 ? 6.720 12.544 -8.074 1.00 0.00 12 LYS A N 9
ATOM 14051 C CA . LYS A 1 12 ? 6.206 13.883 -7.811 1.00 0.00 12 LYS A CA 9
ATOM 14052 C C . LYS A 1 12 ? 7.341 14.883 -7.629 1.00 0.00 12 LYS A C 9
ATOM 14053 O O . LYS A 1 12 ? 7.238 16.036 -8.049 1.00 0.00 12 LYS A O 9
ATOM 14072 N N . GLU A 1 13 ? 8.423 14.435 -7.002 1.00 0.00 13 GLU A N 9
ATOM 14073 C CA . GLU A 1 13 ? 9.592 15.280 -6.793 1.00 0.00 13 GLU A CA 9
ATOM 14074 C C . GLU A 1 13 ? 10.216 15.697 -8.118 1.00 0.00 13 GLU A C 9
ATOM 14075 O O . GLU A 1 13 ? 10.658 16.835 -8.276 1.00 0.00 13 GLU A O 9
ATOM 14087 N N . GLU A 1 14 ? 10.248 14.770 -9.069 1.00 0.00 14 GLU A N 9
ATOM 14088 C CA . GLU A 1 14 ? 10.747 15.061 -10.407 1.00 0.00 14 GLU A CA 9
ATOM 14089 C C . GLU A 1 14 ? 9.797 15.982 -11.162 1.00 0.00 14 GLU A C 9
ATOM 14090 O O . GLU A 1 14 ? 10.230 16.852 -11.919 1.00 0.00 14 GLU A O 9
ATOM 14102 N N . GLY A 1 15 ? 8.500 15.787 -10.951 1.00 0.00 15 GLY A N 9
ATOM 14103 C CA . GLY A 1 15 ? 7.490 16.680 -11.507 1.00 0.00 15 GLY A CA 9
ATOM 14104 C C . GLY A 1 15 ? 6.654 15.974 -12.566 1.00 0.00 15 GLY A C 9
ATOM 14105 O O . GLY A 1 15 ? 6.410 16.518 -13.643 1.00 0.00 15 GLY A O 9
ATOM 14109 N N . PHE A 1 16 ? 6.216 14.759 -12.254 1.00 0.00 16 PHE A N 9
ATOM 14110 C CA . PHE A 1 16 ? 5.373 13.991 -13.163 1.00 0.00 16 PHE A CA 9
ATOM 14111 C C . PHE A 1 16 ? 3.912 14.045 -12.737 1.00 0.00 16 PHE A C 9
ATOM 14112 O O . PHE A 1 16 ? 3.605 14.159 -11.550 1.00 0.00 16 PHE A O 9
ATOM 14129 N N . SER A 1 17 ? 3.013 13.963 -13.712 1.00 0.00 17 SER A N 9
ATOM 14130 C CA . SER A 1 17 ? 1.584 14.082 -13.448 1.00 0.00 17 SER A CA 9
ATOM 14131 C C . SER A 1 17 ? 1.017 12.783 -12.891 1.00 0.00 17 SER A C 9
ATOM 14132 O O . SER A 1 17 ? 1.695 11.755 -12.874 1.00 0.00 17 SER A O 9
ATOM 14140 N N . GLU A 1 18 ? -0.230 12.834 -12.435 1.00 0.00 18 GLU A N 9
ATOM 14141 C CA . GLU A 1 18 ? -0.891 11.661 -11.875 1.00 0.00 18 GLU A CA 9
ATOM 14142 C C . GLU A 1 18 ? -1.029 10.558 -12.916 1.00 0.00 18 GLU A C 9
ATOM 14143 O O . GLU A 1 18 ? -0.845 9.379 -12.613 1.00 0.00 18 GLU A O 9
ATOM 14155 N N . ARG A 1 19 ? -1.354 10.948 -14.144 1.00 0.00 19 ARG A N 9
ATOM 14156 C CA . ARG A 1 19 ? -1.397 10.009 -15.259 1.00 0.00 19 ARG A CA 9
ATOM 14157 C C . ARG A 1 19 ? -0.035 9.368 -15.492 1.00 0.00 19 ARG A C 9
ATOM 14158 O O . ARG A 1 19 ? 0.070 8.153 -15.661 1.00 0.00 19 ARG A O 9
ATOM 14179 N N . ASP A 1 20 ? 1.008 10.192 -15.501 1.00 0.00 20 ASP A N 9
ATOM 14180 C CA . ASP A 1 20 ? 2.371 9.701 -15.661 1.00 0.00 20 ASP A CA 9
ATOM 14181 C C . ASP A 1 20 ? 2.720 8.683 -14.583 1.00 0.00 20 ASP A C 9
ATOM 14182 O O . ASP A 1 20 ? 3.260 7.616 -14.875 1.00 0.00 20 ASP A O 9
ATOM 14191 N N . ILE A 1 21 ? 2.408 9.019 -13.336 1.00 0.00 21 ILE A N 9
ATOM 14192 C CA . ILE A 1 21 ? 2.717 8.148 -12.208 1.00 0.00 21 ILE A CA 9
ATOM 14193 C C . ILE A 1 21 ? 2.032 6.795 -12.353 1.00 0.00 21 ILE A C 9
ATOM 14194 O O . ILE A 1 21 ? 2.649 5.750 -12.142 1.00 0.00 21 ILE A O 9
ATOM 14210 N N . ALA A 1 22 ? 0.754 6.820 -12.716 1.00 0.00 22 ALA A N 9
ATOM 14211 C CA . ALA A 1 22 ? -0.019 5.595 -12.882 1.00 0.00 22 ALA A CA 9
ATOM 14212 C C . ALA A 1 22 ? 0.561 4.723 -13.988 1.00 0.00 22 ALA A C 9
ATOM 14213 O O . ALA A 1 22 ? 0.685 3.508 -13.833 1.00 0.00 22 ALA A O 9
ATOM 14220 N N . GLU A 1 23 ? 0.916 5.350 -15.104 1.00 0.00 23 GLU A N 9
ATOM 14221 C CA . GLU A 1 23 ? 1.400 4.622 -16.271 1.00 0.00 23 GLU A CA 9
ATOM 14222 C C . GLU A 1 23 ? 2.814 4.101 -16.048 1.00 0.00 23 GLU A C 9
ATOM 14223 O O . GLU A 1 23 ? 3.160 3.007 -16.494 1.00 0.00 23 GLU A O 9
ATOM 14235 N N . ILE A 1 24 ? 3.628 4.891 -15.356 1.00 0.00 24 ILE A N 9
ATOM 14236 C CA . ILE A 1 24 ? 4.994 4.493 -15.038 1.00 0.00 24 ILE A CA 9
ATOM 14237 C C . ILE A 1 24 ? 5.014 3.320 -14.066 1.00 0.00 24 ILE A C 9
ATOM 14238 O O . ILE A 1 24 ? 5.668 2.307 -14.314 1.00 0.00 24 ILE A O 9
ATOM 14254 N N . LEU A 1 25 ? 4.294 3.463 -12.959 1.00 0.00 25 LEU A N 9
ATOM 14255 C CA . LEU A 1 25 ? 4.305 2.458 -11.903 1.00 0.00 25 LEU A CA 9
ATOM 14256 C C . LEU A 1 25 ? 3.326 1.331 -12.205 1.00 0.00 25 LEU A C 9
ATOM 14257 O O . LEU A 1 25 ? 3.292 0.320 -11.503 1.00 0.00 25 LEU A O 9
ATOM 14273 N N . GLY A 1 26 ? 2.529 1.511 -13.253 1.00 0.00 26 GLY A N 9
ATOM 14274 C CA . GLY A 1 26 ? 1.660 0.450 -13.746 1.00 0.00 26 GLY A CA 9
ATOM 14275 C C . GLY A 1 26 ? 2.472 -0.712 -14.305 1.00 0.00 26 GLY A C 9
ATOM 14276 O O . GLY A 1 26 ? 1.957 -1.817 -14.473 1.00 0.00 26 GLY A O 9
ATOM 14280 N N . LYS A 1 27 ? 3.744 -0.456 -14.590 1.00 0.00 27 LYS A N 9
ATOM 14281 C CA . LYS A 1 27 ? 4.638 -1.488 -15.100 1.00 0.00 27 LYS A CA 9
ATOM 14282 C C . LYS A 1 27 ? 5.045 -2.458 -13.999 1.00 0.00 27 LYS A C 9
ATOM 14283 O O . LYS A 1 27 ? 5.501 -3.568 -14.274 1.00 0.00 27 LYS A O 9
ATOM 14302 N N . ILE A 1 28 ? 4.879 -2.032 -12.751 1.00 0.00 28 ILE A N 9
ATOM 14303 C CA . ILE A 1 28 ? 5.151 -2.893 -11.606 1.00 0.00 28 ILE A CA 9
ATOM 14304 C C . ILE A 1 28 ? 4.291 -4.150 -11.645 1.00 0.00 28 ILE A C 9
ATOM 14305 O O . ILE A 1 28 ? 4.731 -5.227 -11.244 1.00 0.00 28 ILE A O 9
ATOM 14321 N N . SER A 1 29 ? 3.063 -4.005 -12.130 1.00 0.00 29 SER A N 9
ATOM 14322 C CA . SER A 1 29 ? 2.149 -5.135 -12.250 1.00 0.00 29 SER A CA 9
ATOM 14323 C C . SER A 1 29 ? 2.672 -6.165 -13.243 1.00 0.00 29 SER A C 9
ATOM 14324 O O . SER A 1 29 ? 2.248 -7.320 -13.235 1.00 0.00 29 SER A O 9
ATOM 14332 N N . GLN A 1 30 ? 3.597 -5.739 -14.097 1.00 0.00 30 GLN A N 9
ATOM 14333 C CA . GLN A 1 30 ? 4.190 -6.627 -15.089 1.00 0.00 30 GLN A CA 9
ATOM 14334 C C . GLN A 1 30 ? 5.513 -7.199 -14.596 1.00 0.00 30 GLN A C 9
ATOM 14335 O O . GLN A 1 30 ? 6.144 -8.006 -15.278 1.00 0.00 30 GLN A O 9
ATOM 14349 N N . GLY A 1 31 ? 5.928 -6.776 -13.407 1.00 0.00 31 GLY A N 9
ATOM 14350 C CA . GLY A 1 31 ? 7.149 -7.287 -12.795 1.00 0.00 31 GLY A CA 9
ATOM 14351 C C . GLY A 1 31 ? 8.278 -6.269 -12.886 1.00 0.00 31 GLY A C 9
ATOM 14352 O O . GLY A 1 31 ? 9.373 -6.494 -12.370 1.00 0.00 31 GLY A O 9
ATOM 14356 N N . TYR A 1 32 ? 8.005 -5.147 -13.545 1.00 0.00 32 TYR A N 9
ATOM 14357 C CA . TYR A 1 32 ? 9.032 -4.147 -13.812 1.00 0.00 32 TYR A CA 9
ATOM 14358 C C . TYR A 1 32 ? 8.967 -3.008 -12.803 1.00 0.00 32 TYR A C 9
ATOM 14359 O O . TYR A 1 32 ? 8.075 -2.162 -12.864 1.00 0.00 32 TYR A O 9
ATOM 14377 N N . SER A 1 33 ? 9.918 -2.992 -11.875 1.00 0.00 33 SER A N 9
ATOM 14378 C CA . SER A 1 33 ? 9.914 -2.017 -10.791 1.00 0.00 33 SER A CA 9
ATOM 14379 C C . SER A 1 33 ? 10.699 -0.768 -11.170 1.00 0.00 33 SER A C 9
ATOM 14380 O O . SER A 1 33 ? 11.690 -0.843 -11.897 1.00 0.00 33 SER A O 9
ATOM 14388 N N . LEU A 1 34 ? 10.250 0.380 -10.675 1.00 0.00 34 LEU A N 9
ATOM 14389 C CA . LEU A 1 34 ? 10.953 1.638 -10.897 1.00 0.00 34 LEU A CA 9
ATOM 14390 C C . LEU A 1 34 ? 12.242 1.699 -10.088 1.00 0.00 34 LEU A C 9
ATOM 14391 O O . LEU A 1 34 ? 12.215 1.682 -8.857 1.00 0.00 34 LEU A O 9
ATOM 14407 N N . ILE A 1 35 ? 13.370 1.770 -10.786 1.00 0.00 35 ILE A N 9
ATOM 14408 C CA . ILE A 1 35 ? 14.673 1.819 -10.133 1.00 0.00 35 ILE A CA 9
ATOM 14409 C C . ILE A 1 35 ? 15.257 3.225 -10.173 1.00 0.00 35 ILE A C 9
ATOM 14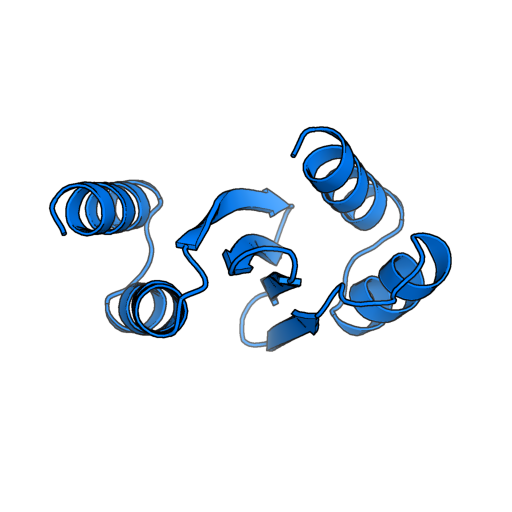410 O O . ILE A 1 35 ? 15.615 3.788 -9.138 1.00 0.00 35 ILE A O 9
ATOM 14426 N N . GLU A 1 36 ? 15.350 3.789 -11.372 1.00 0.00 36 GLU A N 9
ATOM 14427 C CA . GLU A 1 36 ? 15.849 5.148 -11.544 1.00 0.00 36 GLU A CA 9
ATOM 14428 C C . GLU A 1 36 ? 14.864 6.000 -12.335 1.00 0.00 36 GLU A C 9
ATOM 14429 O O . GLU A 1 36 ? 14.102 5.487 -13.153 1.00 0.00 36 GLU A O 9
ATOM 14441 N N . LEU A 1 37 ? 14.886 7.305 -12.085 1.00 0.00 37 LEU A N 9
ATOM 14442 C CA . LEU A 1 37 ? 13.952 8.223 -12.726 1.00 0.00 37 LEU A CA 9
ATOM 14443 C C . LEU A 1 37 ? 14.528 9.632 -12.800 1.00 0.00 37 LEU A C 9
ATOM 14444 O O . LEU A 1 37 ? 15.322 10.033 -11.949 1.00 0.00 37 LEU A O 9
ATOM 14460 N N . GLU A 1 38 ? 14.122 10.379 -13.821 1.00 0.00 38 GLU A N 9
ATOM 14461 C CA . GLU A 1 38 ? 14.474 11.790 -13.925 1.00 0.00 38 GLU A CA 9
ATOM 14462 C C . GLU A 1 38 ? 13.677 12.476 -15.027 1.00 0.00 38 GLU A C 9
ATOM 14463 O O . GLU A 1 38 ? 13.495 11.923 -16.111 1.00 0.00 38 GLU A O 9
ATOM 14475 N N . ARG A 1 39 ? 13.203 13.685 -14.743 1.00 0.00 39 ARG A N 9
ATOM 14476 C CA . ARG A 1 39 ? 12.484 14.478 -15.732 1.00 0.00 39 ARG A CA 9
ATOM 14477 C C . ARG A 1 39 ? 13.422 15.428 -16.465 1.00 0.00 39 ARG A C 9
ATOM 14478 O O . ARG A 1 39 ? 14.125 16.224 -15.842 1.00 0.00 39 ARG A O 9
ATOM 14499 N N . LEU A 1 40 ? 13.428 15.341 -17.790 1.00 0.00 40 LEU A N 9
ATOM 14500 C CA . LEU A 1 40 ? 14.171 16.285 -18.617 1.00 0.00 40 LEU A CA 9
ATOM 14501 C C . LEU A 1 40 ? 13.234 17.108 -19.491 1.00 0.00 40 LEU A C 9
ATOM 14502 O O . LEU A 1 40 ? 12.850 16.681 -20.580 1.00 0.00 40 LEU A O 9
ATOM 14518 N N . ASN A 1 41 ? 12.868 18.290 -19.008 1.00 0.00 41 ASN A N 9
ATOM 14519 C CA . ASN A 1 41 ? 11.852 19.105 -19.663 1.00 0.00 41 ASN A CA 9
ATOM 14520 C C . ASN A 1 41 ? 10.547 18.335 -19.822 1.00 0.00 41 ASN A C 9
ATOM 14521 O O . ASN A 1 41 ? 9.909 17.966 -18.837 1.00 0.00 41 ASN A O 9
ATOM 14532 N N . ASN A 1 42 ? 10.156 18.096 -21.069 1.00 0.00 42 ASN A N 9
ATOM 14533 C CA . ASN A 1 42 ? 8.933 17.358 -21.360 1.00 0.00 42 ASN A CA 9
ATOM 14534 C C . ASN A 1 42 ? 9.226 15.887 -21.623 1.00 0.00 42 ASN A C 9
ATOM 14535 O O . ASN A 1 42 ? 8.334 15.121 -21.989 1.00 0.00 42 ASN A O 9
ATOM 14546 N N . ALA A 1 43 ? 10.482 15.496 -21.435 1.00 0.00 43 ALA A N 9
ATOM 14547 C CA . ALA A 1 43 ? 10.889 14.108 -21.620 1.00 0.00 43 ALA A CA 9
ATOM 14548 C C . ALA A 1 43 ? 10.857 13.345 -20.303 1.00 0.00 43 ALA A C 9
ATOM 14549 O O . ALA A 1 43 ? 11.311 13.845 -19.273 1.00 0.00 43 ALA A O 9
ATOM 14556 N N . ILE A 1 44 ? 10.319 12.131 -20.341 1.00 0.00 44 ILE A N 9
ATOM 14557 C CA . ILE A 1 44 ? 10.216 11.300 -19.148 1.00 0.00 44 ILE A CA 9
ATOM 14558 C C . ILE A 1 44 ? 11.197 10.136 -19.200 1.00 0.00 44 ILE A C 9
ATOM 14559 O O . ILE A 1 44 ? 11.027 9.202 -19.984 1.00 0.00 44 ILE A O 9
ATOM 14575 N N . ILE A 1 45 ? 12.226 10.197 -18.361 1.00 0.00 45 ILE A N 9
ATOM 14576 C CA . ILE A 1 45 ? 13.265 9.175 -18.346 1.00 0.00 45 ILE A CA 9
ATOM 14577 C C . ILE A 1 45 ? 13.041 8.177 -17.217 1.00 0.00 45 ILE A C 9
ATOM 14578 O O . ILE A 1 45 ? 13.222 8.502 -16.044 1.00 0.00 45 ILE A O 9
ATOM 14594 N N . ILE A 1 46 ? 12.646 6.961 -17.579 1.00 0.00 46 ILE A N 9
ATOM 14595 C CA . ILE A 1 46 ? 12.362 5.924 -16.594 1.00 0.00 46 ILE A CA 9
ATOM 14596 C C . ILE A 1 46 ? 13.223 4.690 -16.831 1.00 0.00 46 ILE A C 9
ATOM 14597 O O . ILE A 1 46 ? 13.312 4.189 -17.952 1.00 0.00 46 ILE A O 9
ATOM 14613 N N . ILE A 1 47 ? 13.856 4.204 -15.769 1.00 0.00 47 ILE A N 9
ATOM 14614 C CA . ILE A 1 47 ? 14.591 2.945 -15.824 1.00 0.00 47 ILE A CA 9
ATOM 14615 C C . ILE A 1 47 ? 13.889 1.862 -15.015 1.00 0.00 47 ILE A C 9
ATOM 14616 O O . ILE A 1 47 ? 13.732 1.984 -13.800 1.00 0.00 47 ILE A O 9
ATOM 14632 N N . LEU A 1 48 ? 13.467 0.802 -15.696 1.00 0.00 48 LEU A N 9
ATOM 14633 C CA . LEU A 1 48 ? 12.730 -0.279 -15.052 1.00 0.00 48 LEU A CA 9
ATOM 14634 C C . LEU A 1 48 ? 13.561 -1.555 -14.996 1.00 0.00 48 LEU A C 9
ATOM 14635 O O . LEU A 1 48 ? 14.410 -1.793 -15.855 1.00 0.00 48 LEU A O 9
ATOM 14651 N N . ARG A 1 49 ? 13.310 -2.373 -13.979 1.00 0.00 49 ARG A N 9
ATOM 14652 C CA . ARG A 1 49 ? 14.027 -3.632 -13.815 1.00 0.00 49 ARG A CA 9
ATOM 14653 C C . ARG A 1 49 ? 13.093 -4.739 -13.343 1.00 0.00 49 ARG A C 9
ATOM 14654 O O . ARG A 1 49 ? 12.376 -4.581 -12.355 1.00 0.00 49 ARG A O 9
ATOM 14675 N N . LYS A 1 50 ? 13.106 -5.861 -14.056 1.00 0.00 50 LYS A N 9
ATOM 14676 C CA . LYS A 1 50 ? 12.411 -7.062 -13.608 1.00 0.00 50 LYS A CA 9
ATOM 14677 C C . LYS A 1 50 ? 13.390 -8.198 -13.341 1.00 0.00 50 LYS A C 9
ATOM 14678 O O . LYS A 1 50 ? 13.914 -8.810 -14.272 1.00 0.00 50 LYS A O 9
ATOM 14697 N N . GLU A 1 51 ? 13.633 -8.476 -12.065 1.00 0.00 51 GLU A N 9
ATOM 14698 C CA . GLU A 1 51 ? 14.648 -9.446 -11.672 1.00 0.00 51 GLU A CA 9
ATOM 14699 C C . GLU A 1 51 ? 16.029 -9.026 -12.158 1.00 0.00 51 GLU A C 9
ATOM 14700 O O . GLU A 1 51 ? 16.633 -8.100 -11.617 1.00 0.00 51 GLU A O 9
ATOM 14712 N N . THR A 1 52 ? 16.525 -9.712 -13.182 1.00 0.00 52 THR A N 9
ATOM 14713 C CA . THR A 1 52 ? 17.841 -9.419 -13.736 1.00 0.00 52 THR A CA 9
ATOM 14714 C C . THR A 1 52 ? 17.730 -8.609 -15.021 1.00 0.00 52 THR A C 9
ATOM 14715 O O . THR A 1 52 ? 18.728 -8.112 -15.542 1.00 0.00 52 THR A O 9
ATOM 14726 N N . GLU A 1 53 ? 16.509 -8.480 -15.529 1.00 0.00 53 GLU A N 9
ATOM 14727 C CA . GLU A 1 53 ? 16.277 -7.820 -16.809 1.00 0.00 53 GLU A CA 9
ATOM 14728 C C . GLU A 1 53 ? 16.018 -6.331 -16.622 1.00 0.00 53 GLU A C 9
ATOM 14729 O O . GLU A 1 53 ? 15.158 -5.934 -15.836 1.00 0.00 53 GLU A O 9
ATOM 14741 N N . ILE A 1 54 ? 16.769 -5.509 -17.348 1.00 0.00 54 ILE A N 9
ATOM 14742 C CA . ILE A 1 54 ? 16.583 -4.064 -17.307 1.00 0.00 54 ILE A CA 9
ATOM 14743 C C . ILE A 1 54 ? 16.125 -3.528 -18.657 1.00 0.00 54 ILE A C 9
ATOM 14744 O O . ILE A 1 54 ? 16.665 -3.901 -19.699 1.00 0.00 54 ILE A O 9
ATOM 14760 N N . ILE A 1 55 ? 15.127 -2.651 -18.633 1.00 0.00 55 ILE A N 9
ATOM 14761 C CA . ILE A 1 55 ? 14.603 -2.053 -19.855 1.00 0.00 55 ILE A CA 9
ATOM 14762 C C . ILE A 1 55 ? 14.557 -0.534 -19.749 1.00 0.00 55 ILE A C 9
ATOM 14763 O O . ILE A 1 55 ? 14.541 0.021 -18.650 1.00 0.00 55 ILE A O 9
ATOM 14779 N N . ILE A 1 56 ? 14.535 0.133 -20.898 1.00 0.00 56 ILE A N 9
ATOM 14780 C CA . ILE A 1 56 ? 14.466 1.589 -20.936 1.00 0.00 56 ILE A CA 9
ATOM 14781 C C . ILE A 1 56 ? 13.070 2.064 -21.320 1.00 0.00 56 ILE A C 9
ATOM 14782 O O . ILE A 1 56 ? 12.522 1.649 -22.342 1.00 0.00 56 ILE A O 9
ATOM 14798 N N . LEU A 1 57 ? 12.499 2.935 -20.495 1.00 0.00 57 LEU A N 9
ATOM 14799 C CA . LEU A 1 57 ? 11.196 3.523 -20.784 1.00 0.00 57 LEU A CA 9
ATOM 14800 C C . LEU A 1 57 ? 11.285 5.041 -20.874 1.00 0.00 57 LEU A C 9
ATOM 14801 O O . LEU A 1 57 ? 11.470 5.722 -19.865 1.00 0.00 57 LEU A O 9
ATOM 14817 N N . VAL A 1 58 ? 11.152 5.566 -22.087 1.00 0.00 58 VAL A N 9
ATOM 14818 C CA . VAL A 1 58 ? 11.151 7.008 -22.303 1.00 0.00 58 VAL A CA 9
ATOM 14819 C C . VAL A 1 58 ? 9.835 7.472 -22.914 1.00 0.00 58 VAL A C 9
ATOM 14820 O O . VAL A 1 58 ? 9.418 6.979 -23.962 1.00 0.00 58 VAL A O 9
ATOM 14833 N N . ALA A 1 59 ? 9.185 8.423 -22.253 1.00 0.00 59 ALA A N 9
ATOM 14834 C CA . ALA A 1 59 ? 7.875 8.898 -22.684 1.00 0.00 59 ALA A CA 9
ATOM 14835 C C . ALA A 1 59 ? 7.901 10.393 -22.978 1.00 0.00 59 ALA A C 9
ATOM 14836 O O . ALA A 1 59 ? 8.637 11.147 -22.343 1.00 0.00 59 ALA A O 9
ATOM 14843 N N . LYS A 1 60 ? 7.092 10.815 -23.944 1.00 0.00 60 LYS A N 9
ATOM 14844 C CA . LYS A 1 60 ? 6.930 12.232 -24.243 1.00 0.00 60 LYS A CA 9
ATOM 14845 C C . LYS A 1 60 ? 5.544 12.522 -24.804 1.00 0.00 60 LYS A C 9
ATOM 14846 O O . LYS A 1 60 ? 5.208 12.092 -25.908 1.00 0.00 60 LYS A O 9
ATOM 14865 N N . GLY A 1 61 ? 4.741 13.254 -24.038 1.00 0.00 61 GLY A N 9
ATOM 14866 C CA . GLY A 1 61 ? 3.356 13.514 -24.409 1.00 0.00 61 GLY A CA 9
ATOM 14867 C C . GLY A 1 61 ? 2.468 12.315 -24.101 1.00 0.00 61 GLY A C 9
ATOM 14868 O O . GLY A 1 61 ? 2.135 12.059 -22.944 1.00 0.00 61 GLY A O 9
ATOM 14872 N N . GLU A 1 62 ? 2.089 11.582 -25.142 1.00 0.00 62 GLU A N 9
ATOM 14873 C CA . GLU A 1 62 ? 1.364 10.329 -24.974 1.00 0.00 62 GLU A CA 9
ATOM 14874 C C . GLU A 1 62 ? 2.122 9.165 -25.599 1.00 0.00 62 GLU A C 9
ATOM 14875 O O . GLU A 1 62 ? 1.683 8.017 -25.530 1.00 0.00 62 GLU A O 9
ATOM 14887 N N . LYS A 1 63 ? 3.262 9.468 -26.210 1.00 0.00 63 LYS A N 9
ATOM 14888 C CA . LYS A 1 63 ? 4.052 8.458 -26.904 1.00 0.00 63 LYS A CA 9
ATOM 14889 C C . LYS A 1 63 ? 5.147 7.901 -26.003 1.00 0.00 63 LYS A C 9
ATOM 14890 O O . LYS A 1 63 ? 5.688 8.611 -25.156 1.00 0.00 63 LYS A O 9
ATOM 14909 N N . LYS A 1 64 ? 5.469 6.626 -26.192 1.00 0.00 64 LYS A N 9
ATOM 14910 C CA . LYS A 1 64 ? 6.475 5.960 -25.373 1.00 0.00 64 LYS A CA 9
ATOM 14911 C C . LYS A 1 64 ? 7.512 5.256 -26.238 1.00 0.00 64 LYS A C 9
ATOM 14912 O O . LYS A 1 64 ? 7.243 4.911 -27.389 1.00 0.00 64 LYS A O 9
ATOM 14931 N N . ARG A 1 65 ? 8.698 5.044 -25.678 1.00 0.00 65 ARG A N 9
ATOM 14932 C CA . ARG A 1 65 ? 9.740 4.282 -26.355 1.00 0.00 65 ARG A CA 9
ATOM 14933 C C . ARG A 1 65 ? 10.364 3.253 -25.421 1.00 0.00 65 ARG A C 9
ATOM 14934 O O . ARG A 1 65 ? 10.806 3.586 -24.322 1.00 0.00 65 ARG A O 9
ATOM 14955 N N . ILE A 1 66 ? 10.398 2.001 -25.866 1.00 0.00 66 ILE A N 9
ATOM 14956 C CA . ILE A 1 66 ? 10.896 0.908 -25.040 1.00 0.00 66 ILE A CA 9
ATOM 14957 C C . ILE A 1 66 ? 12.116 0.252 -25.673 1.00 0.00 66 ILE A C 9
ATOM 14958 O O . ILE A 1 66 ? 12.075 -0.174 -26.827 1.00 0.00 66 ILE A O 9
ATOM 14974 N N . LEU A 1 67 ? 13.202 0.173 -24.910 1.00 0.00 67 LEU A N 9
ATOM 14975 C CA . LEU A 1 67 ? 14.422 -0.474 -25.379 1.00 0.00 67 LEU A CA 9
ATOM 14976 C C . LEU A 1 67 ? 15.008 -1.385 -24.308 1.00 0.00 67 LEU A C 9
ATOM 14977 O O . LEU A 1 67 ? 15.392 -0.926 -23.232 1.00 0.00 67 LEU A O 9
ATOM 14993 N N . SER A 1 68 ? 15.075 -2.677 -24.609 1.00 0.00 68 SER A N 9
ATOM 14994 C CA . SER A 1 68 ? 15.612 -3.656 -23.671 1.00 0.00 68 SER A CA 9
ATOM 14995 C C . SER A 1 68 ? 17.134 -3.701 -23.733 1.00 0.00 68 SER A C 9
ATOM 14996 O O . SER A 1 68 ? 17.729 -3.457 -24.783 1.00 0.00 68 SER A O 9
ATOM 15004 N N . LEU A 1 69 ? 17.758 -4.014 -22.603 1.00 0.00 69 LEU A N 9
ATOM 15005 C CA . LEU A 1 69 ? 19.213 -4.070 -22.521 1.00 0.00 69 LEU A CA 9
ATOM 15006 C C . LEU A 1 69 ? 19.728 -5.468 -22.838 1.00 0.00 69 LEU A C 9
ATOM 15007 O O . LEU A 1 69 ? 20.930 -5.726 -22.772 1.00 0.00 69 LEU A O 9
ATOM 15023 N N . ARG A 1 70 ? 18.813 -6.367 -23.182 1.00 0.00 70 ARG A N 9
ATOM 15024 C CA . ARG A 1 70 ? 19.179 -7.724 -23.571 1.00 0.00 70 ARG A CA 9
ATOM 15025 C C . ARG A 1 70 ? 20.331 -7.718 -24.568 1.00 0.00 70 ARG A C 9
ATOM 15026 O O . ARG A 1 70 ? 20.115 -7.689 -25.780 1.00 0.00 70 ARG A O 9
ATOM 15047 N N . GLY A 1 71 ? 21.554 -7.747 -24.051 1.00 0.00 71 GLY A N 9
ATOM 15048 C CA . GLY A 1 71 ? 22.736 -7.921 -24.888 1.00 0.00 71 GLY A CA 9
ATOM 15049 C C . GLY A 1 71 ? 23.103 -6.624 -25.598 1.00 0.00 71 GLY A C 9
ATOM 15050 O O . GLY A 1 71 ? 23.772 -6.639 -26.631 1.00 0.00 71 GLY A O 9
ATOM 15054 N N . MET A 1 72 ? 22.662 -5.503 -25.037 1.00 0.00 72 MET A N 9
ATOM 15055 C CA . MET A 1 72 ? 22.916 -4.197 -25.633 1.00 0.00 72 MET A CA 9
ATOM 15056 C C . MET A 1 72 ? 24.027 -3.461 -24.895 1.00 0.00 72 MET A C 9
ATOM 15057 O O . MET A 1 72 ? 23.966 -3.284 -23.679 1.00 0.00 72 MET A O 9
ATOM 15071 N N . SER A 1 73 ? 25.043 -3.035 -25.638 1.00 0.00 73 SER A N 9
ATOM 15072 C CA . SER A 1 73 ? 26.116 -2.224 -25.076 1.00 0.00 73 SER A CA 9
ATOM 15073 C C . SER A 1 73 ? 25.723 -0.754 -25.018 1.00 0.00 73 SER A C 9
ATOM 15074 O O . SER A 1 73 ? 24.734 -0.341 -25.625 1.00 0.00 73 SER A O 9
ATOM 15082 N N . LYS A 1 74 ? 26.502 0.034 -24.285 1.00 0.00 74 LYS A N 9
ATOM 15083 C CA . LYS A 1 74 ? 26.226 1.457 -24.132 1.00 0.00 74 LYS A CA 9
ATOM 15084 C C . LYS A 1 74 ? 26.098 2.143 -25.486 1.00 0.00 74 LYS A C 9
ATOM 15085 O O . LYS A 1 74 ? 25.186 2.939 -25.706 1.00 0.00 74 LYS A O 9
ATOM 15104 N N . LYS A 1 75 ? 27.019 1.829 -26.392 1.00 0.00 75 LYS A N 9
ATOM 15105 C CA . LYS A 1 75 ? 26.996 2.394 -27.735 1.00 0.00 75 LYS A CA 9
ATOM 15106 C C . LYS A 1 75 ? 25.761 1.941 -28.503 1.00 0.00 75 LYS A C 9
ATOM 15107 O O . LYS A 1 75 ? 25.089 2.746 -29.148 1.00 0.00 75 LYS A O 9
ATOM 15126 N N . GLU A 1 76 ? 25.465 0.648 -28.428 1.00 0.00 76 GLU A N 9
ATOM 15127 C CA . GLU A 1 76 ? 24.322 0.081 -29.133 1.00 0.00 76 GLU A CA 9
ATOM 15128 C C . GLU A 1 76 ? 23.012 0.656 -28.610 1.00 0.00 76 GLU A C 9
ATOM 15129 O O . GLU A 1 76 ? 22.082 0.904 -29.377 1.00 0.00 76 GLU A O 9
ATOM 15141 N N . ILE A 1 77 ? 22.945 0.865 -27.300 1.00 0.00 77 ILE A N 9
ATOM 15142 C CA . ILE A 1 77 ? 21.781 1.489 -26.682 1.00 0.00 77 ILE A CA 9
ATOM 15143 C C . ILE A 1 77 ? 21.564 2.900 -27.215 1.00 0.00 77 ILE A C 9
ATOM 15144 O O . ILE A 1 77 ? 20.451 3.267 -27.591 1.00 0.00 77 ILE A O 9
ATOM 15160 N N . LYS A 1 78 ? 22.634 3.686 -27.245 1.00 0.00 78 LYS A N 9
ATOM 15161 C CA . LYS A 1 78 ? 22.576 5.040 -27.784 1.00 0.00 78 LYS A CA 9
ATOM 15162 C C . LYS A 1 78 ? 22.043 5.042 -29.211 1.00 0.00 78 LYS A C 9
ATOM 15163 O O . LYS A 1 78 ? 21.196 5.861 -29.567 1.00 0.00 78 LYS A O 9
ATOM 15182 N N . LYS A 1 79 ? 22.545 4.119 -30.026 1.00 0.00 79 LYS A N 9
ATOM 15183 C CA . LYS A 1 79 ? 22.105 3.999 -31.410 1.00 0.00 79 LYS A CA 9
ATOM 15184 C C . LYS A 1 79 ? 20.597 3.800 -31.494 1.00 0.00 79 LYS A C 9
ATOM 15185 O O . LYS A 1 79 ? 19.910 4.494 -32.244 1.00 0.00 79 LYS A O 9
ATOM 15204 N N . LYS A 1 80 ? 20.087 2.849 -30.719 1.00 0.00 80 LYS A N 9
ATOM 15205 C CA . LYS A 1 80 ? 18.677 2.483 -30.783 1.00 0.00 80 LYS A CA 9
ATOM 15206 C C . LYS A 1 80 ? 17.794 3.585 -30.212 1.00 0.00 80 LYS A C 9
ATOM 15207 O O . LYS A 1 80 ? 16.672 3.795 -30.670 1.00 0.00 80 LYS A O 9
ATOM 15226 N N . LEU A 1 81 ? 18.309 4.287 -29.208 1.00 0.00 81 LEU A N 9
ATOM 15227 C CA . LEU A 1 81 ? 17.596 5.413 -28.616 1.00 0.00 81 LEU A CA 9
ATOM 15228 C C . LEU A 1 81 ? 17.535 6.593 -29.578 1.00 0.00 81 LEU A C 9
ATOM 15229 O O . LEU A 1 81 ? 16.563 7.348 -29.587 1.00 0.00 81 LEU A O 9
ATOM 15245 N N . ARG A 1 82 ? 18.579 6.746 -30.385 1.00 0.00 82 ARG A N 9
ATOM 15246 C CA . ARG A 1 82 ? 18.586 7.746 -31.447 1.00 0.00 82 ARG A CA 9
ATOM 15247 C C . ARG A 1 82 ? 17.589 7.392 -32.543 1.00 0.00 82 ARG A C 9
ATOM 15248 O O . ARG A 1 82 ? 16.928 8.268 -33.100 1.00 0.00 82 ARG A O 9
ATOM 15269 N N . GLU A 1 83 ? 17.486 6.103 -32.848 1.00 0.00 83 GLU A N 9
ATOM 15270 C CA . GLU A 1 83 ? 16.468 5.613 -33.770 1.00 0.00 83 GLU A CA 9
ATOM 15271 C C . GLU A 1 83 ? 15.069 5.811 -33.201 1.00 0.00 83 GLU A C 9
ATOM 15272 O O . GLU A 1 83 ? 14.127 6.109 -33.935 1.00 0.00 83 GLU A O 9
ATOM 15284 N N . ALA A 1 84 ? 14.940 5.643 -31.890 1.00 0.00 84 ALA A N 9
ATOM 15285 C CA . ALA A 1 84 ? 13.683 5.917 -31.202 1.00 0.00 84 ALA A CA 9
ATOM 15286 C C . ALA A 1 84 ? 13.272 7.375 -31.366 1.00 0.00 84 ALA A C 9
ATOM 15287 O O . ALA A 1 84 ? 12.087 7.685 -31.491 1.00 0.00 84 ALA A O 9
ATOM 15294 N N . GLY A 1 85 ? 14.257 8.266 -31.366 1.00 0.00 85 GLY A N 9
ATOM 15295 C CA . GLY A 1 85 ? 14.018 9.673 -31.665 1.00 0.00 85 GLY A CA 9
ATOM 15296 C C . GLY A 1 85 ? 14.447 10.563 -30.506 1.00 0.00 85 GLY A C 9
ATOM 15297 O O . GLY A 1 85 ? 13.824 11.589 -30.234 1.00 0.00 85 GLY A O 9
ATOM 15301 N N . LEU A 1 86 ? 15.516 10.164 -29.824 1.00 0.00 86 LEU A N 9
ATOM 15302 C CA . LEU A 1 86 ? 16.057 10.946 -28.720 1.00 0.00 86 LEU A CA 9
ATOM 15303 C C . LEU A 1 86 ? 17.342 11.656 -29.125 1.00 0.00 86 LEU A C 9
ATOM 15304 O O . LEU A 1 86 ? 18.088 11.172 -29.976 1.00 0.00 86 LEU A O 9
ATOM 15320 N N . ASP A 1 87 ? 17.596 12.806 -28.510 1.00 0.00 87 ASP A N 9
ATOM 15321 C CA . ASP A 1 87 ? 18.821 13.556 -28.762 1.00 0.00 87 ASP A CA 9
ATOM 15322 C C . ASP A 1 87 ? 19.919 13.164 -27.782 1.00 0.00 87 ASP A C 9
ATOM 15323 O O . ASP A 1 87 ? 19.747 12.250 -26.975 1.00 0.00 87 ASP A O 9
ATOM 15332 N N . GLU A 1 88 ? 21.048 13.861 -27.856 1.00 0.00 88 GLU A N 9
ATOM 15333 C CA . GLU A 1 88 ? 22.234 13.482 -27.098 1.00 0.00 88 GLU A CA 9
ATOM 15334 C C . GLU A 1 88 ? 21.984 13.582 -25.598 1.00 0.00 88 GLU A C 9
ATOM 15335 O O . GLU A 1 88 ? 22.461 12.754 -24.823 1.00 0.00 88 GLU A O 9
ATOM 15347 N N . LYS A 1 89 ? 21.233 14.602 -25.196 1.00 0.00 89 LYS A N 9
ATOM 15348 C CA . LYS A 1 89 ? 20.990 14.863 -23.782 1.00 0.00 89 LYS A CA 9
ATOM 15349 C C . LYS A 1 89 ? 19.970 13.887 -23.209 1.00 0.00 89 LYS A C 9
ATOM 15350 O O . LYS A 1 89 ? 20.128 13.393 -22.093 1.00 0.00 89 LYS A O 9
ATOM 15369 N N . GLU A 1 90 ? 18.923 13.613 -23.981 1.00 0.00 90 GLU A N 9
ATOM 15370 C CA . GLU A 1 90 ? 17.898 12.660 -23.571 1.00 0.00 90 GLU A CA 9
ATOM 15371 C C . GLU A 1 90 ? 18.480 11.261 -23.411 1.00 0.00 90 GLU A C 9
ATOM 15372 O O . GLU A 1 90 ? 18.145 10.544 -22.468 1.00 0.00 90 GLU A O 9
ATOM 15384 N N . ILE A 1 91 ? 19.351 10.878 -24.338 1.00 0.00 91 ILE A N 9
ATOM 15385 C CA . ILE A 1 91 ? 20.055 9.604 -24.248 1.00 0.00 91 ILE A CA 9
ATOM 15386 C C . ILE A 1 91 ? 21.022 9.591 -23.072 1.00 0.00 91 ILE A C 9
ATOM 15387 O O . ILE A 1 91 ? 21.113 8.603 -22.342 1.00 0.00 91 ILE A O 9
ATOM 15403 N N . GLU A 1 92 ? 21.743 10.692 -22.892 1.00 0.00 92 GLU A N 9
ATOM 15404 C CA . GLU A 1 92 ? 22.657 10.834 -21.765 1.00 0.00 92 GLU A CA 9
ATOM 15405 C C . GLU A 1 92 ? 21.958 10.530 -20.447 1.00 0.00 92 GLU A C 9
ATOM 15406 O O . GLU A 1 92 ? 22.496 9.821 -19.597 1.00 0.00 92 GLU A O 9
ATOM 15418 N N . LYS A 1 93 ? 20.756 11.071 -20.282 1.00 0.00 93 LYS A N 9
ATOM 15419 C CA . LYS A 1 93 ? 19.985 10.868 -19.061 1.00 0.00 93 LYS A CA 9
ATOM 15420 C C . LYS A 1 93 ? 19.675 9.392 -18.844 1.00 0.00 93 LYS A C 9
ATOM 15421 O O . LYS A 1 93 ? 19.789 8.881 -17.730 1.00 0.00 93 LYS A O 9
ATOM 15440 N N . VAL A 1 94 ? 19.282 8.712 -19.915 1.00 0.00 94 VAL A N 9
ATOM 15441 C CA . VAL A 1 94 ? 19.007 7.281 -19.856 1.00 0.00 94 VAL A CA 9
ATOM 15442 C C . VAL A 1 94 ? 20.246 6.498 -19.442 1.00 0.00 94 VAL A C 9
ATOM 15443 O O . VAL A 1 94 ? 20.209 5.714 -18.494 1.00 0.00 94 VAL A O 9
ATOM 15456 N N . LEU A 1 95 ? 21.343 6.715 -20.159 1.00 0.00 95 LEU A N 9
ATOM 15457 C CA . LEU A 1 95 ? 22.573 5.967 -19.924 1.00 0.00 95 LEU A CA 9
ATOM 15458 C C . LEU A 1 95 ? 23.170 6.304 -18.563 1.00 0.00 95 LEU A C 9
ATOM 15459 O O . LEU A 1 95 ? 23.736 5.441 -17.893 1.00 0.00 95 LEU A O 9
ATOM 15475 N N . ARG A 1 96 ? 23.039 7.563 -18.160 1.00 0.00 96 ARG A N 9
ATOM 15476 C CA . ARG A 1 96 ? 23.550 8.012 -16.870 1.00 0.00 96 ARG A CA 9
ATOM 15477 C C . ARG A 1 96 ? 22.876 7.270 -15.723 1.00 0.00 96 ARG A C 9
ATOM 15478 O O . ARG A 1 96 ? 23.536 6.839 -14.777 1.00 0.00 96 ARG A O 9
ATOM 15499 N N . LEU A 1 97 ? 21.559 7.123 -15.813 1.00 0.00 97 LEU A N 9
ATOM 15500 C CA . LEU A 1 97 ? 20.793 6.432 -14.782 1.00 0.00 97 LEU A CA 9
ATOM 15501 C C . LEU A 1 97 ? 21.082 4.937 -14.790 1.00 0.00 97 LEU A C 9
ATOM 15502 O O . LEU A 1 97 ? 21.077 4.288 -13.743 1.00 0.00 97 LEU A O 9
ATOM 15518 N N . LEU A 1 98 ? 21.334 4.394 -15.976 1.00 0.00 98 LEU A N 9
ATOM 15519 C CA . LEU A 1 98 ? 21.732 2.998 -16.111 1.00 0.00 98 LEU A CA 9
ATOM 15520 C C . LEU A 1 98 ? 23.086 2.746 -15.460 1.00 0.00 98 LEU A C 9
ATOM 15521 O O . LEU A 1 98 ? 23.305 1.702 -14.846 1.00 0.00 98 LEU A O 9
ATOM 15537 N N . GLU A 1 99 ? 23.991 3.709 -15.596 1.00 0.00 99 GLU A N 9
ATOM 15538 C CA . GLU A 1 99 ? 25.289 3.640 -14.935 1.00 0.00 99 GLU A CA 9
ATOM 15539 C C . GLU A 1 99 ? 25.166 3.944 -13.448 1.00 0.00 99 GLU A C 9
ATOM 15540 O O . GLU A 1 99 ? 25.921 3.414 -12.632 1.00 0.00 99 GLU A O 9
ATOM 15552 N N . LYS A 1 100 ? 24.211 4.800 -13.101 1.00 0.00 100 LYS A N 9
ATOM 15553 C CA . LYS A 1 100 ? 23.940 5.120 -11.704 1.00 0.00 100 LYS A CA 9
ATOM 15554 C C . LYS A 1 100 ? 23.536 3.877 -10.922 1.00 0.00 100 LYS A C 9
ATOM 15555 O O . LYS A 1 100 ? 24.040 3.631 -9.826 1.00 0.00 100 LYS A O 9
ATOM 15574 N N . GLU A 1 101 ? 22.625 3.096 -11.491 1.00 0.00 101 GLU A N 9
ATOM 15575 C CA . GLU A 1 101 ? 22.196 1.845 -10.877 1.00 0.00 101 GLU A CA 9
ATOM 15576 C C . GLU A 1 101 ? 23.386 0.941 -10.582 1.00 0.00 101 GLU A C 9
ATOM 15577 O O . GLU A 1 101 ? 24.058 1.132 -9.607 1.00 0.00 101 GLU A O 9
ATOM 15589 N N . ASP A 1 1 ? -1.864 -0.681 -1.499 1.00 0.00 1 ASP A N 10
ATOM 15590 C CA . ASP A 1 1 ? -0.414 -0.781 -1.385 1.00 0.00 1 ASP A CA 10
ATOM 15591 C C . ASP A 1 1 ? 0.224 0.595 -1.253 1.00 0.00 1 ASP A C 10
ATOM 15592 O O . ASP A 1 1 ? 0.105 1.434 -2.147 1.00 0.00 1 ASP A O 10
ATOM 15603 N N . GLU A 1 2 ? 0.903 0.822 -0.134 1.00 0.00 2 GLU A N 10
ATOM 15604 C CA . GLU A 1 2 ? 1.516 2.116 0.141 1.00 0.00 2 GLU A CA 10
ATOM 15605 C C . GLU A 1 2 ? 2.662 2.399 -0.823 1.00 0.00 2 GLU A C 10
ATOM 15606 O O . GLU A 1 2 ? 2.953 3.553 -1.135 1.00 0.00 2 GLU A O 10
ATOM 15618 N N . ARG A 1 3 ? 3.310 1.337 -1.291 1.00 0.00 3 ARG A N 10
ATOM 15619 C CA . ARG A 1 3 ? 4.405 1.468 -2.244 1.00 0.00 3 ARG A CA 10
ATOM 15620 C C . ARG A 1 3 ? 3.913 2.013 -3.578 1.00 0.00 3 ARG A C 10
ATOM 15621 O O . ARG A 1 3 ? 4.590 2.818 -4.218 1.00 0.00 3 ARG A O 10
ATOM 15642 N N . LYS A 1 4 ? 2.731 1.570 -3.993 1.00 0.00 4 LYS A N 10
ATOM 15643 C CA . LYS A 1 4 ? 2.107 2.077 -5.210 1.00 0.00 4 LYS A CA 10
ATOM 15644 C C . LYS A 1 4 ? 1.698 3.536 -5.052 1.00 0.00 4 LYS A C 10
ATOM 15645 O O . LYS A 1 4 ? 1.820 4.329 -5.986 1.00 0.00 4 LYS A O 10
ATOM 15664 N N . LYS A 1 5 ? 1.212 3.884 -3.866 1.00 0.00 5 LYS A N 10
ATOM 15665 C CA . LYS A 1 5 ? 0.877 5.268 -3.551 1.00 0.00 5 LYS A CA 10
ATOM 15666 C C . LYS A 1 5 ? 2.089 6.177 -3.707 1.00 0.00 5 LYS A C 10
ATOM 15667 O O . LYS A 1 5 ? 1.975 7.302 -4.194 1.00 0.00 5 LYS A O 10
ATOM 15686 N N . GLU A 1 6 ? 3.250 5.684 -3.290 1.00 0.00 6 GLU A N 10
ATOM 15687 C CA . GLU A 1 6 ? 4.496 6.426 -3.438 1.00 0.00 6 GLU A CA 10
ATOM 15688 C C . GLU A 1 6 ? 4.863 6.598 -4.907 1.00 0.00 6 GLU A C 10
ATOM 15689 O O . GLU A 1 6 ? 5.297 7.670 -5.327 1.00 0.00 6 GLU A O 10
ATOM 15701 N N . LEU A 1 7 ? 4.687 5.534 -5.683 1.00 0.00 7 LEU A N 10
ATOM 15702 C CA . LEU A 1 7 ? 4.948 5.581 -7.117 1.00 0.00 7 LEU A CA 10
ATOM 15703 C C . LEU A 1 7 ? 4.059 6.609 -7.806 1.00 0.00 7 LEU A C 10
ATOM 15704 O O . LEU A 1 7 ? 4.514 7.359 -8.669 1.00 0.00 7 LEU A O 10
ATOM 15720 N N . VAL A 1 8 ? 2.788 6.639 -7.418 1.00 0.00 8 VAL A N 10
ATOM 15721 C CA . VAL A 1 8 ? 1.848 7.617 -7.952 1.00 0.00 8 VAL A CA 10
ATOM 15722 C C . VAL A 1 8 ? 2.282 9.038 -7.618 1.00 0.00 8 VAL A C 10
ATOM 15723 O O . VAL A 1 8 ? 2.270 9.920 -8.477 1.00 0.00 8 VAL A O 10
ATOM 15736 N N . ALA A 1 9 ? 2.667 9.255 -6.364 1.00 0.00 9 ALA A N 10
ATOM 15737 C CA . ALA A 1 9 ? 3.067 10.579 -5.904 1.00 0.00 9 ALA A CA 10
ATOM 15738 C C . ALA A 1 9 ? 4.278 11.088 -6.675 1.00 0.00 9 ALA A C 10
ATOM 15739 O O . ALA A 1 9 ? 4.313 12.242 -7.103 1.00 0.00 9 ALA A O 10
ATOM 15746 N N . GLN A 1 10 ? 5.270 10.221 -6.849 1.00 0.00 10 GLN A N 10
ATOM 15747 C CA . GLN A 1 10 ? 6.502 10.594 -7.532 1.00 0.00 10 GLN A CA 10
ATOM 15748 C C . GLN A 1 10 ? 6.238 10.947 -8.990 1.00 0.00 10 GLN A C 10
ATOM 15749 O O . GLN A 1 10 ? 6.762 11.936 -9.504 1.00 0.00 10 GLN A O 10
ATOM 15763 N N . LEU A 1 11 ? 5.423 10.134 -9.653 1.00 0.00 11 LEU A N 10
ATOM 15764 C CA . LEU A 1 11 ? 5.096 10.353 -11.056 1.00 0.00 11 LEU A CA 10
ATOM 15765 C C . LEU A 1 11 ? 4.229 11.593 -11.233 1.00 0.00 11 LEU A C 10
ATOM 15766 O O . LEU A 1 11 ? 4.338 12.300 -12.235 1.00 0.00 11 LEU A O 10
ATOM 15782 N N . LYS A 1 12 ? 3.369 11.852 -10.254 1.00 0.00 12 LYS A N 10
ATOM 15783 C CA . LYS A 1 12 ? 2.588 13.083 -10.226 1.00 0.00 12 LYS A CA 10
ATOM 15784 C C . LYS A 1 12 ? 3.491 14.308 -10.177 1.00 0.00 12 LYS A C 10
ATOM 15785 O O . LYS A 1 12 ? 3.243 15.302 -10.859 1.00 0.00 12 LYS A O 10
ATOM 15804 N N . GLU A 1 13 ? 4.540 14.231 -9.365 1.00 0.00 13 GLU A N 10
ATOM 15805 C CA . GLU A 1 13 ? 5.515 15.310 -9.269 1.00 0.00 13 GLU A CA 10
ATOM 15806 C C . GLU A 1 13 ? 6.268 15.492 -10.580 1.00 0.00 13 GLU A C 10
ATOM 15807 O O . GLU A 1 13 ? 6.600 16.612 -10.967 1.00 0.00 13 GLU A O 10
ATOM 15819 N N . GLU A 1 14 ? 6.534 14.383 -11.262 1.00 0.00 14 GLU A N 10
ATOM 15820 C CA . GLU A 1 14 ? 7.197 14.422 -12.560 1.00 0.00 14 GLU A CA 10
ATOM 15821 C C . GLU A 1 14 ? 6.317 15.089 -13.609 1.00 0.00 14 GLU A C 10
ATOM 15822 O O . GLU A 1 14 ? 6.806 15.818 -14.472 1.00 0.00 14 GLU A O 10
ATOM 15834 N N . GLY A 1 15 ? 5.015 14.836 -13.529 1.00 0.00 15 GLY A N 10
ATOM 15835 C CA . GLY A 1 15 ? 4.048 15.521 -14.378 1.00 0.00 15 GLY A CA 10
ATOM 15836 C C . GLY A 1 15 ? 3.273 14.532 -15.239 1.00 0.00 15 GLY A C 10
ATOM 15837 O O . GLY A 1 15 ? 2.927 14.827 -16.383 1.00 0.00 15 GLY A O 10
ATOM 15841 N N . PHE A 1 16 ? 3.001 13.356 -14.682 1.00 0.00 16 PHE A N 10
ATOM 15842 C CA . PHE A 1 16 ? 2.263 12.322 -15.397 1.00 0.00 16 PHE A CA 10
ATOM 15843 C C . PHE A 1 16 ? 0.777 12.376 -15.063 1.00 0.00 16 PHE A C 10
ATOM 15844 O O . PHE A 1 16 ? 0.396 12.679 -13.933 1.00 0.00 16 PHE A O 10
ATOM 15861 N N . SER A 1 17 ? -0.057 12.081 -16.054 1.00 0.00 17 SER A N 10
ATOM 15862 C CA . SER A 1 17 ? -1.500 12.028 -15.850 1.00 0.00 17 SER A CA 10
ATOM 15863 C C . SER A 1 17 ? -1.921 10.701 -15.231 1.00 0.00 17 SER A C 10
ATOM 15864 O O . SER A 1 17 ? -1.108 9.789 -15.083 1.00 0.00 17 SER A O 10
ATOM 15872 N N . GLU A 1 18 ? -3.196 10.600 -14.871 1.00 0.00 18 GLU A N 10
ATOM 15873 C CA . GLU A 1 18 ? -3.743 9.363 -14.326 1.00 0.00 18 GLU A CA 10
ATOM 15874 C C . GLU A 1 18 ? -3.502 8.192 -15.270 1.00 0.00 18 GLU A C 10
ATOM 15875 O O . GLU A 1 18 ? -3.062 7.122 -14.849 1.00 0.00 18 GLU A O 10
ATOM 15887 N N . ARG A 1 19 ? -3.794 8.400 -16.550 1.00 0.00 19 ARG A N 10
ATOM 15888 C CA . ARG A 1 19 ? -3.555 7.382 -17.566 1.00 0.00 19 ARG A CA 10
ATOM 15889 C C . ARG A 1 19 ? -2.084 6.991 -17.618 1.00 0.00 19 ARG A C 10
ATOM 15890 O O . ARG A 1 19 ? -1.747 5.807 -17.631 1.00 0.00 19 ARG A O 10
ATOM 15911 N N . ASP A 1 20 ? -1.211 7.992 -17.648 1.00 0.00 20 ASP A N 10
ATOM 15912 C CA . ASP A 1 20 ? 0.225 7.754 -17.736 1.00 0.00 20 ASP A CA 10
ATOM 15913 C C . ASP A 1 20 ? 0.723 6.944 -16.546 1.00 0.00 20 ASP A C 10
ATOM 15914 O O . ASP A 1 20 ? 1.466 5.977 -16.709 1.00 0.00 20 ASP A O 10
ATOM 15923 N N . ILE A 1 21 ? 0.309 7.345 -15.348 1.00 0.00 21 ILE A N 10
ATOM 15924 C CA . ILE A 1 21 ? 0.725 6.667 -14.127 1.00 0.00 21 ILE A CA 10
ATOM 15925 C C . ILE A 1 21 ? 0.258 5.217 -14.115 1.00 0.00 21 ILE A C 10
ATOM 15926 O O . ILE A 1 21 ? 1.013 4.314 -13.754 1.00 0.00 21 ILE A O 10
ATOM 15942 N N . ALA A 1 22 ? -0.992 5.001 -14.511 1.00 0.00 22 ALA A N 10
ATOM 15943 C CA . ALA A 1 22 ? -1.555 3.657 -14.572 1.00 0.00 22 ALA A CA 10
ATOM 15944 C C . ALA A 1 22 ? -0.751 2.766 -15.511 1.00 0.00 22 ALA A C 10
ATOM 15945 O O . ALA A 1 22 ? -0.494 1.601 -15.207 1.00 0.00 22 ALA A O 10
ATOM 15952 N N . GLU A 1 23 ? -0.357 3.320 -16.652 1.00 0.00 23 GLU A N 10
ATOM 15953 C CA . GLU A 1 23 ? 0.422 2.578 -17.635 1.00 0.00 23 GLU A CA 10
ATOM 15954 C C . GLU A 1 23 ? 1.813 2.254 -17.105 1.00 0.00 23 GLU A C 10
ATOM 15955 O O . GLU A 1 23 ? 2.318 1.148 -17.295 1.00 0.00 23 GLU A O 10
ATOM 15967 N N . ILE A 1 24 ? 2.428 3.226 -16.440 1.00 0.00 24 ILE A N 10
ATOM 15968 C CA . ILE A 1 24 ? 3.763 3.047 -15.882 1.00 0.00 24 ILE A CA 10
ATOM 15969 C C . ILE A 1 24 ? 3.761 1.998 -14.777 1.00 0.00 24 ILE A C 10
ATOM 15970 O O . ILE A 1 24 ? 4.612 1.108 -14.752 1.00 0.00 24 ILE A O 10
ATOM 15986 N N . LEU A 1 25 ? 2.801 2.107 -13.866 1.00 0.00 25 LEU A N 10
ATOM 15987 C CA . LEU A 1 25 ? 2.670 1.152 -12.772 1.00 0.00 25 LEU A CA 10
ATOM 15988 C C . LEU A 1 25 ? 2.200 -0.205 -13.279 1.00 0.00 25 LEU A C 10
ATOM 15989 O O . LEU A 1 25 ? 2.457 -1.235 -12.654 1.00 0.00 25 LEU A O 10
ATOM 16005 N N . GLY A 1 26 ? 1.510 -0.201 -14.414 1.00 0.00 26 GLY A N 10
ATOM 16006 C CA . GLY A 1 26 ? 1.145 -1.438 -15.094 1.00 0.00 26 GLY A CA 10
ATOM 16007 C C . GLY A 1 26 ? 2.381 -2.252 -15.457 1.00 0.00 26 GLY A C 10
ATOM 16008 O O . GLY A 1 26 ? 2.424 -3.463 -15.240 1.00 0.00 26 GLY A O 10
ATOM 16012 N N . LYS A 1 27 ? 3.384 -1.580 -16.012 1.00 0.00 27 LYS A N 10
ATOM 16013 C CA . LYS A 1 27 ? 4.657 -2.220 -16.320 1.00 0.00 27 LYS A CA 10
ATOM 16014 C C . LYS A 1 27 ? 5.390 -2.629 -15.049 1.00 0.00 27 LYS A C 10
ATOM 16015 O O . LYS A 1 27 ? 5.956 -3.719 -14.971 1.00 0.00 27 LYS A O 10
ATOM 16034 N N . ILE A 1 28 ? 5.376 -1.747 -14.055 1.00 0.00 28 ILE A N 10
ATOM 16035 C CA . ILE A 1 28 ? 6.023 -2.023 -12.778 1.00 0.00 28 ILE A CA 10
ATOM 16036 C C . ILE A 1 28 ? 5.431 -3.262 -12.118 1.00 0.00 28 ILE A C 10
ATOM 16037 O O . ILE A 1 28 ? 6.145 -4.041 -11.486 1.00 0.00 28 ILE A O 10
ATOM 16053 N N . SER A 1 29 ? 4.123 -3.440 -12.268 1.00 0.00 29 SER A N 10
ATOM 16054 C CA . SER A 1 29 ? 3.414 -4.521 -11.594 1.00 0.00 29 SER A CA 10
ATOM 16055 C C . SER A 1 29 ? 3.862 -5.881 -12.113 1.00 0.00 29 SER A C 10
ATOM 16056 O O . SER A 1 29 ? 3.583 -6.912 -11.501 1.00 0.00 29 SER A O 10
ATOM 16064 N N . GLN A 1 30 ? 4.559 -5.877 -13.244 1.00 0.00 30 GLN A N 10
ATOM 16065 C CA . GLN A 1 30 ? 5.075 -7.108 -13.830 1.00 0.00 30 GLN A CA 10
ATOM 16066 C C . GLN A 1 30 ? 6.237 -7.661 -13.016 1.00 0.00 30 GLN A C 10
ATOM 16067 O O . GLN A 1 30 ? 6.643 -8.810 -13.196 1.00 0.00 30 GLN A O 10
ATOM 16081 N N . GLY A 1 31 ? 6.770 -6.837 -12.120 1.00 0.00 31 GLY A N 10
ATOM 16082 C CA . GLY A 1 31 ? 7.824 -7.272 -11.211 1.00 0.00 31 GLY A CA 10
ATOM 16083 C C . GLY A 1 31 ? 9.080 -6.426 -11.380 1.00 0.00 31 GLY A C 10
ATOM 16084 O O . GLY A 1 31 ? 10.197 -6.918 -11.224 1.00 0.00 31 GLY A O 10
ATOM 16088 N N . TYR A 1 32 ? 8.889 -5.151 -11.701 1.00 0.00 32 TYR A N 10
ATOM 16089 C CA . TYR A 1 32 ? 10.007 -4.240 -11.918 1.00 0.00 32 TYR A CA 10
ATOM 16090 C C . TYR A 1 32 ? 10.176 -3.285 -10.743 1.00 0.00 32 TYR A C 10
ATOM 16091 O O . TYR A 1 32 ? 9.210 -2.953 -10.056 1.00 0.00 32 TYR A O 10
ATOM 16109 N N . SER A 1 33 ? 11.410 -2.847 -10.516 1.00 0.00 33 SER A N 10
ATOM 16110 C CA . SER A 1 33 ? 11.702 -1.899 -9.447 1.00 0.00 33 SER A CA 10
ATOM 16111 C C . SER A 1 33 ? 12.380 -0.648 -9.990 1.00 0.00 33 SER A C 10
ATOM 16112 O O . SER A 1 33 ? 13.216 -0.725 -10.891 1.00 0.00 33 SER A O 10
ATOM 16120 N N . LEU A 1 34 ? 12.015 0.504 -9.438 1.00 0.00 34 LEU A N 10
ATOM 16121 C CA . LEU A 1 34 ? 12.578 1.775 -9.876 1.00 0.00 34 LEU A CA 10
ATOM 16122 C C . LEU A 1 34 ? 14.039 1.901 -9.466 1.00 0.00 34 LEU A C 10
ATOM 16123 O O . LEU A 1 34 ? 14.371 1.826 -8.283 1.00 0.00 34 LEU A O 10
ATOM 16139 N N . ILE A 1 35 ? 14.910 2.093 -10.451 1.00 0.00 35 ILE A N 10
ATOM 16140 C CA . ILE A 1 35 ? 16.338 2.237 -10.194 1.00 0.00 35 ILE A CA 10
ATOM 16141 C C . ILE A 1 35 ? 16.768 3.696 -10.273 1.00 0.00 35 ILE A C 10
ATOM 16142 O O . ILE A 1 35 ? 17.378 4.225 -9.343 1.00 0.00 35 ILE A O 10
ATOM 16158 N N . GLU A 1 36 ? 16.446 4.343 -11.388 1.00 0.00 36 GLU A N 10
ATOM 16159 C CA . GLU A 1 36 ? 16.753 5.756 -11.570 1.00 0.00 36 GLU A CA 10
ATOM 16160 C C . GLU A 1 36 ? 15.533 6.527 -12.056 1.00 0.00 36 GLU A C 10
ATOM 16161 O O . GLU A 1 36 ? 14.732 6.012 -12.837 1.00 0.00 36 GLU A O 10
ATOM 16173 N N . LEU A 1 37 ? 15.396 7.764 -11.591 1.00 0.00 37 LEU A N 10
ATOM 16174 C CA . LEU A 1 37 ? 14.311 8.633 -12.032 1.00 0.00 37 LEU A CA 10
ATOM 16175 C C . LEU A 1 37 ? 14.798 10.062 -12.233 1.00 0.00 37 LEU A C 10
ATOM 16176 O O . LEU A 1 37 ? 15.177 10.739 -11.278 1.00 0.00 37 LEU A O 10
ATOM 16192 N N . GLU A 1 38 ? 14.784 10.516 -13.482 1.00 0.00 38 GLU A N 10
ATOM 16193 C CA . GLU A 1 38 ? 15.254 11.855 -13.816 1.00 0.00 38 GLU A CA 10
ATOM 16194 C C . GLU A 1 38 ? 14.574 12.380 -15.074 1.00 0.00 38 GLU A C 10
ATOM 16195 O O . GLU A 1 38 ? 14.440 11.661 -16.064 1.00 0.00 38 GLU A O 10
ATOM 16207 N N . ARG A 1 39 ? 14.146 13.637 -15.028 1.00 0.00 39 ARG A N 10
ATOM 16208 C CA . ARG A 1 39 ? 13.544 14.284 -16.188 1.00 0.00 39 ARG A CA 10
ATOM 16209 C C . ARG A 1 39 ? 14.581 15.065 -16.984 1.00 0.00 39 ARG A C 10
ATOM 16210 O O . ARG A 1 39 ? 15.288 15.912 -16.437 1.00 0.00 39 ARG A O 10
ATOM 16231 N N . LEU A 1 40 ? 14.668 14.776 -18.278 1.00 0.00 40 LEU A N 10
ATOM 16232 C CA . LEU A 1 40 ? 15.589 15.482 -19.160 1.00 0.00 40 LEU A CA 10
ATOM 16233 C C . LEU A 1 40 ? 14.840 16.402 -20.116 1.00 0.00 40 LEU A C 10
ATOM 16234 O O . LEU A 1 40 ? 14.349 15.964 -21.156 1.00 0.00 40 LEU A O 10
ATOM 16250 N N . ASN A 1 41 ? 14.756 17.678 -19.757 1.00 0.00 41 ASN A N 10
ATOM 16251 C CA . ASN A 1 41 ? 14.011 18.649 -20.548 1.00 0.00 41 ASN A CA 10
ATOM 16252 C C . ASN A 1 41 ? 12.551 18.239 -20.691 1.00 0.00 41 ASN A C 10
ATOM 16253 O O . ASN A 1 41 ? 11.819 18.159 -19.705 1.00 0.00 41 ASN A O 10
ATOM 16264 N N . ASN A 1 42 ? 12.132 17.980 -21.925 1.00 0.00 42 ASN A N 10
ATOM 16265 C CA . ASN A 1 42 ? 10.735 17.680 -22.214 1.00 0.00 42 ASN A CA 10
ATOM 16266 C C . ASN A 1 42 ? 10.480 16.178 -22.202 1.00 0.00 42 ASN A C 10
ATOM 16267 O O . ASN A 1 42 ? 9.377 15.724 -22.505 1.00 0.00 42 ASN A O 10
ATOM 16278 N N . ALA A 1 43 ? 11.507 15.412 -21.851 1.00 0.00 43 ALA A N 10
ATOM 16279 C CA . ALA A 1 43 ? 11.378 13.964 -21.735 1.00 0.00 43 ALA A CA 10
ATOM 16280 C C . ALA A 1 43 ? 11.656 13.499 -20.311 1.00 0.00 43 ALA A C 10
ATOM 16281 O O . ALA A 1 43 ? 12.493 14.071 -19.613 1.00 0.00 43 ALA A O 10
ATOM 16288 N N . ILE A 1 44 ? 10.950 12.457 -19.886 1.00 0.00 44 ILE A N 10
ATOM 16289 C CA . ILE A 1 44 ? 11.134 11.899 -18.552 1.00 0.00 44 ILE A CA 10
ATOM 16290 C C . ILE A 1 44 ? 11.678 10.478 -18.620 1.00 0.00 44 ILE A C 10
ATOM 16291 O O . ILE A 1 44 ? 11.118 9.620 -19.303 1.00 0.00 44 ILE A O 10
ATOM 16307 N N . ILE A 1 45 ? 12.772 10.234 -17.907 1.00 0.00 45 ILE A N 10
ATOM 16308 C CA . ILE A 1 45 ? 13.457 8.948 -17.970 1.00 0.00 45 ILE A CA 10
ATOM 16309 C C . ILE A 1 45 ? 13.152 8.101 -16.741 1.00 0.00 45 ILE A C 10
ATOM 16310 O O . ILE A 1 45 ? 13.514 8.461 -15.621 1.00 0.00 45 ILE A O 10
ATOM 16326 N N . ILE A 1 46 ? 12.484 6.973 -16.957 1.00 0.00 46 ILE A N 10
ATOM 16327 C CA . ILE A 1 46 ? 12.214 6.024 -15.884 1.00 0.00 46 ILE A CA 10
ATOM 16328 C C . ILE A 1 46 ? 12.905 4.691 -16.140 1.00 0.00 46 ILE A C 10
ATOM 16329 O O . ILE A 1 46 ? 12.527 3.949 -17.046 1.00 0.00 46 ILE A O 10
ATOM 16345 N N . ILE A 1 47 ? 13.920 4.392 -15.337 1.00 0.00 47 ILE A N 10
ATOM 16346 C CA . ILE A 1 47 ? 14.702 3.174 -15.511 1.00 0.00 47 ILE A CA 10
ATOM 16347 C C . ILE A 1 47 ? 14.309 2.116 -14.488 1.00 0.00 47 ILE A C 10
ATOM 16348 O O . ILE A 1 47 ? 14.478 2.310 -13.284 1.00 0.00 47 ILE A O 10
ATOM 16364 N N . LEU A 1 48 ? 13.784 0.996 -14.974 1.00 0.00 48 LEU A N 10
ATOM 16365 C CA . LEU A 1 48 ? 13.298 -0.064 -14.099 1.00 0.00 48 LEU A CA 10
ATOM 16366 C C . LEU A 1 48 ? 14.140 -1.326 -14.243 1.00 0.00 48 LEU A C 10
ATOM 16367 O O . LEU A 1 48 ? 14.821 -1.517 -15.251 1.00 0.00 48 LEU A O 10
ATOM 16383 N N . ARG A 1 49 ? 14.088 -2.184 -13.231 1.00 0.00 49 ARG A N 10
ATOM 16384 C CA . ARG A 1 49 ? 14.854 -3.425 -13.238 1.00 0.00 49 ARG A CA 10
ATOM 16385 C C . ARG A 1 49 ? 14.013 -4.595 -12.744 1.00 0.00 49 ARG A C 10
ATOM 16386 O O . ARG A 1 49 ? 13.338 -4.497 -11.719 1.00 0.00 49 ARG A O 10
ATOM 16407 N N . LYS A 1 50 ? 14.057 -5.701 -13.479 1.00 0.00 50 LYS A N 10
ATOM 16408 C CA . LYS A 1 50 ? 13.509 -6.963 -12.997 1.00 0.00 50 LYS A CA 10
ATOM 16409 C C . LYS A 1 50 ? 14.515 -8.096 -13.154 1.00 0.00 50 LYS A C 10
ATOM 16410 O O . LYS A 1 50 ? 14.889 -8.457 -14.270 1.00 0.00 50 LYS A O 10
ATOM 16429 N N . GLU A 1 51 ? 14.951 -8.654 -12.029 1.00 0.00 51 GLU A N 10
ATOM 16430 C CA . GLU A 1 51 ? 15.978 -9.689 -12.035 1.00 0.00 51 GLU A CA 10
ATOM 16431 C C . GLU A 1 51 ? 17.274 -9.175 -12.649 1.00 0.00 51 GLU A C 10
ATOM 16432 O O . GLU A 1 51 ? 17.998 -8.395 -12.030 1.00 0.00 51 GLU A O 10
ATOM 16444 N N . THR A 1 52 ? 17.562 -9.618 -13.868 1.00 0.00 52 THR A N 10
ATOM 16445 C CA . THR A 1 52 ? 18.764 -9.190 -14.574 1.00 0.00 52 THR A CA 10
ATOM 16446 C C . THR A 1 52 ? 18.414 -8.357 -15.801 1.00 0.00 52 THR A C 10
ATOM 16447 O O . THR A 1 52 ? 19.287 -8.010 -16.597 1.00 0.00 52 THR A O 10
ATOM 16458 N N . GLU A 1 53 ? 17.133 -8.038 -15.948 1.00 0.00 53 GLU A N 10
ATOM 16459 C CA . GLU A 1 53 ? 16.662 -7.262 -17.089 1.00 0.00 53 GLU A CA 10
ATOM 16460 C C . GLU A 1 53 ? 16.401 -5.812 -16.699 1.00 0.00 53 GLU A C 10
ATOM 16461 O O . GLU A 1 53 ? 15.623 -5.535 -15.786 1.00 0.00 53 GLU A O 10
ATOM 16473 N N . ILE A 1 54 ? 17.056 -4.890 -17.397 1.00 0.00 54 ILE A N 10
ATOM 16474 C CA . ILE A 1 54 ? 16.848 -3.466 -17.167 1.00 0.00 54 ILE A CA 10
ATOM 16475 C C . ILE A 1 54 ? 16.194 -2.803 -18.373 1.00 0.00 54 ILE A C 10
ATOM 16476 O O . ILE A 1 54 ? 16.587 -3.043 -19.515 1.00 0.00 54 ILE A O 10
ATOM 16492 N N . ILE A 1 55 ? 15.193 -1.969 -18.113 1.00 0.00 55 ILE A N 10
ATOM 16493 C CA . ILE A 1 55 ? 14.458 -1.299 -19.178 1.00 0.00 55 ILE A CA 10
ATOM 16494 C C . ILE A 1 55 ? 14.454 0.212 -18.980 1.00 0.00 55 ILE A C 10
ATOM 16495 O O . ILE A 1 55 ? 14.517 0.699 -17.851 1.00 0.00 55 ILE A O 10
ATOM 16511 N N . ILE A 1 56 ? 14.378 0.948 -20.083 1.00 0.00 56 ILE A N 10
ATOM 16512 C CA . ILE A 1 56 ? 14.312 2.404 -20.029 1.00 0.00 56 ILE A CA 10
ATOM 16513 C C . ILE A 1 56 ? 13.007 2.917 -20.624 1.00 0.00 56 ILE A C 10
ATOM 16514 O O . ILE A 1 56 ? 12.753 2.758 -21.818 1.00 0.00 56 ILE A O 10
ATOM 16530 N N . LEU A 1 57 ? 12.182 3.534 -19.785 1.00 0.00 57 LEU A N 10
ATOM 16531 C CA . LEU A 1 57 ? 10.940 4.146 -20.242 1.00 0.00 57 LEU A CA 10
ATOM 16532 C C . LEU A 1 57 ? 11.130 5.630 -20.528 1.00 0.00 57 LEU A C 10
ATOM 16533 O O . LEU A 1 57 ? 11.337 6.427 -19.612 1.00 0.00 57 LEU A O 10
ATOM 16549 N N . VAL A 1 58 ? 11.058 5.996 -21.803 1.00 0.00 58 VAL A N 10
ATOM 16550 C CA . VAL A 1 58 ? 11.204 7.388 -22.210 1.00 0.00 58 VAL A CA 10
ATOM 16551 C C . VAL A 1 58 ? 9.851 8.014 -22.526 1.00 0.00 58 VAL A C 10
ATOM 16552 O O . VAL A 1 58 ? 9.206 7.657 -23.511 1.00 0.00 58 VAL A O 10
ATOM 16565 N N . ALA A 1 59 ? 9.427 8.949 -21.683 1.00 0.00 59 ALA A N 10
ATOM 16566 C CA . ALA A 1 59 ? 8.122 9.583 -21.836 1.00 0.00 59 ALA A CA 10
ATOM 16567 C C . ALA A 1 59 ? 8.252 10.967 -22.461 1.00 0.00 59 ALA A C 10
ATOM 16568 O O . ALA A 1 59 ? 9.133 11.744 -22.093 1.00 0.00 59 ALA A O 10
ATOM 16575 N N . LYS A 1 60 ? 7.370 11.268 -23.408 1.00 0.00 60 LYS A N 10
ATOM 16576 C CA . LYS A 1 60 ? 7.358 12.573 -24.057 1.00 0.00 60 LYS A CA 10
ATOM 16577 C C . LYS A 1 60 ? 5.934 13.063 -24.284 1.00 0.00 60 LYS A C 10
ATOM 16578 O O . LYS A 1 60 ? 5.327 12.779 -25.316 1.00 0.00 60 LYS A O 10
ATOM 16597 N N . GLY A 1 61 ? 5.405 13.800 -23.313 1.00 0.00 61 GLY A N 10
ATOM 16598 C CA . GLY A 1 61 ? 4.064 14.362 -23.421 1.00 0.00 61 GLY A CA 10
ATOM 16599 C C . GLY A 1 61 ? 3.001 13.313 -23.119 1.00 0.00 61 GLY A C 10
ATOM 16600 O O . GLY A 1 61 ? 2.824 12.908 -21.970 1.00 0.00 61 GLY A O 10
ATOM 16604 N N . GLU A 1 62 ? 2.296 12.877 -24.157 1.00 0.00 62 GLU A N 10
ATOM 16605 C CA . GLU A 1 62 ? 1.278 11.843 -24.012 1.00 0.00 62 GLU A CA 10
ATOM 16606 C C . GLU A 1 62 ? 1.807 10.484 -24.452 1.00 0.00 62 GLU A C 10
ATOM 16607 O O . GLU A 1 62 ? 1.149 9.461 -24.263 1.00 0.00 62 GLU A O 10
ATOM 16619 N N . LYS A 1 63 ? 2.999 10.480 -25.038 1.00 0.00 63 LYS A N 10
ATOM 16620 C CA . LYS A 1 63 ? 3.576 9.261 -25.592 1.00 0.00 63 LYS A CA 10
ATOM 16621 C C . LYS A 1 63 ? 4.715 8.746 -24.720 1.00 0.00 63 LYS A C 10
ATOM 16622 O O . LYS A 1 63 ? 5.277 9.488 -23.915 1.00 0.00 63 LYS A O 10
ATOM 16641 N N . LYS A 1 64 ? 5.049 7.471 -24.885 1.00 0.00 64 LYS A N 10
ATOM 16642 C CA . LYS A 1 64 ? 6.161 6.870 -24.157 1.00 0.00 64 LYS A CA 10
ATOM 16643 C C . LYS A 1 64 ? 6.602 5.564 -24.806 1.00 0.00 64 LYS A C 10
ATOM 16644 O O . LYS A 1 64 ? 5.803 4.873 -25.437 1.00 0.00 64 LYS A O 10
ATOM 16663 N N . ARG A 1 65 ? 7.879 5.232 -24.646 1.00 0.00 65 ARG A N 10
ATOM 16664 C CA . ARG A 1 65 ? 8.421 3.991 -25.186 1.00 0.00 65 ARG A CA 10
ATOM 16665 C C . ARG A 1 65 ? 9.339 3.308 -24.181 1.00 0.00 65 ARG A C 10
ATOM 16666 O O . ARG A 1 65 ? 10.072 3.969 -23.446 1.00 0.00 65 ARG A O 10
ATOM 16687 N N . ILE A 1 66 ? 9.294 1.980 -24.154 1.00 0.00 66 ILE A N 10
ATOM 16688 C CA . ILE A 1 66 ? 10.111 1.205 -23.228 1.00 0.00 66 ILE A CA 10
ATOM 16689 C C . ILE A 1 66 ? 11.175 0.405 -23.969 1.00 0.00 66 ILE A C 10
ATOM 16690 O O . ILE A 1 66 ? 10.860 -0.416 -24.831 1.00 0.00 66 ILE A O 10
ATOM 16706 N N . LEU A 1 67 ? 12.436 0.650 -23.629 1.00 0.00 67 LEU A N 10
ATOM 16707 C CA . LEU A 1 67 ? 13.551 -0.015 -24.291 1.00 0.00 67 LEU A CA 10
ATOM 16708 C C . LEU A 1 67 ? 14.135 -1.116 -23.415 1.00 0.00 67 LEU A C 10
ATOM 16709 O O . LEU A 1 67 ? 14.578 -0.863 -22.295 1.00 0.00 67 LEU A O 10
ATOM 16725 N N . SER A 1 68 ? 14.132 -2.340 -23.932 1.00 0.00 68 SER A N 10
ATOM 16726 C CA . SER A 1 68 ? 14.791 -3.456 -23.264 1.00 0.00 68 SER A CA 10
ATOM 16727 C C . SER A 1 68 ? 16.289 -3.456 -23.539 1.00 0.00 68 SER A C 10
ATOM 16728 O O . SER A 1 68 ? 16.718 -3.407 -24.691 1.00 0.00 68 SER A O 10
ATOM 16736 N N . LEU A 1 69 ? 17.081 -3.512 -22.473 1.00 0.00 69 LEU A N 10
ATOM 16737 C CA . LEU A 1 69 ? 18.531 -3.408 -22.590 1.00 0.00 69 LEU A CA 10
ATOM 16738 C C . LEU A 1 69 ? 19.185 -4.783 -22.571 1.00 0.00 69 LEU A C 10
ATOM 16739 O O . LEU A 1 69 ? 20.352 -4.931 -22.933 1.00 0.00 69 LEU A O 10
ATOM 16755 N N . ARG A 1 70 ? 18.427 -5.788 -22.146 1.00 0.00 70 ARG A N 10
ATOM 16756 C CA . ARG A 1 70 ? 18.965 -7.131 -21.967 1.00 0.00 70 ARG A CA 10
ATOM 16757 C C . ARG A 1 70 ? 19.377 -7.741 -23.301 1.00 0.00 70 ARG A C 10
ATOM 16758 O O . ARG A 1 70 ? 18.530 -8.116 -24.112 1.00 0.00 70 ARG A O 10
ATOM 16779 N N . GLY A 1 71 ? 20.684 -7.839 -23.522 1.00 0.00 71 GLY A N 10
ATOM 16780 C CA . GLY A 1 71 ? 21.212 -8.435 -24.743 1.00 0.00 71 GLY A CA 10
ATOM 16781 C C . GLY A 1 71 ? 21.554 -7.368 -25.774 1.00 0.00 71 GLY A C 10
ATOM 16782 O O . GLY A 1 71 ? 21.966 -7.680 -26.891 1.00 0.00 71 GLY A O 10
ATOM 16786 N N . MET A 1 72 ? 21.380 -6.107 -25.393 1.00 0.00 72 MET A N 10
ATOM 16787 C CA . MET A 1 72 ? 21.634 -4.992 -26.297 1.00 0.00 72 MET A CA 10
ATOM 16788 C C . MET A 1 72 ? 22.897 -4.238 -25.901 1.00 0.00 72 MET A C 10
ATOM 16789 O O . MET A 1 72 ? 23.117 -3.951 -24.724 1.00 0.00 72 MET A O 10
ATOM 16803 N N . SER A 1 73 ? 23.724 -3.918 -26.891 1.00 0.00 73 SER A N 10
ATOM 16804 C CA . SER A 1 73 ? 24.985 -3.229 -26.643 1.00 0.00 73 SER A CA 10
ATOM 16805 C C . SER A 1 73 ? 24.763 -1.738 -26.425 1.00 0.00 73 SER A C 10
ATOM 16806 O O . SER A 1 73 ? 23.730 -1.191 -26.810 1.00 0.00 73 SER A O 10
ATOM 16814 N N . LYS A 1 74 ? 25.740 -1.084 -25.805 1.00 0.00 74 LYS A N 10
ATOM 16815 C CA . LYS A 1 74 ? 25.632 0.335 -25.488 1.00 0.00 74 LYS A CA 10
ATOM 16816 C C . LYS A 1 74 ? 25.391 1.163 -26.744 1.00 0.00 74 LYS A C 10
ATOM 16817 O O . LYS A 1 74 ? 24.599 2.105 -26.735 1.00 0.00 74 LYS A O 10
ATOM 16836 N N . LYS A 1 75 ? 26.079 0.806 -27.823 1.00 0.00 75 LYS A N 10
ATOM 16837 C CA . LYS A 1 75 ? 25.927 1.503 -29.094 1.00 0.00 75 LYS A CA 10
ATOM 16838 C C . LYS A 1 75 ? 24.515 1.344 -29.645 1.00 0.00 75 LYS A C 10
ATOM 16839 O O . LYS A 1 75 ? 23.927 2.296 -30.157 1.00 0.00 75 LYS A O 10
ATOM 16858 N N . GLU A 1 76 ? 23.977 0.134 -29.536 1.00 0.00 76 GLU A N 10
ATOM 16859 C CA . GLU A 1 76 ? 22.607 -0.135 -29.957 1.00 0.00 76 GLU A CA 10
ATOM 16860 C C . GLU A 1 76 ? 21.605 0.605 -29.079 1.00 0.00 76 GLU A C 10
ATOM 16861 O O . GLU A 1 76 ? 20.598 1.117 -29.566 1.00 0.00 76 GLU A O 10
ATOM 16873 N N . ILE A 1 77 ? 21.889 0.657 -27.782 1.00 0.00 77 ILE A N 10
ATOM 16874 C CA . ILE A 1 77 ? 21.039 1.376 -26.841 1.00 0.00 77 ILE A CA 10
ATOM 16875 C C . ILE A 1 77 ? 20.949 2.855 -27.197 1.00 0.00 77 ILE A C 10
ATOM 16876 O O . ILE A 1 77 ? 19.865 3.438 -27.199 1.00 0.00 77 ILE A O 10
ATOM 16892 N N . LYS A 1 78 ? 22.095 3.455 -27.499 1.00 0.00 78 LYS A N 10
ATOM 16893 C CA . LYS A 1 78 ? 22.138 4.840 -27.953 1.00 0.00 78 LYS A CA 10
ATOM 16894 C C . LYS A 1 78 ? 21.202 5.062 -29.135 1.00 0.00 78 LYS A C 10
ATOM 16895 O O . LYS A 1 78 ? 20.402 5.998 -29.139 1.00 0.00 78 LYS A O 10
ATOM 16914 N N . LYS A 1 79 ? 21.305 4.194 -30.136 1.00 0.00 79 LYS A N 10
ATOM 16915 C CA . LYS A 1 79 ? 20.469 4.294 -31.326 1.00 0.00 79 LYS A CA 10
ATOM 16916 C C . LYS A 1 79 ? 18.990 4.238 -30.966 1.00 0.00 79 LYS A C 10
ATOM 16917 O O . LYS A 1 79 ? 18.193 5.043 -31.448 1.00 0.00 79 LYS A O 10
ATOM 16936 N N . LYS A 1 80 ? 18.629 3.283 -30.116 1.00 0.00 80 LYS A N 10
ATOM 16937 C CA . LYS A 1 80 ? 17.230 3.041 -29.784 1.00 0.00 80 LYS A CA 10
ATOM 16938 C C . LYS A 1 80 ? 16.659 4.177 -28.945 1.00 0.00 80 LYS A C 10
ATOM 16939 O O . LYS A 1 80 ? 15.478 4.507 -29.051 1.00 0.00 80 LYS A O 10
ATOM 16958 N N . LEU A 1 81 ? 17.505 4.772 -28.111 1.00 0.00 81 LEU A N 10
ATOM 16959 C CA . LEU A 1 81 ? 17.109 5.927 -27.313 1.00 0.00 81 LEU A CA 10
ATOM 16960 C C . LEU A 1 81 ? 16.910 7.158 -28.188 1.00 0.00 81 LEU A C 10
ATOM 16961 O O . LEU A 1 81 ? 16.090 8.024 -27.881 1.00 0.00 81 LEU A O 10
ATOM 16977 N N . ARG A 1 82 ? 17.665 7.232 -29.278 1.00 0.00 82 ARG A N 10
ATOM 16978 C CA . ARG A 1 82 ? 17.453 8.260 -30.290 1.00 0.00 82 ARG A CA 10
ATOM 16979 C C . ARG A 1 82 ? 16.133 8.050 -31.021 1.00 0.00 82 ARG A C 10
ATOM 16980 O O . ARG A 1 82 ? 15.432 9.009 -31.344 1.00 0.00 82 ARG A O 10
ATOM 17001 N N . GLU A 1 83 ? 15.800 6.790 -31.279 1.00 0.00 83 GLU A N 10
ATOM 17002 C CA . GLU A 1 83 ? 14.512 6.443 -31.866 1.00 0.00 83 GLU A CA 10
ATOM 17003 C C . GLU A 1 83 ? 13.367 6.779 -30.919 1.00 0.00 83 GLU A C 10
ATOM 17004 O O . GLU A 1 83 ? 12.290 7.190 -31.352 1.00 0.00 83 GLU A O 10
ATOM 17016 N N . ALA A 1 84 ? 13.606 6.602 -29.624 1.00 0.00 84 ALA A N 10
ATOM 17017 C CA . ALA A 1 84 ? 12.639 6.996 -28.606 1.00 0.00 84 ALA A CA 10
ATOM 17018 C C . ALA A 1 84 ? 12.363 8.493 -28.659 1.00 0.00 84 ALA A C 10
ATOM 17019 O O . ALA A 1 84 ? 11.237 8.934 -28.427 1.00 0.00 84 ALA A O 10
ATOM 17026 N N . GLY A 1 85 ? 13.396 9.270 -28.966 1.00 0.00 85 GLY A N 10
ATOM 17027 C CA . GLY A 1 85 ? 13.233 10.697 -29.217 1.00 0.00 85 GLY A CA 10
ATOM 17028 C C . GLY A 1 85 ? 14.083 11.525 -28.261 1.00 0.00 85 GLY A C 10
ATOM 17029 O O . GLY A 1 85 ? 13.685 12.613 -27.846 1.00 0.00 85 GLY A O 10
ATOM 17033 N N . LEU A 1 86 ? 15.254 11.002 -27.915 1.00 0.00 86 LEU A N 10
ATOM 17034 C CA . LEU A 1 86 ? 16.201 11.731 -27.080 1.00 0.00 86 LEU A CA 10
ATOM 17035 C C . LEU A 1 86 ? 17.342 12.303 -27.911 1.00 0.00 86 LEU A C 10
ATOM 17036 O O . LEU A 1 86 ? 17.789 11.686 -28.878 1.00 0.00 86 LEU A O 10
ATOM 17052 N N . ASP A 1 87 ? 17.811 13.487 -27.529 1.00 0.00 87 ASP A N 10
ATOM 17053 C CA . ASP A 1 87 ? 19.006 14.068 -28.129 1.00 0.00 87 ASP A CA 10
ATOM 17054 C C . ASP A 1 87 ? 20.266 13.374 -27.630 1.00 0.00 87 ASP A C 10
ATOM 17055 O O . ASP A 1 87 ? 20.280 12.801 -26.540 1.00 0.00 87 ASP A O 10
ATOM 17064 N N . GLU A 1 88 ? 21.324 13.428 -28.432 1.00 0.00 88 GLU A N 10
ATOM 17065 C CA . GLU A 1 88 ? 22.558 12.717 -28.122 1.00 0.00 88 GLU A CA 10
ATOM 17066 C C . GLU A 1 88 ? 23.036 13.031 -26.710 1.00 0.00 88 GLU A C 10
ATOM 17067 O O . GLU A 1 88 ? 23.470 12.141 -25.979 1.00 0.00 88 GLU A O 10
ATOM 17079 N N . LYS A 1 89 ? 22.953 14.302 -26.332 1.00 0.00 89 LYS A N 10
ATOM 17080 C CA . LYS A 1 89 ? 23.344 14.731 -24.995 1.00 0.00 89 LYS A CA 10
ATOM 17081 C C . LYS A 1 89 ? 22.429 14.131 -23.935 1.00 0.00 89 LYS A C 10
ATOM 17082 O O . LYS A 1 89 ? 22.888 13.698 -22.878 1.00 0.00 89 LYS A O 10
ATOM 17101 N N . GLU A 1 90 ? 21.132 14.109 -24.223 1.00 0.00 90 GLU A N 10
ATOM 17102 C CA . GLU A 1 90 ? 20.160 13.489 -23.331 1.00 0.00 90 GLU A CA 10
ATOM 17103 C C . GLU A 1 90 ? 20.395 11.989 -23.217 1.00 0.00 90 GLU A C 10
ATOM 17104 O O . GLU A 1 90 ? 20.266 11.411 -22.137 1.00 0.00 90 GLU A O 10
ATOM 17116 N N . ILE A 1 91 ? 20.741 11.362 -24.336 1.00 0.00 91 ILE A N 10
ATOM 17117 C CA . ILE A 1 91 ? 21.024 9.932 -24.357 1.00 0.00 91 ILE A CA 10
ATOM 17118 C C . ILE A 1 91 ? 22.231 9.595 -23.491 1.00 0.00 91 ILE A C 10
ATOM 17119 O O . ILE A 1 91 ? 22.206 8.636 -22.721 1.00 0.00 91 ILE A O 10
ATOM 17135 N N . GLU A 1 92 ? 23.287 10.391 -23.623 1.00 0.00 92 GLU A N 10
ATOM 17136 C CA . GLU A 1 92 ? 24.469 10.240 -22.783 1.00 0.00 92 GLU A CA 10
ATOM 17137 C C . GLU A 1 92 ? 24.097 10.228 -21.306 1.00 0.00 92 GLU A C 10
ATOM 17138 O O . GLU A 1 92 ? 24.558 9.375 -20.547 1.00 0.00 92 GLU A O 10
ATOM 17150 N N . LYS A 1 93 ? 23.261 11.179 -20.904 1.00 0.00 93 LYS A N 10
ATOM 17151 C CA . LYS A 1 93 ? 22.821 11.275 -19.517 1.00 0.00 93 LYS A CA 10
ATOM 17152 C C . LYS A 1 93 ? 22.100 10.007 -19.079 1.00 0.00 93 LYS A C 10
ATOM 17153 O O . LYS A 1 93 ? 22.288 9.530 -17.960 1.00 0.00 93 LYS A O 10
ATOM 17172 N N . VAL A 1 94 ? 21.273 9.466 -19.967 1.00 0.00 94 VAL A N 10
ATOM 17173 C CA . VAL A 1 94 ? 20.576 8.214 -19.700 1.00 0.00 94 VAL A CA 10
ATOM 17174 C C . VAL A 1 94 ? 21.554 7.052 -19.589 1.00 0.00 94 VAL A C 10
ATOM 17175 O O . VAL A 1 94 ? 21.417 6.193 -18.717 1.00 0.00 94 VAL A O 10
ATOM 17188 N N . LEU A 1 95 ? 22.542 7.030 -20.477 1.00 0.00 95 LEU A N 10
ATOM 17189 C CA . LEU A 1 95 ? 23.572 5.997 -20.452 1.00 0.00 95 LEU A CA 10
ATOM 17190 C C . LEU A 1 95 ? 24.420 6.096 -19.191 1.00 0.00 95 LEU A C 10
ATOM 17191 O O . LEU A 1 95 ? 24.886 5.085 -18.665 1.00 0.00 95 LEU A O 10
ATOM 17207 N N . ARG A 1 96 ? 24.616 7.318 -18.710 1.00 0.00 96 ARG A N 10
ATOM 17208 C CA . ARG A 1 96 ? 25.322 7.543 -17.454 1.00 0.00 96 ARG A CA 10
ATOM 17209 C C . ARG A 1 96 ? 24.520 7.018 -16.270 1.00 0.00 96 ARG A C 10
ATOM 17210 O O . ARG A 1 96 ? 25.085 6.495 -15.309 1.00 0.00 96 ARG A O 10
ATOM 17231 N N . LEU A 1 97 ? 23.202 7.160 -16.345 1.00 0.00 97 LEU A N 10
ATOM 17232 C CA . LEU A 1 97 ? 22.311 6.585 -15.344 1.00 0.00 97 LEU A CA 10
ATOM 17233 C C . LEU A 1 97 ? 22.357 5.063 -15.375 1.00 0.00 97 LEU A C 10
ATOM 17234 O O . LEU A 1 97 ? 22.285 4.409 -14.335 1.00 0.00 97 LEU A O 10
ATOM 17250 N N . LEU A 1 98 ? 22.479 4.504 -16.575 1.00 0.00 98 LEU A N 10
ATOM 17251 C CA . LEU A 1 98 ? 22.618 3.062 -16.737 1.00 0.00 98 LEU A CA 10
ATOM 17252 C C . LEU A 1 98 ? 23.917 2.560 -16.120 1.00 0.00 98 LEU A C 10
ATOM 17253 O O . LEU A 1 98 ? 23.925 1.573 -15.384 1.00 0.00 98 LEU A O 10
ATOM 17269 N N . GLU A 1 99 ? 25.014 3.244 -16.425 1.00 0.00 99 GLU A N 10
ATOM 17270 C CA . GLU A 1 99 ? 26.315 2.892 -15.870 1.00 0.00 99 GLU A CA 10
ATOM 17271 C C . GLU A 1 99 ? 26.376 3.188 -14.377 1.00 0.00 99 GLU A C 10
ATOM 17272 O O . GLU A 1 99 ? 27.069 2.501 -13.626 1.00 0.00 99 GLU A O 10
ATOM 17284 N N . LYS A 1 100 ? 25.648 4.215 -13.952 1.00 0.00 100 LYS A N 10
ATOM 17285 C CA . LYS A 1 100 ? 25.513 4.523 -12.534 1.00 0.00 100 LYS A CA 10
ATOM 17286 C C . LYS A 1 100 ? 25.005 3.318 -11.753 1.00 0.00 100 LYS A C 10
ATOM 17287 O O . LYS A 1 100 ? 25.602 2.917 -10.754 1.00 0.00 100 LYS A O 10
ATOM 17306 N N . GLU A 1 101 ? 23.899 2.744 -12.215 1.00 0.00 101 GLU A N 10
ATOM 17307 C CA . GLU A 1 101 ? 23.330 1.559 -11.584 1.00 0.00 101 GLU A CA 10
ATOM 17308 C C . GLU A 1 101 ? 22.385 0.831 -12.531 1.00 0.00 101 GLU A C 10
ATOM 17309 O O . GLU A 1 101 ? 22.827 0.107 -13.380 1.00 0.00 101 GLU A O 10
#

Sequence (101 aa):
DERKKELVAQLKEEGFSERDIAEILGKISQGYSLIELERLNNAIIIILRKETEIIILVAKGEKKRILSLRGMSKKEIKKKLREAGLDEKEIEKVLRLLEKEDERKKELVAQLKEEGFSERDIAEILGKISQGYSLIELERLNNAIIIILRKETEIIILVAKGEKKRILSLRGMSKKEIKKKLREAGLDEKEIEKVLRLLEKEDERKKELVAQLKEEGFSERDIAEILGKISQGYSLIELERLNNAIIIILRKETEIIILVAKGEKKRILSLRGMSKKEIKKKLREAGLDEKEIEKVLRLLEKEDERKKELVAQLKEEGFSERDIAEILGKISQGYSLIELERLNNAIIIILRKETEIIILVAKGEKKRILSLRGMSKKEIKKKLREAGLDEKEIEKVLRLLEKEDERKKELVAQLKEEGFSERDIAEILGKISQGYSLIELERLNNAIIIILRKETEIIILVAKGEKKRILSLRGMSKKEIKKKLREAGLDEKEIEKVLRLLEKEDERKKELVAQLKEEGFSERDIAEILGKISQGYSLIELERLNNAIIIILRKETEIIILVAKGEKKRILSLRGMSKKEIKKKLREAGLDEKEIEKVLRLLEKEDERKKELVAQLKEEGFSERDIAEILGKISQGYSLIELERLNNAIIIILRKETEIIILVAKGEKKRILSLRGMSKKEIKKKLREAGLDEKEIEKVLRLLEKEDERKKELVAQLKEEGFSERDIAEILGKISQGYSLIELERLNNAIIIILRKETEIIILVAKGEKKRILSLRGMSKKEIKKKLREAGLDEKEIEKVLRLLEKEDERKKELVAQLKEEGFSERDIAEILGKISQGYSLIELERLNNAIIIILRKETEIIILVAKGEKKRILSLRGMSKKEIKKKLREAGLDEKEIEKVLRLLEKEDERKKELVAQLKEEGFSERDIAEILGKISQGYSLIELERLNNAIIIILRKETEIIILVAKGEKKRILSLRGMSKKEIKKKLREAGLDEKEIEKVLRLLEKE

Solvent-accessible surface area: 6826 Å² total; per-residue (Å²): 122,114,159,74,126,94,15,25,51,93,0,140,141,93,65,27,59,149,200,36,19,59,78,1,60,26,58,6,81,93,33,34,46,17,84,63,34,77,154,7,104,106,2,36,0,3,6,2,75,83,146,121,32,38,9,0,14,2,12,82,68,179,73,75,133,88,18,47,22,176,78,61,57,114,166,75,9,80,141,84,0,151,107,7,17,0,59,106,151,17,4,72,104,0,27,131,15,34,103,163,128

Secondary structure (DSSP, 8-state):
-HHHHHHHHHHHHHT--HHHHHHHHHHHHTT-EEEEEEEETTEEEEEEEETTEEEEEEEETTEEEEEE-TT--HHHHHHHHHHHT--HHHHHHHHHHHHH-

Radius of gyration: 12.96 Å; Cα contacts (8 Å, |Δi|>4): 123; chains: 1; bounding box: 30×27×33 Å